Protein AF-0000000066905023 (afdb_homodimer)

Solvent-accessible surface area (backbone atoms only — not comparable to full-atom values): 52617 Å² total; per-residue (Å²): 132,68,71,62,72,75,47,66,74,45,59,26,72,61,45,35,50,49,53,45,49,47,52,68,71,33,81,44,50,44,55,22,44,52,52,48,39,53,49,48,33,54,51,50,27,48,47,49,31,54,26,46,42,51,49,38,52,54,51,47,57,58,38,41,77,74,64,40,41,81,73,48,79,47,76,49,70,34,36,40,74,60,38,72,32,59,40,63,44,55,33,34,36,47,96,90,46,70,50,46,65,55,38,60,75,53,53,50,60,86,96,48,59,52,28,64,40,25,47,51,49,53,39,53,39,41,64,66,39,53,43,60,54,26,27,54,43,37,31,68,58,59,71,38,88,54,52,38,66,55,47,48,50,52,35,43,53,47,6,52,31,28,47,52,35,51,55,49,58,36,64,51,82,63,90,60,79,54,44,70,51,64,43,37,39,36,38,40,51,75,45,81,38,50,31,62,56,83,91,40,70,44,56,37,36,35,39,37,35,28,55,40,63,42,74,58,87,93,43,75,40,70,32,73,61,43,64,44,57,32,64,43,60,69,60,42,49,52,48,51,24,38,35,48,64,55,49,31,43,40,61,69,13,33,36,37,36,36,13,71,59,46,96,80,30,37,65,69,54,53,48,66,47,50,66,68,37,58,39,82,48,55,32,46,37,61,66,56,52,52,49,50,52,49,61,49,44,57,83,45,61,67,66,59,54,53,48,51,57,53,44,60,76,68,50,91,53,61,78,71,47,48,62,56,55,49,53,56,53,54,72,58,42,86,47,72,68,43,44,50,29,48,51,52,48,50,54,51,49,62,75,41,45,86,22,56,64,49,54,69,78,70,69,49,87,69,83,66,71,86,74,59,60,62,67,61,42,45,68,52,44,69,63,56,44,61,96,84,47,53,31,51,72,65,58,43,46,17,49,44,25,40,48,37,25,52,74,58,69,37,45,70,60,13,68,61,55,48,85,90,68,60,37,63,50,53,59,44,47,52,46,44,53,49,45,52,53,43,47,54,48,49,50,50,48,44,45,53,53,48,61,64,69,63,72,87,76,80,75,82,77,73,78,77,81,72,74,64,66,88,36,81,70,32,56,55,57,50,60,60,68,76,99,130,67,71,61,71,74,48,69,75,45,62,27,72,59,46,35,50,50,52,44,49,48,53,69,70,33,80,42,50,44,54,22,44,52,51,49,39,54,50,50,35,54,51,50,28,49,48,50,31,55,28,45,42,51,50,38,52,54,51,46,58,58,39,42,77,74,62,38,40,80,73,47,76,47,75,50,70,34,35,39,76,62,37,72,32,58,38,63,45,55,32,34,36,45,98,90,45,70,50,46,64,55,38,61,73,54,52,48,60,85,94,48,58,54,29,62,41,26,46,51,50,52,39,53,38,42,63,66,40,53,44,61,54,27,26,52,44,36,32,70,59,58,70,38,89,53,52,39,68,56,48,49,50,52,35,43,52,47,7,52,32,28,48,53,35,51,54,49,59,38,64,50,82,63,90,59,80,54,44,70,51,63,41,38,39,36,38,40,53,76,45,81,36,49,31,62,56,82,90,41,70,45,56,37,37,34,38,38,36,29,56,39,62,41,75,58,87,93,42,77,40,68,32,74,62,44,64,45,56,32,64,44,60,68,60,42,51,51,49,50,24,39,35,48,62,55,50,30,44,40,62,70,13,35,37,36,36,36,14,74,59,47,96,80,31,35,66,68,54,53,49,66,45,50,67,68,38,58,39,81,46,54,33,45,38,60,64,58,52,52,48,50,51,48,62,51,44,57,83,45,60,66,64,60,53,51,48,50,58,52,44,62,76,67,51,91,53,60,80,72,46,48,61,56,56,50,51,55,51,54,71,59,40,85,45,71,67,43,44,51,31,49,51,51,49,50,53,52,49,63,74,41,46,86,21,57,64,49,54,69,77,70,70,51,86,68,83,64,71,87,75,58,60,60,69,62,41,46,66,52,43,67,61,57,45,60,94,84,46,53,30,52,74,66,58,42,45,17,48,44,25,40,47,38,25,52,75,57,68,39,47,70,58,14,68,60,54,46,86,89,68,60,39,63,51,54,58,45,47,53,45,45,53,50,46,51,54,44,48,53,48,48,50,50,50,45,49,54,55,49,60,68,71,62,72,86,76,79,77,83,77,76,78,78,81,72,77,65,66,87,38,81,69,33,56,56,57,51,62,58,67,74,100

pLDDT: mean 81.9, std 20.6, range [23.38, 96.69]

Sequence (966 aa):
MDIITKTGEIWSENAIGAVISLIKKSDDSIEAERKLTHWLTEMNCQLIAMALARIDTELYQIYKVQGWRVARRDSRTICCRYGELTYTRRLLQKEGKSFYPLDCKMGFESRKHYSLGMIERIVESVAITTSRSASELLQSLAGITISHQSVISLKNYAGKKAKAYEKAFVEEKKDKKPVQPEIIAIEGDGIILKNKKKGEVSEVHRLQVYEGVRKNGNRTELVGLRCFASTSRKELFAMAASYLHGHYDLSKTTVLSNGDGGSGYQFQDFEQMVEGCLDHQHFRDCYHVHEKIRTRLSFCKRELVDRMIRELHQTDDIMKRIPVWMDTARSCARTEADLEEVDKLQSYLERNAPYIPSLSQRGIHTEIHLGTAETNHRFYSYRMKRQGRSWSSEGMEYMVWVLTARKNKTLTQALLYHANGKSYKKMDRAMHKAVVQAERRIAKNKRSEAQKNYRPGCLEGRIGVYGASSSPMGRLARAIQKYMDIITKTGEIWSENAIGAVISLIKKSDDSIEAERKLTHWLTEMNCQLIAMALARIDTELYQIYKVQGWRVARRDSRTICCRYGELTYTRRLLQKEGKSFYPLDCKMGFESRKHYSLGMIERIVESVAITTSRSASELLQSLAGITISHQSVISLKNYAGKKAKAYEKAFVEEKKDKKPVQPEIIAIEGDGIILKNKKKGEVSEVHRLQVYEGVRKNGNRTELVGLRCFASTSRKELFAMAASYLHGHYDLSKTTVLSNGDGGSGYQFQDFEQMVEGCLDHQHFRDCYHVHEKIRTRLSFCKRELVDRMIRELHQTDDIMKRIPVWMDTARSCARTEADLEEVDKLQSYLERNAPYIPSLSQRGIHTEIHLGTAETNHRFYSYRMKRQGRSWSSEGMEYMVWVLTARKNKTLTQALLYHANGKSYKKMDRAMHKAVVQAERRIAKNKRSEAQKNYRPGCLEGRIGVYGASSSPMGRLARAIQKY

Secondary structure (DSSP, 8-state):
-THHHHSS--B-HHHHHHHHHHHHH-SSHHHHHHHHHHHHHHHHHHHHHHHHHHHHHHHHHHHHHTT-EEEEEEEEEEEETTEEEEEEEEEEEETTEEE-HHHHHHT--TT-SB-HHHHHHHHHHHHHS-HHHHHHHIIIII-----HHHHHHHHHHHHHHHHHHHHHHHHS---SPPB--SEEEEEEEEEEEEBSSTT-EEEEEEEEEESEEEEETTEEEEES-EEEEES-HHHHHHHHHHHHHHHB-GGG-EEEEEE-SSTT-SHHHHHHHTTT-SEEEEEE-HHHHHHHHHHHTTTS-HHHHHHHHHHHHH-S-HHHHHHHHHHHHHHH--SHHHHHHHHHHHHHHHHHGGG-S-TGGGT---S--S-THHHHHHHHHHHHSSTT--B-HHHHHHHHHHHHHHHTT-HHHHHH--TTS--HHHHHHHHHHHHHHHHHHHHHHHHHHHTTT--TT---------S-TTSHHHHHHHHHHH-/-THHHHSS--B-HHHHHHHHHHHHH-SSHHHHHHHHHHHHHHHHHHHHHHHHHHHHHHHHHHHHHTT-EEEEEEEEEEEETTEEEEEEEEEEEETTEEE-HHHHHHT--TT-SB-HHHHHHHHHHHHHS-HHHHHHHIIIII-----HHHHHHHHHHHHHHHHHHHHHHHHS---SPPB--SEEEEEEEEEEEEBSSTT-EEEEEEEEEESEEEEETTEEEEES-EEEEES-HHHHHHHHHHHHHHHB-GGG-EEEEEE-SSTT-SHHHHHHHTTT-SEEEEEE-HHHHHHHHHHHTTTS-HHHHHHHHHHHHH-S-HHHHHHHHHHHHHHH--SHHHHHHHHHHHHHHHHHGGG-S-TGGGT---S--S-THHHHHHHHHHHHSSTT--B-HHHHHHHHHHHHHHHTT-HHHHHH--TTS--HHHHHHHHHHHHHHHHHHHHHHHHHHHTTT--S----------S-TTSHHHHHHHHHHH-

Organism: Trichuris trichiura (NCBI:txid36087)

Foldseek 3Di:
DCPPVVDPDPDDPVVVVVLVVLCVPDPDPVRSVVVNLVVVLVVVLVVVQVVLVVVQVLVCVLVVVVVKDFDDKDWDWAQEQSGIHIHIHTWIDDPHDIDTVSCLLQVPDPPHRYHLRVLLVLLVLCLPAPLQVSQVCCCVPRVDHDDSVRSLVSLLVLLVLLVVVLVCVLPDQDPDDADEAAEKEKEKDKDWFAAPPPPDIAIKIKMKMFRAWDDDDPDIDTHPIAMFIFSDLVVRLVSLLSNPVRRHDQQNYEYEYEYQCPDCRDPVNVCVSRPNHNHYAYAYALVNLLVLLCVLLVLDDPVLSVVVSVCLAVDLQQLVCLVVSLVVSVVSDDDPSSNVSSVVNSVVCVVRVRRHHDCVSVVHDGNDDPDCVVVVVCSLCVSQHDPPHHHHPSSSRSSRSSSSCVVVVCSSVSSQDDPVPCRSVNVNVVVVVSSVVVVVVVVVVVCVVVVVVPDPDDDPPPPPPPDDCPPPVNVVVVVVVVD/DCPPVVDPDPDDPVVVVVLVVLCVPDPDPVRSVVVNLVVVLVVVLVVVQVVLVVVQVLVCVLVVVVVKDFDDKDWDWAQEQSGIHIHIHTWIDDPHDIDTVSCLLQVPDPPHRYHLRVLLVLLVLCLPAPLQVSQVCCCVPRVDHDDSVRSLVSLLVLLVLLVVVLVCVLQDQDPDDADEAAEKEKEKDKDWFAAPPPPDIAIKIKMKMFRAWDDDDPDIDTHPIAMFIFSDLVVRLVSLLSNPVRRHDQQNYEYEYEYQCPDCRDPVNVCVSRPNHNHYAYAYALVNLLVLLCVLLVLDDPVLSVVVSVCLAVDLQQLVCLVVSLVVSCVSDDDPSSNVSSVVNSVVCVVRVRRHHDCVSVVHDGNDDPDCVVVVVCSLCVSQHDPPHHHHPSSSRSSRSSSSCVVVVCSSVSSQDDPVPPRSVNVNVVVVVSSVVVVVVVVVVVCVVVVVVPDPDDDPPPPPPPDDCPDPVNVVVVVVVVD

Structure (mmCIF, N/CA/C/O backbone):
data_AF-0000000066905023-model_v1
#
loop_
_entity.id
_entity.type
_entity.pdbx_description
1 polymer 'UPF0236 domain containing protein'
#
loop_
_atom_site.group_PDB
_atom_site.id
_atom_site.type_symbol
_atom_site.label_atom_id
_atom_site.label_alt_id
_atom_site.label_comp_id
_atom_site.label_asym_id
_atom_site.label_entity_id
_atom_site.label_seq_id
_atom_site.pdbx_PDB_ins_code
_atom_site.Cartn_x
_atom_site.Cartn_y
_atom_site.Cartn_z
_atom_site.occupancy
_atom_site.B_iso_or_equiv
_atom_site.auth_seq_id
_atom_site.auth_comp_id
_atom_site.auth_asym_id
_atom_site.auth_atom_id
_atom_site.pdbx_PDB_model_num
ATOM 1 N N . MET A 1 1 ? -24.422 -1.276 18.609 1 25.75 1 MET A N 1
ATOM 2 C CA . MET A 1 1 ? -24.984 -2.584 18.281 1 25.75 1 MET A CA 1
ATOM 3 C C . MET A 1 1 ? -26.5 -2.498 18.109 1 25.75 1 MET A C 1
ATOM 5 O O . MET A 1 1 ? -27.062 -3.143 17.219 1 25.75 1 MET A O 1
ATOM 9 N N . ASP A 1 2 ? -27.141 -1.887 19.125 1 30.27 2 ASP A N 1
ATOM 10 C CA . ASP A 1 2 ? -28.594 -1.952 19.234 1 30.27 2 ASP A CA 1
ATOM 11 C C . ASP A 1 2 ? -29.266 -0.942 18.312 1 30.27 2 ASP A C 1
ATOM 13 O O . ASP A 1 2 ? -30.359 -0.466 18.594 1 30.27 2 ASP A O 1
ATOM 17 N N . ILE A 1 3 ? -28.609 -0.481 17.406 1 32.84 3 ILE A N 1
ATOM 18 C CA . ILE A 1 3 ? -29.266 0.519 16.578 1 32.84 3 ILE A CA 1
ATOM 19 C C . ILE A 1 3 ? -30.5 -0.091 15.922 1 32.84 3 ILE A C 1
ATOM 21 O O . ILE A 1 3 ? -31.484 0.607 15.672 1 32.84 3 ILE A O 1
ATOM 25 N N . ILE A 1 4 ? -30.328 -1.33 15.586 1 38 4 ILE A N 1
ATOM 26 C CA . ILE A 1 4 ? -31.375 -1.955 14.789 1 38 4 ILE A CA 1
ATOM 27 C C . ILE A 1 4 ? -32.562 -2.287 15.688 1 38 4 ILE A C 1
ATOM 29 O O . ILE A 1 4 ? -33.656 -2.545 15.195 1 38 4 ILE A O 1
ATOM 33 N N . THR A 1 5 ? -32.406 -2.49 16.922 1 35 5 THR A N 1
ATOM 34 C CA . THR A 1 5 ? -33.531 -2.961 17.688 1 35 5 THR A CA 1
ATOM 35 C C . THR A 1 5 ? -34.625 -1.883 17.781 1 35 5 THR A C 1
ATOM 37 O O . THR A 1 5 ? -35.75 -2.158 18.188 1 35 5 THR A O 1
ATOM 40 N N . LYS A 1 6 ? -34.188 -0.667 17.891 1 33.72 6 LYS A N 1
ATOM 41 C CA . LYS A 1 6 ? -35.312 0.22 18.156 1 33.72 6 LYS A CA 1
ATOM 42 C C . LYS A 1 6 ? -36.281 0.257 16.969 1 33.72 6 LYS A C 1
ATOM 44 O O . LYS A 1 6 ? -37.406 0.72 17.109 1 33.72 6 LYS A O 1
ATOM 49 N N . THR A 1 7 ? -35.688 0.374 15.734 1 38.97 7 THR A N 1
ATOM 50 C CA . THR A 1 7 ? -36.625 0.606 14.648 1 38.97 7 THR A CA 1
ATOM 51 C C . THR A 1 7 ? -37.125 -0.716 14.07 1 38.97 7 THR A C 1
ATOM 53 O O . THR A 1 7 ? -36.344 -1.653 13.898 1 38.97 7 THR A O 1
ATOM 56 N N . GLY A 1 8 ? -38.312 -1.025 14.094 1 42 8 GLY A N 1
ATOM 57 C CA . GLY A 1 8 ? -39.062 -2.084 13.422 1 42 8 GLY A CA 1
ATOM 58 C C . GLY A 1 8 ? -38.219 -2.889 12.461 1 42 8 GLY A C 1
ATOM 59 O O . GLY A 1 8 ? -37.062 -2.543 12.203 1 42 8 GLY A O 1
ATOM 60 N N . GLU A 1 9 ? -38.688 -4.035 11.945 1 56.19 9 GLU A N 1
ATOM 61 C CA . GLU A 1 9 ? -38.062 -5.02 11.062 1 56.19 9 GLU A CA 1
ATOM 62 C C . GLU A 1 9 ? -37.406 -4.348 9.859 1 56.19 9 GLU A C 1
ATOM 64 O O . GLU A 1 9 ? -38.094 -3.654 9.094 1 56.19 9 GLU A O 1
ATOM 69 N N . ILE A 1 10 ? -36.125 -3.982 9.977 1 59.28 10 ILE A N 1
ATOM 70 C CA . ILE A 1 10 ? -35.375 -3.295 8.93 1 59.28 10 ILE A CA 1
ATOM 71 C C . ILE A 1 10 ? -35.344 -4.152 7.664 1 59.28 10 ILE A C 1
ATOM 73 O O . ILE A 1 10 ? -35.438 -3.627 6.551 1 59.28 10 ILE A O 1
ATOM 77 N N . TRP A 1 11 ? -35.375 -5.434 8.023 1 68.19 11 TRP A N 1
ATOM 78 C CA . TRP A 1 11 ? -35.188 -6.27 6.84 1 68.19 11 TRP A CA 1
ATOM 79 C C . TRP A 1 11 ? -36.438 -7.051 6.527 1 68.19 11 TRP A C 1
ATOM 81 O O . TRP A 1 11 ? -37.188 -7.449 7.438 1 68.19 11 TRP A O 1
ATOM 91 N N . SER A 1 12 ? -36.688 -7.09 5.293 1 70.69 12 SER A N 1
ATOM 92 C CA . SER A 1 12 ? -37.75 -7.957 4.84 1 70.69 12 SER A CA 1
ATOM 93 C C . SER A 1 12 ? -37.344 -9.422 4.836 1 70.69 12 SER A C 1
ATOM 95 O O . SER A 1 12 ? -36.125 -9.727 4.883 1 70.69 12 SER A O 1
ATOM 97 N N . GLU A 1 13 ? -38.281 -10.258 4.949 1 76.88 13 GLU A N 1
ATOM 98 C CA . GLU A 1 13 ? -38.062 -11.695 4.855 1 76.88 13 GLU A CA 1
ATOM 99 C C . GLU A 1 13 ? -37.375 -12.062 3.541 1 76.88 13 GLU A C 1
ATOM 101 O O . GLU A 1 13 ? -36.562 -13.008 3.486 1 76.88 13 GLU A O 1
ATOM 106 N N . ASN A 1 14 ? -37.562 -11.211 2.65 1 78.5 14 ASN A N 1
ATOM 107 C CA . ASN A 1 14 ? -36.969 -11.445 1.34 1 78.5 14 ASN A CA 1
ATOM 108 C C . ASN A 1 14 ? -35.469 -11.219 1.36 1 78.5 14 ASN A C 1
ATOM 110 O O . ASN A 1 14 ? -34.719 -11.938 0.694 1 78.5 14 ASN A O 1
ATOM 114 N N . ALA A 1 15 ? -35.031 -10.297 2.189 1 84.44 15 ALA A N 1
ATOM 115 C CA . ALA A 1 15 ? -33.625 -10.023 2.291 1 84.44 15 ALA A CA 1
ATOM 116 C C . ALA A 1 15 ? -32.875 -11.172 2.979 1 84.44 15 ALA A C 1
ATOM 118 O O . ALA A 1 15 ? -31.797 -11.578 2.539 1 84.44 15 ALA A O 1
ATOM 119 N N . ILE A 1 16 ? -33.531 -11.711 3.939 1 87.06 16 ILE A N 1
ATOM 120 C CA . ILE A 1 16 ? -32.938 -12.82 4.676 1 87.06 16 ILE A CA 1
ATOM 121 C C . ILE A 1 16 ? -32.844 -14.055 3.771 1 87.06 16 ILE A C 1
ATOM 123 O O . ILE A 1 16 ? -31.828 -14.742 3.744 1 87.06 16 ILE A O 1
ATOM 127 N N . GLY A 1 17 ? -33.906 -14.25 3.041 1 86.06 17 GLY A N 1
ATOM 128 C CA . GLY A 1 17 ? -33.906 -15.375 2.113 1 86.06 17 GLY A CA 1
ATOM 129 C C . GLY A 1 17 ? -32.844 -15.273 1.034 1 86.06 17 GLY A C 1
ATOM 130 O O . GLY A 1 17 ? -32.25 -16.281 0.653 1 86.06 17 GLY A O 1
ATOM 131 N N . ALA A 1 18 ? -32.656 -14.086 0.628 1 88.06 18 ALA A N 1
ATOM 132 C CA . ALA A 1 18 ? -31.625 -13.859 -0.399 1 88.06 18 ALA A CA 1
ATOM 133 C C . ALA A 1 18 ? -30.234 -14.18 0.131 1 88.06 18 ALA A C 1
ATOM 135 O O . ALA A 1 18 ? -29.422 -14.789 -0.569 1 88.06 18 ALA A O 1
ATOM 136 N N . VAL A 1 19 ? -29.969 -13.773 1.336 1 91.88 19 VAL A N 1
ATOM 137 C CA . VAL A 1 19 ? -28.672 -14.031 1.96 1 91.88 19 VAL A CA 1
ATOM 138 C C . VAL A 1 19 ? -28.469 -15.539 2.1 1 91.88 19 VAL A C 1
ATOM 140 O O . VAL A 1 19 ? -27.391 -16.062 1.765 1 91.88 19 VAL A O 1
ATOM 143 N N . ILE A 1 20 ? -29.484 -16.203 2.527 1 91.69 20 ILE A N 1
ATOM 144 C CA . ILE A 1 20 ? -29.406 -17.641 2.729 1 91.69 20 ILE A CA 1
ATOM 145 C C . ILE A 1 20 ? -29.156 -18.344 1.395 1 91.69 20 ILE A C 1
ATOM 147 O O . ILE A 1 20 ? -28.297 -19.234 1.308 1 91.69 20 ILE A O 1
ATOM 151 N N . SER A 1 21 ? -29.828 -17.891 0.395 1 90.69 21 SER A N 1
ATOM 152 C CA . SER A 1 21 ? -29.656 -18.484 -0.929 1 90.69 21 SER A CA 1
ATOM 153 C C . SER A 1 21 ? -28.234 -18.281 -1.451 1 90.69 21 SER A C 1
ATOM 155 O O . SER A 1 21 ? -27.656 -19.188 -2.053 1 90.69 21 SER A O 1
ATOM 157 N N . LEU A 1 22 ? -27.703 -17.156 -1.194 1 91.56 22 LEU A N 1
ATOM 158 C CA . LEU A 1 22 ? -26.359 -16.844 -1.654 1 91.56 22 LEU A CA 1
ATOM 159 C C . LEU A 1 22 ? -25.328 -17.719 -0.94 1 91.56 22 LEU A C 1
ATOM 161 O O . LEU A 1 22 ? -24.375 -18.188 -1.558 1 91.56 22 LEU A O 1
ATOM 165 N N . ILE A 1 23 ? -25.531 -17.906 0.298 1 91.38 23 ILE A N 1
ATOM 166 C CA . ILE A 1 23 ? -24.609 -18.719 1.085 1 91.38 23 ILE A CA 1
ATOM 167 C C . ILE A 1 23 ? -24.688 -20.172 0.612 1 91.38 23 ILE A C 1
ATOM 169 O O . ILE A 1 23 ? -23.656 -20.812 0.41 1 91.38 23 ILE A O 1
ATOM 173 N N . LYS A 1 24 ? -25.828 -20.641 0.358 1 88.69 24 LYS A N 1
ATOM 174 C CA . LYS A 1 24 ? -26.031 -22.047 -0.001 1 88.69 24 LYS A CA 1
ATOM 175 C C . LYS A 1 24 ? -25.578 -22.312 -1.429 1 88.69 24 LYS A C 1
ATOM 177 O O . LYS A 1 24 ? -25.109 -23.422 -1.735 1 88.69 24 LYS A O 1
ATOM 182 N N . LYS A 1 25 ? -25.656 -21.375 -2.305 1 88.12 25 LYS A N 1
ATOM 183 C CA . LYS A 1 25 ? -25.312 -21.562 -3.715 1 88.12 25 LYS A CA 1
ATOM 184 C C . LYS A 1 25 ? -23.812 -21.406 -3.951 1 88.12 25 LYS A C 1
ATOM 186 O O . LYS A 1 25 ? -23.312 -21.75 -5.023 1 88.12 25 LYS A O 1
ATOM 191 N N . SER A 1 26 ? -23.172 -20.906 -2.963 1 89.5 26 SER A N 1
ATOM 192 C CA . SER A 1 26 ? -21.734 -20.672 -3.152 1 89.5 26 SER A CA 1
ATOM 193 C C . SER A 1 26 ? -20.938 -21.969 -2.961 1 89.5 26 SER A C 1
ATOM 195 O O . SER A 1 26 ? -21.297 -22.797 -2.125 1 89.5 26 SER A O 1
ATOM 197 N N . ASP A 1 27 ? -19.797 -22.094 -3.768 1 85.94 27 ASP A N 1
ATOM 198 C CA . ASP A 1 27 ? -18.984 -23.312 -3.77 1 85.94 27 ASP A CA 1
ATOM 199 C C . ASP A 1 27 ? -18.109 -23.375 -2.523 1 85.94 27 ASP A C 1
ATOM 201 O O . ASP A 1 27 ? -17.781 -24.469 -2.053 1 85.94 27 ASP A O 1
ATOM 205 N N . ASP A 1 28 ? -17.625 -22.25 -2.141 1 89.94 28 ASP A N 1
ATOM 206 C CA . ASP A 1 28 ? -16.75 -22.203 -0.976 1 89.94 28 ASP A CA 1
ATOM 207 C C . ASP A 1 28 ? -17 -20.953 -0.139 1 89.94 28 ASP A C 1
ATOM 209 O O . ASP A 1 28 ? -17.781 -20.078 -0.538 1 89.94 28 ASP A O 1
ATOM 213 N N . SER A 1 29 ? -16.391 -20.984 1.031 1 91.12 29 SER A N 1
ATOM 214 C CA . SER A 1 29 ? -16.641 -19.922 2 1 91.12 29 SER A CA 1
ATOM 215 C C . SER A 1 29 ? -16.125 -18.578 1.492 1 91.12 29 SER A C 1
ATOM 217 O O . SER A 1 29 ? -16.719 -17.547 1.756 1 91.12 29 SER A O 1
ATOM 219 N N . ILE A 1 30 ? -15.031 -18.531 0.738 1 92.94 30 ILE A N 1
ATOM 220 C CA . ILE A 1 30 ? -14.461 -17.297 0.235 1 92.94 30 ILE A CA 1
ATOM 221 C C . ILE A 1 30 ? -15.352 -16.719 -0.858 1 92.94 30 ILE A C 1
ATOM 223 O O . ILE A 1 30 ? -15.625 -15.508 -0.875 1 92.94 30 ILE A O 1
ATOM 227 N N . GLU A 1 31 ? -15.805 -17.594 -1.724 1 92.88 31 GLU A N 1
ATOM 228 C CA . GLU A 1 31 ? -16.719 -17.156 -2.77 1 92.88 31 GLU A CA 1
ATOM 229 C C . GLU A 1 31 ? -18.016 -16.625 -2.174 1 92.88 31 GLU A C 1
ATOM 231 O O . GLU A 1 31 ? -18.578 -15.641 -2.664 1 92.88 31 GLU A O 1
ATOM 236 N N . ALA A 1 32 ? -18.516 -17.312 -1.157 1 93.88 32 ALA A N 1
ATOM 237 C CA . ALA A 1 32 ? -19.734 -16.859 -0.486 1 93.88 32 ALA A CA 1
ATOM 238 C C . ALA A 1 32 ? -19.562 -15.445 0.053 1 93.88 32 ALA A C 1
ATOM 240 O O . ALA A 1 32 ? -20.438 -14.602 -0.125 1 93.88 32 ALA A O 1
ATOM 241 N N . GLU A 1 33 ? -18.469 -15.211 0.685 1 94.06 33 GLU A N 1
ATOM 242 C CA . GLU A 1 33 ? -18.219 -13.883 1.239 1 94.06 33 GLU A CA 1
ATOM 243 C C . GLU A 1 33 ? -18.125 -12.836 0.135 1 94.06 33 GLU A C 1
ATOM 245 O O . GLU A 1 33 ? -18.609 -11.719 0.289 1 94.06 33 GLU A O 1
ATOM 250 N N . ARG A 1 34 ? -17.484 -13.18 -0.941 1 92.38 34 ARG A N 1
ATOM 251 C CA . ARG A 1 34 ? -17.344 -12.25 -2.061 1 92.38 34 ARG A CA 1
ATOM 252 C C . ARG A 1 34 ? -18.703 -11.906 -2.656 1 92.38 34 ARG A C 1
ATOM 254 O O . ARG A 1 34 ? -19 -10.727 -2.873 1 92.38 34 ARG A O 1
ATOM 261 N N . LYS A 1 35 ? -19.469 -12.93 -2.883 1 92.75 35 LYS A N 1
ATOM 262 C CA . LYS A 1 35 ? -20.797 -12.727 -3.465 1 92.75 35 LYS A CA 1
ATOM 263 C C . LYS A 1 35 ? -21.703 -11.938 -2.518 1 92.75 35 LYS A C 1
ATOM 265 O O . LYS A 1 35 ? -22.453 -11.062 -2.953 1 92.75 35 LYS A O 1
ATOM 270 N N . LEU A 1 36 ? -21.625 -12.297 -1.269 1 94.44 36 LEU A N 1
ATOM 271 C CA . LEU A 1 36 ? -22.422 -11.594 -0.271 1 94.44 36 LEU A CA 1
ATOM 272 C C . LEU A 1 36 ? -22.016 -10.117 -0.203 1 94.44 36 LEU A C 1
ATOM 274 O O . LEU A 1 36 ? -22.891 -9.242 -0.146 1 94.44 36 LEU A O 1
ATOM 278 N N . THR A 1 37 ? -20.75 -9.844 -0.208 1 93.06 37 THR A N 1
ATOM 279 C CA . THR A 1 37 ? -20.266 -8.469 -0.14 1 93.06 37 THR A CA 1
ATOM 280 C C . THR A 1 37 ? -20.75 -7.664 -1.342 1 93.06 37 THR A C 1
ATOM 282 O O . THR A 1 37 ? -21.203 -6.52 -1.194 1 93.06 37 THR A O 1
ATOM 285 N N . HIS A 1 38 ? -20.641 -8.258 -2.459 1 91.44 38 HIS A N 1
ATOM 286 C CA . HIS A 1 38 ? -21.094 -7.598 -3.676 1 91.44 38 HIS A CA 1
ATOM 287 C C . HIS A 1 38 ? -22.594 -7.312 -3.619 1 91.44 38 HIS A C 1
ATOM 289 O O . HIS A 1 38 ? -23.031 -6.195 -3.906 1 91.44 38 HIS A O 1
ATOM 295 N N . TRP A 1 39 ? -23.297 -8.305 -3.232 1 92.81 39 TRP A N 1
ATOM 296 C CA . TRP A 1 39 ? -24.75 -8.18 -3.146 1 92.81 39 TRP A CA 1
ATOM 297 C C . TRP A 1 39 ? -25.156 -7.121 -2.119 1 92.81 39 TRP A C 1
ATOM 299 O O . TRP A 1 39 ? -26.047 -6.309 -2.367 1 92.81 39 TRP A O 1
ATOM 309 N N . LEU A 1 40 ? -24.547 -7.137 -1.016 1 93 40 LEU A N 1
ATOM 310 C CA . LEU A 1 40 ? -24.844 -6.18 0.045 1 93 40 LEU A CA 1
ATOM 311 C C . LEU A 1 40 ? -24.531 -4.754 -0.41 1 93 40 LEU A C 1
ATOM 313 O O . LEU A 1 40 ? -25.281 -3.826 -0.1 1 93 40 LEU A O 1
ATOM 317 N N . THR A 1 41 ? -23.453 -4.551 -1.104 1 92.31 41 THR A N 1
ATOM 318 C CA . THR A 1 41 ? -23.094 -3.227 -1.597 1 92.31 41 THR A CA 1
ATOM 319 C C . THR A 1 41 ? -24.156 -2.693 -2.557 1 92.31 41 THR A C 1
ATOM 321 O O . THR A 1 41 ? -24.531 -1.525 -2.48 1 92.31 41 THR A O 1
ATOM 324 N N . GLU A 1 42 ? -24.578 -3.557 -3.398 1 90.38 42 GLU A N 1
ATOM 325 C CA . GLU A 1 42 ? -25.609 -3.164 -4.344 1 90.38 42 GLU A CA 1
ATOM 326 C C . GLU A 1 42 ? -26.906 -2.812 -3.617 1 90.38 42 GLU A C 1
ATOM 328 O O . GLU A 1 42 ? -27.578 -1.831 -3.959 1 90.38 42 GLU A O 1
ATOM 333 N N . MET A 1 43 ? -27.234 -3.615 -2.674 1 90.44 43 MET A N 1
ATOM 334 C CA . MET A 1 43 ? -28.453 -3.383 -1.885 1 90.44 43 MET A CA 1
ATOM 335 C C . MET A 1 43 ? -28.344 -2.066 -1.12 1 90.44 43 MET A C 1
ATOM 337 O O . MET A 1 43 ? -29.328 -1.314 -1.044 1 90.44 43 MET A O 1
ATOM 341 N N . ASN A 1 44 ? -27.25 -1.825 -0.583 1 92.88 44 ASN A N 1
ATOM 342 C CA . ASN A 1 44 ? -27.031 -0.591 0.163 1 92.88 44 ASN A CA 1
ATOM 343 C C . ASN A 1 44 ? -27.188 0.638 -0.73 1 92.88 44 ASN A C 1
ATOM 345 O O . ASN A 1 44 ? -27.781 1.636 -0.325 1 92.88 44 ASN A O 1
ATOM 349 N N . CYS A 1 45 ? -26.656 0.524 -1.884 1 93.62 45 CYS A N 1
ATOM 350 C CA . CYS A 1 45 ? -26.734 1.649 -2.809 1 93.62 45 CYS A CA 1
ATOM 351 C C . CYS A 1 45 ? -28.188 1.895 -3.24 1 93.62 45 CYS A C 1
ATOM 353 O O . CYS A 1 45 ? -28.594 3.039 -3.443 1 93.62 45 CYS A O 1
ATOM 355 N N . GLN A 1 46 ? -28.938 0.854 -3.322 1 91.12 46 GLN A N 1
ATOM 356 C CA . GLN A 1 46 ? -30.359 1.01 -3.645 1 91.12 46 GLN A CA 1
ATOM 357 C C . GLN A 1 46 ? -31.109 1.695 -2.506 1 91.12 46 GLN A C 1
ATOM 359 O O . GLN A 1 46 ? -31.969 2.543 -2.748 1 91.12 46 GLN A O 1
ATOM 364 N N . LEU A 1 47 ? -30.797 1.28 -1.365 1 91.06 47 LEU A N 1
ATOM 365 C CA . LEU A 1 47 ? -31.406 1.902 -0.191 1 91.06 47 LEU A CA 1
ATOM 366 C C . LEU A 1 47 ? -31.109 3.396 -0.152 1 91.06 47 LEU A C 1
ATOM 368 O O . LEU A 1 47 ? -32 4.207 0.105 1 91.06 47 LEU A O 1
ATOM 372 N N . ILE A 1 48 ? -29.922 3.723 -0.445 1 94.88 48 ILE A N 1
ATOM 373 C CA . ILE A 1 48 ? -29.516 5.125 -0.414 1 94.88 48 ILE A CA 1
ATOM 374 C C . ILE A 1 48 ? -30.203 5.883 -1.548 1 94.88 48 ILE A C 1
ATOM 376 O O . ILE A 1 48 ? -30.625 7.027 -1.368 1 94.88 48 ILE A O 1
ATOM 380 N N . ALA A 1 49 ? -30.25 5.23 -2.672 1 94.12 49 ALA A N 1
ATOM 381 C CA . ALA A 1 49 ? -30.922 5.863 -3.801 1 94.12 49 ALA A CA 1
ATOM 382 C C . ALA A 1 49 ? -32.375 6.188 -3.459 1 94.12 49 ALA A C 1
ATOM 384 O O . ALA A 1 49 ? -32.906 7.238 -3.844 1 94.12 49 ALA A O 1
ATOM 385 N N . MET A 1 50 ? -33.062 5.305 -2.756 1 91.94 50 MET A N 1
ATOM 386 C CA . MET A 1 50 ? -34.438 5.527 -2.338 1 91.94 50 MET A CA 1
ATOM 387 C C . MET A 1 50 ? -34.531 6.684 -1.35 1 91.94 50 MET A C 1
ATOM 389 O O . MET A 1 50 ? -35.438 7.496 -1.422 1 91.94 50 MET A O 1
ATOM 393 N N . ALA A 1 51 ? -33.625 6.727 -0.496 1 93.31 51 ALA A N 1
ATOM 394 C CA . ALA A 1 51 ? -33.594 7.824 0.466 1 93.31 51 ALA A CA 1
ATOM 395 C C . ALA A 1 51 ? -33.344 9.156 -0.235 1 93.31 51 ALA A C 1
ATOM 397 O O . ALA A 1 51 ? -33.969 10.164 0.112 1 93.31 51 ALA A O 1
ATOM 398 N N . LEU A 1 52 ? -32.469 9.141 -1.208 1 95.62 52 LEU A N 1
ATOM 399 C CA . LEU A 1 52 ? -32.156 10.367 -1.934 1 95.62 52 LEU A CA 1
ATOM 400 C C . LEU A 1 52 ? -33.375 10.852 -2.736 1 95.62 52 LEU A C 1
ATOM 402 O O . LEU A 1 52 ? -33.562 12.062 -2.9 1 95.62 52 LEU A O 1
ATOM 406 N N . ALA A 1 53 ? -34.062 9.875 -3.244 1 93.69 53 ALA A N 1
ATOM 407 C CA . ALA A 1 53 ? -35.281 10.25 -3.963 1 93.69 53 ALA A CA 1
ATOM 408 C C . ALA A 1 53 ? -36.25 10.992 -3.051 1 93.69 53 ALA A C 1
ATOM 410 O O . ALA A 1 53 ? -36.938 11.945 -3.479 1 93.69 53 ALA A O 1
ATOM 411 N N . ARG A 1 54 ? -36.344 10.562 -1.87 1 91.62 54 ARG A N 1
ATOM 412 C CA . ARG A 1 54 ? -37.219 11.219 -0.896 1 91.62 54 ARG A CA 1
ATOM 413 C C . ARG A 1 54 ? -36.688 12.602 -0.539 1 91.62 54 ARG A C 1
ATOM 415 O O . ARG A 1 54 ? -37.469 13.555 -0.401 1 91.62 54 ARG A O 1
ATOM 422 N N . ILE A 1 55 ? -35.438 12.672 -0.357 1 93.94 55 ILE A N 1
ATOM 423 C CA . ILE A 1 55 ? -34.812 13.961 -0.053 1 93.94 55 ILE A CA 1
ATOM 424 C C . ILE A 1 55 ? -35.031 14.922 -1.222 1 93.94 55 ILE A C 1
ATOM 426 O O . ILE A 1 55 ? -35.312 16.109 -1.019 1 93.94 55 ILE A O 1
ATOM 430 N N . ASP A 1 56 ? -34.875 14.391 -2.408 1 95.5 56 ASP A N 1
ATOM 431 C CA . ASP A 1 56 ? -35.062 15.195 -3.609 1 95.5 56 ASP A CA 1
ATOM 432 C C . ASP A 1 56 ? -36.5 15.766 -3.65 1 95.5 56 ASP A C 1
ATOM 434 O O . ASP A 1 56 ? -36.688 16.922 -4.016 1 95.5 56 ASP A O 1
ATOM 438 N N . THR A 1 57 ? -37.438 14.93 -3.291 1 94 57 THR A N 1
ATOM 439 C CA . THR A 1 57 ? -38.844 15.352 -3.264 1 94 57 THR A CA 1
ATOM 440 C C . THR A 1 57 ? -39.031 16.438 -2.213 1 94 57 THR A C 1
ATOM 442 O O . THR A 1 57 ? -39.75 17.422 -2.461 1 94 57 THR A O 1
ATOM 445 N N . GLU A 1 58 ? -38.438 16.25 -1.125 1 92.31 58 GLU A N 1
ATOM 446 C CA . GLU A 1 58 ? -38.531 17.234 -0.054 1 92.31 58 GLU A CA 1
ATOM 447 C C . GLU A 1 58 ? -37.906 18.562 -0.465 1 92.31 58 GLU A C 1
ATOM 449 O O . GLU A 1 58 ? -38.469 19.625 -0.193 1 92.31 58 GLU A O 1
ATOM 454 N N . LEU A 1 59 ? -36.812 18.516 -1.109 1 93.56 59 LEU A N 1
ATOM 455 C CA . LEU A 1 59 ? -36.125 19.719 -1.562 1 93.56 59 LEU A CA 1
ATOM 456 C C . LEU A 1 59 ? -36.938 20.438 -2.631 1 93.56 59 LEU A C 1
ATOM 458 O O . LEU A 1 59 ? -37 21.672 -2.635 1 93.56 59 LEU A O 1
ATOM 462 N N . TYR A 1 60 ? -37.531 19.656 -3.461 1 93.94 60 TYR A N 1
ATOM 463 C CA . TYR A 1 60 ? -38.344 20.266 -4.52 1 93.94 60 TYR A CA 1
ATOM 464 C C . TYR A 1 60 ? -39.531 21.047 -3.936 1 93.94 60 TYR A C 1
ATOM 466 O O . TYR A 1 60 ? -39.844 22.141 -4.414 1 93.94 60 TYR A O 1
ATOM 474 N N . GLN A 1 61 ? -40.125 20.516 -2.912 1 92.81 61 GLN A N 1
ATOM 475 C CA . GLN A 1 61 ? -41.25 21.188 -2.291 1 92.81 61 GLN A CA 1
ATOM 476 C C . GLN A 1 61 ? -40.844 22.547 -1.738 1 92.81 61 GLN A C 1
ATOM 478 O O . GLN A 1 61 ? -41.594 23.516 -1.85 1 92.81 61 GLN A O 1
ATOM 483 N N . ILE A 1 62 ? -39.688 22.609 -1.279 1 91.12 62 ILE A N 1
ATOM 484 C CA . ILE A 1 62 ? -39.156 23.844 -0.712 1 91.12 62 ILE A CA 1
ATOM 485 C C . ILE A 1 62 ? -38.906 24.859 -1.831 1 91.12 62 ILE A C 1
ATOM 487 O O . ILE A 1 62 ? -39.281 26.031 -1.725 1 91.12 62 ILE A O 1
ATOM 491 N N . TYR A 1 63 ? -38.344 24.469 -2.91 1 92.88 63 TYR A N 1
ATOM 492 C CA . TYR A 1 63 ? -37.938 25.359 -3.996 1 92.88 63 TYR A CA 1
ATOM 493 C C . TYR A 1 63 ? -39.156 25.719 -4.867 1 92.88 63 TYR A C 1
ATOM 495 O O . TYR A 1 63 ? -39.156 26.781 -5.496 1 92.88 63 TYR A O 1
ATOM 503 N N . LYS A 1 64 ? -40.094 24.828 -4.816 1 92.19 64 LYS A N 1
ATOM 504 C CA . LYS A 1 64 ? -41.312 25.094 -5.562 1 92.19 64 LYS A CA 1
ATOM 505 C C . LYS A 1 64 ? -42 26.344 -5.031 1 92.19 64 LYS A C 1
ATOM 507 O O . LYS A 1 64 ? -42.5 27.172 -5.809 1 92.19 64 LYS A O 1
ATOM 512 N N . VAL A 1 65 ? -42 26.453 -3.719 1 91.38 65 VAL A N 1
ATOM 513 C CA . VAL A 1 65 ? -42.625 27.578 -3.053 1 91.38 65 VAL A CA 1
ATOM 514 C C . VAL A 1 65 ? -41.875 28.859 -3.391 1 91.38 65 VAL A C 1
ATOM 516 O O . VAL A 1 65 ? -42.469 29.938 -3.451 1 91.38 65 VAL A O 1
ATOM 519 N N . GLN A 1 66 ? -40.625 28.734 -3.697 1 91.81 66 GLN A N 1
ATOM 520 C CA . GLN A 1 66 ? -39.812 29.891 -4.012 1 91.81 66 GLN A CA 1
ATOM 521 C C . GLN A 1 66 ? -39.875 30.234 -5.496 1 91.81 66 GLN A C 1
ATOM 523 O O . GLN A 1 66 ? -39.219 31.172 -5.949 1 91.81 66 GLN A O 1
ATOM 528 N N . GLY A 1 67 ? -40.594 29.469 -6.254 1 92.38 67 GLY A N 1
ATOM 529 C CA . GLY A 1 67 ? -40.844 29.797 -7.648 1 92.38 67 GLY A CA 1
ATOM 530 C C . GLY A 1 67 ? -39.969 28.984 -8.602 1 92.38 67 GLY A C 1
ATOM 531 O O . GLY A 1 67 ? -40 29.234 -9.812 1 92.38 67 GLY A O 1
ATOM 532 N N . TRP A 1 68 ? -39.25 28.031 -8.086 1 94.38 68 TRP A N 1
ATOM 533 C CA . TRP A 1 68 ? -38.406 27.172 -8.945 1 94.38 68 TRP A CA 1
ATOM 534 C C . TRP A 1 68 ? -39.281 26.125 -9.641 1 94.38 68 TRP A C 1
ATOM 536 O O . TRP A 1 68 ? -40.25 25.625 -9.062 1 94.38 68 TRP A O 1
ATOM 546 N N . ARG A 1 69 ? -38.906 25.797 -10.953 1 94.62 69 ARG A N 1
ATOM 547 C CA . ARG A 1 69 ? -39.625 24.781 -11.727 1 94.62 69 ARG A CA 1
ATOM 548 C C . ARG A 1 69 ? -38.688 23.641 -12.125 1 94.62 69 ARG A C 1
ATOM 550 O O . ARG A 1 69 ? -37.5 23.828 -12.227 1 94.62 69 ARG A O 1
ATOM 557 N N . VAL A 1 70 ? -39.344 22.469 -12.352 1 95.38 70 VAL A N 1
ATOM 558 C CA . VAL A 1 70 ? -38.562 21.297 -12.773 1 95.38 70 VAL A CA 1
ATOM 559 C C . VAL A 1 70 ? -38.281 21.375 -14.273 1 95.38 70 VAL A C 1
ATOM 561 O O . VAL A 1 70 ? -39.219 21.453 -15.078 1 95.38 70 VAL A O 1
ATOM 564 N N . ALA A 1 71 ? -37.094 21.438 -14.633 1 94 71 ALA A N 1
ATOM 565 C CA . ALA A 1 71 ? -36.719 21.438 -16.047 1 94 71 ALA A CA 1
ATOM 566 C C . ALA A 1 71 ? -36.625 20.016 -16.578 1 94 71 ALA A C 1
ATOM 568 O O . ALA A 1 71 ? -37.125 19.703 -17.656 1 94 71 ALA A O 1
ATOM 569 N N . ARG A 1 72 ? -35.844 19.203 -15.883 1 94.12 72 ARG A N 1
ATOM 570 C CA . ARG A 1 72 ? -35.625 17.812 -16.281 1 94.12 72 ARG A CA 1
ATOM 571 C C . ARG A 1 72 ? -35.25 16.953 -15.07 1 94.12 72 ARG A C 1
ATOM 573 O O . ARG A 1 72 ? -34.969 17.484 -13.984 1 94.12 72 ARG A O 1
ATOM 580 N N . ARG A 1 73 ? -35.406 15.609 -15.266 1 94.44 73 ARG A N 1
ATOM 581 C CA . ARG A 1 73 ? -34.906 14.602 -14.32 1 94.44 73 ARG A CA 1
ATOM 582 C C . ARG A 1 73 ? -33.75 13.805 -14.922 1 94.44 73 ARG A C 1
ATOM 584 O O . ARG A 1 73 ? -33.875 13.25 -16.016 1 94.44 73 ARG A O 1
ATOM 591 N N . ASP A 1 74 ? -32.656 13.891 -14.219 1 95 74 ASP A N 1
ATOM 592 C CA . ASP A 1 74 ? -31.469 13.234 -14.742 1 95 74 ASP A CA 1
ATOM 593 C C . ASP A 1 74 ? -30.984 12.148 -13.781 1 95 74 ASP A C 1
ATOM 595 O O . ASP A 1 74 ? -31.172 12.258 -12.57 1 95 74 ASP A O 1
ATOM 599 N N . SER A 1 75 ? -30.391 11.141 -14.344 1 95.31 75 SER A N 1
ATOM 600 C CA . SER A 1 75 ? -29.734 10.094 -13.555 1 95.31 75 SER A CA 1
ATOM 601 C C . SER A 1 75 ? -28.219 10.266 -13.562 1 95.31 75 SER A C 1
ATOM 603 O O . SER A 1 75 ? -27.641 10.68 -14.57 1 95.31 75 SER A O 1
ATOM 605 N N . ARG A 1 76 ? -27.625 10.062 -12.43 1 95.94 76 ARG A N 1
ATOM 606 C CA . ARG A 1 76 ? -26.172 10.172 -12.281 1 95.94 76 ARG A CA 1
ATOM 607 C C . ARG A 1 76 ? -25.625 9.008 -11.469 1 95.94 76 ARG A C 1
ATOM 609 O O . ARG A 1 76 ? -26.281 8.516 -10.547 1 95.94 76 ARG A O 1
ATOM 616 N N . THR A 1 77 ? -24.438 8.5 -11.898 1 95.5 77 THR A N 1
ATOM 617 C CA . THR A 1 77 ? -23.719 7.477 -11.133 1 95.5 77 THR A CA 1
ATOM 618 C C . THR A 1 77 ? -22.438 8.047 -10.539 1 95.5 77 THR A C 1
ATOM 620 O O . THR A 1 77 ? -21.641 8.664 -11.25 1 95.5 77 THR A O 1
ATOM 623 N N . ILE A 1 78 ? -22.312 7.98 -9.289 1 95.81 78 ILE A N 1
ATOM 624 C CA . ILE A 1 78 ? -21.141 8.516 -8.578 1 95.81 78 ILE A CA 1
ATOM 625 C C . ILE A 1 78 ? -20.562 7.449 -7.656 1 95.81 78 ILE A C 1
ATOM 627 O O . ILE A 1 78 ? -21.312 6.68 -7.043 1 95.81 78 ILE A O 1
ATOM 631 N N . CYS A 1 79 ? -19.234 7.332 -7.57 1 94.81 79 CYS A N 1
ATOM 632 C CA . CYS A 1 79 ? -18.562 6.383 -6.691 1 94.81 79 CYS A CA 1
ATOM 633 C C . CYS A 1 79 ? -18.391 6.965 -5.297 1 94.81 79 CYS A C 1
ATOM 635 O O . CYS A 1 79 ? -17.641 7.922 -5.109 1 94.81 79 CYS A O 1
ATOM 637 N N . CYS A 1 80 ? -19.094 6.426 -4.332 1 95.12 80 CYS A N 1
ATOM 638 C CA . CYS A 1 80 ? -19.031 6.871 -2.943 1 95.12 80 CYS A CA 1
ATOM 639 C C . CYS A 1 80 ? -18.297 5.852 -2.078 1 95.12 80 CYS A C 1
ATOM 641 O O . CYS A 1 80 ? -17.844 4.824 -2.578 1 95.12 80 CYS A O 1
ATOM 643 N N . ARG A 1 81 ? -18.109 6.105 -0.815 1 92.31 81 ARG A N 1
ATOM 644 C CA . ARG A 1 81 ? -17.422 5.211 0.111 1 92.31 81 ARG A CA 1
ATOM 645 C C . ARG A 1 81 ? -18.141 3.881 0.236 1 92.31 81 ARG A C 1
ATOM 647 O O . ARG A 1 81 ? -17.516 2.838 0.43 1 92.31 81 ARG A O 1
ATOM 654 N N . TYR A 1 82 ? -19.484 3.963 0.136 1 92.69 82 TYR A N 1
ATOM 655 C CA . TYR A 1 82 ? -20.297 2.771 0.356 1 92.69 82 TYR A CA 1
ATOM 656 C C . TYR A 1 82 ? -20.578 2.055 -0.958 1 92.69 82 TYR A C 1
ATOM 658 O O . TYR A 1 82 ? -21.312 1.06 -0.985 1 92.69 82 TYR A O 1
ATOM 666 N N . GLY A 1 83 ? -20.062 2.527 -2.076 1 91.56 83 GLY A N 1
ATOM 667 C CA . GLY A 1 83 ? -20.234 1.861 -3.357 1 91.56 83 GLY A CA 1
ATOM 668 C C . GLY A 1 83 ? -20.609 2.812 -4.48 1 91.56 83 GLY A C 1
ATOM 669 O O . GLY A 1 83 ? -20.609 4.031 -4.293 1 91.56 83 GLY A O 1
ATOM 670 N N . GLU A 1 84 ? -20.875 2.215 -5.621 1 93.62 84 GLU A N 1
ATOM 671 C CA . GLU A 1 84 ? -21.297 3 -6.781 1 93.62 84 GLU A CA 1
ATOM 672 C C . GLU A 1 84 ? -22.797 3.316 -6.723 1 93.62 84 GLU A C 1
ATOM 674 O O . GLU A 1 84 ? -23.625 2.428 -6.902 1 93.62 84 GLU A O 1
ATOM 679 N N . LEU A 1 85 ? -23.078 4.535 -6.559 1 95.75 85 LEU A N 1
ATOM 680 C CA . LEU A 1 85 ? -24.453 4.996 -6.344 1 95.75 85 LEU A CA 1
ATOM 681 C C . LEU A 1 85 ? -25.031 5.578 -7.629 1 95.75 85 LEU A C 1
ATOM 683 O O . LEU A 1 85 ? -24.453 6.484 -8.227 1 95.75 85 LEU A O 1
ATOM 687 N N . THR A 1 86 ? -26.094 5.008 -8.086 1 96.25 86 THR A N 1
ATOM 688 C CA . THR A 1 86 ? -26.875 5.59 -9.172 1 96.25 86 THR A CA 1
ATOM 689 C C . THR A 1 86 ? -28.188 6.176 -8.633 1 96.25 86 THR A C 1
ATOM 691 O O . THR A 1 86 ? -28.969 5.477 -7.984 1 96.25 86 THR A O 1
ATOM 694 N N . TYR A 1 87 ? -28.406 7.445 -8.859 1 95.5 87 TYR A N 1
ATOM 695 C CA . TYR A 1 87 ? -29.594 8.109 -8.328 1 95.5 87 TYR A CA 1
ATOM 696 C C . TYR A 1 87 ? -30.172 9.086 -9.352 1 95.5 87 TYR A C 1
ATOM 698 O O . TYR A 1 87 ? -29.484 9.469 -10.305 1 95.5 87 TYR A O 1
ATOM 706 N N . THR A 1 88 ? -31.438 9.352 -9.117 1 95.69 88 THR A N 1
ATOM 707 C CA . THR A 1 88 ? -32.156 10.312 -9.961 1 95.69 88 THR A CA 1
ATOM 708 C C . THR A 1 88 ? -32.406 11.602 -9.203 1 95.69 88 THR A C 1
ATOM 710 O O . THR A 1 88 ? -32.719 11.57 -8.008 1 95.69 88 THR A O 1
ATOM 713 N N . ARG A 1 89 ? -32.219 12.703 -9.906 1 95.19 89 ARG A N 1
ATOM 714 C CA . ARG A 1 89 ? -32.438 13.992 -9.266 1 95.19 89 ARG A CA 1
ATOM 715 C C . ARG A 1 89 ? -33.031 14.992 -10.258 1 95.19 89 ARG A C 1
ATOM 717 O O . ARG A 1 89 ? -32.906 14.82 -11.469 1 95.19 89 ARG A O 1
ATOM 724 N N . ARG A 1 90 ? -33.719 16 -9.727 1 96.44 90 ARG A N 1
ATOM 725 C CA . ARG A 1 90 ? -34.406 17.016 -10.523 1 96.44 90 ARG A CA 1
ATOM 726 C C . ARG A 1 90 ? -33.5 18.219 -10.781 1 96.44 90 ARG A C 1
ATOM 728 O O . ARG A 1 90 ? -32.781 18.672 -9.883 1 96.44 90 ARG A O 1
ATOM 735 N N . LEU A 1 91 ? -33.438 18.656 -12.055 1 96.69 91 LEU A N 1
ATOM 736 C CA . LEU A 1 91 ? -32.844 19.938 -12.398 1 96.69 91 LEU A CA 1
ATOM 737 C C . LEU A 1 91 ? -33.875 21.062 -12.258 1 96.69 91 LEU A C 1
ATOM 739 O O . LEU A 1 91 ? -34.906 21.062 -12.914 1 96.69 91 LEU A O 1
ATOM 743 N N . LEU A 1 92 ? -33.594 22.016 -11.375 1 96.06 92 LEU A N 1
ATOM 744 C CA . LEU A 1 92 ? -34.469 23.141 -11.164 1 96.06 92 LEU A CA 1
ATOM 745 C C . LEU A 1 92 ? -34 24.375 -11.93 1 96.06 92 LEU A C 1
ATOM 747 O O . LEU A 1 92 ? -32.781 24.562 -12.102 1 96.06 92 LEU A O 1
ATOM 751 N N . GLN A 1 93 ? -34.969 25.094 -12.406 1 96.19 93 GLN A N 1
ATOM 752 C CA . GLN A 1 93 ? -34.656 26.281 -13.188 1 96.19 93 GLN A CA 1
ATOM 753 C C . GLN A 1 93 ? -35.531 27.469 -12.758 1 96.19 93 GLN A C 1
ATOM 755 O O . GLN A 1 93 ? -36.719 27.312 -12.469 1 96.19 93 GLN A O 1
ATOM 760 N N . LYS A 1 94 ? -34.844 28.594 -12.562 1 93.19 94 LYS A N 1
ATOM 761 C CA . LYS A 1 94 ? -35.5 29.875 -12.266 1 93.19 94 LYS A CA 1
ATOM 762 C C . LYS A 1 94 ? -34.719 31.031 -12.898 1 93.19 94 LYS A C 1
ATOM 764 O O . LYS A 1 94 ? -33.531 31.234 -12.633 1 93.19 94 LYS A O 1
ATOM 769 N N . GLU A 1 95 ? -35.406 31.938 -13.602 1 92.69 95 GLU A N 1
ATOM 770 C CA . GLU A 1 95 ? -34.875 33.156 -14.18 1 92.69 95 GLU A CA 1
ATOM 771 C C . GLU A 1 95 ? -33.531 32.906 -14.852 1 92.69 95 GLU A C 1
ATOM 773 O O . GLU A 1 95 ? -32.562 33.594 -14.602 1 92.69 95 GLU A O 1
ATOM 778 N N . GLY A 1 96 ? -33.344 31.781 -15.523 1 89.62 96 GLY A N 1
ATOM 779 C CA . GLY A 1 96 ? -32.156 31.516 -16.312 1 89.62 96 GLY A CA 1
ATOM 780 C C . GLY A 1 96 ? -31.094 30.734 -15.539 1 89.62 96 GLY A C 1
ATOM 781 O O . GLY A 1 96 ? -30.094 30.312 -16.109 1 89.62 96 GLY A O 1
ATOM 782 N N . LYS A 1 97 ? -31.25 30.609 -14.25 1 93 97 LYS A N 1
ATOM 783 C CA . LYS A 1 97 ? -30.312 29.844 -13.438 1 93 97 LYS A CA 1
ATOM 784 C C . LYS A 1 97 ? -30.812 28.422 -13.211 1 93 97 LYS A C 1
ATOM 786 O O . LYS A 1 97 ? -32.031 28.203 -13.047 1 93 97 LYS A O 1
ATOM 791 N N . SER A 1 98 ? -29.953 27.469 -13.352 1 94.62 98 SER A N 1
ATOM 792 C CA . SER A 1 98 ? -30.328 26.078 -13.133 1 94.62 98 SER A CA 1
ATOM 793 C C . SER A 1 98 ? -29.328 25.375 -12.211 1 94.62 98 SER A C 1
ATOM 795 O O . SER A 1 98 ? -28.141 25.703 -12.211 1 94.62 98 SER A O 1
ATOM 797 N N . PHE A 1 99 ? -29.828 24.531 -11.367 1 93 99 PHE A N 1
ATOM 798 C CA . PHE A 1 99 ? -28.922 23.734 -10.539 1 93 99 PHE A CA 1
ATOM 799 C C . PHE A 1 99 ? -29.641 22.5 -10.008 1 93 99 PHE A C 1
ATOM 801 O O . PHE A 1 99 ? -30.859 22.359 -10.156 1 93 99 PHE A O 1
ATOM 808 N N . TYR A 1 100 ? -28.906 21.562 -9.523 1 94.69 100 TYR A N 1
ATOM 809 C CA . TYR A 1 100 ? -29.406 20.344 -8.898 1 94.69 100 TYR A CA 1
ATOM 810 C C . TYR A 1 100 ? -29.375 20.453 -7.383 1 94.69 100 TYR A C 1
ATOM 812 O O . TYR A 1 100 ? -28.328 20.266 -6.762 1 94.69 100 TYR A O 1
ATOM 820 N N . PRO A 1 101 ? -30.516 20.688 -6.711 1 94.5 101 PRO A N 1
ATOM 821 C CA . PRO A 1 101 ? -30.516 20.875 -5.262 1 94.5 101 PRO A CA 1
ATOM 822 C C . PRO A 1 101 ? -29.984 19.672 -4.504 1 94.5 101 PRO A C 1
ATOM 824 O O . PRO A 1 101 ? -29.312 19.828 -3.484 1 94.5 101 PRO A O 1
ATOM 827 N N . LEU A 1 102 ? -30.266 18.484 -4.992 1 94.69 102 LEU A N 1
ATOM 828 C CA . LEU A 1 102 ? -29.844 17.266 -4.305 1 94.69 102 LEU A CA 1
ATOM 829 C C . LEU A 1 102 ? -28.328 17.141 -4.312 1 94.69 102 LEU A C 1
ATOM 831 O O . LEU A 1 102 ? -27.719 16.781 -3.303 1 94.69 102 LEU A O 1
ATOM 835 N N . ASP A 1 103 ? -27.719 17.422 -5.449 1 94.25 103 ASP A N 1
ATOM 836 C CA . ASP A 1 103 ? -26.266 17.359 -5.539 1 94.25 103 ASP A CA 1
ATOM 837 C C . ASP A 1 103 ? -25.609 18.344 -4.566 1 94.25 103 ASP A C 1
ATOM 839 O O . ASP A 1 103 ? -24.594 18.031 -3.953 1 94.25 103 ASP A O 1
ATOM 843 N N . CYS A 1 104 ? -26.234 19.453 -4.473 1 91.19 104 CYS A N 1
ATOM 844 C CA . CYS A 1 104 ? -25.719 20.469 -3.559 1 91.19 104 CYS A CA 1
ATOM 845 C C . CYS A 1 104 ? -25.844 20.016 -2.111 1 91.19 104 CYS A C 1
ATOM 847 O O . CYS A 1 104 ? -24.891 20.141 -1.332 1 91.19 104 CYS A O 1
ATOM 849 N N . LYS A 1 105 ? -26.953 19.453 -1.812 1 90.5 105 LYS A N 1
ATOM 850 C CA . LYS A 1 105 ? -27.188 18.984 -0.448 1 90.5 105 LYS A CA 1
ATOM 851 C C . LYS A 1 105 ? -26.219 17.875 -0.072 1 90.5 105 LYS A C 1
ATOM 853 O O . LYS A 1 105 ? -25.734 17.828 1.061 1 90.5 105 LYS A O 1
ATOM 858 N N . MET A 1 106 ? -25.875 17.047 -1.024 1 92.94 106 MET A N 1
ATOM 859 C CA . MET A 1 106 ? -25.031 15.883 -0.766 1 92.94 106 MET A CA 1
ATOM 860 C C . MET A 1 106 ? -23.547 16.25 -0.894 1 92.94 106 MET A C 1
ATOM 862 O O . MET A 1 106 ? -22.672 15.484 -0.493 1 92.94 106 MET A O 1
ATOM 866 N N . GLY A 1 107 ? -23.297 17.359 -1.378 1 89.5 107 GLY A N 1
ATOM 867 C CA . GLY A 1 107 ? -21.906 17.781 -1.579 1 89.5 107 GLY A CA 1
ATOM 868 C C . GLY A 1 107 ? -21.266 17.125 -2.783 1 89.5 107 GLY A C 1
ATOM 869 O O . GLY A 1 107 ? -20.047 16.906 -2.799 1 89.5 107 GLY A O 1
ATOM 870 N N . PHE A 1 108 ? -22.078 16.719 -3.785 1 92.69 108 PHE A N 1
ATOM 871 C CA . PHE A 1 108 ? -21.547 16.109 -5.004 1 92.69 108 PHE A CA 1
ATOM 872 C C . PHE A 1 108 ? -21.125 17.188 -6 1 92.69 108 PHE A C 1
ATOM 874 O O . PHE A 1 108 ? -21.969 17.922 -6.527 1 92.69 108 PHE A O 1
ATOM 881 N N . GLU A 1 109 ? -19.828 17.234 -6.234 1 89.12 109 GLU A N 1
ATOM 882 C CA . GLU A 1 109 ? -19.312 18.234 -7.164 1 89.12 109 GLU A CA 1
ATOM 883 C C . GLU A 1 109 ? -19.672 17.891 -8.602 1 89.12 109 GLU A C 1
ATOM 885 O O . GLU A 1 109 ? -19.719 16.719 -8.969 1 89.12 109 GLU A O 1
ATOM 890 N N . SER A 1 110 ? -19.859 18.906 -9.383 1 88.56 110 SER A N 1
ATOM 891 C CA . SER A 1 110 ? -20.25 18.719 -10.773 1 88.56 110 SER A CA 1
ATOM 892 C C . SER A 1 110 ? -19.141 18.047 -11.578 1 88.56 110 SER A C 1
ATOM 894 O O . SER A 1 110 ? -17.969 18.359 -11.414 1 88.56 110 SER A O 1
ATOM 896 N N . ARG A 1 111 ? -19.453 17.047 -12.336 1 86.38 111 ARG A N 1
ATOM 897 C CA . ARG A 1 111 ? -18.609 16.406 -13.336 1 86.38 111 ARG A CA 1
ATOM 898 C C . ARG A 1 111 ? -17.516 15.562 -12.68 1 86.38 111 ARG A C 1
ATOM 900 O O . ARG A 1 111 ? -16.469 15.336 -13.266 1 86.38 111 ARG A O 1
ATOM 907 N N . LYS A 1 112 ? -17.734 15.281 -11.469 1 89.31 112 LYS A N 1
ATOM 908 C CA . LYS A 1 112 ? -16.812 14.375 -10.789 1 89.31 112 LYS A CA 1
ATOM 909 C C . LYS A 1 112 ? -17.438 12.992 -10.617 1 89.31 112 LYS A C 1
ATOM 911 O O . LYS A 1 112 ? -18.625 12.867 -10.32 1 89.31 112 LYS A O 1
ATOM 916 N N . HIS A 1 113 ? -16.594 12.055 -10.828 1 93.06 113 HIS A N 1
ATOM 917 C CA . HIS A 1 113 ? -17.062 10.672 -10.758 1 93.06 113 HIS A CA 1
ATOM 918 C C . HIS A 1 113 ? -16.953 10.125 -9.336 1 93.06 113 HIS A C 1
ATOM 920 O O . HIS A 1 113 ? -17.516 9.078 -9.023 1 93.06 113 HIS A O 1
ATOM 926 N N . TYR A 1 114 ? -16.266 10.859 -8.516 1 95.12 114 TYR A N 1
ATOM 927 C CA . TYR A 1 114 ? -16.031 10.398 -7.152 1 95.12 114 TYR A CA 1
ATOM 928 C C . TYR A 1 114 ? -16.531 11.422 -6.137 1 95.12 114 TYR A C 1
ATOM 930 O O . TYR A 1 114 ? -16.375 12.633 -6.336 1 95.12 114 TYR A O 1
ATOM 938 N N . SER A 1 115 ? -17.219 10.914 -5.094 1 95.19 115 SER A N 1
ATOM 939 C CA . SER A 1 115 ? -17.625 11.789 -4 1 95.19 115 SER A CA 1
ATOM 940 C C . SER A 1 115 ? -16.422 12.266 -3.189 1 95.19 115 SER A C 1
ATOM 942 O O . SER A 1 115 ? -15.336 11.695 -3.299 1 95.19 115 SER A O 1
ATOM 944 N N . LEU A 1 116 ? -16.594 13.32 -2.389 1 94.5 116 LEU A N 1
ATOM 945 C CA . LEU A 1 116 ? -15.508 13.836 -1.571 1 94.5 116 LEU A CA 1
ATOM 946 C C . LEU A 1 116 ? -15.047 12.789 -0.561 1 94.5 116 LEU A C 1
ATOM 948 O O . LEU A 1 116 ? -13.852 12.703 -0.255 1 94.5 116 LEU A O 1
ATOM 952 N N . GLY A 1 117 ? -16.016 12.047 -0.051 1 93.56 117 GLY A N 1
ATOM 953 C CA . GLY A 1 117 ? -15.648 10.969 0.854 1 93.56 117 GLY A CA 1
ATOM 954 C C . GLY A 1 117 ? -14.758 9.922 0.205 1 93.56 117 GLY A C 1
ATOM 955 O O . GLY A 1 117 ? -13.812 9.438 0.822 1 93.56 117 GLY A O 1
ATOM 956 N N . MET A 1 118 ? -15.07 9.562 -0.975 1 94.81 118 MET A N 1
ATOM 957 C CA . MET A 1 118 ? -14.273 8.578 -1.7 1 94.81 118 MET A CA 1
ATOM 958 C C . MET A 1 118 ? -12.914 9.156 -2.08 1 94.81 118 MET A C 1
ATOM 960 O O . MET A 1 118 ? -11.898 8.453 -2.025 1 94.81 118 MET A O 1
ATOM 964 N N . ILE A 1 119 ? -12.922 10.391 -2.494 1 95.25 119 ILE A N 1
ATOM 965 C CA . ILE A 1 119 ? -11.656 11.039 -2.83 1 95.25 119 ILE A CA 1
ATOM 966 C C . ILE A 1 119 ? -10.727 11.016 -1.623 1 95.25 119 ILE A C 1
ATOM 968 O O . ILE A 1 119 ? -9.531 10.75 -1.763 1 95.25 119 ILE A O 1
ATOM 972 N N . GLU A 1 120 ? -11.242 11.273 -0.489 1 94.88 120 GLU A N 1
ATOM 973 C CA . GLU A 1 120 ? -10.445 11.219 0.731 1 94.88 120 GLU A CA 1
ATOM 974 C C . GLU A 1 120 ? -9.789 9.844 0.899 1 94.88 120 GLU A C 1
ATOM 976 O O . GLU A 1 120 ? -8.602 9.75 1.222 1 94.88 120 GLU A O 1
ATOM 981 N N . ARG A 1 121 ? -10.523 8.805 0.634 1 92.88 121 ARG A N 1
ATOM 982 C CA . ARG A 1 121 ? -10.016 7.445 0.763 1 92.88 121 ARG A CA 1
ATOM 983 C C . ARG A 1 121 ? -8.922 7.168 -0.26 1 92.88 121 ARG A C 1
ATOM 985 O O . ARG A 1 121 ? -7.906 6.543 0.062 1 92.88 121 ARG A O 1
ATOM 992 N N . ILE A 1 122 ? -9.18 7.57 -1.429 1 95.25 122 ILE A N 1
ATOM 993 C CA . ILE A 1 122 ? -8.227 7.344 -2.51 1 95.25 122 ILE A CA 1
ATOM 994 C C . ILE A 1 122 ? -6.926 8.086 -2.215 1 95.25 122 ILE A C 1
ATOM 996 O O . ILE A 1 122 ? -5.836 7.512 -2.324 1 95.25 122 ILE A O 1
ATOM 1000 N N . VAL A 1 123 ? -7.07 9.297 -1.785 1 95.88 123 VAL A N 1
ATOM 1001 C CA . VAL A 1 123 ? -5.902 10.133 -1.538 1 95.88 123 VAL A CA 1
ATOM 1002 C C . VAL A 1 123 ? -5.121 9.594 -0.34 1 95.88 123 VAL A C 1
ATOM 1004 O O . VAL A 1 123 ? -3.889 9.609 -0.337 1 95.88 123 VAL A O 1
ATOM 1007 N N . GLU A 1 124 ? -5.797 9.117 0.637 1 93.5 124 GLU A N 1
ATOM 1008 C CA . GLU A 1 124 ? -5.129 8.492 1.779 1 93.5 124 GLU A CA 1
ATOM 1009 C C . GLU A 1 124 ? -4.312 7.277 1.351 1 93.5 124 GLU A C 1
ATOM 1011 O O . GLU A 1 124 ? -3.223 7.043 1.873 1 93.5 124 GLU A O 1
ATOM 1016 N N . SER A 1 125 ? -4.828 6.539 0.454 1 94 125 SER A N 1
ATOM 1017 C CA . SER A 1 125 ? -4.137 5.34 -0.013 1 94 125 SER A CA 1
ATOM 1018 C C . SER A 1 125 ? -2.857 5.699 -0.762 1 94 125 SER A C 1
ATOM 1020 O O . SER A 1 125 ? -1.819 5.062 -0.569 1 94 125 SER A O 1
ATOM 1022 N N . VAL A 1 126 ? -2.955 6.703 -1.556 1 93.75 126 VAL A N 1
ATOM 1023 C CA . VAL A 1 126 ? -1.797 7.082 -2.359 1 93.75 126 VAL A CA 1
ATOM 1024 C C . VAL A 1 126 ? -0.757 7.77 -1.478 1 93.75 126 VAL A C 1
ATOM 1026 O O . VAL A 1 126 ? 0.432 7.781 -1.806 1 93.75 126 VAL A O 1
ATOM 1029 N N . ALA A 1 127 ? -1.191 8.336 -0.375 1 93.5 127 ALA A N 1
ATOM 1030 C CA . ALA A 1 127 ? -0.257 8.922 0.584 1 93.5 127 ALA A CA 1
ATOM 1031 C C . ALA A 1 127 ? 0.58 7.84 1.262 1 93.5 127 ALA A C 1
ATOM 1033 O O . ALA A 1 127 ? 1.672 8.117 1.766 1 93.5 127 ALA A O 1
ATOM 1034 N N . ILE A 1 128 ? 0.109 6.641 1.245 1 91 128 ILE A N 1
ATOM 1035 C CA . ILE A 1 128 ? 0.758 5.555 1.97 1 91 128 ILE A CA 1
ATOM 1036 C C . ILE A 1 128 ? 1.573 4.703 1 1 91 128 ILE A C 1
ATOM 1038 O O . ILE A 1 128 ? 2.629 4.176 1.362 1 91 128 ILE A O 1
ATOM 1042 N N . THR A 1 129 ? 1.085 4.535 -0.207 1 90.12 129 THR A N 1
ATOM 1043 C CA . THR A 1 129 ? 1.744 3.656 -1.166 1 90.12 129 THR A CA 1
ATOM 1044 C C . THR A 1 129 ? 1.755 4.285 -2.557 1 90.12 129 THR A C 1
ATOM 1046 O O . THR A 1 129 ? 1.249 5.391 -2.748 1 90.12 129 THR A O 1
ATOM 1049 N N . THR A 1 130 ? 2.428 3.578 -3.498 1 89.44 130 THR A N 1
ATOM 1050 C CA . THR A 1 130 ? 2.529 4.098 -4.855 1 89.44 130 THR A CA 1
ATOM 1051 C C . THR A 1 130 ? 1.158 4.129 -5.527 1 89.44 130 THR A C 1
ATOM 1053 O O . THR A 1 130 ? 0.228 3.453 -5.082 1 89.44 130 THR A O 1
ATOM 1056 N N . SER A 1 131 ? 1.039 4.91 -6.598 1 91.06 131 SER A N 1
ATOM 1057 C CA . SER A 1 131 ? -0.242 5.062 -7.277 1 91.06 131 SER A CA 1
ATOM 1058 C C . SER A 1 131 ? -0.71 3.74 -7.879 1 91.06 131 SER A C 1
ATOM 1060 O O . SER A 1 131 ? -1.904 3.434 -7.859 1 91.06 131 SER A O 1
ATOM 1062 N N . ARG A 1 132 ? 0.189 2.99 -8.391 1 87.94 132 ARG A N 1
ATOM 1063 C CA . ARG A 1 132 ? -0.165 1.69 -8.953 1 87.94 132 ARG A CA 1
ATOM 1064 C C . ARG A 1 132 ? -0.639 0.733 -7.863 1 87.94 132 ARG A C 1
ATOM 1066 O O . ARG A 1 132 ? -1.673 0.079 -8.016 1 87.94 132 ARG A O 1
ATOM 1073 N N . SER A 1 133 ? 0.12 0.641 -6.793 1 89.81 133 SER A N 1
ATOM 1074 C CA . SER A 1 133 ? -0.26 -0.206 -5.668 1 89.81 133 SER A CA 1
ATOM 1075 C C . SER A 1 133 ? -1.574 0.255 -5.047 1 89.81 133 SER A C 1
ATOM 1077 O O . SER A 1 133 ? -2.391 -0.567 -4.625 1 89.81 133 SER A O 1
ATOM 1079 N N . ALA A 1 134 ? -1.696 1.592 -4.988 1 93.06 134 ALA A N 1
ATOM 1080 C CA . ALA A 1 134 ? -2.943 2.131 -4.453 1 93.06 134 ALA A CA 1
ATOM 1081 C C . ALA A 1 134 ? -4.137 1.683 -5.293 1 93.06 134 ALA A C 1
ATOM 1083 O O . ALA A 1 134 ? -5.168 1.277 -4.75 1 93.06 134 ALA A O 1
ATOM 1084 N N . SER A 1 135 ? -4.027 1.776 -6.598 1 94.12 135 SER A N 1
ATOM 1085 C CA . SER A 1 135 ? -5.09 1.342 -7.5 1 94.12 135 SER A CA 1
ATOM 1086 C C . SER A 1 135 ? -5.441 -0.123 -7.27 1 94.12 135 SER A C 1
ATOM 1088 O O . SER A 1 135 ? -6.621 -0.478 -7.191 1 94.12 135 SER A O 1
ATOM 1090 N N . GLU A 1 136 ? -4.457 -0.962 -7.102 1 91.69 136 GLU A N 1
ATOM 1091 C CA . GLU A 1 136 ? -4.668 -2.389 -6.875 1 91.69 136 GLU A CA 1
ATOM 1092 C C . GLU A 1 136 ? -5.352 -2.637 -5.531 1 91.69 136 GLU A C 1
ATOM 1094 O O . GLU A 1 136 ? -6.254 -3.471 -5.434 1 91.69 136 GLU A O 1
ATOM 1099 N N . LEU A 1 137 ? -4.906 -1.918 -4.582 1 92.31 137 LEU A N 1
ATOM 1100 C CA . LEU A 1 137 ? -5.449 -2.102 -3.24 1 92.31 137 LEU A CA 1
ATOM 1101 C C . LEU A 1 137 ? -6.887 -1.599 -3.164 1 92.31 137 LEU A C 1
ATOM 1103 O O . LEU A 1 137 ? -7.719 -2.186 -2.469 1 92.31 137 LEU A O 1
ATOM 1107 N N . LEU A 1 138 ? -7.129 -0.481 -3.836 1 92.31 138 LEU A N 1
ATOM 1108 C CA . LEU A 1 138 ? -8.492 0.034 -3.873 1 92.31 138 LEU A CA 1
ATOM 1109 C C . LEU A 1 138 ? -9.438 -0.979 -4.512 1 92.31 138 LEU A C 1
ATOM 1111 O O . LEU A 1 138 ? -10.562 -1.163 -4.039 1 92.31 138 LEU A O 1
ATOM 1115 N N . GLN A 1 139 ? -9.016 -1.635 -5.473 1 88.94 139 GLN A N 1
ATOM 1116 C CA . GLN A 1 139 ? -9.82 -2.674 -6.109 1 88.94 139 GLN A CA 1
ATOM 1117 C C . GLN A 1 139 ? -10.016 -3.861 -5.176 1 88.94 139 GLN A C 1
ATOM 1119 O O . GLN A 1 139 ? -11.133 -4.363 -5.035 1 88.94 139 GLN A O 1
ATOM 1124 N N . SER A 1 140 ? -8.977 -4.258 -4.566 1 86.56 140 SER A N 1
ATOM 1125 C CA . SER A 1 140 ? -9.008 -5.453 -3.734 1 86.56 140 SER A CA 1
ATOM 1126 C C . SER A 1 140 ? -9.75 -5.199 -2.428 1 86.56 140 SER A C 1
ATOM 1128 O O . SER A 1 140 ? -10.508 -6.055 -1.963 1 86.56 140 SER A O 1
ATOM 1130 N N . LEU A 1 141 ? -9.555 -4.031 -1.831 1 87.31 141 LEU A N 1
ATOM 1131 C CA . LEU A 1 141 ? -10.055 -3.781 -0.484 1 87.31 141 LEU A CA 1
ATOM 1132 C C . LEU A 1 141 ? -11.383 -3.027 -0.529 1 87.31 141 LEU A C 1
ATOM 1134 O O . LEU A 1 141 ? -12.258 -3.254 0.309 1 87.31 141 LEU A O 1
ATOM 1138 N N . ALA A 1 142 ? -11.508 -2.16 -1.508 1 84.75 142 ALA A N 1
ATOM 1139 C CA . ALA A 1 142 ? -12.695 -1.312 -1.53 1 84.75 142 ALA A CA 1
ATOM 1140 C C . ALA A 1 142 ? -13.617 -1.697 -2.682 1 84.75 142 ALA A C 1
ATOM 1142 O O . ALA A 1 142 ? -14.727 -1.159 -2.805 1 84.75 142 ALA A O 1
ATOM 1143 N N . GLY A 1 143 ? -13.258 -2.559 -3.555 1 82.12 143 GLY A N 1
ATOM 1144 C CA . GLY A 1 143 ? -14.094 -2.996 -4.66 1 82.12 143 GLY A CA 1
ATOM 1145 C C . GLY A 1 143 ? -14.289 -1.929 -5.723 1 82.12 143 GLY A C 1
ATOM 1146 O O . GLY A 1 143 ? -15.328 -1.883 -6.383 1 82.12 143 GLY A O 1
ATOM 1147 N N . ILE A 1 144 ? -13.352 -1.022 -5.785 1 86.5 144 ILE A N 1
ATOM 1148 C CA . ILE A 1 144 ? -13.453 0.053 -6.766 1 86.5 144 ILE A CA 1
ATOM 1149 C C . ILE A 1 144 ? -12.352 -0.101 -7.816 1 86.5 144 ILE A C 1
ATOM 1151 O O . ILE A 1 144 ? -11.203 -0.385 -7.48 1 86.5 144 ILE A O 1
ATOM 1155 N N . THR A 1 145 ? -12.773 0.001 -9.023 1 89.19 145 THR A N 1
ATOM 1156 C CA . THR A 1 145 ? -11.805 -0.04 -10.109 1 89.19 145 THR A CA 1
ATOM 1157 C C . THR A 1 145 ? -11.398 1.371 -10.531 1 89.19 145 THR A C 1
ATOM 1159 O O . THR A 1 145 ? -12.234 2.148 -11 1 89.19 145 THR A O 1
ATOM 1162 N N . ILE A 1 146 ? -10.211 1.758 -10.32 1 92.94 146 ILE A N 1
ATOM 1163 C CA . ILE A 1 146 ? -9.672 3.07 -10.664 1 92.94 146 ILE A CA 1
ATOM 1164 C C . ILE A 1 146 ? -8.273 2.914 -11.242 1 92.94 146 ILE A C 1
ATOM 1166 O O . ILE A 1 146 ? -7.477 2.109 -10.758 1 92.94 146 ILE A O 1
ATOM 1170 N N . SER A 1 147 ? -8 3.578 -12.281 1 93.62 147 SER A N 1
ATOM 1171 C CA . SER A 1 147 ? -6.676 3.514 -12.898 1 93.62 147 SER A CA 1
ATOM 1172 C C . SER A 1 147 ? -5.648 4.281 -12.07 1 93.62 147 SER A C 1
ATOM 1174 O O . SER A 1 147 ? -6.008 5.172 -11.297 1 93.62 147 SER A O 1
ATOM 1176 N N . HIS A 1 148 ? -4.387 3.93 -12.258 1 93.38 148 HIS A N 1
ATOM 1177 C CA . HIS A 1 148 ? -3.312 4.633 -11.57 1 93.38 148 HIS A CA 1
ATOM 1178 C C . HIS A 1 148 ? -3.273 6.105 -11.961 1 93.38 148 HIS A C 1
ATOM 1180 O O . HIS A 1 148 ? -2.971 6.965 -11.133 1 93.38 148 HIS A O 1
ATOM 1186 N N . GLN A 1 149 ? -3.594 6.426 -13.203 1 93.44 149 GLN A N 1
ATOM 1187 C CA . GLN A 1 149 ? -3.594 7.809 -13.672 1 93.44 149 GLN A CA 1
ATOM 1188 C C . GLN A 1 149 ? -4.695 8.617 -12.992 1 93.44 149 GLN A C 1
ATOM 1190 O O . GLN A 1 149 ? -4.492 9.781 -12.648 1 93.44 149 GLN A O 1
ATOM 1195 N N . SER A 1 150 ? -5.809 7.938 -12.852 1 93.69 150 SER A N 1
ATOM 1196 C CA . SER A 1 150 ? -6.902 8.609 -12.148 1 93.69 150 SER A CA 1
ATOM 1197 C C . SER A 1 150 ? -6.543 8.867 -10.688 1 93.69 150 SER A C 1
ATOM 1199 O O . SER A 1 150 ? -6.902 9.914 -10.141 1 93.69 150 SER A O 1
ATOM 1201 N N . VAL A 1 151 ? -5.895 7.922 -10.086 1 95 151 VAL A N 1
ATOM 1202 C CA . VAL A 1 151 ? -5.438 8.086 -8.711 1 95 151 VAL A CA 1
ATOM 1203 C C . VAL A 1 151 ? -4.512 9.297 -8.617 1 95 151 VAL A C 1
ATOM 1205 O O . VAL A 1 151 ? -4.637 10.109 -7.695 1 95 151 VAL A O 1
ATOM 1208 N N . ILE A 1 152 ? -3.615 9.461 -9.57 1 95.25 152 ILE A N 1
ATOM 1209 C CA . ILE A 1 152 ? -2.672 10.57 -9.602 1 95.25 152 ILE A CA 1
ATOM 1210 C C . ILE A 1 152 ? -3.43 11.891 -9.75 1 95.25 152 ILE A C 1
ATOM 1212 O O . ILE A 1 152 ? -3.131 12.867 -9.055 1 95.25 152 ILE A O 1
ATOM 1216 N N . SER A 1 153 ? -4.395 11.891 -10.625 1 95.81 153 SER A N 1
ATOM 1217 C CA . SER A 1 153 ? -5.184 13.094 -10.852 1 95.81 153 SER A CA 1
ATOM 1218 C C . SER A 1 153 ? -5.91 13.523 -9.586 1 95.81 153 SER A C 1
ATOM 1220 O O . SER A 1 153 ? -5.961 14.719 -9.266 1 95.81 153 SER A O 1
ATOM 1222 N N . LEU A 1 154 ? -6.484 12.586 -8.93 1 95.62 154 LEU A N 1
ATOM 1223 C CA . LEU A 1 154 ? -7.207 12.883 -7.703 1 95.62 154 LEU A CA 1
ATOM 1224 C C . LEU A 1 154 ? -6.25 13.359 -6.613 1 95.62 154 LEU A C 1
ATOM 1226 O O . LEU A 1 154 ? -6.602 14.219 -5.805 1 95.62 154 LEU A O 1
ATOM 1230 N N . LYS A 1 155 ? -5.09 12.734 -6.555 1 96.25 155 LYS A N 1
ATOM 1231 C CA . LYS A 1 155 ? -4.059 13.203 -5.633 1 96.25 155 LYS A CA 1
ATOM 1232 C C . LYS A 1 155 ? -3.689 14.656 -5.918 1 96.25 155 LYS A C 1
ATOM 1234 O O . LYS A 1 155 ? -3.549 15.461 -4.996 1 96.25 155 LYS A O 1
ATOM 1239 N N . ASN A 1 156 ? -3.506 15.008 -7.191 1 96.62 156 ASN A N 1
ATOM 1240 C CA . ASN A 1 156 ? -3.207 16.375 -7.57 1 96.62 156 ASN A CA 1
ATOM 1241 C C . ASN A 1 156 ? -4.332 17.328 -7.168 1 96.62 156 ASN A C 1
ATOM 1243 O O . ASN A 1 156 ? -4.074 18.438 -6.676 1 96.62 156 ASN A O 1
ATOM 1247 N N . TYR A 1 157 ? -5.484 16.875 -7.41 1 95.25 157 TYR A N 1
ATOM 1248 C CA . TYR A 1 157 ? -6.656 17.641 -7.004 1 95.25 157 TYR A CA 1
ATOM 1249 C C . TYR A 1 157 ? -6.633 17.906 -5.504 1 95.25 157 TYR A C 1
ATOM 1251 O O . TYR A 1 157 ? -6.805 19.062 -5.074 1 95.25 157 TYR A O 1
ATOM 1259 N N . ALA A 1 158 ? -6.41 16.906 -4.715 1 95.69 158 ALA A N 1
ATOM 1260 C CA . ALA A 1 158 ? -6.355 17.047 -3.26 1 95.69 158 ALA A CA 1
ATOM 1261 C C . ALA A 1 158 ? -5.184 17.922 -2.834 1 95.69 158 ALA A C 1
ATOM 1263 O O . ALA A 1 158 ? -5.293 18.688 -1.874 1 95.69 158 ALA A O 1
ATOM 1264 N N . GLY A 1 159 ? -4.07 17.734 -3.512 1 96.12 159 GLY A N 1
ATOM 1265 C CA . GLY A 1 159 ? -2.91 18.562 -3.217 1 96.12 159 GLY A CA 1
ATOM 1266 C C . GLY A 1 159 ? -3.16 20.047 -3.434 1 96.12 159 GLY A C 1
ATOM 1267 O O . GLY A 1 159 ? -2.736 20.875 -2.627 1 96.12 159 GLY A O 1
ATOM 1268 N N . LYS A 1 160 ? -3.854 20.312 -4.516 1 94.94 160 LYS A N 1
ATOM 1269 C CA . LYS A 1 160 ? -4.211 21.703 -4.793 1 94.94 160 LYS A CA 1
ATOM 1270 C C . LYS A 1 160 ? -5.121 22.266 -3.703 1 94.94 160 LYS A C 1
ATOM 1272 O O . LYS A 1 160 ? -4.938 23.406 -3.262 1 94.94 160 LYS A O 1
ATOM 1277 N N . LYS A 1 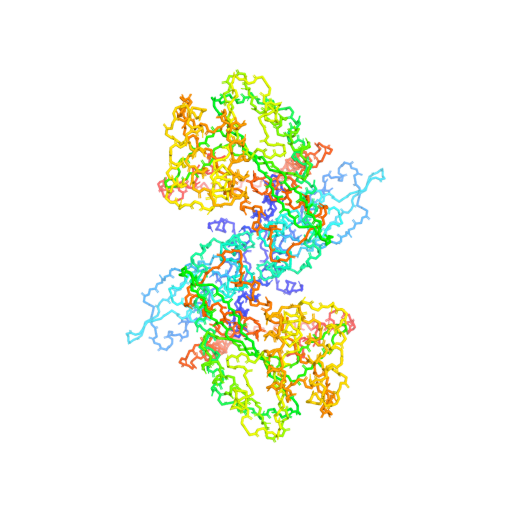161 ? -6.035 21.516 -3.281 1 94.62 161 LYS A N 1
ATOM 1278 C CA . LYS A 1 161 ? -6.957 21.938 -2.229 1 94.62 161 LYS A CA 1
ATOM 1279 C C . LYS A 1 161 ? -6.23 22.109 -0.897 1 94.62 161 LYS A C 1
ATOM 1281 O O . LYS A 1 161 ? -6.516 23.031 -0.142 1 94.62 161 LYS A O 1
ATOM 1286 N N . ALA A 1 162 ? -5.348 21.172 -0.63 1 95.38 162 ALA A N 1
ATOM 1287 C CA . ALA A 1 162 ? -4.578 21.25 0.61 1 95.38 162 ALA A CA 1
ATOM 1288 C C . ALA A 1 162 ? -3.729 22.516 0.653 1 95.38 162 ALA A C 1
ATOM 1290 O O . ALA A 1 162 ? -3.643 23.172 1.69 1 95.38 162 ALA A O 1
ATOM 1291 N N . LYS A 1 163 ? -3.131 22.844 -0.463 1 93.38 163 LYS A N 1
ATOM 1292 C CA . LYS A 1 163 ? -2.338 24.062 -0.566 1 93.38 163 LYS A CA 1
ATOM 1293 C C . LYS A 1 163 ? -3.201 25.297 -0.33 1 93.38 163 LYS A C 1
ATOM 1295 O O . LYS A 1 163 ? -2.836 26.172 0.455 1 93.38 163 LYS A O 1
ATOM 1300 N N . ALA A 1 164 ? -4.309 25.328 -0.959 1 92.12 164 ALA A N 1
ATOM 1301 C CA . ALA A 1 164 ? -5.219 26.469 -0.822 1 92.12 164 ALA A CA 1
ATOM 1302 C C . ALA A 1 164 ? -5.727 26.594 0.611 1 92.12 164 ALA A C 1
ATOM 1304 O O . ALA A 1 164 ? -5.805 27.703 1.154 1 92.12 164 ALA A O 1
ATOM 1305 N N . TYR A 1 165 ? -6.07 25.516 1.182 1 93 165 TYR A N 1
ATOM 1306 C CA . TYR A 1 165 ? -6.574 25.5 2.551 1 93 165 TYR A CA 1
ATOM 1307 C C . TYR A 1 165 ? -5.52 26.016 3.523 1 93 165 TYR A C 1
ATOM 1309 O O . TYR A 1 165 ? -5.824 26.828 4.406 1 93 165 TYR A O 1
ATOM 1317 N N . GLU A 1 166 ? -4.328 25.531 3.383 1 90.56 166 GLU A N 1
ATOM 1318 C CA . GLU A 1 166 ? -3.258 25.922 4.293 1 90.56 166 GLU A CA 1
ATOM 1319 C C . GLU A 1 166 ? -2.947 27.422 4.164 1 90.56 166 GLU A C 1
ATOM 1321 O O . GLU A 1 166 ? -2.691 28.094 5.164 1 90.56 166 GLU A O 1
ATOM 1326 N N . LYS A 1 167 ? -2.98 27.891 2.988 1 88 167 LYS A N 1
ATOM 1327 C CA . LYS A 1 167 ? -2.746 29.312 2.768 1 88 167 LYS A CA 1
ATOM 1328 C C . LYS A 1 167 ? -3.838 30.172 3.418 1 88 167 LYS A C 1
ATOM 1330 O O . LYS A 1 167 ? -3.547 31.172 4.066 1 88 167 LYS A O 1
ATOM 1335 N N . ALA A 1 168 ? -5.004 29.734 3.26 1 87.12 168 ALA A N 1
ATOM 1336 C CA . ALA A 1 168 ? -6.121 30.453 3.865 1 87.12 168 ALA A CA 1
ATOM 1337 C C . ALA A 1 168 ? -6.078 30.344 5.387 1 87.12 168 ALA A C 1
ATOM 1339 O O . ALA A 1 168 ? -6.391 31.312 6.09 1 87.12 168 ALA A O 1
ATOM 1340 N N . PHE A 1 169 ? -5.734 29.234 5.855 1 85.25 169 PHE A N 1
ATOM 1341 C CA . PHE A 1 169 ? -5.68 28.969 7.289 1 85.25 169 PHE A CA 1
ATOM 1342 C C . PHE A 1 169 ? -4.656 29.875 7.965 1 85.25 169 PHE A C 1
ATOM 1344 O O . PHE A 1 169 ? -4.906 30.406 9.047 1 85.25 169 PHE A O 1
ATOM 1351 N N . VAL A 1 170 ? -3.617 30.094 7.367 1 84.31 170 VAL A N 1
ATOM 1352 C CA . VAL A 1 170 ? -2.531 30.875 7.949 1 84.31 170 VAL A CA 1
ATOM 1353 C C . VAL A 1 170 ? -2.871 32.375 7.883 1 84.31 170 VAL A C 1
ATOM 1355 O O . VAL A 1 170 ? -2.49 33.125 8.766 1 84.31 170 VAL A O 1
ATOM 1358 N N . GLU A 1 171 ? -3.588 32.719 6.895 1 80.38 171 GLU A N 1
ATOM 1359 C CA . GLU A 1 171 ? -3.904 34.125 6.688 1 80.38 171 GLU A CA 1
ATOM 1360 C C . GLU A 1 171 ? -5.117 34.562 7.516 1 80.38 171 GLU A C 1
ATOM 1362 O O . GLU A 1 171 ? -5.293 35.75 7.812 1 80.38 171 GLU A O 1
ATOM 1367 N N . GLU A 1 172 ? -5.895 33.594 7.738 1 74.69 172 GLU A N 1
ATOM 1368 C CA . GLU A 1 172 ? -7.125 33.938 8.445 1 74.69 172 GLU A CA 1
ATOM 1369 C C . GLU A 1 172 ? -6.832 34.406 9.859 1 74.69 172 GLU A C 1
ATOM 1371 O O . GLU A 1 172 ? -6.004 33.812 10.562 1 74.69 172 GLU A O 1
ATOM 1376 N N . LYS A 1 173 ? -7.344 35.781 10.117 1 62.97 173 LYS A N 1
ATOM 1377 C CA . LYS A 1 173 ? -7.227 36.406 11.43 1 62.97 173 LYS A CA 1
ATOM 1378 C C . LYS A 1 173 ? -8.023 35.625 12.477 1 62.97 173 LYS A C 1
ATOM 1380 O O . LYS A 1 173 ? -9.219 35.375 12.297 1 62.97 173 LYS A O 1
ATOM 1385 N N . LYS A 1 174 ? -7.289 34.906 13.336 1 65.12 174 LYS A N 1
ATOM 1386 C CA . LYS A 1 174 ? -7.973 34.094 14.352 1 65.12 174 LYS A CA 1
ATOM 1387 C C . LYS A 1 174 ? -8.508 35 15.477 1 65.12 174 LYS A C 1
ATOM 1389 O O . LYS A 1 174 ? -7.82 35.906 15.93 1 65.12 174 LYS A O 1
ATOM 1394 N N . ASP A 1 175 ? -9.844 35.031 15.602 1 63.22 175 ASP A N 1
ATOM 1395 C CA . ASP A 1 175 ? -10.516 35.781 16.656 1 63.22 175 ASP A CA 1
ATOM 1396 C C . ASP A 1 175 ? -10.133 35.25 18.047 1 63.22 175 ASP A C 1
ATOM 1398 O O . ASP A 1 175 ? -10.406 35.906 19.047 1 63.22 175 ASP A O 1
ATOM 1402 N N . LYS A 1 176 ? -9.422 34.125 18.094 1 66.81 176 LYS A N 1
ATOM 1403 C CA . LYS A 1 176 ? -9.086 33.594 19.406 1 66.81 176 LYS A CA 1
ATOM 1404 C C . LYS A 1 176 ? -7.816 34.219 19.969 1 66.81 176 LYS A C 1
ATOM 1406 O O . LYS A 1 176 ? -6.945 34.656 19.203 1 66.81 176 LYS A O 1
ATOM 1411 N N . LYS A 1 177 ? -7.906 34.438 21.125 1 79.31 177 LYS A N 1
ATOM 1412 C CA . LYS A 1 177 ? -6.742 34.938 21.859 1 79.31 177 LYS A CA 1
ATOM 1413 C C . LYS A 1 177 ? -5.504 34.094 21.547 1 79.31 177 LYS A C 1
ATOM 1415 O O . LYS A 1 177 ? -5.555 32.875 21.562 1 79.31 177 LYS A O 1
ATOM 1420 N N . PRO A 1 178 ? -4.387 34.781 21.172 1 86.62 178 PRO A N 1
ATOM 1421 C CA . PRO A 1 178 ? -3.15 34.062 20.859 1 86.62 178 PRO A CA 1
ATOM 1422 C C . PRO A 1 178 ? -2.615 33.25 22.031 1 86.62 178 PRO A C 1
ATOM 1424 O O . PRO A 1 178 ? -2.756 33.656 23.188 1 86.62 178 PRO A O 1
ATOM 1427 N N . VAL A 1 179 ? -2.127 32.125 21.766 1 87.81 179 VAL A N 1
ATOM 1428 C CA . VAL A 1 179 ? -1.521 31.25 22.766 1 87.81 179 VAL A CA 1
ATOM 1429 C C . VAL A 1 179 ? -0.147 31.797 23.156 1 87.81 179 VAL A C 1
ATOM 1431 O O . VAL A 1 179 ? 0.582 32.312 22.312 1 87.81 179 VAL A O 1
ATOM 1434 N N . GLN A 1 180 ? 0.091 31.75 24.453 1 89.94 180 GLN A N 1
ATOM 1435 C CA . GLN A 1 180 ? 1.368 32.25 24.938 1 89.94 180 GLN A CA 1
ATOM 1436 C C . GLN A 1 180 ? 2.176 31.156 25.625 1 89.94 180 GLN A C 1
ATOM 1438 O O . GLN A 1 180 ? 2.293 31.141 26.859 1 89.94 180 GLN A O 1
ATOM 1443 N N . PRO A 1 181 ? 2.809 30.406 24.766 1 91.38 181 PRO A N 1
ATOM 1444 C CA . PRO A 1 181 ? 3.646 29.359 25.375 1 91.38 181 PRO A CA 1
ATOM 1445 C C . PRO A 1 181 ? 4.984 29.906 25.875 1 91.38 181 PRO A C 1
ATOM 1447 O O . PRO A 1 181 ? 5.445 30.953 25.422 1 91.38 181 PRO A O 1
ATOM 1450 N N .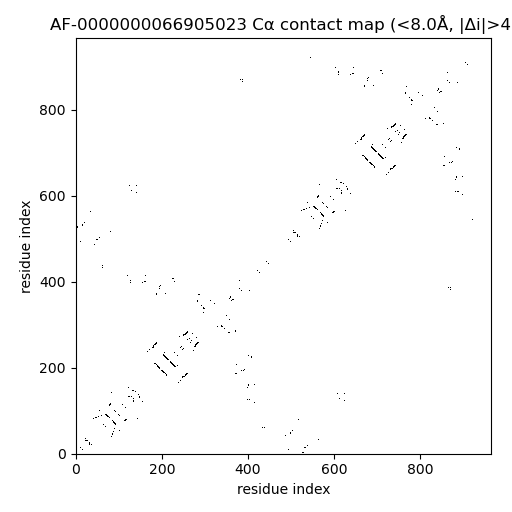 GLU A 1 182 ? 5.516 29.188 26.828 1 91.75 182 GLU A N 1
ATOM 1451 C CA . GLU A 1 182 ? 6.816 29.594 27.344 1 91.75 182 GLU A CA 1
ATOM 1452 C C . GLU A 1 182 ? 7.93 29.312 26.328 1 91.75 182 GLU A C 1
ATOM 1454 O O . GLU A 1 182 ? 8.859 30.109 26.188 1 91.75 182 GLU A O 1
ATOM 1459 N N . ILE A 1 183 ? 7.754 28.125 25.734 1 94.5 183 ILE A N 1
ATOM 1460 C CA . ILE A 1 183 ? 8.797 27.719 24.797 1 94.5 183 ILE A CA 1
ATOM 1461 C C . ILE A 1 183 ? 8.156 27.125 23.547 1 94.5 183 ILE A C 1
ATOM 1463 O O . ILE A 1 183 ? 7.152 26.406 23.625 1 94.5 183 ILE A O 1
ATOM 1467 N N . ILE A 1 184 ? 8.695 27.469 22.391 1 95 184 ILE A N 1
ATOM 1468 C CA . ILE A 1 184 ? 8.32 26.875 21.109 1 95 184 ILE A CA 1
ATOM 1469 C C . ILE A 1 184 ? 9.57 26.375 20.391 1 95 184 ILE A C 1
ATOM 1471 O O . ILE A 1 184 ? 10.633 27 20.484 1 95 184 ILE A O 1
ATOM 1475 N N . ALA A 1 185 ? 9.414 25.234 19.75 1 95.12 185 ALA A N 1
ATOM 1476 C CA . ALA A 1 185 ? 10.531 24.703 18.984 1 95.12 185 ALA A CA 1
ATOM 1477 C C . ALA A 1 185 ? 10.211 24.672 17.5 1 95.12 185 ALA A C 1
ATOM 1479 O O . ALA A 1 185 ? 9.094 24.359 17.094 1 95.12 185 ALA A O 1
ATOM 1480 N N . ILE A 1 186 ? 11.148 25.094 16.688 1 95 186 ILE A N 1
ATOM 1481 C CA . ILE A 1 186 ? 11.047 25.078 15.234 1 95 186 ILE A CA 1
ATOM 1482 C C . ILE A 1 186 ? 12.227 24.297 14.648 1 95 186 ILE A C 1
ATOM 1484 O O . ILE A 1 186 ? 13.383 24.641 14.883 1 95 186 ILE A O 1
ATOM 1488 N N . GLU A 1 187 ? 11.914 23.297 13.938 1 93.94 187 GLU A N 1
ATOM 1489 C CA . GLU A 1 187 ? 12.969 22.516 13.289 1 93.94 187 GLU A CA 1
ATOM 1490 C C . GLU A 1 187 ? 12.773 22.484 11.773 1 93.94 187 GLU A C 1
ATOM 1492 O O . GLU A 1 187 ? 11.648 22.359 11.297 1 93.94 187 GLU A O 1
ATOM 1497 N N . GLY A 1 188 ? 13.812 22.672 11.055 1 91.12 188 GLY A N 1
ATOM 1498 C CA . GLY A 1 188 ? 13.766 22.688 9.594 1 91.12 188 GLY A CA 1
ATOM 1499 C C . GLY A 1 188 ? 14.742 21.719 8.961 1 91.12 188 GLY A C 1
ATOM 1500 O O . GLY A 1 188 ? 15.852 21.531 9.461 1 91.12 188 GLY A O 1
ATOM 1501 N N . ASP A 1 189 ? 14.242 21.047 7.934 1 88.5 189 ASP A N 1
ATOM 1502 C CA . ASP A 1 189 ? 15.117 20.172 7.18 1 88.5 189 ASP A CA 1
ATOM 1503 C C . ASP A 1 189 ? 14.703 20.094 5.715 1 88.5 189 ASP A C 1
ATOM 1505 O O . ASP A 1 189 ? 13.578 20.453 5.367 1 88.5 189 ASP A O 1
ATOM 1509 N N . GLY A 1 190 ? 15.688 19.734 4.863 1 88.62 190 GLY A N 1
ATOM 1510 C CA . GLY A 1 190 ? 15.422 19.578 3.441 1 88.62 190 GLY A CA 1
ATOM 1511 C C . GLY A 1 190 ? 15.555 18.141 2.965 1 88.62 190 GLY A C 1
ATOM 1512 O O . GLY A 1 190 ? 16.375 17.375 3.486 1 88.62 190 GLY A O 1
ATOM 1513 N N . ILE A 1 191 ? 14.719 17.797 2.043 1 87.88 191 ILE A N 1
ATOM 1514 C CA . ILE A 1 191 ? 14.789 16.484 1.435 1 87.88 191 ILE A CA 1
ATOM 1515 C C . ILE A 1 191 ? 15.023 16.609 -0.068 1 87.88 191 ILE A C 1
ATOM 1517 O O . ILE A 1 191 ? 14.312 17.344 -0.753 1 87.88 191 ILE A O 1
ATOM 1521 N N . ILE A 1 192 ? 16.016 15.93 -0.535 1 88.56 192 ILE A N 1
ATOM 1522 C CA . ILE A 1 192 ? 16.312 15.945 -1.963 1 88.56 192 ILE A CA 1
ATOM 1523 C C . ILE A 1 192 ? 15.578 14.805 -2.658 1 88.56 192 ILE A C 1
ATOM 1525 O O . ILE A 1 192 ? 15.664 13.648 -2.238 1 88.56 192 ILE A O 1
ATOM 1529 N N . LEU A 1 193 ? 14.859 15.125 -3.648 1 89.31 193 LEU A N 1
ATOM 1530 C CA . LEU A 1 193 ? 14.078 14.141 -4.395 1 89.31 193 LEU A CA 1
ATOM 1531 C C . LEU A 1 193 ? 14.484 14.133 -5.867 1 89.31 193 LEU A C 1
ATOM 1533 O O . LEU A 1 193 ? 14.914 15.164 -6.402 1 89.31 193 LEU A O 1
ATOM 1537 N N . LYS A 1 194 ? 14.375 13.023 -6.508 1 86.81 194 LYS A N 1
ATOM 1538 C CA . LYS A 1 194 ? 14.703 12.867 -7.922 1 86.81 194 LYS A CA 1
ATOM 1539 C C . LYS A 1 194 ? 13.562 13.352 -8.812 1 86.81 194 LYS A C 1
ATOM 1541 O O . LYS A 1 194 ? 12.398 13.039 -8.562 1 86.81 194 LYS A O 1
ATOM 1546 N N . ASN A 1 195 ? 13.945 14.055 -9.859 1 85.94 195 ASN A N 1
ATOM 1547 C CA . ASN A 1 195 ? 12.969 14.508 -10.852 1 85.94 195 ASN A CA 1
ATOM 1548 C C . ASN A 1 195 ? 12.852 13.523 -12.008 1 85.94 195 ASN A C 1
ATOM 1550 O O . ASN A 1 195 ? 13.742 12.695 -12.219 1 85.94 195 ASN A O 1
ATOM 1554 N N . LYS A 1 196 ? 11.773 13.469 -12.633 1 80 196 LYS A N 1
ATOM 1555 C CA . LYS A 1 196 ? 11.578 12.609 -13.797 1 80 196 LYS A CA 1
ATOM 1556 C C . LYS A 1 196 ? 12.617 12.906 -14.883 1 80 196 LYS A C 1
ATOM 1558 O O . LYS A 1 196 ? 13.062 12 -15.586 1 80 196 LYS A O 1
ATOM 1563 N N . LYS A 1 197 ? 12.922 14.227 -14.938 1 75.75 197 LYS A N 1
ATOM 1564 C CA . LYS A 1 197 ? 13.977 14.562 -15.898 1 75.75 197 LYS A CA 1
ATOM 1565 C C . LYS A 1 197 ? 15.336 14.07 -15.414 1 75.75 197 LYS A C 1
ATOM 1567 O O . LYS A 1 197 ? 15.711 14.297 -14.266 1 75.75 197 LYS A O 1
ATOM 1572 N N . LYS A 1 198 ? 15.875 13.344 -16.172 1 71.38 198 LYS A N 1
ATOM 1573 C CA . LYS A 1 198 ? 17.109 12.633 -15.859 1 71.38 198 LYS A CA 1
ATOM 1574 C C . LYS A 1 198 ? 18.156 13.578 -15.281 1 71.38 198 LYS A C 1
ATOM 1576 O O . LYS A 1 198 ? 18.438 14.633 -15.852 1 71.38 198 LYS A O 1
ATOM 1581 N N . GLY A 1 199 ? 18.578 13.266 -14.117 1 72.56 199 GLY A N 1
ATOM 1582 C CA . GLY A 1 199 ? 19.719 13.938 -13.492 1 72.56 199 GLY A CA 1
ATOM 1583 C C . GLY A 1 199 ? 19.312 15.133 -12.656 1 72.56 199 GLY A C 1
ATOM 1584 O O . GLY A 1 199 ? 20.125 15.688 -11.914 1 72.56 199 GLY A O 1
ATOM 1585 N N . GLU A 1 200 ? 18.062 15.484 -12.773 1 83.62 200 GLU A N 1
ATOM 1586 C CA . GLU A 1 200 ? 17.641 16.656 -12.023 1 83.62 200 GLU A CA 1
ATOM 1587 C C . GLU A 1 200 ? 17.062 16.281 -10.664 1 83.62 200 GLU A C 1
ATOM 1589 O O . GLU A 1 200 ? 16.422 15.234 -10.523 1 83.62 200 GLU A O 1
ATOM 1594 N N . VAL A 1 201 ? 17.5 17.078 -9.711 1 85.44 201 VAL A N 1
ATOM 1595 C CA . VAL A 1 201 ? 17.016 16.859 -8.352 1 85.44 201 VAL A CA 1
ATOM 1596 C C . VAL A 1 201 ? 16.297 18.109 -7.844 1 85.44 201 VAL A C 1
ATOM 1598 O O . VAL A 1 201 ? 16.594 19.219 -8.281 1 85.44 201 VAL A O 1
ATOM 1601 N N . SER A 1 202 ? 15.281 17.891 -7.148 1 87.94 202 SER A N 1
ATOM 1602 C CA . SER A 1 202 ? 14.562 18.969 -6.473 1 87.94 202 SER A CA 1
ATOM 1603 C C . SER A 1 202 ? 14.602 18.797 -4.961 1 87.94 202 SER A C 1
ATOM 1605 O O . SER A 1 202 ? 14.758 17.688 -4.457 1 87.94 202 SER A O 1
ATOM 1607 N N . GLU A 1 203 ? 14.547 19.953 -4.379 1 89.88 203 GLU A N 1
ATOM 1608 C CA . GLU A 1 203 ? 14.594 19.922 -2.922 1 89.88 203 GLU A CA 1
ATOM 1609 C C . GLU A 1 203 ? 13.25 20.328 -2.316 1 89.88 203 GLU A C 1
ATOM 1611 O O . GLU A 1 203 ? 12.648 21.312 -2.74 1 89.88 203 GLU A O 1
ATOM 1616 N N . VAL A 1 204 ? 12.781 19.531 -1.393 1 92.38 204 VAL A N 1
ATOM 1617 C CA . VAL A 1 204 ? 11.586 19.859 -0.611 1 92.38 204 VAL A CA 1
ATOM 1618 C C . VAL A 1 204 ? 12 20.375 0.766 1 92.38 204 VAL A C 1
ATOM 1620 O O . VAL A 1 204 ? 12.789 19.734 1.466 1 92.38 204 VAL A O 1
ATOM 1623 N N . HIS A 1 205 ? 11.516 21.531 1.062 1 92.88 205 HIS A N 1
ATOM 1624 C CA . HIS A 1 205 ? 11.812 22.141 2.35 1 92.88 205 HIS A CA 1
ATOM 1625 C C . HIS A 1 205 ? 10.727 21.828 3.375 1 92.88 205 HIS A C 1
ATOM 1627 O O . HIS A 1 205 ? 9.539 21.859 3.053 1 92.88 205 HIS A O 1
ATOM 1633 N N . ARG A 1 206 ? 11.133 21.531 4.535 1 93.44 206 ARG A N 1
ATOM 1634 C CA . ARG A 1 206 ? 10.195 21.172 5.594 1 93.44 206 ARG A CA 1
ATOM 1635 C C . ARG A 1 206 ? 10.492 21.938 6.875 1 93.44 206 ARG A C 1
ATOM 1637 O O . ARG A 1 206 ? 11.648 22.172 7.215 1 93.44 206 ARG A O 1
ATOM 1644 N N . LEU A 1 207 ? 9.477 22.344 7.543 1 93.69 207 LEU A N 1
ATOM 1645 C CA . LEU A 1 207 ? 9.539 22.953 8.859 1 93.69 207 LEU A CA 1
ATOM 1646 C C . LEU A 1 207 ? 8.523 22.328 9.805 1 93.69 207 LEU A C 1
ATOM 1648 O O . LEU A 1 207 ? 7.414 21.984 9.391 1 93.69 207 LEU A O 1
ATOM 1652 N N . GLN A 1 208 ? 8.898 22.125 11 1 94.38 208 GLN A N 1
ATOM 1653 C CA . GLN A 1 208 ? 7.973 21.641 12.016 1 94.38 208 GLN A CA 1
ATOM 1654 C C . GLN A 1 208 ? 8.008 22.547 13.258 1 94.38 208 GLN A C 1
ATOM 1656 O O . GLN A 1 208 ? 9.07 23.016 13.648 1 94.38 208 GLN A O 1
ATOM 1661 N N . VAL A 1 209 ? 6.914 22.844 13.805 1 94.38 209 VAL A N 1
ATOM 1662 C CA . VAL A 1 209 ? 6.754 23.672 14.992 1 94.38 209 VAL A CA 1
ATOM 1663 C C . VAL A 1 209 ? 6.008 22.906 16.078 1 94.38 209 VAL A C 1
ATOM 1665 O O . VAL A 1 209 ? 5.016 22.234 15.789 1 94.38 209 VAL A O 1
ATOM 1668 N N . TYR A 1 210 ? 6.504 22.891 17.25 1 94 210 TYR A N 1
ATOM 1669 C CA . TYR A 1 210 ? 5.801 22.25 18.359 1 94 210 TYR A CA 1
ATOM 1670 C C . TYR A 1 210 ? 6.078 22.953 19.672 1 94 210 TYR A C 1
ATOM 1672 O O . TYR A 1 210 ? 7.043 23.719 19.781 1 94 210 TYR A O 1
ATOM 1680 N N . GLU A 1 211 ? 5.258 22.75 20.656 1 93 211 GLU A N 1
ATOM 1681 C CA . GLU A 1 211 ? 5.262 23.5 21.922 1 93 211 GLU A CA 1
ATOM 1682 C C . GLU A 1 211 ? 5.852 22.672 23.047 1 93 211 GLU A C 1
ATOM 1684 O O . GLU A 1 211 ? 6.258 23.219 24.078 1 93 211 GLU A O 1
ATOM 1689 N N . GLY A 1 212 ? 5.789 21.406 22.859 1 89.38 212 GLY A N 1
ATOM 1690 C CA . GLY A 1 212 ? 6.27 20.562 23.938 1 89.38 212 GLY A CA 1
ATOM 1691 C C . GLY A 1 212 ? 6.211 19.078 23.609 1 89.38 212 GLY A C 1
ATOM 1692 O O . GLY A 1 212 ? 6.066 18.703 22.438 1 89.38 212 GLY A O 1
ATOM 1693 N N . VAL A 1 213 ? 6.613 18.328 24.672 1 88.44 213 VAL A N 1
ATOM 1694 C CA . VAL A 1 213 ? 6.598 16.875 24.516 1 88.44 213 VAL A CA 1
ATOM 1695 C C . VAL A 1 213 ? 5.773 16.25 25.641 1 88.44 213 VAL A C 1
ATOM 1697 O O . VAL A 1 213 ? 5.754 16.75 26.766 1 88.44 213 VAL A O 1
ATOM 1700 N N . ARG A 1 214 ? 5.02 15.359 25.219 1 86.81 214 ARG A N 1
ATOM 1701 C CA . ARG A 1 214 ? 4.246 14.594 26.188 1 86.81 214 ARG A CA 1
ATOM 1702 C C . ARG A 1 214 ? 4.645 13.125 26.156 1 86.81 214 ARG A C 1
ATOM 1704 O O . ARG A 1 214 ? 4.871 12.555 25.094 1 86.81 214 ARG A O 1
ATOM 1711 N N . LYS A 1 215 ? 4.871 12.578 27.297 1 82.56 215 LYS A N 1
ATOM 1712 C CA . LYS A 1 215 ? 5.254 11.172 27.406 1 82.56 215 LYS A CA 1
ATOM 1713 C C . LYS A 1 215 ? 4.023 10.266 27.438 1 82.56 215 LYS A C 1
ATOM 1715 O O . LYS A 1 215 ? 3.068 10.539 28.172 1 82.56 215 LYS A O 1
ATOM 1720 N N . ASN A 1 216 ? 3.846 9.531 26.484 1 81.38 216 ASN A N 1
ATOM 1721 C CA . ASN A 1 216 ? 2.859 8.461 26.484 1 81.38 216 ASN A CA 1
ATOM 1722 C C . ASN A 1 216 ? 3.514 7.094 26.672 1 81.38 216 ASN A C 1
ATOM 1724 O O . ASN A 1 216 ? 3.877 6.434 25.688 1 81.38 216 ASN A O 1
ATOM 1728 N N . GLY A 1 217 ? 3.615 6.586 27.953 1 75.69 217 GLY A N 1
ATOM 1729 C CA . GLY A 1 217 ? 4.418 5.406 28.25 1 75.69 217 GLY A CA 1
ATOM 1730 C C . GLY A 1 217 ? 5.895 5.605 27.969 1 75.69 217 GLY A C 1
ATOM 1731 O O . GLY A 1 217 ? 6.516 6.52 28.5 1 75.69 217 GLY A O 1
ATOM 1732 N N . ASN A 1 218 ? 6.371 4.793 26.984 1 77 218 ASN A N 1
ATOM 1733 C CA . ASN A 1 218 ? 7.785 4.891 26.625 1 77 218 ASN A CA 1
ATOM 1734 C C . ASN A 1 218 ? 7.988 5.75 25.375 1 77 218 ASN A C 1
ATOM 1736 O O . ASN A 1 218 ? 9.125 6.062 25.016 1 77 218 ASN A O 1
ATOM 1740 N N . ARG A 1 219 ? 6.793 6.156 24.891 1 77.44 219 ARG A N 1
ATOM 1741 C CA . ARG A 1 219 ? 6.91 6.938 23.656 1 77.44 219 ARG A CA 1
ATOM 1742 C C . ARG A 1 219 ? 6.617 8.406 23.922 1 77.44 219 ARG A C 1
ATOM 1744 O O . ARG A 1 219 ? 5.797 8.742 24.781 1 77.44 219 ARG A O 1
ATOM 1751 N N . THR A 1 220 ? 7.406 9.219 23.266 1 79.75 220 THR A N 1
ATOM 1752 C CA . THR A 1 220 ? 7.23 10.664 23.375 1 79.75 220 THR A CA 1
ATOM 1753 C C . THR A 1 220 ? 6.477 11.219 22.172 1 79.75 220 THR A C 1
ATOM 1755 O O . THR A 1 220 ? 6.715 10.797 21.047 1 79.75 220 THR A O 1
ATOM 1758 N N . GLU A 1 221 ? 5.504 11.992 22.547 1 85.56 221 GLU A N 1
ATOM 1759 C CA . GLU A 1 221 ? 4.73 12.625 21.484 1 85.56 221 GLU A CA 1
ATOM 1760 C C . GLU A 1 221 ? 4.867 14.148 21.531 1 85.56 221 GLU A C 1
ATOM 1762 O O . GLU A 1 221 ? 4.949 14.727 22.625 1 85.56 221 GLU A O 1
ATOM 1767 N N . LEU A 1 222 ? 4.926 14.75 20.406 1 88.12 222 LEU A N 1
ATOM 1768 C CA . LEU A 1 222 ? 5.027 16.203 20.344 1 88.12 222 LEU A CA 1
ATOM 1769 C C . LEU A 1 222 ? 3.664 16.859 20.547 1 88.12 222 LEU A C 1
ATOM 1771 O O . LEU A 1 222 ? 2.65 16.344 20.047 1 88.12 222 LEU A O 1
ATOM 1775 N N . VAL A 1 223 ? 3.719 17.828 21.328 1 90.69 223 VAL A N 1
ATOM 1776 C CA . VAL A 1 223 ? 2.486 18.562 21.609 1 90.69 223 VAL A CA 1
ATOM 1777 C C . VAL A 1 223 ? 2.391 19.797 20.719 1 90.69 223 VAL A C 1
ATOM 1779 O O . VAL A 1 223 ? 3.355 20.547 20.578 1 90.69 223 VAL A O 1
ATOM 1782 N N . GLY A 1 224 ? 1.244 19.984 20.125 1 90.25 224 GLY A N 1
ATOM 1783 C CA . GLY A 1 224 ? 1.019 21.141 19.281 1 90.25 224 GLY A CA 1
ATOM 1784 C C . GLY A 1 224 ? 1.84 21.109 18.016 1 90.25 224 GLY A C 1
ATOM 1785 O O . GLY A 1 224 ? 2.336 22.156 17.562 1 90.25 224 GLY A O 1
ATOM 1786 N N . LEU A 1 225 ? 2.023 19.953 17.5 1 92.44 225 LEU A N 1
ATOM 1787 C CA . LEU A 1 225 ? 2.867 19.781 16.328 1 92.44 225 LEU A CA 1
ATOM 1788 C C . LEU A 1 225 ? 2.164 20.312 15.078 1 92.44 225 LEU A C 1
ATOM 1790 O O . LEU A 1 225 ? 0.992 20 14.844 1 92.44 225 LEU A O 1
ATOM 1794 N N . ARG A 1 226 ? 2.822 21.172 14.375 1 93.69 226 ARG A N 1
ATOM 1795 C CA . ARG A 1 226 ? 2.408 21.656 13.062 1 93.69 226 ARG A CA 1
ATOM 1796 C C . ARG A 1 226 ? 3.549 21.547 12.055 1 93.69 226 ARG A C 1
ATOM 1798 O O . ARG A 1 226 ? 4.648 22.047 12.297 1 93.69 226 ARG A O 1
ATOM 1805 N N . CYS A 1 227 ? 3.23 20.906 10.953 1 94.5 227 CYS A N 1
ATOM 1806 C CA . CYS A 1 227 ? 4.262 20.688 9.945 1 94.5 227 CYS A CA 1
ATOM 1807 C C . CYS A 1 227 ? 3.982 21.531 8.695 1 94.5 227 CYS A C 1
ATOM 1809 O O . CYS A 1 227 ? 2.824 21.734 8.336 1 94.5 227 CYS A O 1
ATOM 1811 N N . PHE A 1 228 ? 5.035 22.016 8.133 1 93.94 228 PHE A N 1
ATOM 1812 C CA . PHE A 1 228 ? 5 22.75 6.875 1 93.94 228 PHE A CA 1
ATOM 1813 C C . PHE A 1 228 ? 5.98 22.156 5.875 1 93.94 228 PHE A C 1
ATOM 1815 O O . PHE A 1 228 ? 7.09 21.766 6.242 1 93.94 228 PHE A O 1
ATOM 1822 N N . ALA A 1 229 ? 5.547 22.016 4.723 1 93.31 229 ALA A N 1
ATOM 1823 C CA . ALA A 1 229 ? 6.445 21.516 3.684 1 93.31 229 ALA A CA 1
ATOM 1824 C C . ALA A 1 229 ? 6.086 22.109 2.322 1 93.31 229 ALA A C 1
ATOM 1826 O O . ALA A 1 229 ? 4.906 22.312 2.02 1 93.31 229 ALA A O 1
ATOM 1827 N N . SER A 1 230 ? 7.078 22.484 1.581 1 92.31 230 SER A N 1
ATOM 1828 C CA . SER A 1 230 ? 6.887 23.047 0.251 1 92.31 230 SER A CA 1
ATOM 1829 C C . SER A 1 230 ? 8.148 22.922 -0.593 1 92.31 230 SER A C 1
ATOM 1831 O O . SER A 1 230 ? 9.234 22.672 -0.061 1 92.31 230 SER A O 1
ATOM 1833 N N . THR A 1 231 ? 7.969 23.016 -1.893 1 91.94 231 THR A N 1
ATOM 1834 C CA . THR A 1 231 ? 9.109 23.016 -2.801 1 91.94 231 THR A CA 1
ATOM 1835 C C . THR A 1 231 ? 9.719 24.422 -2.9 1 91.94 231 THR A C 1
ATOM 1837 O O . THR A 1 231 ? 10.836 24.578 -3.393 1 91.94 231 THR A O 1
ATOM 1840 N N . SER A 1 232 ? 9.039 25.391 -2.467 1 90.56 232 SER A N 1
ATOM 1841 C CA . SER A 1 232 ? 9.531 26.766 -2.43 1 90.56 232 SER A CA 1
ATOM 1842 C C . SER A 1 232 ? 9.883 27.188 -1.008 1 90.56 232 SER A C 1
ATOM 1844 O O . SER A 1 232 ? 9 27.312 -0.152 1 90.56 232 SER A O 1
ATOM 1846 N N . ARG A 1 233 ? 11.078 27.5 -0.874 1 90.75 233 ARG A N 1
ATOM 1847 C CA . ARG A 1 233 ? 11.555 27.906 0.45 1 90.75 233 ARG A CA 1
ATOM 1848 C C . ARG A 1 233 ? 10.906 29.203 0.896 1 90.75 233 ARG A C 1
ATOM 1850 O O . ARG A 1 233 ? 10.469 29.328 2.043 1 90.75 233 ARG A O 1
ATOM 1857 N N . LYS A 1 234 ? 10.867 30.125 0.005 1 90.69 234 LYS A N 1
ATOM 1858 C CA . LYS A 1 234 ? 10.312 31.438 0.309 1 90.69 234 LYS A CA 1
ATOM 1859 C C . LYS A 1 234 ? 8.859 31.328 0.756 1 90.69 234 LYS A C 1
ATOM 1861 O O . LYS A 1 234 ? 8.469 31.922 1.772 1 90.69 234 LYS A O 1
ATOM 1866 N N . GLU A 1 235 ? 8.125 30.594 0.017 1 90.81 235 GLU A N 1
ATOM 1867 C CA . GLU A 1 235 ? 6.715 30.406 0.349 1 90.81 235 GLU A CA 1
ATOM 1868 C C . GLU A 1 235 ? 6.555 29.703 1.691 1 90.81 235 GLU A C 1
ATOM 1870 O O . GLU A 1 235 ? 5.672 30.047 2.479 1 90.81 235 GLU A O 1
ATOM 1875 N N . LEU A 1 236 ? 7.387 28.781 1.913 1 93.12 236 LEU A N 1
ATOM 1876 C CA . LEU A 1 236 ? 7.32 27.984 3.141 1 93.12 236 LEU A CA 1
ATOM 1877 C C . LEU A 1 236 ? 7.598 28.859 4.359 1 93.12 236 LEU A C 1
ATOM 1879 O O . LEU A 1 236 ? 6.875 28.797 5.355 1 93.12 236 LEU A O 1
ATOM 1883 N N . PHE A 1 237 ? 8.617 29.672 4.25 1 92.75 237 PHE A N 1
ATOM 1884 C CA . PHE A 1 237 ? 9.016 30.516 5.371 1 92.75 237 PHE A CA 1
ATOM 1885 C C . PHE A 1 237 ? 7.965 31.594 5.637 1 92.75 237 PHE A C 1
ATOM 1887 O O . PHE A 1 237 ? 7.676 31.906 6.793 1 92.75 237 PHE A O 1
ATOM 1894 N N . ALA A 1 238 ? 7.418 32.062 4.582 1 92 238 ALA A N 1
ATOM 1895 C CA . ALA A 1 238 ? 6.355 33.062 4.734 1 92 238 ALA A CA 1
ATOM 1896 C C . ALA A 1 238 ? 5.137 32.438 5.43 1 92 238 ALA A C 1
ATOM 1898 O O . ALA A 1 238 ? 4.547 33.062 6.312 1 92 238 ALA A O 1
ATOM 1899 N N . MET A 1 239 ? 4.836 31.281 5.047 1 92.69 239 MET A N 1
ATOM 1900 C CA . MET A 1 239 ? 3.689 30.594 5.637 1 92.69 239 MET A CA 1
ATOM 1901 C C . MET A 1 239 ? 3.939 30.281 7.105 1 92.69 239 MET A C 1
ATOM 1903 O O . MET A 1 239 ? 3.053 30.453 7.941 1 92.69 239 MET A O 1
ATOM 1907 N N . ALA A 1 240 ? 5.074 29.797 7.402 1 93.56 240 ALA A N 1
ATOM 1908 C CA . ALA A 1 240 ? 5.422 29.469 8.781 1 93.56 240 ALA A CA 1
ATOM 1909 C C . ALA A 1 240 ? 5.426 30.719 9.656 1 93.56 240 ALA A C 1
ATOM 1911 O O . ALA A 1 240 ? 4.938 30.703 10.789 1 93.56 240 ALA A O 1
ATOM 1912 N N . ALA A 1 241 ? 5.98 31.781 9.086 1 93.62 241 ALA A N 1
ATOM 1913 C CA . ALA A 1 241 ? 6.012 33.031 9.82 1 93.62 241 ALA A CA 1
ATOM 1914 C C . ALA A 1 241 ? 4.598 33.531 10.109 1 93.62 241 ALA A C 1
ATOM 1916 O O . ALA A 1 241 ? 4.301 33.938 11.234 1 93.62 241 ALA A O 1
ATOM 1917 N N . SER A 1 242 ? 3.779 33.469 9.125 1 91.81 242 SER A N 1
ATOM 1918 C CA . SER A 1 242 ? 2.393 33.906 9.289 1 91.81 242 SER A CA 1
ATOM 1919 C C . SER A 1 242 ? 1.679 33.062 10.352 1 91.81 242 SER A C 1
ATOM 1921 O O . SER A 1 242 ? 0.913 33.594 11.156 1 91.81 242 SER A O 1
ATOM 1923 N N . TYR A 1 243 ? 1.906 31.875 10.383 1 93 243 TYR A N 1
ATOM 1924 C CA . TYR A 1 243 ? 1.312 30.984 11.383 1 93 243 TYR A CA 1
ATOM 1925 C C . TYR A 1 243 ? 1.805 31.328 12.781 1 93 243 TYR A C 1
ATOM 1927 O O . TYR A 1 243 ? 1.01 31.422 13.719 1 93 243 TYR A O 1
ATOM 1935 N N . LEU A 1 244 ? 3.092 31.5 12.883 1 93.12 244 LEU A N 1
ATOM 1936 C CA . LEU A 1 244 ? 3.691 31.766 14.18 1 93.12 244 LEU A CA 1
ATOM 1937 C C . LEU A 1 244 ? 3.168 33.062 14.766 1 93.12 244 LEU A C 1
ATOM 1939 O O . LEU A 1 244 ? 2.799 33.125 15.938 1 93.12 244 LEU A O 1
ATOM 1943 N N . HIS A 1 245 ? 3.066 34.031 13.938 1 91.5 245 HIS A N 1
ATOM 1944 C CA . HIS A 1 245 ? 2.637 35.344 14.414 1 91.5 245 HIS A CA 1
ATOM 1945 C C . HIS A 1 245 ? 1.121 35.406 14.57 1 91.5 245 HIS A C 1
ATOM 1947 O O . HIS A 1 245 ? 0.605 36.219 15.344 1 91.5 245 HIS A O 1
ATOM 1953 N N . GLY A 1 246 ? 0.446 34.625 13.859 1 88 246 GLY A N 1
ATOM 1954 C CA . GLY A 1 246 ? -1.004 34.594 13.961 1 88 246 GLY A CA 1
ATOM 1955 C C . GLY A 1 246 ? -1.5 33.719 15.109 1 88 246 GLY A C 1
ATOM 1956 O O . GLY A 1 246 ? -2.525 34.031 15.727 1 88 246 GLY A O 1
ATOM 1957 N N . HIS A 1 247 ? -0.772 32.719 15.422 1 89.56 247 HIS A N 1
ATOM 1958 C CA . HIS A 1 247 ? -1.234 31.719 16.375 1 89.56 247 HIS A CA 1
ATOM 1959 C C . HIS A 1 247 ? -0.657 31.984 17.766 1 89.56 247 HIS A C 1
ATOM 1961 O O . HIS A 1 247 ? -1.294 31.688 18.781 1 89.56 247 HIS A O 1
ATOM 1967 N N . TYR A 1 248 ? 0.545 32.594 17.797 1 91.69 248 TYR A N 1
ATOM 1968 C CA . TYR A 1 248 ? 1.21 32.781 19.078 1 91.69 248 TYR A CA 1
ATOM 1969 C C . TYR A 1 248 ? 1.487 34.25 19.344 1 91.69 248 TYR A C 1
ATOM 1971 O O . TYR A 1 248 ? 1.592 35.031 18.406 1 91.69 248 TYR A O 1
ATOM 1979 N N . ASP A 1 249 ? 1.483 34.531 20.609 1 92.06 249 ASP A N 1
ATOM 1980 C CA . ASP A 1 249 ? 2.129 35.75 21.062 1 92.06 249 ASP A CA 1
ATOM 1981 C C . ASP A 1 249 ? 3.582 35.5 21.453 1 92.06 249 ASP A C 1
ATOM 1983 O O . ASP A 1 249 ? 3.857 34.969 22.547 1 92.06 249 ASP A O 1
ATOM 1987 N N . LEU A 1 250 ? 4.402 35.938 20.625 1 93.5 250 LEU A N 1
ATOM 1988 C CA . LEU A 1 250 ? 5.809 35.562 20.766 1 93.5 250 LEU A CA 1
ATOM 1989 C C . LEU A 1 250 ? 6.539 36.5 21.703 1 93.5 250 LEU A C 1
ATOM 1991 O O . LEU A 1 250 ? 7.695 36.281 22.062 1 93.5 250 LEU A O 1
ATOM 1995 N N . SER A 1 251 ? 5.887 37.469 22.188 1 92.62 251 SER A N 1
ATOM 1996 C CA . SER A 1 251 ? 6.543 38.531 22.969 1 92.62 251 SER A CA 1
ATOM 1997 C C . SER A 1 251 ? 7.098 37.969 24.266 1 92.62 251 SER A C 1
ATOM 1999 O O . SER A 1 251 ? 8.055 38.5 24.828 1 92.62 251 SER A O 1
ATOM 2001 N N . LYS A 1 252 ? 6.57 36.906 24.734 1 92.06 252 LYS A N 1
ATOM 2002 C CA . LYS A 1 252 ? 7.062 36.312 25.969 1 92.06 252 LYS A CA 1
ATOM 2003 C C . LYS A 1 252 ? 7.484 34.844 25.75 1 92.06 252 LYS A C 1
ATOM 2005 O O . LYS A 1 252 ? 7.516 34.062 26.703 1 92.06 252 LYS A O 1
ATOM 2010 N N . THR A 1 253 ? 7.73 34.531 24.547 1 94.62 253 THR A N 1
ATOM 2011 C CA . THR A 1 253 ? 8.031 33.156 24.219 1 94.62 253 THR A CA 1
ATOM 2012 C C . THR A 1 253 ? 9.492 33 23.812 1 94.62 253 THR A C 1
ATOM 2014 O O . THR A 1 253 ? 10.016 33.781 23.047 1 94.62 253 THR A O 1
ATOM 2017 N N . THR A 1 254 ? 10.18 32 24.438 1 94.94 254 THR A N 1
ATOM 2018 C CA . THR A 1 254 ? 11.508 31.609 23.969 1 94.94 254 THR A CA 1
ATOM 2019 C C . THR A 1 254 ? 11.398 30.625 22.797 1 94.94 254 THR A C 1
ATOM 2021 O O . THR A 1 254 ? 10.719 29.594 22.906 1 94.94 254 THR A O 1
ATOM 2024 N N . VAL A 1 255 ? 12.031 31 21.734 1 96 255 VAL A N 1
ATOM 2025 C CA . VAL A 1 255 ? 11.945 30.156 20.547 1 96 255 VAL A CA 1
ATOM 2026 C C . VAL A 1 255 ? 13.25 29.391 20.359 1 96 255 VAL A C 1
ATOM 2028 O O . VAL A 1 255 ? 14.336 29.969 20.391 1 96 255 VAL A O 1
ATOM 2031 N N . LEU A 1 256 ? 13.094 28.094 20.266 1 95.5 256 LEU A N 1
ATOM 2032 C CA . LEU A 1 256 ? 14.219 27.219 19.953 1 95.5 256 LEU A CA 1
ATOM 2033 C C . LEU A 1 256 ? 14.18 26.781 18.484 1 95.5 256 LEU A C 1
ATOM 2035 O O . LEU A 1 256 ? 13.18 26.25 18.016 1 95.5 256 LEU A O 1
ATOM 2039 N N . SER A 1 257 ? 15.18 27.078 17.766 1 94.81 257 SER A N 1
ATOM 2040 C CA . SER A 1 257 ? 15.219 26.656 16.359 1 94.81 257 SER A CA 1
ATOM 2041 C C . SER A 1 257 ? 16.375 25.688 16.109 1 94.81 257 SER A C 1
ATOM 2043 O O . SER A 1 257 ? 17.391 25.734 16.797 1 94.81 257 SER A O 1
ATOM 2045 N N . ASN A 1 258 ? 16.141 24.703 15.242 1 93.75 258 ASN A N 1
ATOM 2046 C CA . ASN A 1 258 ? 17.125 23.688 14.891 1 93.75 258 ASN A CA 1
ATOM 2047 C C . ASN A 1 258 ? 17.188 23.469 13.383 1 93.75 258 ASN A C 1
ATOM 2049 O O . ASN A 1 258 ? 16.156 23.328 12.727 1 93.75 258 ASN A O 1
ATOM 2053 N N . GLY A 1 259 ? 18.344 23.516 12.805 1 90.44 259 GLY A N 1
ATOM 2054 C CA . GLY A 1 259 ? 18.547 23.312 11.383 1 90.44 259 GLY A CA 1
ATOM 2055 C C . GLY A 1 259 ? 19.859 22.625 11.062 1 90.44 259 GLY A C 1
ATOM 2056 O O . GLY A 1 259 ? 20.734 22.5 11.93 1 90.44 259 GLY A O 1
ATOM 2057 N N . ASP A 1 260 ? 20.047 22.172 9.844 1 86.44 260 ASP A N 1
ATOM 2058 C CA . ASP A 1 260 ? 21.266 21.484 9.445 1 86.44 260 ASP A CA 1
ATOM 2059 C C . ASP A 1 260 ? 22.344 22.469 8.992 1 86.44 260 ASP A C 1
ATOM 2061 O O . ASP A 1 260 ? 23.484 22.078 8.742 1 86.44 260 ASP A O 1
ATOM 2065 N N . GLY A 1 261 ? 22.031 23.734 8.922 1 83.25 261 GLY A N 1
ATOM 2066 C CA . GLY A 1 261 ? 22.984 24.75 8.539 1 83.25 261 GLY A CA 1
ATOM 2067 C C . GLY A 1 261 ? 23.078 24.953 7.039 1 83.25 261 GLY A C 1
ATOM 2068 O O . GLY A 1 261 ? 23.859 25.781 6.562 1 83.25 261 GLY A O 1
ATOM 2069 N N . GLY A 1 262 ? 22.359 24.156 6.34 1 81.38 262 GLY A N 1
ATOM 2070 C CA . GLY A 1 262 ? 22.312 24.344 4.898 1 81.38 262 GLY A CA 1
ATOM 2071 C C . GLY A 1 262 ? 21.625 25.625 4.488 1 81.38 262 GLY A C 1
ATOM 2072 O O . GLY A 1 262 ? 21.156 26.391 5.34 1 81.38 262 GLY A O 1
ATOM 2073 N N . SER A 1 263 ? 21.719 25.844 3.203 1 79.5 263 SER A N 1
ATOM 2074 C CA . SER A 1 263 ? 21.094 27.047 2.684 1 79.5 263 SER A CA 1
ATOM 2075 C C . SER A 1 263 ? 19.609 27.094 3.076 1 79.5 263 SER A C 1
ATOM 2077 O O . SER A 1 263 ? 18.859 26.172 2.793 1 79.5 263 SER A O 1
ATOM 2079 N N . GLY A 1 264 ? 19.234 28.094 3.881 1 80.56 264 GLY A N 1
ATOM 2080 C CA . GLY A 1 264 ? 17.844 28.297 4.273 1 80.56 264 GLY A CA 1
ATOM 2081 C C . GLY A 1 264 ? 17.547 27.812 5.68 1 80.56 264 GLY A C 1
ATOM 2082 O O . GLY A 1 264 ? 16.438 28.016 6.191 1 80.56 264 GLY A O 1
ATOM 2083 N N . TYR A 1 265 ? 18.578 27.203 6.23 1 88.94 265 TYR A N 1
ATOM 2084 C CA . TYR A 1 265 ? 18.344 26.688 7.574 1 88.94 265 TYR A CA 1
ATOM 2085 C C . TYR A 1 265 ? 19.391 27.203 8.547 1 88.94 265 TYR A C 1
ATOM 2087 O O . TYR A 1 265 ? 19.859 26.469 9.422 1 88.94 265 TYR A O 1
ATOM 2095 N N . GLN A 1 266 ? 19.734 28.391 8.328 1 89.44 266 GLN A N 1
ATOM 2096 C CA . GLN A 1 266 ? 20.688 29.062 9.203 1 89.44 266 GLN A CA 1
ATOM 2097 C C . GLN A 1 266 ? 19.969 29.938 10.227 1 89.44 266 GLN A C 1
ATOM 2099 O O . GLN A 1 266 ? 18.75 30.109 10.156 1 89.44 266 GLN A O 1
ATOM 2104 N N . PHE A 1 267 ? 20.766 30.422 11.117 1 91.88 267 PHE A N 1
ATOM 2105 C CA . PHE A 1 267 ? 20.234 31.234 12.195 1 91.88 267 PHE A CA 1
ATOM 2106 C C . PHE A 1 267 ? 19.406 32.406 11.648 1 91.88 267 PHE A C 1
ATOM 2108 O O . PHE A 1 267 ? 18.297 32.656 12.102 1 91.88 267 PHE A O 1
ATOM 2115 N N . GLN A 1 268 ? 19.922 33.094 10.664 1 89.88 268 GLN A N 1
ATOM 2116 C CA . GLN A 1 268 ? 19.281 34.281 10.125 1 89.88 268 GLN A CA 1
ATOM 2117 C C . GLN A 1 268 ? 17.922 33.938 9.523 1 89.88 268 GLN A C 1
ATOM 2119 O O . GLN A 1 268 ? 16.984 34.75 9.617 1 89.88 268 GLN A O 1
ATOM 2124 N N . ASP A 1 269 ? 17.875 32.812 8.961 1 90.94 269 ASP A N 1
ATOM 2125 C CA . ASP A 1 269 ? 16.625 32.406 8.328 1 90.94 269 ASP A CA 1
ATOM 2126 C C . ASP A 1 269 ? 15.523 32.188 9.367 1 90.94 269 ASP A C 1
ATOM 2128 O O . ASP A 1 269 ? 14.383 32.594 9.164 1 90.94 269 ASP A O 1
ATOM 2132 N N . PHE A 1 270 ? 15.875 31.656 10.477 1 94 270 PHE A N 1
ATOM 2133 C CA . PHE A 1 270 ? 14.914 31.406 11.547 1 94 270 PHE A CA 1
ATOM 2134 C C . PHE A 1 270 ? 14.594 32.688 12.297 1 94 270 PHE A C 1
ATOM 2136 O O . PHE A 1 270 ? 13.453 32.906 12.727 1 94 270 PHE A O 1
ATOM 2143 N N . GLU A 1 271 ? 15.602 33.5 12.461 1 93.5 271 GLU A N 1
ATOM 2144 C CA . GLU A 1 271 ? 15.438 34.75 13.195 1 93.5 271 GLU A CA 1
ATOM 2145 C C . GLU A 1 271 ? 14.375 35.625 12.547 1 93.5 271 GLU A C 1
ATOM 2147 O O . GLU A 1 271 ? 13.578 36.281 13.242 1 93.5 271 GLU A O 1
ATOM 2152 N N . GLN A 1 272 ? 14.398 35.656 11.312 1 90.94 272 GLN A N 1
ATOM 2153 C CA . GLN A 1 272 ? 13.438 36.469 10.57 1 90.94 272 GLN A CA 1
ATOM 2154 C C . GLN A 1 272 ? 12.016 35.969 10.773 1 90.94 272 GLN A C 1
ATOM 2156 O O . GLN A 1 272 ? 11.07 36.75 10.812 1 90.94 272 GLN A O 1
ATOM 2161 N N . MET A 1 273 ? 11.859 34.75 10.945 1 92.5 273 MET A N 1
ATOM 2162 C CA . MET A 1 273 ? 10.555 34.125 11.086 1 92.5 273 MET A CA 1
ATOM 2163 C C . MET A 1 273 ? 9.953 34.406 12.453 1 92.5 273 MET A C 1
ATOM 2165 O O . MET A 1 273 ? 8.727 34.406 12.609 1 92.5 273 MET A O 1
ATOM 2169 N N . VAL A 1 274 ? 10.805 34.656 13.422 1 94.31 274 VAL A N 1
ATOM 2170 C CA . VAL A 1 274 ? 10.305 34.781 14.789 1 94.31 274 VAL A CA 1
ATOM 2171 C C . VAL A 1 274 ? 10.617 36.156 15.328 1 94.31 274 VAL A C 1
ATOM 2173 O O . VAL A 1 274 ? 10.906 36.344 16.516 1 94.31 274 VAL A O 1
ATOM 2176 N N . GLU A 1 275 ? 10.57 37.062 14.492 1 92 275 GLU A N 1
ATOM 2177 C CA . GLU A 1 275 ? 10.828 38.438 14.914 1 92 275 GLU A CA 1
ATOM 2178 C C . GLU A 1 275 ? 9.859 38.844 16.016 1 92 275 GLU A C 1
ATOM 2180 O O . GLU A 1 275 ? 8.656 38.594 15.938 1 92 275 GLU A O 1
ATOM 2185 N N . GLY A 1 276 ? 10.398 39.469 17.094 1 90.12 276 GLY A N 1
ATOM 2186 C CA . GLY A 1 276 ? 9.562 39.969 18.188 1 90.12 276 GLY A CA 1
ATOM 2187 C C . GLY A 1 276 ? 9.477 39 19.344 1 90.12 276 GLY A C 1
ATOM 2188 O O . GLY A 1 276 ? 8.828 39.281 20.359 1 90.12 276 GLY A O 1
ATOM 2189 N N . CYS A 1 277 ? 10.172 37.938 19.25 1 93.56 277 CYS A N 1
ATOM 2190 C CA . CYS A 1 277 ? 10.125 36.938 20.328 1 93.56 277 CYS A CA 1
ATOM 2191 C C . CYS A 1 277 ? 10.969 37.406 21.516 1 93.56 277 CYS A C 1
ATOM 2193 O O . CYS A 1 277 ? 11.742 38.375 21.406 1 93.56 277 CYS A O 1
ATOM 2195 N N . LEU A 1 278 ? 10.742 36.812 22.609 1 93.44 278 LEU A N 1
ATOM 2196 C CA . LEU A 1 278 ? 11.484 37.156 23.812 1 93.44 278 LEU A CA 1
ATOM 2197 C C . LEU A 1 278 ? 12.961 36.812 23.672 1 93.44 278 LEU A C 1
ATOM 2199 O O . LEU A 1 278 ? 13.836 37.625 23.938 1 93.44 278 LEU A O 1
ATOM 2203 N N . ASP A 1 279 ? 13.188 35.5 23.266 1 94.75 279 ASP A N 1
ATOM 2204 C CA . ASP A 1 279 ? 14.539 35 23.094 1 94.75 279 ASP A CA 1
ATOM 2205 C C . ASP A 1 279 ? 14.594 33.938 22 1 94.75 279 ASP A C 1
ATOM 2207 O O . ASP A 1 279 ? 13.68 33.094 21.891 1 94.75 279 ASP A O 1
ATOM 2211 N N . HIS A 1 280 ? 15.586 34.125 21.203 1 95.75 280 HIS A N 1
ATOM 2212 C CA . HIS A 1 280 ? 15.766 33.156 20.125 1 95.75 280 HIS A CA 1
ATOM 2213 C C . HIS A 1 280 ? 17.078 32.406 20.297 1 95.75 280 HIS A C 1
ATOM 2215 O O . HIS A 1 280 ? 18.156 33 20.25 1 95.75 280 HIS A O 1
ATOM 2221 N N . GLN A 1 281 ? 16.953 31.078 20.5 1 95.12 281 GLN A N 1
ATOM 2222 C CA . GLN A 1 281 ? 18.109 30.188 20.625 1 95.12 281 GLN A CA 1
ATOM 2223 C C . GLN A 1 281 ? 18.188 29.219 19.438 1 95.12 281 GLN A C 1
ATOM 2225 O O . GLN A 1 281 ? 17.312 28.375 19.281 1 95.12 281 GLN A O 1
ATOM 2230 N N . HIS A 1 282 ? 19.219 29.359 18.656 1 95.12 282 HIS A N 1
ATOM 2231 C CA . HIS A 1 282 ? 19.375 28.531 17.484 1 95.12 282 HIS A CA 1
ATOM 2232 C C . HIS A 1 282 ? 20.391 27.406 17.734 1 95.12 282 HIS A C 1
ATOM 2234 O O . HIS A 1 282 ? 21.422 27.641 18.359 1 95.12 282 HIS A O 1
ATOM 2240 N N . PHE A 1 283 ? 20.062 26.25 17.188 1 93.69 283 PHE A N 1
ATOM 2241 C CA . PHE A 1 283 ? 20.938 25.078 17.359 1 93.69 283 PHE A CA 1
ATOM 2242 C C . PHE A 1 283 ? 21.25 24.438 16.016 1 93.69 283 PHE A C 1
ATOM 2244 O O . PHE A 1 283 ? 20.422 24.453 15.102 1 93.69 283 PHE A O 1
ATOM 2251 N N . ARG A 1 284 ? 22.391 23.922 15.969 1 92 284 ARG A N 1
ATOM 2252 C CA . ARG A 1 284 ? 22.766 23.078 14.844 1 92 284 ARG A CA 1
ATOM 2253 C C . ARG A 1 284 ? 22.469 21.609 15.117 1 92 284 ARG A C 1
ATOM 2255 O O . ARG A 1 284 ? 22.781 21.109 16.203 1 92 284 ARG A O 1
ATOM 2262 N N . ASP A 1 285 ? 21.844 21 14.125 1 89.44 285 ASP A N 1
ATOM 2263 C CA . ASP A 1 285 ? 21.484 19.594 14.297 1 89.44 285 ASP A CA 1
ATOM 2264 C C . ASP A 1 285 ? 22.719 18.75 14.633 1 89.44 285 ASP A C 1
ATOM 2266 O O . ASP A 1 285 ? 23.672 18.703 13.852 1 89.44 285 ASP A O 1
ATOM 2270 N N . CYS A 1 286 ? 22.609 18 15.664 1 86.25 286 CYS A N 1
ATOM 2271 C CA . CYS A 1 286 ? 23.75 17.25 16.172 1 86.25 286 CYS A CA 1
ATOM 2272 C C . CYS A 1 286 ? 24.141 16.125 15.227 1 86.25 286 CYS A C 1
ATOM 2274 O O . CYS A 1 286 ? 25.312 15.773 15.117 1 86.25 286 CYS A O 1
ATOM 2276 N N . TYR A 1 287 ? 23.188 15.664 14.656 1 86.88 287 TYR A N 1
ATOM 2277 C CA . TYR A 1 287 ? 23.484 14.586 13.719 1 86.88 287 TYR A CA 1
ATOM 2278 C C . TYR A 1 287 ? 24.422 15.062 12.617 1 86.88 287 TYR A C 1
ATOM 2280 O O . TYR A 1 287 ? 25.375 14.359 12.25 1 86.88 287 TYR A O 1
ATOM 2288 N N . HIS A 1 288 ? 24.125 16.156 12.078 1 87.94 288 HIS A N 1
ATOM 2289 C CA . HIS A 1 288 ? 24.938 16.703 11 1 87.94 288 HIS A CA 1
ATOM 2290 C C . HIS A 1 288 ? 26.328 17.047 11.484 1 87.94 288 HIS A C 1
ATOM 2292 O O . HIS A 1 288 ? 27.312 16.875 10.758 1 87.94 288 HIS A O 1
ATOM 2298 N N . VAL A 1 289 ? 26.406 17.516 12.641 1 90.94 289 VAL A N 1
ATOM 2299 C CA . VAL A 1 289 ? 27.703 17.844 13.219 1 90.94 289 VAL A CA 1
ATOM 2300 C C . VAL A 1 289 ? 28.516 16.578 13.406 1 90.94 289 VAL A C 1
ATOM 2302 O O . VAL A 1 289 ? 29.688 16.516 13 1 90.94 289 VAL A O 1
ATOM 2305 N N . HIS A 1 290 ? 27.922 15.562 13.984 1 92.12 290 HIS A N 1
ATOM 2306 C CA . HIS A 1 290 ? 28.609 14.281 14.188 1 92.12 290 HIS A CA 1
ATOM 2307 C C . HIS A 1 290 ? 29.047 13.68 12.859 1 92.12 290 HIS A C 1
ATOM 2309 O O . HIS A 1 290 ? 30.156 13.164 12.75 1 92.12 290 HIS A O 1
ATOM 2315 N N . GLU A 1 291 ? 28.125 13.742 11.969 1 90.94 291 GLU A N 1
ATOM 2316 C CA . GLU A 1 291 ? 28.406 13.18 10.648 1 90.94 291 GLU A CA 1
ATOM 2317 C C . GLU A 1 291 ? 29.594 13.883 10 1 90.94 291 GLU A C 1
ATOM 2319 O O . GLU A 1 291 ? 30.453 13.234 9.383 1 90.94 291 GLU A O 1
ATOM 2324 N N . LYS A 1 292 ? 29.688 15.164 10.094 1 93 292 LYS A N 1
ATOM 2325 C CA . LYS A 1 292 ? 30.797 15.922 9.523 1 93 292 LYS A CA 1
ATOM 2326 C C . LYS A 1 292 ? 32.125 15.555 10.188 1 93 292 LYS A C 1
ATOM 2328 O O . LYS A 1 292 ? 33.156 15.438 9.516 1 93 292 LYS A O 1
ATOM 2333 N N . ILE A 1 293 ? 32.062 15.406 11.492 1 94.31 293 ILE A N 1
ATOM 2334 C CA . ILE A 1 293 ? 33.25 15.031 12.234 1 94.31 293 ILE A CA 1
ATOM 2335 C C . ILE A 1 293 ? 33.719 13.641 11.797 1 94.31 293 ILE A C 1
ATOM 2337 O O . ILE A 1 293 ? 34.906 13.445 11.492 1 94.31 293 ILE A O 1
ATOM 2341 N N . ARG A 1 294 ? 32.812 12.773 11.711 1 94.5 294 ARG A N 1
ATOM 2342 C CA . ARG A 1 294 ? 33.156 11.391 11.359 1 94.5 294 ARG A CA 1
ATOM 2343 C C . ARG A 1 294 ? 33.656 11.297 9.93 1 94.5 294 ARG A C 1
ATOM 2345 O O . ARG A 1 294 ? 34.594 10.562 9.641 1 94.5 294 ARG A O 1
ATOM 2352 N N . THR A 1 295 ? 33.031 12.008 9.055 1 94 295 THR A N 1
ATOM 2353 C CA . THR A 1 295 ? 33.375 11.953 7.641 1 94 295 THR A CA 1
ATOM 2354 C C . THR A 1 295 ? 34.75 12.602 7.391 1 94 295 THR A C 1
ATOM 2356 O O . THR A 1 295 ? 35.594 12.047 6.688 1 94 295 THR A O 1
ATOM 2359 N N . ARG A 1 296 ? 34.969 13.719 7.941 1 94.19 296 ARG A N 1
ATOM 2360 C CA . ARG A 1 296 ? 36.188 14.477 7.684 1 94.19 296 ARG A CA 1
ATOM 2361 C C . ARG A 1 296 ? 37.375 13.844 8.391 1 94.19 296 ARG A C 1
ATOM 2363 O O . ARG A 1 296 ? 38.5 13.938 7.914 1 94.19 296 ARG A O 1
ATOM 2370 N N . LEU A 1 297 ? 37.094 13.141 9.492 1 94.81 297 LEU A N 1
ATOM 2371 C CA . LEU A 1 297 ? 38.156 12.484 10.227 1 94.81 297 LEU A CA 1
ATOM 2372 C C . LEU A 1 297 ? 38.125 10.977 10 1 94.81 297 LEU A C 1
ATOM 2374 O O . LEU A 1 297 ? 38.469 10.203 10.898 1 94.81 297 LEU A O 1
ATOM 2378 N N . SER A 1 298 ? 37.625 10.664 8.953 1 92.25 298 SER A N 1
ATOM 2379 C CA . SER A 1 298 ? 37.469 9.25 8.648 1 92.25 298 SER A CA 1
ATOM 2380 C C . SER A 1 298 ? 38.812 8.531 8.656 1 92.25 298 SER A C 1
ATOM 2382 O O . SER A 1 298 ? 38.875 7.312 8.836 1 92.25 298 SER A O 1
ATOM 2384 N N . PHE A 1 299 ? 40 9.281 8.5 1 91.44 299 PHE A N 1
ATOM 2385 C CA . PHE A 1 299 ? 41.344 8.703 8.469 1 91.44 299 PHE A CA 1
ATOM 2386 C C . PHE A 1 299 ? 41.844 8.445 9.883 1 91.44 299 PHE A C 1
ATOM 2388 O O . PHE A 1 299 ? 42.844 7.73 10.07 1 91.44 299 PHE A O 1
ATOM 2395 N N . CYS A 1 300 ? 41.188 8.953 10.875 1 91.88 300 CYS A N 1
ATOM 2396 C CA . CYS A 1 300 ? 41.562 8.75 12.266 1 91.88 300 CYS A CA 1
ATOM 2397 C C . CYS A 1 300 ? 40.906 7.488 12.828 1 91.88 300 CYS A C 1
ATOM 2399 O O . CYS A 1 300 ? 39.969 6.949 12.242 1 91.88 300 CYS A O 1
ATOM 2401 N N . LYS A 1 301 ? 41.531 7.043 13.922 1 91.56 301 LYS A N 1
ATOM 2402 C CA . LYS A 1 301 ? 40.938 5.914 14.625 1 91.56 301 LYS A CA 1
ATOM 2403 C C . LYS A 1 301 ? 39.531 6.266 15.141 1 91.56 301 LYS A C 1
ATOM 2405 O O . LYS A 1 301 ? 39.312 7.391 15.594 1 91.56 301 LYS A O 1
ATOM 2410 N N . ARG A 1 302 ? 38.625 5.355 15.141 1 91.56 302 ARG A N 1
ATOM 2411 C CA . ARG A 1 302 ? 37.25 5.555 15.539 1 91.56 302 ARG A CA 1
ATOM 2412 C C . ARG A 1 302 ? 37.156 5.996 17 1 91.56 302 ARG A C 1
ATOM 2414 O O . ARG A 1 302 ? 36.312 6.828 17.344 1 91.56 302 ARG A O 1
ATOM 2421 N N . GLU A 1 303 ? 38 5.535 17.75 1 91.38 303 GLU A N 1
ATOM 2422 C CA . GLU A 1 303 ? 38 5.848 19.172 1 91.38 303 GLU A CA 1
ATOM 2423 C C . GLU A 1 303 ? 38.281 7.328 19.422 1 91.38 303 GLU A C 1
ATOM 2425 O O . GLU A 1 303 ? 37.656 7.945 20.297 1 91.38 303 GLU A O 1
ATOM 2430 N N . LEU A 1 304 ? 39.188 7.777 18.672 1 91.88 304 LEU A N 1
ATOM 2431 C CA . LEU A 1 304 ? 39.562 9.188 18.812 1 91.88 304 LEU A CA 1
ATOM 2432 C C . LEU A 1 304 ? 38.375 10.078 18.391 1 91.88 304 LEU A C 1
ATOM 2434 O O . LEU A 1 304 ? 38.094 11.086 19.047 1 91.88 304 LEU A O 1
ATOM 2438 N N . VAL A 1 305 ? 37.75 9.695 17.328 1 94.38 305 VAL A N 1
ATOM 2439 C CA . VAL A 1 305 ? 36.625 10.461 16.812 1 94.38 305 VAL A CA 1
ATOM 2440 C C . VAL A 1 305 ? 35.5 10.438 17.828 1 94.38 305 VAL A C 1
ATOM 2442 O O . VAL A 1 305 ? 34.875 11.469 18.109 1 94.38 305 VAL A O 1
ATOM 2445 N N . ASP A 1 306 ? 35.219 9.32 18.406 1 94.31 306 ASP A N 1
ATOM 2446 C CA . ASP A 1 306 ? 34.156 9.18 19.391 1 94.31 306 ASP A CA 1
ATOM 2447 C C . ASP A 1 306 ? 34.469 10 20.641 1 94.31 306 ASP A C 1
ATOM 2449 O O . ASP A 1 306 ? 33.531 10.57 21.25 1 94.31 306 ASP A O 1
ATOM 2453 N N . ARG A 1 307 ? 35.656 9.984 20.969 1 92.25 307 ARG A N 1
ATOM 2454 C CA . ARG A 1 307 ? 36.062 10.789 22.109 1 92.25 307 ARG A CA 1
ATOM 2455 C C . ARG A 1 307 ? 35.812 12.273 21.844 1 92.25 307 ARG A C 1
ATOM 2457 O O . ARG A 1 307 ? 35.375 13 22.734 1 92.25 307 ARG A O 1
ATOM 2464 N N . MET A 1 308 ? 36.188 12.695 20.719 1 92.44 308 MET A N 1
ATOM 2465 C CA . MET A 1 308 ? 35.969 14.086 20.344 1 92.44 308 MET A CA 1
ATOM 2466 C C . MET A 1 308 ? 34.5 14.453 20.406 1 92.44 308 MET A C 1
ATOM 2468 O O . MET A 1 308 ? 34.156 15.523 20.906 1 92.44 308 MET A O 1
ATOM 2472 N N . ILE A 1 309 ? 33.656 13.578 19.906 1 93.19 309 ILE A N 1
ATOM 2473 C CA . ILE A 1 309 ? 32.219 13.82 19.891 1 93.19 309 ILE A CA 1
ATOM 2474 C C . ILE A 1 309 ? 31.688 13.867 21.328 1 93.19 309 ILE A C 1
ATOM 2476 O O . ILE A 1 309 ? 30.844 14.711 21.656 1 93.19 309 ILE A O 1
ATOM 2480 N N . ARG A 1 310 ? 32.156 13.062 22.125 1 91.44 310 ARG A N 1
ATOM 2481 C CA . ARG A 1 310 ? 31.766 13.07 23.531 1 91.44 310 ARG A CA 1
ATOM 2482 C C . ARG A 1 310 ? 32.188 14.367 24.203 1 91.44 310 ARG A C 1
ATOM 2484 O O . ARG A 1 310 ? 31.422 14.953 24.969 1 91.44 310 ARG A O 1
ATOM 2491 N N . GLU A 1 311 ? 33.375 14.773 23.922 1 91.38 311 GLU A N 1
ATOM 2492 C CA . GLU A 1 311 ? 33.906 15.984 24.531 1 91.38 311 GLU A CA 1
ATOM 2493 C C . GLU A 1 311 ? 33.156 17.219 24.047 1 91.38 311 GLU A C 1
ATOM 2495 O O . GLU A 1 311 ? 33.031 18.203 24.781 1 91.38 311 GLU A O 1
ATOM 2500 N N . LEU A 1 312 ? 32.75 17.094 22.859 1 89.62 312 LEU A N 1
ATOM 2501 C CA . LEU A 1 312 ? 32 18.188 22.281 1 89.62 312 LEU A CA 1
ATOM 2502 C C . LEU A 1 312 ? 30.766 18.5 23.109 1 89.62 312 LEU A C 1
ATOM 2504 O O . LEU A 1 312 ? 30.391 19.656 23.266 1 89.62 312 LEU A O 1
ATOM 2508 N N . HIS A 1 313 ? 30.156 17.516 23.719 1 87.06 313 HIS A N 1
ATOM 2509 C CA . HIS A 1 313 ? 28.906 17.688 24.453 1 87.06 313 HIS A CA 1
ATOM 2510 C C . HIS A 1 313 ? 29.172 17.906 25.938 1 87.06 313 HIS A C 1
ATOM 2512 O O . HIS A 1 313 ? 28.25 18.219 26.688 1 87.06 313 HIS A O 1
ATOM 2518 N N . GLN A 1 314 ? 30.406 17.844 26.297 1 87.19 314 GLN A N 1
ATOM 2519 C CA . GLN A 1 314 ? 30.734 17.984 27.719 1 87.19 314 GLN A CA 1
ATOM 2520 C C . GLN A 1 314 ? 31.453 19.312 27.984 1 87.19 314 GLN A C 1
ATOM 2522 O O . GLN A 1 314 ? 31.469 19.797 29.109 1 87.19 314 GLN A O 1
ATOM 2527 N N . THR A 1 315 ? 31.891 19.828 26.938 1 86.12 315 THR A N 1
ATOM 2528 C CA . THR A 1 315 ? 32.719 21.016 27.109 1 86.12 315 THR A CA 1
ATOM 2529 C C . THR A 1 315 ? 31.844 22.25 27.281 1 86.12 315 THR A C 1
ATOM 2531 O O . THR A 1 315 ? 30.797 22.375 26.641 1 86.12 315 THR A O 1
ATOM 2534 N N . ASP A 1 316 ? 32.344 23.141 28.094 1 82.5 316 ASP A N 1
ATOM 2535 C CA . ASP A 1 316 ? 31.641 24.406 28.297 1 82.5 316 ASP A CA 1
ATOM 2536 C C . ASP A 1 316 ? 32.094 25.453 27.281 1 82.5 316 ASP A C 1
ATOM 2538 O O . ASP A 1 316 ? 31.375 26.422 27 1 82.5 316 ASP A O 1
ATOM 2542 N N . ASP A 1 317 ? 33.312 25.266 26.859 1 87.25 317 ASP A N 1
ATOM 2543 C CA . ASP A 1 317 ? 33.844 26.219 25.891 1 87.25 317 ASP A CA 1
ATOM 2544 C C . ASP A 1 317 ? 34.375 25.5 24.641 1 87.25 317 ASP A C 1
ATOM 2546 O O . ASP A 1 317 ? 35.562 25.141 24.578 1 87.25 317 ASP A O 1
ATOM 2550 N N . ILE A 1 318 ? 33.625 25.5 23.656 1 88.56 318 ILE A N 1
ATOM 2551 C CA . ILE A 1 318 ? 33.938 24.766 22.438 1 88.56 318 ILE A CA 1
ATOM 2552 C C . ILE A 1 318 ? 35.062 25.453 21.688 1 88.56 318 ILE A C 1
ATOM 2554 O O . ILE A 1 318 ? 35.938 24.797 21.141 1 88.56 318 ILE A O 1
ATOM 2558 N N . MET A 1 319 ? 35.188 26.766 21.766 1 90.75 319 MET A N 1
ATOM 2559 C CA . MET A 1 319 ? 36.188 27.531 21 1 90.75 319 MET A CA 1
ATOM 2560 C C . MET A 1 319 ? 37.594 27.25 21.516 1 90.75 319 MET A C 1
ATOM 2562 O O . MET A 1 319 ? 38.531 27.25 20.734 1 90.75 319 MET A O 1
ATOM 2566 N N . LYS A 1 320 ? 37.625 26.906 22.75 1 90.94 320 LYS A N 1
ATOM 2567 C CA . LYS A 1 320 ? 38.938 26.641 23.344 1 90.94 320 LYS A CA 1
ATOM 2568 C C . LYS A 1 320 ? 39.406 25.219 23.031 1 90.94 320 LYS A C 1
ATOM 2570 O O . LYS A 1 320 ? 40.594 24.953 22.969 1 90.94 320 LYS A O 1
ATOM 2575 N N . ARG A 1 321 ? 38.531 24.406 22.844 1 91.88 321 ARG A N 1
ATOM 2576 C CA . ARG A 1 321 ? 38.844 23 22.672 1 91.88 321 ARG A CA 1
ATOM 2577 C C . ARG A 1 321 ? 39.125 22.672 21.203 1 91.88 321 ARG A C 1
ATOM 2579 O O . ARG A 1 321 ? 39.781 21.688 20.891 1 91.88 321 ARG A O 1
ATOM 2586 N N . ILE A 1 322 ? 38.625 23.5 20.266 1 93.44 322 ILE A N 1
ATOM 2587 C CA . ILE A 1 322 ? 38.688 23.219 18.844 1 93.44 322 ILE A CA 1
ATOM 2588 C C . ILE A 1 322 ? 40.156 23.094 18.422 1 93.44 322 ILE A C 1
ATOM 2590 O O . ILE A 1 322 ? 40.531 22.109 17.781 1 93.44 322 ILE A O 1
ATOM 2594 N N . PRO A 1 323 ? 41.031 23.969 18.875 1 92.75 323 PRO A N 1
ATOM 2595 C CA . PRO A 1 323 ? 42.438 23.844 18.453 1 92.75 323 PRO A CA 1
ATOM 2596 C C . PRO A 1 323 ? 43.094 22.562 18.969 1 92.75 323 PRO A C 1
ATOM 2598 O O . PRO A 1 323 ? 43.906 21.969 18.266 1 92.75 323 PRO A O 1
ATOM 2601 N N . VAL A 1 324 ? 42.688 22.188 20.125 1 92.38 324 VAL A N 1
ATOM 2602 C CA . VAL A 1 324 ? 43.25 20.969 20.719 1 92.38 324 VAL A CA 1
ATOM 2603 C C . VAL A 1 324 ? 42.844 19.75 19.891 1 92.38 324 VAL A C 1
ATOM 2605 O O . VAL A 1 324 ? 43.688 18.906 19.562 1 92.38 324 VAL A O 1
ATOM 2608 N N . TRP A 1 325 ? 41.562 19.688 19.609 1 93.81 325 TRP A N 1
ATOM 2609 C CA . TRP A 1 325 ? 41.031 18.562 18.828 1 93.81 325 TRP A CA 1
ATOM 2610 C C . TRP A 1 325 ? 41.688 18.547 17.438 1 93.81 325 TRP A C 1
ATOM 2612 O O . TRP A 1 325 ? 42.062 17.484 16.938 1 93.81 325 TRP A O 1
ATOM 2622 N N . MET A 1 326 ? 41.906 19.719 16.859 1 94.12 326 MET A N 1
ATOM 2623 C CA . MET A 1 326 ? 42.438 19.812 15.5 1 94.12 326 MET A CA 1
ATOM 2624 C C . MET A 1 326 ? 43.906 19.438 15.477 1 94.12 326 MET A C 1
ATOM 2626 O O . MET A 1 326 ? 44.375 18.812 14.531 1 94.12 326 MET A O 1
ATOM 2630 N N . ASP A 1 327 ? 44.625 19.828 16.516 1 94.25 327 ASP A N 1
ATOM 2631 C CA . ASP A 1 327 ? 46.031 19.453 16.625 1 94.25 327 ASP A CA 1
ATOM 2632 C C . ASP A 1 327 ? 46.188 17.938 16.703 1 94.25 327 ASP A C 1
ATOM 2634 O O . ASP A 1 327 ? 47.094 17.375 16.078 1 94.25 327 ASP A O 1
ATOM 2638 N N . THR A 1 328 ? 45.375 17.359 17.484 1 93.75 328 THR A N 1
ATOM 2639 C CA . THR A 1 328 ? 45.406 15.898 17.594 1 93.75 328 THR A CA 1
ATOM 2640 C C . THR A 1 328 ? 45.125 15.242 16.25 1 93.75 328 THR A C 1
ATOM 2642 O O . THR A 1 328 ? 45.781 14.273 15.859 1 93.75 328 THR A O 1
ATOM 2645 N N . ALA A 1 329 ? 44.125 15.758 15.539 1 94.25 329 ALA A N 1
ATOM 2646 C CA . ALA A 1 329 ? 43.75 15.219 14.234 1 94.25 329 ALA A CA 1
ATOM 2647 C C . ALA A 1 329 ? 44.875 15.406 13.219 1 94.25 329 ALA A C 1
ATOM 2649 O O . ALA A 1 329 ? 45.125 14.531 12.383 1 94.25 329 ALA A O 1
ATOM 2650 N N . ARG A 1 330 ? 45.594 16.562 13.258 1 94.19 330 ARG A N 1
ATOM 2651 C CA . ARG A 1 330 ? 46.688 16.828 12.344 1 94.19 330 ARG A CA 1
ATOM 2652 C C . ARG A 1 330 ? 47.844 15.852 12.547 1 94.19 330 ARG A C 1
ATOM 2654 O O . ARG A 1 330 ? 48.531 15.469 11.594 1 94.19 330 ARG A O 1
ATOM 2661 N N . SER A 1 331 ? 48 15.445 13.797 1 92.5 331 SER A N 1
ATOM 2662 C CA . SER A 1 331 ? 49.062 14.5 14.117 1 92.5 331 SER A CA 1
ATOM 2663 C C . SER A 1 331 ? 48.75 13.117 13.539 1 92.5 331 SER A C 1
ATOM 2665 O O . SER A 1 331 ? 49.688 12.32 13.328 1 92.5 331 SER A O 1
ATOM 2667 N N . CYS A 1 332 ? 47.5 12.875 13.367 1 92.31 332 CYS A N 1
ATOM 2668 C CA . CYS A 1 332 ? 47.094 11.578 12.836 1 92.31 332 CYS A CA 1
ATOM 2669 C C . CYS A 1 332 ? 47.062 11.602 11.312 1 92.31 332 CYS A C 1
ATOM 2671 O O . CYS A 1 332 ? 46.938 10.555 10.672 1 92.31 332 CYS A O 1
ATOM 2673 N N . ALA A 1 333 ? 47.219 12.781 10.711 1 92.06 333 ALA A N 1
ATOM 2674 C CA . ALA A 1 333 ? 47.125 12.93 9.258 1 92.06 333 ALA A CA 1
ATOM 2675 C C . ALA A 1 333 ? 48.312 12.289 8.562 1 92.06 333 ALA A C 1
ATOM 2677 O O . ALA A 1 333 ? 49.469 12.398 9.031 1 92.06 333 ALA A O 1
ATOM 2678 N N . ARG A 1 334 ? 48 11.547 7.484 1 88.5 334 ARG A N 1
ATOM 2679 C CA . ARG A 1 334 ? 49.062 10.875 6.742 1 88.5 334 ARG A CA 1
ATOM 2680 C C . ARG A 1 334 ? 49.312 11.555 5.398 1 88.5 334 ARG A C 1
ATOM 2682 O O . ARG A 1 334 ? 50.375 11.406 4.809 1 88.5 334 ARG A O 1
ATOM 2689 N N . THR A 1 335 ? 48.281 12.18 4.902 1 91.75 335 THR A N 1
ATOM 2690 C CA . THR A 1 335 ? 48.375 12.797 3.584 1 91.75 335 THR A CA 1
ATOM 2691 C C . THR A 1 335 ? 48.031 14.273 3.648 1 91.75 335 THR A C 1
ATOM 2693 O O . THR A 1 335 ? 47.5 14.742 4.656 1 91.75 335 THR A O 1
ATOM 2696 N N . GLU A 1 336 ? 48.406 14.906 2.57 1 90.69 336 GLU A N 1
ATOM 2697 C CA . GLU A 1 336 ? 48.031 16.312 2.465 1 90.69 336 GLU A CA 1
ATOM 2698 C C . GLU A 1 336 ? 46.531 16.469 2.375 1 90.69 336 GLU A C 1
ATOM 2700 O O . GLU A 1 336 ? 45.969 17.469 2.83 1 90.69 336 GLU A O 1
ATOM 2705 N N . ALA A 1 337 ? 45.906 15.461 1.787 1 91.12 337 ALA A N 1
ATOM 2706 C CA . ALA A 1 337 ? 44.469 15.469 1.69 1 91.12 337 ALA A CA 1
ATOM 2707 C C . ALA A 1 337 ? 43.812 15.398 3.072 1 91.12 337 ALA A C 1
ATOM 2709 O O . ALA A 1 337 ? 42.812 16.047 3.332 1 91.12 337 ALA A O 1
ATOM 2710 N N . ASP A 1 338 ? 44.438 14.727 3.934 1 93.69 338 ASP A N 1
ATOM 2711 C CA . ASP A 1 338 ? 43.938 14.617 5.305 1 93.69 338 ASP A CA 1
ATOM 2712 C C . ASP A 1 338 ? 44 15.961 6.02 1 93.69 338 ASP A C 1
ATOM 2714 O O . ASP A 1 338 ? 43.062 16.328 6.742 1 93.69 338 ASP A O 1
ATOM 2718 N N . LEU A 1 339 ? 45.094 16.594 5.766 1 93.75 339 LEU A N 1
ATOM 2719 C CA . LEU A 1 339 ? 45.281 17.891 6.414 1 93.75 339 LEU A CA 1
ATOM 2720 C C . LEU A 1 339 ? 44.25 18.906 5.93 1 93.75 339 LEU A C 1
ATOM 2722 O O . LEU A 1 339 ? 43.781 19.734 6.711 1 93.75 339 LEU A O 1
ATOM 2726 N N . GLU A 1 340 ? 43.969 18.766 4.711 1 94.94 340 GLU A N 1
ATOM 2727 C CA . GLU A 1 340 ? 42.938 19.656 4.168 1 94.94 340 GLU A CA 1
ATOM 2728 C C . GLU A 1 340 ? 41.562 19.391 4.824 1 94.94 340 GLU A C 1
ATOM 2730 O O . GLU A 1 340 ? 40.812 20.312 5.074 1 94.94 340 GLU A O 1
ATOM 2735 N N . GLU A 1 341 ? 41.312 18.141 5.051 1 95.75 341 GLU A N 1
ATOM 2736 C CA . GLU A 1 341 ? 40.062 17.781 5.695 1 95.75 341 GLU A CA 1
ATOM 2737 C C . GLU A 1 341 ? 40 18.297 7.129 1 95.75 341 GLU A C 1
ATOM 2739 O O . GLU A 1 341 ? 38.938 18.688 7.613 1 95.75 341 GLU A O 1
ATOM 2744 N N . VAL A 1 342 ? 41.062 18.312 7.77 1 95.75 342 VAL A N 1
ATOM 2745 C CA . VAL A 1 342 ? 41.125 18.828 9.133 1 95.75 342 VAL A CA 1
ATOM 2746 C C . VAL A 1 342 ? 40.875 20.328 9.141 1 95.75 342 VAL A C 1
ATOM 2748 O O . VAL A 1 342 ? 40.156 20.844 10.008 1 95.75 342 VAL A O 1
ATOM 2751 N N . ASP A 1 343 ? 41.406 21 8.164 1 95.69 343 ASP A N 1
ATOM 2752 C CA . ASP A 1 343 ? 41.219 22.438 8.07 1 95.69 343 ASP A CA 1
ATOM 2753 C C . ASP A 1 343 ? 39.75 22.781 7.805 1 95.69 343 ASP A C 1
ATOM 2755 O O . ASP A 1 343 ? 39.219 23.734 8.367 1 95.69 343 ASP A O 1
ATOM 2759 N N . LYS A 1 344 ? 39.219 22.016 6.977 1 95.69 344 LYS A N 1
ATOM 2760 C CA . LYS A 1 344 ? 37.781 22.219 6.684 1 95.69 344 LYS A CA 1
ATOM 2761 C C . LYS A 1 344 ? 36.938 21.984 7.922 1 95.69 344 LYS A C 1
ATOM 2763 O O . LYS A 1 344 ? 35.969 22.703 8.164 1 95.69 344 LYS A O 1
ATOM 2768 N N . LEU A 1 345 ? 37.281 20.969 8.602 1 96.12 345 LEU A N 1
ATOM 2769 C CA . LEU A 1 345 ? 36.531 20.656 9.82 1 96.12 345 LEU A CA 1
ATOM 2770 C C . LEU A 1 345 ? 36.688 21.766 10.852 1 96.12 345 LEU A C 1
ATOM 2772 O O . LEU A 1 345 ? 35.719 22.141 11.523 1 96.12 345 LEU A O 1
ATOM 2776 N N . GLN A 1 346 ? 37.844 22.266 11 1 95.5 346 GLN A N 1
ATOM 2777 C CA . GLN A 1 346 ? 38.094 23.359 11.938 1 95.5 346 GLN A CA 1
ATOM 2778 C C . GLN A 1 346 ? 37.25 24.578 11.594 1 95.5 346 GLN A C 1
ATOM 2780 O O . GLN A 1 346 ? 36.625 25.156 12.477 1 95.5 346 GLN A O 1
ATOM 2785 N N . SER A 1 347 ? 37.312 24.938 10.367 1 95.38 347 SER A N 1
ATOM 2786 C CA . SER A 1 347 ? 36.5 26.062 9.922 1 95.38 347 SER A CA 1
ATOM 2787 C C . SER A 1 347 ? 35.031 25.844 10.188 1 95.38 347 SER A C 1
ATOM 2789 O O . SER A 1 347 ? 34.312 26.766 10.602 1 95.38 347 SER A O 1
ATOM 2791 N N . TYR A 1 348 ? 34.594 24.656 9.914 1 94.69 348 TYR A N 1
ATOM 2792 C CA . TYR A 1 348 ? 33.188 24.297 10.133 1 94.69 348 TYR A CA 1
ATOM 2793 C C . TYR A 1 348 ? 32.812 24.438 11.602 1 94.69 348 TYR A C 1
ATOM 2795 O O . TYR A 1 348 ? 31.781 25.016 11.938 1 94.69 348 TYR A O 1
ATOM 2803 N N . LEU A 1 349 ? 33.625 23.859 12.492 1 94.38 349 LEU A N 1
ATOM 2804 C CA . LEU A 1 349 ? 33.312 23.875 13.922 1 94.38 349 LEU A CA 1
ATOM 2805 C C . LEU A 1 349 ? 33.375 25.297 14.484 1 94.38 349 LEU A C 1
ATOM 2807 O O . LEU A 1 349 ? 32.562 25.656 15.32 1 94.38 349 LEU A O 1
ATOM 2811 N N . GLU A 1 350 ? 34.25 26.062 14.023 1 94.44 350 GLU A N 1
ATOM 2812 C CA . GLU A 1 350 ? 34.375 27.438 14.492 1 94.44 350 GLU A CA 1
ATOM 2813 C C . GLU A 1 350 ? 33.188 28.281 14.07 1 94.44 350 GLU A C 1
ATOM 2815 O O . GLU A 1 350 ? 32.656 29.078 14.859 1 94.44 350 GLU A O 1
ATOM 2820 N N . ARG A 1 351 ? 32.812 28.109 12.812 1 91.81 351 ARG A N 1
ATOM 2821 C CA . ARG A 1 351 ? 31.656 28.844 12.297 1 91.81 351 ARG A CA 1
ATOM 2822 C C . ARG A 1 351 ? 30.375 28.469 13.031 1 91.81 351 ARG A C 1
ATOM 2824 O O . ARG A 1 351 ? 29.5 29.312 13.234 1 91.81 351 ARG A O 1
ATOM 2831 N N . ASN A 1 352 ? 30.25 27.234 13.492 1 93.06 352 ASN A N 1
ATOM 2832 C CA . ASN A 1 352 ? 29.031 26.719 14.102 1 93.06 352 ASN A CA 1
ATOM 2833 C C . ASN A 1 352 ? 29.141 26.625 15.617 1 93.06 352 ASN A C 1
ATOM 2835 O O . ASN A 1 352 ? 28.234 26.141 16.281 1 93.06 352 ASN A O 1
ATOM 2839 N N . ALA A 1 353 ? 30.203 27.078 16.156 1 92.5 353 ALA A N 1
ATOM 2840 C CA . ALA A 1 353 ? 30.516 26.953 17.578 1 92.5 353 ALA A CA 1
ATOM 2841 C C . ALA A 1 353 ? 29.391 27.516 18.438 1 92.5 353 ALA A C 1
ATOM 2843 O O . ALA A 1 353 ? 29.016 26.922 19.453 1 92.5 353 ALA A O 1
ATOM 2844 N N . PRO A 1 354 ? 28.797 28.672 18.016 1 91.06 354 PRO A N 1
ATOM 2845 C CA . PRO A 1 354 ? 27.734 29.234 18.859 1 91.06 354 PRO A CA 1
ATOM 2846 C C . PRO A 1 354 ? 26.469 28.391 18.844 1 91.06 354 PRO A C 1
ATOM 2848 O O . PRO A 1 354 ? 25.609 28.516 19.734 1 91.06 354 PRO A O 1
ATOM 2851 N N . TYR A 1 355 ? 26.328 27.531 17.938 1 93.31 355 TYR A N 1
ATOM 2852 C CA . TYR A 1 355 ? 25.062 26.828 17.75 1 93.31 355 TYR A CA 1
ATOM 2853 C C . TYR A 1 355 ? 25.188 25.359 18.156 1 93.31 355 TYR A C 1
ATOM 2855 O O . TYR A 1 355 ? 24.203 24.609 18.094 1 93.31 355 TYR A O 1
ATOM 2863 N N . ILE A 1 356 ? 26.266 24.875 18.625 1 92 356 ILE A N 1
ATOM 2864 C CA . ILE A 1 356 ? 26.531 23.453 18.875 1 92 356 ILE A CA 1
ATOM 2865 C C . ILE A 1 356 ? 26.156 23.109 20.312 1 92 356 ILE A C 1
ATOM 2867 O O . ILE A 1 356 ? 25.594 22.047 20.578 1 92 356 ILE A O 1
ATOM 2871 N N . PRO A 1 357 ? 26.422 24.047 21.266 1 89.88 357 PRO A N 1
ATOM 2872 C CA . PRO A 1 357 ? 26.125 23.703 22.656 1 89.88 357 PRO A CA 1
ATOM 2873 C C . PRO A 1 357 ? 24.656 23.328 22.859 1 89.88 357 PRO A C 1
ATOM 2875 O O . PRO A 1 357 ? 23.766 23.969 22.297 1 89.88 357 PRO A O 1
ATOM 2878 N N . SER A 1 358 ? 24.484 22.328 23.688 1 89 358 SER A N 1
ATOM 2879 C CA . SER A 1 358 ? 23.156 21.797 23.922 1 89 358 SER A CA 1
ATOM 2880 C C . SER A 1 358 ? 22.344 22.734 24.812 1 89 358 SER A C 1
ATOM 2882 O O . SER A 1 358 ? 22.844 23.734 25.297 1 89 358 SER A O 1
ATOM 2884 N N . LEU A 1 359 ? 21.078 22.359 24.922 1 89.38 359 LEU A N 1
ATOM 2885 C CA . LEU A 1 359 ? 20.141 23.125 25.75 1 89.38 359 LEU A CA 1
ATOM 2886 C C . LEU A 1 359 ? 20.656 23.203 27.188 1 89.38 359 LEU A C 1
ATOM 2888 O O . LEU A 1 359 ? 20.656 24.297 27.781 1 89.38 359 LEU A O 1
ATOM 2892 N N . SER A 1 360 ? 21.125 22.078 27.656 1 85.06 360 SER A N 1
ATOM 2893 C CA . SER A 1 360 ? 21.609 22.031 29.031 1 85.06 360 SER A CA 1
ATOM 2894 C C . SER A 1 360 ? 22.844 22.891 29.203 1 85.06 360 SER A C 1
ATOM 2896 O O . SER A 1 360 ? 23.016 23.547 30.234 1 85.06 360 SER A O 1
ATOM 2898 N N . GLN A 1 361 ? 23.641 22.922 28.297 1 87.12 361 GLN A N 1
ATOM 2899 C CA . GLN A 1 361 ? 24.859 23.703 28.359 1 87.12 361 GLN A CA 1
ATOM 2900 C C . GLN A 1 361 ? 24.562 25.203 28.359 1 87.12 361 GLN A C 1
ATOM 2902 O O . GLN A 1 361 ? 25.359 26 28.859 1 87.12 361 GLN A O 1
ATOM 2907 N N . ARG A 1 362 ? 23.422 25.547 27.828 1 88.81 362 ARG A N 1
ATOM 2908 C CA . ARG A 1 362 ? 23.016 26.938 27.766 1 88.81 362 ARG A CA 1
ATOM 2909 C C . ARG A 1 362 ? 22.141 27.312 28.953 1 88.81 362 ARG A C 1
ATOM 2911 O O . ARG A 1 362 ? 21.656 28.438 29.047 1 88.81 362 ARG A O 1
ATOM 2918 N N . GLY A 1 363 ? 21.844 26.344 29.781 1 86.25 363 GLY A N 1
ATOM 2919 C CA . GLY A 1 363 ? 21.047 26.594 30.969 1 86.25 363 GLY A CA 1
ATOM 2920 C C . GLY A 1 363 ? 19.562 26.641 30.688 1 86.25 363 GLY A C 1
ATOM 2921 O O . GLY A 1 363 ? 18.797 27.234 31.453 1 86.25 363 GLY A O 1
ATOM 2922 N N . ILE A 1 364 ? 19.203 26.234 29.562 1 88.5 364 ILE A N 1
ATOM 2923 C CA . ILE A 1 364 ? 17.797 26.219 29.203 1 88.5 364 ILE A CA 1
ATOM 2924 C C . ILE A 1 364 ? 17.156 24.922 29.688 1 88.5 364 ILE A C 1
ATOM 2926 O O . ILE A 1 364 ? 17.547 23.828 29.25 1 88.5 364 ILE A O 1
ATOM 2930 N N . HIS A 1 365 ? 16.219 25 30.562 1 87.19 365 HIS A N 1
ATOM 2931 C CA . HIS A 1 365 ? 15.562 23.844 31.109 1 87.19 365 HIS A CA 1
ATOM 2932 C C . HIS A 1 365 ? 14.211 23.594 30.453 1 87.19 365 HIS A C 1
ATOM 2934 O O . HIS A 1 365 ? 13.297 24.422 30.562 1 87.19 365 HIS A O 1
ATOM 2940 N N . THR A 1 366 ? 14.164 22.562 29.719 1 87.31 366 THR A N 1
ATOM 2941 C CA . THR A 1 366 ? 12.938 22.188 29.031 1 87.31 366 THR A CA 1
ATOM 2942 C C . THR A 1 366 ? 12.883 20.672 28.781 1 87.31 366 THR A C 1
ATOM 2944 O O . THR A 1 366 ? 13.906 19.984 28.891 1 87.31 366 THR A O 1
ATOM 2947 N N . GLU A 1 367 ? 11.688 20.156 28.594 1 84.75 367 GLU A N 1
ATOM 2948 C CA . GLU A 1 367 ? 11.508 18.75 28.266 1 84.75 367 GLU A CA 1
ATOM 2949 C C . GLU A 1 367 ? 11.695 18.5 26.766 1 84.75 367 GLU A C 1
ATOM 2951 O O . GLU A 1 367 ? 11.773 17.344 26.328 1 84.75 367 GLU A O 1
ATOM 2956 N N . ILE A 1 368 ? 11.805 19.594 26.062 1 86.19 368 ILE A N 1
ATOM 2957 C CA . ILE A 1 368 ? 11.945 19.484 24.609 1 86.19 368 ILE A CA 1
ATOM 2958 C C . ILE A 1 368 ? 13.336 18.969 24.266 1 86.19 368 ILE A C 1
ATOM 2960 O O . ILE A 1 368 ? 14.336 19.438 24.812 1 86.19 368 ILE A O 1
ATOM 2964 N N . HIS A 1 369 ? 13.312 17.906 23.5 1 80.44 369 HIS A N 1
ATOM 2965 C CA . HIS A 1 369 ? 14.547 17.422 22.891 1 80.44 369 HIS A CA 1
ATOM 2966 C C . HIS A 1 369 ? 14.57 17.703 21.391 1 80.44 369 HIS A C 1
ATOM 2968 O O . HIS A 1 369 ? 13.68 17.266 20.656 1 80.44 369 HIS A O 1
ATOM 2974 N N . LEU A 1 370 ? 15.555 18.469 20.984 1 82.88 370 LEU A N 1
ATOM 2975 C CA . LEU A 1 370 ? 15.656 18.828 19.578 1 82.88 370 LEU A CA 1
ATOM 2976 C C . LEU A 1 370 ? 16.156 17.641 18.75 1 82.88 370 LEU A C 1
ATOM 2978 O O . LEU A 1 370 ? 16.734 16.703 19.297 1 82.88 370 LEU A O 1
ATOM 2982 N N . GLY A 1 371 ? 15.82 17.578 17.547 1 76 371 GLY A N 1
ATOM 2983 C CA . GLY A 1 371 ? 16.297 16.531 16.641 1 76 371 GLY A CA 1
ATOM 2984 C C . GLY A 1 371 ? 15.203 15.57 16.219 1 76 371 GLY A C 1
ATOM 2985 O O . GLY A 1 371 ? 15.484 14.414 15.883 1 76 371 GLY A O 1
ATOM 2986 N N . THR A 1 372 ? 14.023 15.906 16.359 1 72.75 372 THR A N 1
ATOM 2987 C CA . THR A 1 372 ? 12.906 15.055 15.961 1 72.75 372 THR A CA 1
ATOM 2988 C C . THR A 1 372 ? 12.68 15.117 14.453 1 72.75 372 THR A C 1
ATOM 2990 O O . THR A 1 372 ? 11.875 14.359 13.906 1 72.75 372 THR A O 1
ATOM 2993 N N . ALA A 1 373 ? 13.477 15.914 13.836 1 68.75 373 ALA A N 1
ATOM 2994 C CA . ALA A 1 373 ? 13.312 16.141 12.398 1 68.75 373 ALA A CA 1
ATOM 2995 C C . ALA A 1 373 ? 13.562 14.859 11.617 1 68.75 373 ALA A C 1
ATOM 2997 O O . ALA A 1 373 ? 12.953 14.648 10.562 1 68.75 373 ALA A O 1
ATOM 2998 N N . GLU A 1 374 ? 14.422 13.953 12.188 1 64.38 374 GLU A N 1
ATOM 2999 C CA . GLU A 1 374 ? 14.75 12.727 11.469 1 64.38 374 GLU A CA 1
ATOM 3000 C C . GLU A 1 374 ? 13.547 11.797 11.359 1 64.38 374 GLU A C 1
ATOM 3002 O O . GLU A 1 374 ? 13.266 11.25 10.289 1 64.38 374 GLU A O 1
ATOM 3007 N N . THR A 1 375 ? 12.844 11.664 12.461 1 68.62 375 THR A N 1
ATOM 3008 C CA . THR A 1 375 ? 11.672 10.805 12.445 1 68.62 375 THR A CA 1
ATOM 3009 C C . THR A 1 375 ? 10.602 11.344 11.5 1 68.62 375 THR A C 1
ATOM 3011 O O . THR A 1 375 ? 10 10.586 10.734 1 68.62 375 THR A O 1
ATOM 3014 N N . ASN A 1 376 ? 10.453 12.578 11.531 1 77.44 376 ASN A N 1
ATOM 3015 C CA . ASN A 1 376 ? 9.422 13.172 10.695 1 77.44 376 ASN A CA 1
ATOM 3016 C C . ASN A 1 376 ? 9.859 13.258 9.234 1 77.44 376 ASN A C 1
ATOM 3018 O O . ASN A 1 376 ? 9.023 13.391 8.344 1 77.44 376 ASN A O 1
ATOM 3022 N N . HIS A 1 377 ? 11.148 13.141 9.078 1 79.75 377 HIS A N 1
ATOM 3023 C CA . HIS A 1 377 ? 11.719 13.078 7.738 1 79.75 377 HIS A CA 1
ATOM 3024 C C . HIS A 1 377 ? 11.312 11.797 7.023 1 79.75 377 HIS A C 1
ATOM 3026 O O . HIS A 1 377 ? 11.008 11.812 5.832 1 79.75 377 HIS A O 1
ATOM 3032 N N . ARG A 1 378 ? 11.281 10.781 7.754 1 78.5 378 ARG A N 1
ATOM 3033 C CA . ARG A 1 378 ? 11 9.469 7.188 1 78.5 378 ARG A CA 1
ATOM 3034 C C . ARG A 1 378 ? 9.578 9.398 6.641 1 78.5 378 ARG A C 1
ATOM 3036 O O . ARG A 1 378 ? 9.32 8.711 5.648 1 78.5 378 ARG A O 1
ATOM 3043 N N . PHE A 1 379 ? 8.758 10.117 7.246 1 86.44 379 PHE A N 1
ATOM 3044 C CA . PHE A 1 379 ? 7.371 10.164 6.812 1 86.44 379 PHE A CA 1
ATOM 3045 C C . PHE A 1 379 ? 7.27 10.586 5.355 1 86.44 379 PHE A C 1
ATOM 3047 O O . PHE A 1 379 ? 6.473 10.031 4.594 1 86.44 379 PHE A O 1
ATOM 3054 N N . TYR A 1 380 ? 8.109 11.5 4.918 1 89.62 380 TYR A N 1
ATOM 3055 C CA . TYR A 1 380 ? 8.109 11.992 3.543 1 89.62 380 TYR A CA 1
ATOM 3056 C C . TYR A 1 380 ? 9.008 11.141 2.658 1 89.62 380 TYR A C 1
ATOM 3058 O O . TYR A 1 380 ? 8.602 10.734 1.564 1 89.62 380 TYR A O 1
ATOM 3066 N N . SER A 1 381 ? 10.203 10.836 3.174 1 87.56 381 SER A N 1
ATOM 3067 C CA . SER A 1 381 ? 11.219 10.172 2.355 1 87.56 381 SER A CA 1
ATOM 3068 C C . SER A 1 381 ? 10.797 8.742 2.006 1 87.56 381 SER A C 1
ATOM 3070 O O . SER A 1 381 ? 11.062 8.266 0.9 1 87.56 381 SER A O 1
ATOM 3072 N N . TYR A 1 382 ? 10.148 8.062 2.914 1 81.94 382 TYR A N 1
ATOM 3073 C CA . TYR A 1 382 ? 9.75 6.684 2.658 1 81.94 382 TYR A CA 1
ATOM 3074 C C . TYR A 1 382 ? 8.703 6.613 1.555 1 81.94 382 TYR A C 1
ATOM 3076 O O . TYR A 1 382 ? 8.648 5.641 0.801 1 81.94 382 TYR A O 1
ATOM 3084 N N . ARG A 1 383 ? 7.922 7.637 1.492 1 88.31 383 ARG A N 1
ATOM 3085 C CA . ARG A 1 383 ? 6.891 7.656 0.461 1 88.31 383 ARG A CA 1
ATOM 3086 C C . ARG A 1 383 ? 7.445 8.172 -0.86 1 88.31 383 ARG A C 1
ATOM 3088 O O . ARG A 1 383 ? 7.043 7.719 -1.933 1 88.31 383 ARG A O 1
ATOM 3095 N N . MET A 1 384 ? 8.422 9.039 -0.796 1 90.19 384 MET A N 1
ATOM 3096 C CA . MET A 1 384 ? 8.711 9.789 -2.016 1 90.19 384 MET A CA 1
ATOM 3097 C C . MET A 1 384 ? 10.078 9.414 -2.578 1 90.19 384 MET A C 1
ATOM 3099 O O . MET A 1 384 ? 10.398 9.742 -3.721 1 90.19 384 MET A O 1
ATOM 3103 N N . LYS A 1 385 ? 10.867 8.758 -1.726 1 83.12 385 LYS A N 1
ATOM 3104 C CA . LYS A 1 385 ? 12.211 8.445 -2.191 1 83.12 385 LYS A CA 1
ATOM 3105 C C . LYS A 1 385 ? 12.336 6.973 -2.57 1 83.12 385 LYS A C 1
ATOM 3107 O O . LYS A 1 385 ? 11.555 6.141 -2.115 1 83.12 385 LYS A O 1
ATOM 3112 N N . ARG A 1 386 ? 13.273 6.652 -3.383 1 71 386 ARG A N 1
ATOM 3113 C CA . ARG A 1 386 ? 13.812 5.34 -3.719 1 71 386 ARG A CA 1
ATOM 3114 C C . ARG A 1 386 ? 12.781 4.488 -4.445 1 71 386 ARG A C 1
ATOM 3116 O O . ARG A 1 386 ? 11.758 5.004 -4.906 1 71 386 ARG A O 1
ATOM 3123 N N . GLN A 1 387 ? 13.148 3.307 -4.852 1 64.31 387 GLN A N 1
ATOM 3124 C CA . GLN A 1 387 ? 12.367 2.316 -5.586 1 64.31 387 GLN A CA 1
ATOM 3125 C C . GLN A 1 387 ? 11.938 2.857 -6.945 1 64.31 387 GLN A C 1
ATOM 3127 O O . GLN A 1 387 ? 10.781 2.682 -7.352 1 64.31 387 GLN A O 1
ATOM 3132 N N . GLY A 1 388 ? 12.852 3.65 -7.469 1 65.56 388 GLY A N 1
ATOM 3133 C CA . GLY A 1 388 ? 12.641 4.113 -8.836 1 65.56 388 GLY A CA 1
ATOM 3134 C C . GLY A 1 388 ? 11.672 5.281 -8.922 1 65.56 388 GLY A C 1
ATOM 3135 O O . GLY A 1 388 ? 11.266 5.672 -10.016 1 65.56 388 GLY A O 1
ATOM 3136 N N . ARG A 1 389 ? 11.391 5.824 -7.812 1 77.94 389 ARG A N 1
ATOM 3137 C CA . ARG A 1 389 ? 10.406 6.902 -7.805 1 77.94 389 ARG A CA 1
ATOM 3138 C C . ARG A 1 389 ? 11.016 8.203 -8.312 1 77.94 389 ARG A C 1
ATOM 3140 O O . ARG A 1 389 ? 12.172 8.516 -8.008 1 77.94 389 ARG A O 1
ATOM 3147 N N . SER A 1 390 ? 10.367 8.82 -9.211 1 84.31 390 SER A N 1
ATOM 3148 C CA . SER A 1 390 ? 10.68 10.148 -9.734 1 84.31 390 SER A CA 1
ATOM 3149 C C . SER A 1 390 ? 9.414 10.984 -9.906 1 84.31 390 SER A C 1
ATOM 3151 O O . SER A 1 390 ? 8.328 10.445 -10.109 1 84.31 390 SER A O 1
ATOM 3153 N N . TRP A 1 391 ? 9.578 12.266 -9.789 1 89.69 391 TRP A N 1
ATOM 3154 C CA . TRP A 1 391 ? 8.391 13.109 -9.711 1 89.69 391 TRP A CA 1
ATOM 3155 C C . TRP A 1 391 ? 8.477 14.258 -10.711 1 89.69 391 TRP A C 1
ATOM 3157 O O . TRP A 1 391 ? 9.562 14.789 -10.961 1 89.69 391 TRP A O 1
ATOM 3167 N N . SER A 1 392 ? 7.367 14.555 -11.312 1 89.56 392 SER A N 1
ATOM 3168 C CA . SER A 1 392 ? 7.258 15.867 -11.953 1 89.56 392 SER A CA 1
ATOM 3169 C C . SER A 1 392 ? 7.219 16.984 -10.914 1 89.56 392 SER A C 1
ATOM 3171 O O . SER A 1 392 ? 6.895 16.75 -9.75 1 89.56 392 SER A O 1
ATOM 3173 N N . SER A 1 393 ? 7.562 18.172 -11.281 1 88.38 393 SER A N 1
ATOM 3174 C CA . SER A 1 393 ? 7.574 19.297 -10.359 1 88.38 393 SER A CA 1
ATOM 3175 C C . SER A 1 393 ? 6.207 19.5 -9.711 1 88.38 393 SER A C 1
ATOM 3177 O O . SER A 1 393 ? 6.105 19.609 -8.484 1 88.38 393 SER A O 1
ATOM 3179 N N . GLU A 1 394 ? 5.195 19.484 -10.523 1 90.19 394 GLU A N 1
ATOM 3180 C CA . GLU A 1 394 ? 3.842 19.672 -10.016 1 90.19 394 GLU A CA 1
ATOM 3181 C C . GLU A 1 394 ? 3.396 18.5 -9.148 1 90.19 394 GLU A C 1
ATOM 3183 O O . GLU A 1 394 ? 2.807 18.688 -8.086 1 90.19 394 GLU A O 1
ATOM 3188 N N . GLY A 1 395 ? 3.658 17.344 -9.641 1 91.56 395 GLY A N 1
ATOM 3189 C CA . GLY A 1 395 ? 3.303 16.156 -8.891 1 91.56 395 GLY A CA 1
ATOM 3190 C C . GLY A 1 395 ? 3.969 16.078 -7.531 1 91.56 395 GLY A C 1
ATOM 3191 O O . GLY A 1 395 ? 3.355 15.641 -6.555 1 91.56 395 GLY A O 1
ATOM 3192 N N . MET A 1 396 ? 5.188 16.516 -7.566 1 93.44 396 MET A N 1
ATOM 3193 C CA . MET A 1 396 ? 5.957 16.547 -6.328 1 93.44 396 MET A CA 1
ATOM 3194 C C . MET A 1 396 ? 5.344 17.516 -5.32 1 93.44 396 MET A C 1
ATOM 3196 O O . MET A 1 396 ? 5.152 17.156 -4.156 1 93.44 396 MET A O 1
ATOM 3200 N N . GLU A 1 397 ? 5.086 18.672 -5.781 1 93.56 397 GLU A N 1
ATOM 3201 C CA . GLU A 1 397 ? 4.516 19.703 -4.922 1 93.56 397 GLU A CA 1
ATOM 3202 C C . GLU A 1 397 ? 3.191 19.25 -4.316 1 93.56 397 GLU A C 1
ATOM 3204 O O . GLU A 1 397 ? 2.98 19.359 -3.107 1 93.56 397 GLU A O 1
ATOM 3209 N N . TYR A 1 398 ? 2.328 18.734 -5.109 1 95.81 398 TYR A N 1
ATOM 3210 C CA . TYR A 1 398 ? 1.009 18.312 -4.645 1 95.81 398 TYR A CA 1
ATOM 3211 C C . TYR A 1 398 ? 1.111 17.141 -3.684 1 95.81 398 TYR A C 1
ATOM 3213 O O . TYR A 1 398 ? 0.34 17.047 -2.725 1 95.81 398 TYR A O 1
ATOM 3221 N N . MET A 1 399 ? 2.033 16.203 -3.951 1 95.88 399 MET A N 1
ATOM 3222 C CA . MET A 1 399 ? 2.211 15.086 -3.041 1 95.88 399 MET A CA 1
ATOM 3223 C C . MET A 1 399 ? 2.676 15.562 -1.669 1 95.88 399 MET A C 1
ATOM 3225 O O . MET A 1 399 ? 2.203 15.07 -0.643 1 95.88 399 MET A O 1
ATOM 3229 N N . VAL A 1 400 ? 3.566 16.5 -1.686 1 95.62 400 VAL A N 1
ATOM 3230 C CA . VAL A 1 400 ? 4.086 17.047 -0.438 1 95.62 400 VAL A CA 1
ATOM 3231 C C . VAL A 1 400 ? 2.945 17.688 0.362 1 95.62 400 VAL A C 1
ATOM 3233 O O . VAL A 1 400 ? 2.85 17.484 1.575 1 95.62 400 VAL A O 1
ATOM 3236 N N . TRP A 1 401 ? 2.09 18.359 -0.355 1 96.06 401 TRP A N 1
ATOM 3237 C CA . TRP A 1 401 ? 0.965 19.016 0.311 1 96.06 401 TRP A CA 1
ATOM 3238 C C . TRP A 1 401 ? -0.006 17.969 0.869 1 96.06 401 TRP A C 1
ATOM 3240 O O . TRP A 1 401 ? -0.55 18.156 1.962 1 96.06 401 TRP A O 1
ATOM 3250 N N . VAL A 1 402 ? -0.218 16.938 0.17 1 96.69 402 VAL A N 1
ATOM 3251 C CA . VAL A 1 402 ? -1.089 15.867 0.635 1 96.69 402 VAL A CA 1
ATOM 3252 C C . VAL A 1 402 ? -0.5 15.227 1.894 1 96.69 402 VAL A C 1
ATOM 3254 O O . VAL A 1 402 ? -1.208 15.031 2.885 1 96.69 402 VAL A O 1
ATOM 3257 N N . LEU A 1 403 ? 0.745 14.914 1.828 1 96.44 403 LEU A N 1
ATOM 3258 C CA . LEU A 1 403 ? 1.415 14.297 2.967 1 96.44 403 LEU A CA 1
ATOM 3259 C C . LEU A 1 403 ? 1.381 15.219 4.184 1 96.44 403 LEU A C 1
ATOM 3261 O O . LEU A 1 403 ? 1.14 14.766 5.305 1 96.44 403 LEU A O 1
ATOM 3265 N N . THR A 1 404 ? 1.632 16.469 3.938 1 96.06 404 THR A N 1
ATOM 3266 C CA . THR A 1 404 ? 1.626 17.438 5.031 1 96.06 404 THR A CA 1
ATOM 3267 C C . THR A 1 404 ? 0.232 17.547 5.641 1 96.06 404 THR A C 1
ATOM 3269 O O . THR A 1 404 ? 0.086 17.594 6.867 1 96.06 404 THR A O 1
ATOM 3272 N N . ALA A 1 405 ? -0.774 17.625 4.797 1 96.31 405 ALA A N 1
ATOM 3273 C CA . ALA A 1 405 ? -2.152 17.672 5.281 1 96.31 405 ALA A CA 1
ATOM 3274 C C . ALA A 1 405 ? -2.484 16.438 6.109 1 96.31 405 ALA A C 1
ATOM 3276 O O . ALA A 1 405 ? -3.18 16.531 7.125 1 96.31 405 ALA A O 1
ATOM 3277 N N . ARG A 1 406 ? -2.045 15.32 5.633 1 94.19 406 ARG A N 1
ATOM 3278 C CA . ARG A 1 406 ? -2.254 14.078 6.371 1 94.19 406 ARG A CA 1
ATOM 3279 C C . ARG A 1 406 ? -1.555 14.125 7.723 1 94.19 406 ARG A C 1
ATOM 3281 O O . ARG A 1 406 ? -2.137 13.742 8.742 1 94.19 406 ARG A O 1
ATOM 3288 N N . LYS A 1 407 ? -0.351 14.547 7.719 1 93.31 407 LYS A N 1
ATOM 3289 C CA . LYS A 1 407 ? 0.422 14.648 8.953 1 93.31 407 LYS A CA 1
ATOM 3290 C C . LYS A 1 407 ? -0.246 15.602 9.945 1 93.31 407 LYS A C 1
ATOM 3292 O O . LYS A 1 407 ? -0.29 15.32 11.141 1 93.31 407 LYS A O 1
ATOM 3297 N N . ASN A 1 408 ? -0.759 16.734 9.461 1 94.75 408 ASN A N 1
ATOM 3298 C CA . ASN A 1 408 ? -1.433 17.734 10.281 1 94.75 408 ASN A CA 1
ATOM 3299 C C . ASN A 1 408 ? -2.877 17.344 10.57 1 94.75 408 ASN A C 1
ATOM 3301 O O . ASN A 1 408 ? -3.584 18.047 11.297 1 94.75 408 ASN A O 1
ATOM 3305 N N . LYS A 1 409 ? -3.385 16.266 10 1 93.69 409 LYS A N 1
ATOM 3306 C CA . LYS A 1 409 ? -4.754 15.789 10.164 1 93.69 409 LYS A CA 1
ATOM 3307 C C . LYS A 1 409 ? -5.762 16.812 9.656 1 93.69 409 LYS A C 1
ATOM 3309 O O . LYS A 1 409 ? -6.781 17.062 10.305 1 93.69 409 LYS A O 1
ATOM 3314 N N . THR A 1 410 ? -5.438 17.469 8.555 1 94.75 410 THR A N 1
ATOM 3315 C CA . THR A 1 410 ? -6.301 18.516 8.008 1 94.75 410 THR A CA 1
ATOM 3316 C C . THR A 1 410 ? -6.785 18.141 6.609 1 94.75 410 THR A C 1
ATOM 3318 O O . THR A 1 410 ? -7.324 18.984 5.887 1 94.75 410 THR A O 1
ATOM 3321 N N . LEU A 1 411 ? -6.535 16.906 6.199 1 94.75 411 LEU A N 1
ATOM 3322 C CA . LEU A 1 411 ? -6.879 16.5 4.84 1 94.75 411 LEU A CA 1
ATOM 3323 C C . LEU A 1 411 ? -8.375 16.625 4.594 1 94.75 411 LEU A C 1
ATOM 3325 O O . LEU A 1 411 ? -8.797 17.125 3.543 1 94.75 411 LEU A O 1
ATOM 3329 N N . THR A 1 412 ? -9.234 16.219 5.508 1 94 412 THR A N 1
ATOM 3330 C CA . THR A 1 412 ? -10.68 16.312 5.383 1 94 412 THR A CA 1
ATOM 3331 C C . THR A 1 412 ? -11.125 17.766 5.223 1 94 412 THR A C 1
ATOM 3333 O O . THR A 1 412 ? -11.891 18.094 4.32 1 94 412 THR A O 1
ATOM 3336 N N . GLN A 1 413 ? -10.57 18.641 6.055 1 93.56 413 GLN A N 1
ATOM 3337 C CA . GLN A 1 413 ? -10.891 20.062 6.004 1 93.56 413 GLN A CA 1
ATOM 3338 C C . GLN A 1 413 ? -10.453 20.688 4.684 1 93.56 413 GLN A C 1
ATOM 3340 O O . GLN A 1 413 ? -11.148 21.531 4.121 1 93.56 413 GLN A O 1
ATOM 3345 N N . ALA A 1 414 ? -9.289 20.25 4.281 1 94.62 414 ALA A N 1
ATOM 3346 C CA . ALA A 1 414 ? -8.758 20.766 3.025 1 94.62 414 ALA A CA 1
ATOM 3347 C C . ALA A 1 414 ? -9.664 20.406 1.854 1 94.62 414 ALA A C 1
ATOM 3349 O O . ALA A 1 414 ? -9.898 21.234 0.965 1 94.62 414 ALA A O 1
ATOM 3350 N N . LEU A 1 415 ? -10.188 19.203 1.845 1 93.81 415 LEU A N 1
ATOM 3351 C CA . LEU A 1 415 ? -11.047 18.734 0.761 1 93.81 415 LEU A CA 1
ATOM 3352 C C . LEU A 1 415 ? -12.383 19.469 0.776 1 93.81 415 LEU A C 1
ATOM 3354 O O . LEU A 1 415 ? -12.969 19.719 -0.279 1 93.81 415 LEU A O 1
ATOM 3358 N N . LEU A 1 416 ? -12.828 19.859 1.932 1 92.5 416 LEU A N 1
ATOM 3359 C CA . LEU A 1 416 ? -14.109 20.516 2.09 1 92.5 416 LEU A CA 1
ATOM 3360 C C . LEU A 1 416 ? -13.977 22.016 1.854 1 92.5 416 LEU A C 1
ATOM 3362 O O . LEU A 1 416 ? -14.984 22.719 1.708 1 92.5 416 LEU A O 1
ATOM 3366 N N . TYR A 1 417 ? -12.727 22.469 1.803 1 87.62 417 TYR A N 1
ATOM 3367 C CA . TYR A 1 417 ? -12.453 23.906 1.711 1 87.62 417 TYR A CA 1
ATOM 3368 C C . TYR A 1 417 ? -12.883 24.453 0.355 1 87.62 417 TYR A C 1
ATOM 3370 O O . TYR A 1 417 ? -12.594 23.859 -0.684 1 87.62 417 TYR A O 1
ATOM 3378 N N . HIS A 1 418 ? -13.812 25.469 0.31 1 76.44 418 HIS A N 1
ATOM 3379 C CA . HIS A 1 418 ? -14.188 26.203 -0.891 1 76.44 418 HIS A CA 1
ATOM 3380 C C . HIS A 1 418 ? -13.742 27.656 -0.806 1 76.44 418 HIS A C 1
ATOM 3382 O O . HIS A 1 418 ? -13.891 28.297 0.237 1 76.44 418 HIS A O 1
ATOM 3388 N N . ALA A 1 419 ? -12.727 28.219 -1.617 1 54.34 419 ALA A N 1
ATOM 3389 C CA . ALA A 1 419 ? -12.18 29.578 -1.593 1 54.34 419 ALA A CA 1
ATOM 3390 C C . ALA A 1 419 ? -13.273 30.609 -1.377 1 54.34 419 ALA A C 1
ATOM 3392 O O . ALA A 1 419 ? -13.062 31.609 -0.688 1 54.34 419 ALA A O 1
ATOM 3393 N N . ASN A 1 420 ? -14.188 30.781 -2.303 1 46.47 420 ASN A N 1
ATOM 3394 C CA . ASN A 1 420 ? -15.062 31.938 -2.199 1 46.47 420 ASN A CA 1
ATOM 3395 C C . ASN A 1 420 ? -15.93 31.875 -0.942 1 46.47 420 ASN A C 1
ATOM 3397 O O . ASN A 1 420 ? -16.906 32.625 -0.814 1 46.47 420 ASN A O 1
ATOM 3401 N N . GLY A 1 421 ? -15.398 31.609 0.337 1 45.12 421 GLY A N 1
ATOM 3402 C CA . GLY A 1 421 ? -16 31.828 1.642 1 45.12 421 GLY A CA 1
ATOM 3403 C C . GLY A 1 421 ? -17.25 31 1.869 1 45.12 421 GLY A C 1
ATOM 3404 O O . GLY A 1 421 ? -17.953 31.188 2.867 1 45.12 421 GLY A O 1
ATOM 3405 N N . LYS A 1 422 ? -18 30.641 0.924 1 38.94 422 LYS A N 1
ATOM 3406 C CA . LYS A 1 422 ? -19.281 29.984 1.212 1 38.94 422 LYS A CA 1
ATOM 3407 C C . LYS A 1 422 ? -19.062 28.562 1.714 1 38.94 422 LYS A C 1
ATOM 3409 O O . LYS A 1 422 ? -18.641 27.688 0.951 1 38.94 422 LYS A O 1
ATOM 3414 N N . SER A 1 423 ? -18.453 28.406 2.75 1 39.94 423 SER A N 1
ATOM 3415 C CA . SER A 1 423 ? -18.312 27.078 3.346 1 39.94 423 SER A CA 1
ATOM 3416 C C . SER A 1 423 ? -19.547 26.219 3.094 1 39.94 423 SER A C 1
ATOM 3418 O O . SER A 1 423 ? -20.672 26.734 3.096 1 39.94 423 SER A O 1
ATOM 3420 N N . TYR A 1 424 ? -19.375 25.188 2.512 1 39.56 424 TYR A N 1
ATOM 3421 C CA . TYR A 1 424 ? -20.484 24.234 2.406 1 39.56 424 TYR A CA 1
ATOM 3422 C C . TYR A 1 424 ? -21.297 24.203 3.695 1 39.56 424 TYR A C 1
ATOM 3424 O O . TYR A 1 424 ? -22.406 23.656 3.723 1 39.56 424 TYR A O 1
ATOM 3432 N N . LYS A 1 425 ? -20.75 24.625 4.797 1 42.28 425 LYS A N 1
ATOM 3433 C CA . LYS A 1 425 ? -21.516 24.688 6.035 1 42.28 425 LYS A CA 1
ATOM 3434 C C . LYS A 1 425 ? -22.672 25.688 5.918 1 42.28 425 LYS A C 1
ATOM 3436 O O . LYS A 1 425 ? -23.75 25.438 6.441 1 42.28 425 LYS A O 1
ATOM 3441 N N . LYS A 1 426 ? -22.359 26.812 5.332 1 38.88 426 LYS A N 1
ATOM 3442 C CA . LYS A 1 426 ? -23.391 27.844 5.285 1 38.88 426 LYS A CA 1
ATOM 3443 C C . LYS A 1 426 ? -24.516 27.453 4.348 1 38.88 426 LYS A C 1
ATOM 3445 O O . LYS A 1 426 ? -25.688 27.734 4.629 1 38.88 426 LYS A O 1
ATOM 3450 N N . MET A 1 427 ? -24.125 26.953 3.311 1 37.69 427 MET A N 1
ATOM 3451 C CA . MET A 1 427 ? -25.234 26.5 2.471 1 37.69 427 MET A CA 1
ATOM 3452 C C . MET A 1 427 ? -25.984 25.359 3.131 1 37.69 427 MET A C 1
ATOM 3454 O O . MET A 1 427 ? -27.219 25.25 2.996 1 37.69 427 MET A O 1
ATOM 3458 N N . ASP A 1 428 ? -25.25 24.562 3.834 1 41.16 428 ASP A N 1
ATOM 3459 C CA . ASP A 1 428 ? -25.844 23.469 4.57 1 41.16 428 ASP A CA 1
ATOM 3460 C C . ASP A 1 428 ? -26.688 23.969 5.746 1 41.16 428 ASP A C 1
ATOM 3462 O O . ASP A 1 428 ? -27.781 23.469 6.004 1 41.16 428 ASP A O 1
ATOM 3466 N N . ARG A 1 429 ? -26.188 25 6.5 1 41.53 429 ARG A N 1
ATOM 3467 C CA . ARG A 1 429 ? -26.984 25.594 7.57 1 41.53 429 ARG A CA 1
ATOM 3468 C C . ARG A 1 429 ? -28.203 26.328 7.004 1 41.53 429 ARG A C 1
ATOM 3470 O O . ARG A 1 429 ? -29.297 26.266 7.582 1 41.53 429 ARG A O 1
ATOM 3477 N N . ALA A 1 430 ? -27.969 27.016 6.008 1 40.78 430 ALA A N 1
ATOM 3478 C CA . ALA A 1 430 ? -29.094 27.703 5.402 1 40.78 430 ALA A CA 1
ATOM 3479 C C . ALA A 1 430 ? -30.109 26.719 4.852 1 40.78 430 ALA A C 1
ATOM 3481 O O . ALA A 1 430 ? -31.328 26.906 4.988 1 40.78 430 ALA A O 1
ATOM 3482 N N . MET A 1 431 ? -29.594 25.734 4.312 1 40.72 431 MET A N 1
ATOM 3483 C CA . MET A 1 431 ? -30.484 24.688 3.855 1 40.72 431 MET A CA 1
ATOM 3484 C C . MET A 1 431 ? -31.078 23.922 5.039 1 40.72 431 MET A C 1
ATOM 3486 O O . MET A 1 431 ? -32.25 23.562 5.016 1 40.72 431 MET A O 1
ATOM 3490 N N . HIS A 1 432 ? -30.281 23.703 6.035 1 43.12 432 HIS A N 1
ATOM 3491 C CA . HIS A 1 432 ? -30.812 23.109 7.258 1 43.12 432 HIS A CA 1
ATOM 3492 C C . HIS A 1 432 ? -31.891 23.984 7.871 1 43.12 432 HIS A C 1
ATOM 3494 O O . HIS A 1 432 ? -32.938 23.5 8.289 1 43.12 432 HIS A O 1
ATOM 3500 N N . LYS A 1 433 ? -31.609 25.297 8.023 1 44 433 LYS A N 1
ATOM 3501 C CA . LYS A 1 433 ? -32.625 26.219 8.539 1 44 433 LYS A CA 1
ATOM 3502 C C . LYS A 1 433 ? -33.844 26.25 7.637 1 44 433 LYS A C 1
ATOM 3504 O O . LYS A 1 433 ? -34.969 26.281 8.125 1 44 433 LYS A O 1
ATOM 3509 N N . ALA A 1 434 ? -33.625 26.109 6.434 1 43.38 434 ALA A N 1
ATOM 3510 C CA . ALA A 1 434 ? -34.75 26.109 5.52 1 43.38 434 ALA A CA 1
ATOM 3511 C C . ALA A 1 434 ? -35.5 24.781 5.57 1 43.38 434 ALA A C 1
ATOM 3513 O O . ALA A 1 434 ? -36.75 24.766 5.523 1 43.38 434 ALA A O 1
ATOM 3514 N N . VAL A 1 435 ? -34.781 23.719 5.746 1 42.44 435 VAL A N 1
ATOM 3515 C CA . VAL A 1 435 ? -35.406 22.406 5.867 1 42.44 435 VAL A CA 1
ATOM 3516 C C . VAL A 1 435 ? -36.125 22.281 7.223 1 42.44 435 VAL A C 1
ATOM 3518 O O . VAL A 1 435 ? -37.25 21.797 7.305 1 42.44 435 VAL A O 1
ATOM 3521 N N . VAL A 1 436 ? -35.469 22.734 8.289 1 44.56 436 VAL A N 1
ATOM 3522 C CA . VAL A 1 436 ? -36.094 22.734 9.602 1 44.56 436 VAL A CA 1
ATOM 3523 C C . VAL A 1 436 ? -37.344 23.625 9.578 1 44.56 436 VAL A C 1
ATOM 3525 O O . VAL A 1 436 ? -38.375 23.266 10.109 1 44.56 436 VAL A O 1
ATOM 3528 N N . GLN A 1 437 ? -37.219 24.703 8.961 1 44.44 437 GLN A N 1
ATOM 3529 C CA . GLN A 1 437 ? -38.375 25.594 8.867 1 44.44 437 GLN A CA 1
ATOM 3530 C C . GLN A 1 437 ? -39.469 25 7.988 1 44.44 437 GLN A C 1
ATOM 3532 O O . GLN A 1 437 ? -40.656 25.125 8.289 1 44.44 437 GLN A O 1
ATOM 3537 N N . ALA A 1 438 ? -39.062 24.25 7.016 1 43.47 438 ALA A N 1
ATOM 3538 C CA . ALA A 1 438 ? -40.031 23.578 6.16 1 43.47 438 ALA A CA 1
ATOM 3539 C C . ALA A 1 438 ? -40.625 22.375 6.855 1 43.47 438 ALA A C 1
ATOM 3541 O O . ALA A 1 438 ? -41.844 22.125 6.77 1 43.47 438 ALA A O 1
ATOM 3542 N N . GLU A 1 439 ? -39.812 21.609 7.527 1 45.06 439 GLU A N 1
ATOM 3543 C CA . GLU A 1 439 ? -40.312 20.5 8.32 1 45.06 439 GLU A CA 1
ATOM 3544 C C . GLU A 1 439 ? -41.281 20.969 9.422 1 45.06 439 GLU A C 1
ATOM 3546 O O . GLU A 1 439 ? -42.312 20.344 9.672 1 45.06 439 GLU A O 1
ATOM 3551 N N . ARG A 1 440 ? -40.969 22.031 10.07 1 45.94 440 ARG A N 1
ATOM 3552 C CA . ARG A 1 440 ? -41.875 22.656 11.023 1 45.94 440 ARG A CA 1
ATOM 3553 C C . ARG A 1 440 ? -43.156 23.078 10.352 1 45.94 440 ARG A C 1
ATOM 3555 O O . ARG A 1 440 ? -44.25 22.938 10.93 1 45.94 440 ARG A O 1
ATOM 3562 N N . ARG A 1 441 ? -43.062 23.438 9.164 1 43.47 441 ARG A N 1
ATOM 3563 C CA . ARG A 1 441 ? -44.281 23.828 8.422 1 43.47 441 ARG A CA 1
ATOM 3564 C C . ARG A 1 441 ? -45.062 22.609 7.965 1 43.47 441 ARG A C 1
ATOM 3566 O O . ARG A 1 441 ? -46.281 22.594 8.023 1 43.47 441 ARG A O 1
ATOM 3573 N N . ILE A 1 442 ? -44.344 21.562 7.562 1 43.16 442 ILE A N 1
ATOM 3574 C CA . ILE A 1 442 ? -45 20.312 7.16 1 43.16 442 ILE A CA 1
ATOM 35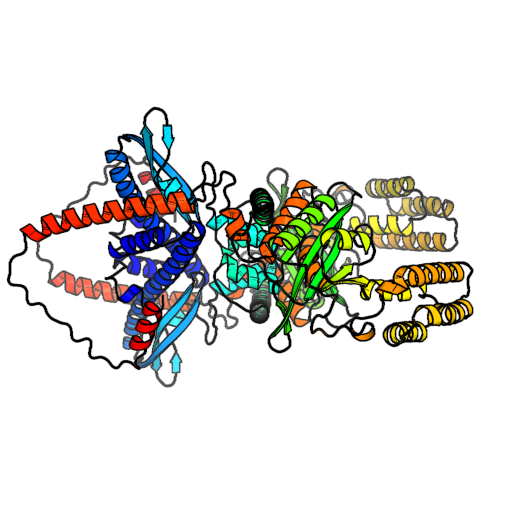75 C C . ILE A 1 442 ? -45.562 19.609 8.391 1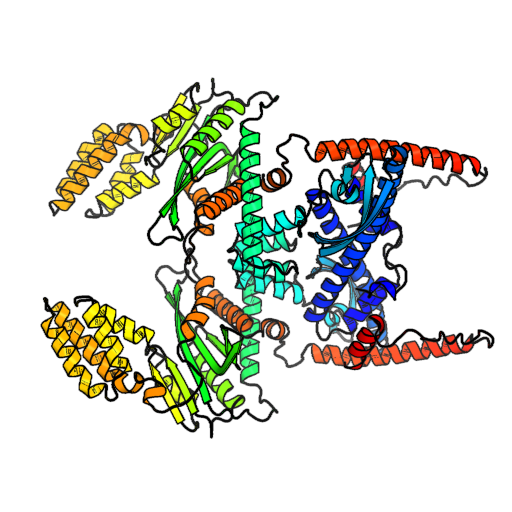 43.16 442 ILE A C 1
ATOM 3577 O O . ILE A 1 442 ? -46.688 19.109 8.375 1 43.16 442 ILE A O 1
ATOM 3581 N N . ALA A 1 443 ? -44.812 19.516 9.508 1 42.66 443 ALA A N 1
ATOM 3582 C CA . ALA A 1 443 ? -45.344 18.969 10.766 1 42.66 443 ALA A CA 1
ATOM 3583 C C . ALA A 1 443 ? -46.531 19.797 11.258 1 42.66 443 ALA A C 1
ATOM 3585 O O . ALA A 1 443 ? -47.531 19.234 11.75 1 42.66 443 ALA A O 1
ATOM 3586 N N . LYS A 1 444 ? -46.469 21.094 11.148 1 44.66 444 LYS A N 1
ATOM 3587 C CA . LYS A 1 444 ? -47.625 21.953 11.477 1 44.66 444 LYS A CA 1
ATOM 3588 C C . LYS A 1 444 ? -48.812 21.672 10.555 1 44.66 444 LYS A C 1
ATOM 3590 O O . LYS A 1 444 ? -49.938 21.656 10.992 1 44.66 444 LYS A O 1
ATOM 3595 N N . ASN A 1 445 ? -48.469 21.375 9.383 1 37.44 445 ASN A N 1
ATOM 3596 C CA . ASN A 1 445 ? -49.562 21.078 8.453 1 37.44 445 ASN A CA 1
ATOM 3597 C C . ASN A 1 445 ? -50.094 19.672 8.664 1 37.44 445 ASN A C 1
ATOM 3599 O O . ASN A 1 445 ? -51.312 19.453 8.57 1 37.44 445 ASN A O 1
ATOM 3603 N N . LYS A 1 446 ? -49.219 18.797 9 1 39.5 446 LYS A N 1
ATOM 3604 C CA . LYS A 1 446 ? -49.719 17.484 9.359 1 39.5 446 LYS A CA 1
ATOM 3605 C C . LYS A 1 446 ? -50.469 17.531 10.688 1 39.5 446 LYS A C 1
ATOM 3607 O O . LYS A 1 446 ? -51.469 16.828 10.875 1 39.5 446 LYS A O 1
ATOM 3612 N N . ARG A 1 447 ? -49.844 18.156 11.648 1 37.34 447 ARG A N 1
ATOM 3613 C CA . ARG A 1 447 ? -50.594 18.344 12.891 1 37.34 447 ARG A CA 1
ATOM 3614 C C . ARG A 1 447 ? -51.906 19.062 12.648 1 37.34 447 ARG A C 1
ATOM 3616 O O . ARG A 1 447 ? -52.938 18.734 13.273 1 37.34 447 ARG A O 1
ATOM 3623 N N . SER A 1 448 ? -51.875 19.875 11.828 1 36.88 448 SER A N 1
ATOM 3624 C CA . SER A 1 448 ? -53.156 20.516 11.508 1 36.88 448 SER A CA 1
ATOM 3625 C C . SER A 1 448 ? -54.094 19.562 10.797 1 36.88 448 SER A C 1
ATOM 3627 O O . SER A 1 448 ? -55.312 19.578 11.039 1 36.88 448 SER A O 1
ATOM 3629 N N . GLU A 1 449 ? -53.562 18.688 9.992 1 35.34 449 GLU A N 1
ATOM 3630 C CA . GLU A 1 449 ? -54.438 17.688 9.414 1 35.34 449 GLU A CA 1
ATOM 3631 C C . GLU A 1 449 ? -54.781 16.578 10.414 1 35.34 449 GLU A C 1
ATOM 3633 O O . GLU A 1 449 ? -55.906 16.078 10.453 1 35.34 449 GLU A O 1
ATOM 3638 N N . ALA A 1 450 ? -53.688 16.156 11.156 1 35.56 450 ALA A N 1
ATOM 3639 C CA . ALA A 1 450 ? -53.969 15.164 12.195 1 35.56 450 ALA A CA 1
ATOM 3640 C C . ALA A 1 450 ? -54.844 15.742 13.281 1 35.56 450 ALA A C 1
ATOM 3642 O O . ALA A 1 450 ? -55.625 15.008 13.906 1 35.56 450 ALA A O 1
ATOM 3643 N N . GLN A 1 451 ? -54.656 16.891 13.695 1 32.56 451 GLN A N 1
ATOM 3644 C CA . GLN A 1 451 ? -55.594 17.484 14.641 1 32.56 451 GLN A CA 1
ATOM 3645 C C . GLN A 1 451 ? -57.031 17.438 14.102 1 32.56 451 GLN A C 1
ATOM 3647 O O . GLN A 1 451 ? -57.969 17.672 14.844 1 32.56 451 GLN A O 1
ATOM 3652 N N . LYS A 1 452 ? -57.219 17.422 12.875 1 37.56 452 LYS A N 1
ATOM 3653 C CA . LYS A 1 452 ? -58.625 17.297 12.477 1 37.56 452 LYS A CA 1
ATOM 3654 C C . LYS A 1 452 ? -59.156 15.906 12.773 1 37.56 452 LYS A C 1
ATOM 3656 O O . LYS A 1 452 ? -60.344 15.734 13.023 1 37.56 452 LYS A O 1
ATOM 3661 N N . ASN A 1 453 ? -58.344 14.789 12.523 1 30.84 453 ASN A N 1
ATOM 3662 C CA . ASN A 1 453 ? -58.969 13.477 12.758 1 30.84 453 ASN A CA 1
ATOM 3663 C C . ASN A 1 453 ? -58.719 13 14.188 1 30.84 453 ASN A C 1
ATOM 3665 O O . ASN A 1 453 ? -58.031 12.023 14.414 1 30.84 453 ASN A O 1
ATOM 3669 N N . TYR A 1 454 ? -58.438 13.828 15.219 1 28.42 454 TYR A N 1
ATOM 3670 C CA . TYR A 1 454 ? -58.312 13.469 16.625 1 28.42 454 TYR A CA 1
ATOM 3671 C C . TYR A 1 454 ? -59.594 12.797 17.125 1 28.42 454 TYR A C 1
ATOM 3673 O O . TYR A 1 454 ? -60.625 13.438 17.234 1 28.42 454 TYR A O 1
ATOM 3681 N N . ARG A 1 455 ? -59.938 11.539 16.672 1 27.7 455 ARG A N 1
ATOM 3682 C CA . ARG A 1 455 ? -60.938 10.914 17.516 1 27.7 455 ARG A CA 1
ATOM 3683 C C . ARG A 1 455 ? -60.438 10.727 18.938 1 27.7 455 ARG A C 1
ATOM 3685 O O . ARG A 1 455 ? -59.25 10.453 19.156 1 27.7 455 ARG A O 1
ATOM 3692 N N . PRO A 1 456 ? -61.156 11.008 20.141 1 25.53 456 PRO A N 1
ATOM 3693 C CA . PRO A 1 456 ? -60.906 11.062 21.578 1 25.53 456 PRO A CA 1
ATOM 3694 C C . PRO A 1 456 ? -60.219 9.805 22.109 1 25.53 456 PRO A C 1
ATOM 3696 O O . PRO A 1 456 ? -59.594 9.836 23.172 1 25.53 456 PRO A O 1
ATOM 3699 N N . GLY A 1 457 ? -60.562 8.539 21.734 1 25 457 GLY A N 1
ATOM 3700 C CA . GLY A 1 457 ? -60.562 7.438 22.688 1 25 457 GLY A CA 1
ATOM 3701 C C . GLY A 1 457 ? -59.156 6.98 23.047 1 25 457 GLY A C 1
ATOM 3702 O O . GLY A 1 457 ? -58.969 6.043 23.828 1 25 457 GLY A O 1
ATOM 3703 N N . CYS A 1 458 ? -58.219 6.953 22.062 1 25.5 458 CYS A N 1
ATOM 3704 C CA . CYS A 1 458 ? -57.156 5.953 22.266 1 25.5 458 CYS A CA 1
ATOM 3705 C C . CYS A 1 458 ? -56.25 6.348 23.422 1 25.5 458 CYS A C 1
ATOM 3707 O O . CYS A 1 458 ? -55.844 7.504 23.531 1 25.5 458 CYS A O 1
ATOM 3709 N N . LEU A 1 459 ? -56.25 5.445 24.578 1 23.52 459 LEU A N 1
ATOM 3710 C CA . LEU A 1 459 ? -55.625 5.355 25.891 1 23.52 459 LEU A CA 1
ATOM 3711 C C . LEU A 1 459 ? -54.125 5.621 25.797 1 23.52 459 LEU A C 1
ATOM 3713 O O . LEU A 1 459 ? -53.469 5.184 24.844 1 23.52 459 LEU A O 1
ATOM 3717 N N . GLU A 1 460 ? -53.688 6.719 26.359 1 25.17 460 GLU A N 1
ATOM 3718 C CA . GLU A 1 460 ? -52.312 7.227 26.531 1 25.17 460 GLU A CA 1
ATOM 3719 C C . GLU A 1 460 ? -51.438 6.203 27.234 1 25.17 460 GLU A C 1
ATOM 3721 O O . GLU A 1 460 ? -51.562 5.988 28.438 1 25.17 460 GLU A O 1
ATOM 3726 N N . GLY A 1 461 ? -51.312 4.93 26.75 1 24.03 461 GLY A N 1
ATOM 3727 C CA . GLY A 1 461 ? -50.562 3.924 27.484 1 24.03 461 GLY A CA 1
ATOM 3728 C C . GLY A 1 461 ? -49.156 4.355 27.812 1 24.03 461 GLY A C 1
ATOM 3729 O O . GLY A 1 461 ? -48.375 4.73 26.922 1 24.03 461 GLY A O 1
ATOM 3730 N N . ARG A 1 462 ? -48.938 5.02 28.953 1 25.11 462 ARG A N 1
ATOM 3731 C CA . ARG A 1 462 ? -47.688 5.438 29.562 1 25.11 462 ARG A CA 1
ATOM 3732 C C . ARG A 1 462 ? -46.75 4.246 29.781 1 25.11 462 ARG A C 1
ATOM 3734 O O . ARG A 1 462 ? -47.125 3.275 30.453 1 25.11 462 ARG A O 1
ATOM 3741 N N . ILE A 1 463 ? -46.094 3.824 28.812 1 24.33 463 ILE A N 1
ATOM 3742 C CA . ILE A 1 463 ? -45.219 2.691 29.031 1 24.33 463 ILE A CA 1
ATOM 3743 C C . ILE A 1 463 ? -44.156 3.053 30.078 1 24.33 463 ILE A C 1
ATOM 3745 O O . ILE A 1 463 ? -43.438 4.039 29.922 1 24.33 463 ILE A O 1
ATOM 3749 N N . GLY A 1 464 ? -44.438 2.758 31.344 1 24.66 464 GLY A N 1
ATOM 3750 C CA . GLY A 1 464 ? -43.625 2.865 32.531 1 24.66 464 GLY A CA 1
ATOM 3751 C C . GLY A 1 464 ? -42.25 2.279 32.375 1 24.66 464 GLY A C 1
ATOM 3752 O O . GLY A 1 464 ? -42.094 1.147 31.906 1 24.66 464 GLY A O 1
ATOM 3753 N N . VAL A 1 465 ? -41.344 3.164 32.094 1 27.78 465 VAL A N 1
ATOM 3754 C CA . VAL A 1 465 ? -39.906 2.914 31.953 1 27.78 465 VAL A CA 1
ATOM 3755 C C . VAL A 1 465 ? -39.344 2.4 33.25 1 27.78 465 VAL A C 1
ATOM 3757 O O . VAL A 1 465 ? -39.188 3.156 34.219 1 27.78 465 VAL A O 1
ATOM 3760 N N . TYR A 1 466 ? -39.812 1.34 33.906 1 25.14 466 TYR A N 1
ATOM 3761 C CA . TYR A 1 466 ? -39.406 0.954 35.25 1 25.14 466 TYR A CA 1
ATOM 3762 C C . TYR A 1 466 ? -37.938 0.512 35.25 1 25.14 466 TYR A C 1
ATOM 3764 O O . TYR A 1 466 ? -37.438 -0.012 36.25 1 25.14 466 TYR A O 1
ATOM 3772 N N . GLY A 1 467 ? -37.281 0.15 34.125 1 27.34 467 GLY A N 1
ATOM 3773 C CA . GLY A 1 467 ? -36.156 -0.689 34.469 1 27.34 467 GLY A CA 1
ATOM 3774 C C . GLY A 1 467 ? -35.031 0.078 35.094 1 27.34 467 GLY A C 1
ATOM 3775 O O . GLY A 1 467 ? -35 1.31 35.062 1 27.34 467 GLY A O 1
ATOM 3776 N N . ALA A 1 468 ? -34.156 -0.575 36.031 1 29.69 468 ALA A N 1
ATOM 3777 C CA . ALA A 1 468 ? -33.125 -0.078 36.938 1 29.69 468 ALA A CA 1
ATOM 3778 C C . ALA A 1 468 ? -32.062 0.714 36.188 1 29.69 468 ALA A C 1
ATOM 3780 O O . ALA A 1 468 ? -31.797 0.449 35 1 29.69 468 ALA A O 1
ATOM 3781 N N . SER A 1 469 ? -31.688 1.993 36.75 1 34.16 469 SER A N 1
ATOM 3782 C CA . SER A 1 469 ? -30.734 3.016 36.312 1 34.16 469 SER A CA 1
ATOM 3783 C C . SER A 1 469 ? -29.391 2.404 35.969 1 34.16 469 SER A C 1
ATOM 3785 O O . SER A 1 469 ? -28.641 2.975 35.156 1 34.16 469 SER A O 1
ATOM 3787 N N . SER A 1 470 ? -28.906 1.445 36.844 1 33 470 SER A N 1
ATOM 3788 C CA . SER A 1 470 ? -27.578 0.851 36.719 1 33 470 SER A CA 1
ATOM 3789 C C . SER A 1 470 ? -27.484 -0.083 35.531 1 33 470 SER A C 1
ATOM 3791 O O . SER A 1 470 ? -26.422 -0.678 35.281 1 33 470 SER A O 1
ATOM 3793 N N . SER A 1 471 ? -28.609 -0.49 35 1 30.42 471 SER A N 1
ATOM 3794 C CA . SER A 1 471 ? -28.625 -1.477 33.906 1 30.42 471 SER A CA 1
ATOM 3795 C C . SER A 1 471 ? -28.078 -0.89 32.625 1 30.42 471 SER A C 1
ATOM 3797 O O . SER A 1 471 ? -28.047 0.331 32.438 1 30.42 471 SER A O 1
ATOM 3799 N N . PRO A 1 472 ? -27.422 -1.806 31.797 1 32.31 472 PRO A N 1
ATOM 3800 C CA . PRO A 1 472 ? -26.766 -1.334 30.578 1 32.31 472 PRO A CA 1
ATOM 3801 C C . PRO A 1 472 ? -27.625 -0.342 29.781 1 32.31 472 PRO A C 1
ATOM 3803 O O . PRO A 1 472 ? -27.094 0.562 29.141 1 32.31 472 PRO A O 1
ATOM 3806 N N . MET A 1 473 ? -28.906 -0.392 29.984 1 36.47 473 MET A N 1
ATOM 3807 C CA . MET A 1 473 ? -29.859 0.514 29.344 1 36.47 473 MET A CA 1
ATOM 3808 C C . MET A 1 473 ? -29.781 1.903 29.969 1 36.47 473 MET A C 1
ATOM 3810 O O . MET A 1 473 ? -29.938 2.908 29.266 1 36.47 473 MET A O 1
ATOM 3814 N N . GLY A 1 474 ? -29.547 1.957 31.219 1 34.69 474 GLY A N 1
ATOM 3815 C CA . GLY A 1 474 ? -29.453 3.197 31.969 1 34.69 474 GLY A CA 1
ATOM 3816 C C . GLY A 1 474 ? -28.25 4.043 31.578 1 34.69 474 GLY A C 1
ATOM 3817 O O . GLY A 1 474 ? -28.375 5.258 31.422 1 34.69 474 GLY A O 1
ATOM 3818 N N . ARG A 1 475 ? -27.109 3.367 31.391 1 37.22 475 ARG A N 1
ATOM 3819 C CA . ARG A 1 475 ? -25.906 4.133 31.078 1 37.22 475 ARG A CA 1
ATOM 3820 C C . ARG A 1 475 ? -25.984 4.727 29.672 1 37.22 475 ARG A C 1
ATOM 3822 O O . ARG A 1 475 ? -25.422 5.793 29.422 1 37.22 475 ARG A O 1
ATOM 3829 N N . LEU A 1 476 ? -26.516 4.098 28.719 1 31.31 476 LEU A N 1
ATOM 3830 C CA . LEU A 1 476 ? -26.672 4.641 27.375 1 31.31 476 LEU A CA 1
ATOM 3831 C C . LEU A 1 476 ? -27.578 5.867 27.391 1 31.31 476 LEU A C 1
ATOM 3833 O O . LEU A 1 476 ? -27.297 6.863 26.719 1 31.31 476 LEU A O 1
ATOM 3837 N N . ALA A 1 477 ? -28.578 5.973 28.188 1 35.31 477 ALA A N 1
ATOM 3838 C CA . ALA A 1 477 ? -29.406 7.164 28.328 1 35.31 477 ALA A CA 1
ATOM 3839 C C . ALA A 1 477 ? -28.578 8.375 28.734 1 35.31 477 ALA A C 1
ATOM 3841 O O . ALA A 1 477 ? -28.766 9.477 28.219 1 35.31 477 ALA A O 1
ATOM 3842 N N . ARG A 1 478 ? -27.578 8.156 29.594 1 39.34 478 ARG A N 1
ATOM 3843 C CA . ARG A 1 478 ? -26.75 9.281 30.031 1 39.34 478 ARG A CA 1
ATOM 3844 C C . ARG A 1 478 ? -25.875 9.781 28.891 1 39.34 478 ARG A C 1
ATOM 3846 O O . ARG A 1 478 ? -25.656 10.992 28.75 1 39.34 478 ARG A O 1
ATOM 3853 N N . ALA A 1 479 ? -25.281 8.93 28.172 1 31.86 479 ALA A N 1
ATOM 3854 C CA . ALA A 1 479 ? -24.359 9.406 27.141 1 31.86 479 ALA A CA 1
ATOM 3855 C C . ALA A 1 479 ? -25.109 10.203 26.062 1 31.86 479 ALA A C 1
ATOM 3857 O O . ALA A 1 479 ? -24.562 11.164 25.516 1 31.86 479 ALA A O 1
ATOM 3858 N N . ILE A 1 480 ? -26.312 9.961 25.734 1 32.78 480 ILE A N 1
ATOM 3859 C CA . ILE A 1 480 ? -27.094 10.781 24.812 1 32.78 480 ILE A CA 1
ATOM 3860 C C . ILE A 1 480 ? -27.375 12.141 25.453 1 32.78 480 ILE A C 1
ATOM 3862 O O . ILE A 1 480 ? -27.359 13.172 24.766 1 32.78 480 ILE A O 1
ATOM 3866 N N . GLN A 1 481 ? -27.609 12.258 26.781 1 30.92 481 GLN A N 1
ATOM 3867 C CA . GLN A 1 481 ? -27.906 13.539 27.422 1 30.92 481 GLN A CA 1
ATOM 3868 C C . GLN A 1 481 ? -26.672 14.43 27.453 1 30.92 481 GLN A C 1
ATOM 3870 O O . GLN A 1 481 ? -26.781 15.656 27.547 1 30.92 481 GLN A O 1
ATOM 3875 N N . LYS A 1 482 ? -25.484 13.867 27.578 1 32.41 482 LYS A N 1
ATOM 3876 C CA . LYS A 1 482 ? -24.359 14.789 27.688 1 32.41 482 LYS A CA 1
ATOM 3877 C C . LYS A 1 482 ? -24 15.375 26.312 1 32.41 482 LYS A C 1
ATOM 3879 O O . LYS A 1 482 ? -23.141 16.25 26.219 1 32.41 482 LYS A O 1
ATOM 3884 N N . TYR A 1 483 ? -24.344 14.758 25.203 1 27.11 483 TYR A N 1
ATOM 3885 C CA . TYR A 1 483 ? -24.156 15.625 24.047 1 27.11 483 TYR A CA 1
ATOM 3886 C C . TYR A 1 483 ? -25.422 16.391 23.719 1 27.11 483 TYR A C 1
ATOM 3888 O O . TYR A 1 483 ? -26.531 15.844 23.75 1 27.11 483 TYR A O 1
ATOM 3896 N N . MET B 1 1 ? -28.297 -5.426 -11.547 1 25.56 1 MET B N 1
ATOM 3897 C CA . MET B 1 1 ? -28.969 -4.23 -11.047 1 25.56 1 MET B CA 1
ATOM 3898 C C . MET B 1 1 ? -30.344 -4.57 -10.484 1 25.56 1 MET B C 1
ATOM 3900 O O . MET B 1 1 ? -30.781 -3.975 -9.5 1 25.56 1 MET B O 1
ATOM 3904 N N . ASP B 1 2 ? -31.062 -5.34 -11.312 1 29.86 2 ASP B N 1
ATOM 3905 C CA . ASP B 1 2 ? -32.469 -5.609 -11.062 1 29.86 2 ASP B CA 1
ATOM 3906 C C . ASP B 1 2 ? -32.656 -6.676 -9.984 1 29.86 2 ASP B C 1
ATOM 3908 O O . ASP B 1 2 ? -33.656 -7.375 -9.945 1 29.86 2 ASP B O 1
ATOM 3912 N N . ILE B 1 3 ? -31.656 -6.926 -9.297 1 32.38 3 ILE B N 1
ATOM 3913 C CA . ILE B 1 3 ? -31.859 -7.992 -8.32 1 32.38 3 ILE B CA 1
ATOM 3914 C C . ILE B 1 3 ? -32.969 -7.613 -7.359 1 32.38 3 ILE B C 1
ATOM 3916 O O . ILE B 1 3 ? -33.688 -8.484 -6.859 1 32.38 3 ILE B O 1
ATOM 3920 N N . ILE B 1 4 ? -33 -6.328 -7.105 1 37.41 4 ILE B N 1
ATOM 3921 C CA . ILE B 1 4 ? -33.906 -5.879 -6.07 1 37.41 4 ILE B CA 1
ATOM 3922 C C . ILE B 1 4 ? -35.344 -5.891 -6.609 1 37.41 4 ILE B C 1
ATOM 3924 O O . ILE B 1 4 ? -36.312 -5.914 -5.84 1 37.41 4 ILE B O 1
ATOM 3928 N N . THR B 1 5 ? -35.562 -5.711 -7.867 1 34.84 5 THR B N 1
ATOM 3929 C CA . THR B 1 5 ? -36.938 -5.566 -8.297 1 34.84 5 THR B CA 1
ATOM 3930 C C . THR B 1 5 ? -37.688 -6.867 -8.102 1 34.84 5 THR B C 1
ATOM 3932 O O . THR B 1 5 ? -38.938 -6.883 -8.164 1 34.84 5 THR B O 1
ATOM 3935 N N . LYS B 1 6 ? -37.062 -7.961 -8.336 1 33.81 6 LYS B N 1
ATOM 3936 C CA . LYS B 1 6 ? -37.969 -9.102 -8.281 1 33.81 6 LYS B CA 1
ATOM 3937 C C . LYS B 1 6 ? -38.531 -9.305 -6.871 1 33.81 6 LYS B C 1
ATOM 3939 O O . LYS B 1 6 ? -39.531 -10 -6.68 1 33.81 6 LYS B O 1
ATOM 3944 N N . THR B 1 7 ? -37.562 -9.195 -5.852 1 39.41 7 THR B N 1
ATOM 3945 C CA . THR B 1 7 ? -38.094 -9.586 -4.543 1 39.41 7 THR B CA 1
ATOM 3946 C C . THR B 1 7 ? -38.688 -8.391 -3.822 1 39.41 7 THR B C 1
ATOM 3948 O O . THR B 1 7 ? -38.156 -7.281 -3.883 1 39.41 7 THR B O 1
ATOM 3951 N N . GLY B 1 8 ? -39.875 -8.391 -3.465 1 42.16 8 GLY B N 1
ATOM 3952 C CA . GLY B 1 8 ? -40.625 -7.5 -2.6 1 42.16 8 GLY B CA 1
ATOM 3953 C C . GLY B 1 8 ? -39.75 -6.48 -1.883 1 42.16 8 GLY B C 1
ATOM 3954 O O . GLY B 1 8 ? -38.531 -6.543 -1.959 1 42.16 8 GLY B O 1
ATOM 3955 N N . GLU B 1 9 ? -40.344 -5.445 -1.228 1 56.62 9 GLU B N 1
ATOM 3956 C CA . GLU B 1 9 ? -39.75 -4.312 -0.519 1 56.62 9 GLU B CA 1
ATOM 3957 C C . GLU B 1 9 ? -38.688 -4.773 0.451 1 56.62 9 GLU B C 1
ATOM 3959 O O . GLU B 1 9 ? -38.938 -5.57 1.352 1 56.62 9 GLU B O 1
ATOM 3964 N N . ILE B 1 10 ? -37.406 -4.82 -0.007 1 59.72 10 ILE B N 1
ATOM 3965 C CA . ILE B 1 10 ? -36.25 -5.285 0.786 1 59.72 10 ILE B CA 1
ATOM 3966 C C . ILE B 1 10 ? -36.094 -4.398 2.02 1 59.72 10 ILE B C 1
ATOM 3968 O O . ILE B 1 10 ? -35.75 -4.883 3.1 1 59.72 10 ILE B O 1
ATOM 3972 N N . TRP B 1 11 ? -36.5 -3.154 1.731 1 68.44 11 TRP B N 1
ATOM 3973 C CA . TRP B 1 11 ? -36.188 -2.26 2.844 1 68.44 11 TRP B CA 1
ATOM 3974 C C . TRP B 1 11 ? -37.469 -1.777 3.512 1 68.44 11 TRP B C 1
ATOM 3976 O O . TRP B 1 11 ? -38.5 -1.602 2.848 1 68.44 11 TRP B O 1
ATOM 3986 N N . SER B 1 12 ? -37.375 -1.737 4.766 1 71.12 12 SER B N 1
ATOM 3987 C CA . SER B 1 12 ? -38.469 -1.131 5.516 1 71.12 12 SER B CA 1
ATOM 3988 C C . SER B 1 12 ? -38.406 0.392 5.461 1 71.12 12 SER B C 1
ATOM 3990 O O . SER B 1 12 ? -37.344 0.959 5.121 1 71.12 12 SER B O 1
ATOM 3992 N N . GLU B 1 13 ? -39.5 0.991 5.629 1 76.88 13 GLU B N 1
ATOM 3993 C CA . GLU B 1 13 ? -39.594 2.445 5.711 1 76.88 13 GLU B CA 1
ATOM 3994 C C . GLU B 1 13 ? -38.688 2.992 6.812 1 76.88 13 GLU B C 1
ATOM 3996 O O . GLU B 1 13 ? -38.156 4.098 6.695 1 76.88 13 GLU B O 1
ATOM 4001 N N . ASN B 1 14 ? -38.438 2.143 7.691 1 78.56 14 ASN B N 1
ATOM 4002 C CA . ASN B 1 14 ? -37.594 2.543 8.805 1 78.56 14 ASN B CA 1
ATOM 4003 C C . ASN B 1 14 ? -36.125 2.668 8.383 1 78.56 14 ASN B C 1
ATOM 4005 O O . ASN B 1 14 ? -35.406 3.557 8.852 1 78.56 14 ASN B O 1
ATOM 4009 N N . ALA B 1 15 ? -35.75 1.846 7.441 1 84.56 15 ALA B N 1
ATOM 4010 C CA . ALA B 1 15 ? -34.375 1.898 6.957 1 84.56 15 ALA B CA 1
ATOM 4011 C C . ALA B 1 15 ? -34.125 3.162 6.137 1 84.56 15 ALA B C 1
ATOM 4013 O O . ALA B 1 15 ? -33.094 3.818 6.289 1 84.56 15 ALA B O 1
ATOM 4014 N N . ILE B 1 16 ? -35.125 3.52 5.398 1 87 16 ILE B N 1
ATOM 4015 C CA . ILE B 1 16 ? -35 4.715 4.566 1 87 16 ILE B CA 1
ATOM 4016 C C . ILE B 1 16 ? -34.969 5.957 5.453 1 87 16 ILE B C 1
ATOM 4018 O O . ILE B 1 16 ? -34.156 6.863 5.23 1 87 16 ILE B O 1
ATOM 4022 N N . GLY B 1 17 ? -35.812 5.93 6.434 1 85.94 17 GLY B N 1
ATOM 4023 C CA . GLY B 1 17 ? -35.844 7.039 7.371 1 85.94 17 GLY B CA 1
ATOM 4024 C C . GLY B 1 17 ? -34.531 7.223 8.125 1 85.94 17 GLY B C 1
ATOM 4025 O O . GLY B 1 17 ? -34.094 8.352 8.367 1 85.94 17 GLY B O 1
ATOM 4026 N N . ALA B 1 18 ? -33.969 6.121 8.43 1 87.94 18 ALA B N 1
ATOM 4027 C CA . ALA B 1 18 ? -32.688 6.172 9.148 1 87.94 18 ALA B CA 1
ATOM 4028 C C . ALA B 1 18 ? -31.594 6.785 8.281 1 87.94 18 ALA B C 1
ATOM 4030 O O . ALA B 1 18 ? -30.797 7.586 8.758 1 87.94 18 ALA B O 1
ATOM 4031 N N . VAL B 1 19 ? -31.578 6.418 7.031 1 91.81 19 VAL B N 1
ATOM 4032 C CA . VAL B 1 19 ? -30.594 6.945 6.094 1 91.81 19 VAL B CA 1
ATOM 4033 C C . VAL B 1 19 ? -30.766 8.453 5.949 1 91.81 19 VAL B C 1
ATOM 4035 O O . VAL B 1 19 ? -29.797 9.211 6.008 1 91.81 19 VAL B O 1
ATOM 4038 N N . ILE B 1 20 ? -32 8.852 5.832 1 91.5 20 ILE B N 1
ATOM 4039 C CA . ILE B 1 20 ? -32.312 10.266 5.66 1 91.5 20 ILE B CA 1
ATOM 4040 C C . ILE B 1 20 ? -31.875 11.047 6.898 1 91.5 20 ILE B C 1
ATOM 4042 O O . ILE B 1 20 ? -31.266 12.109 6.785 1 91.5 20 ILE B O 1
ATOM 4046 N N . SER B 1 21 ? -32.125 10.492 8.023 1 90.56 21 SER B N 1
ATOM 4047 C CA . SER B 1 21 ? -31.781 11.141 9.281 1 90.56 21 SER B CA 1
ATOM 4048 C C . SER B 1 21 ? -30.266 11.297 9.406 1 90.56 21 SER B C 1
ATOM 4050 O O . SER B 1 21 ? -29.766 12.336 9.859 1 90.56 21 SER B O 1
ATOM 4052 N N . LEU B 1 22 ? -29.562 10.305 8.984 1 91.56 22 LEU B N 1
ATOM 4053 C CA . LEU B 1 22 ? -28.109 10.336 9.07 1 91.56 22 LEU B CA 1
ATOM 4054 C C . LEU B 1 22 ? -27.531 11.391 8.133 1 91.56 22 LEU B C 1
ATOM 4056 O O . LEU B 1 22 ? -26.578 12.094 8.492 1 91.56 22 LEU B O 1
ATOM 4060 N N . ILE B 1 23 ? -28.094 11.5 6.992 1 91.31 23 ILE B N 1
ATOM 4061 C CA . ILE B 1 23 ? -27.641 12.484 6.02 1 91.31 23 ILE B CA 1
ATOM 4062 C C . ILE B 1 23 ? -27.906 13.891 6.539 1 91.31 23 ILE B C 1
ATOM 4064 O O . ILE B 1 23 ? -27.047 14.766 6.48 1 91.31 23 ILE B O 1
ATOM 4068 N N . LYS B 1 24 ? -29.031 14.094 7.098 1 88.69 24 LYS B N 1
ATOM 4069 C CA . LYS B 1 24 ? -29.453 15.422 7.543 1 88.69 24 LYS B CA 1
ATOM 4070 C C . LYS B 1 24 ? -28.703 15.836 8.805 1 88.69 24 LYS B C 1
ATOM 4072 O O . LYS B 1 24 ? -28.438 17.031 9.016 1 88.69 24 LYS B O 1
ATOM 4077 N N . LYS B 1 25 ? -28.328 14.93 9.641 1 88.19 25 LYS B N 1
ATOM 4078 C CA . LYS B 1 25 ? -27.688 15.234 10.914 1 88.19 25 LYS B CA 1
ATOM 4079 C C . LYS B 1 25 ? -26.172 15.438 10.742 1 88.19 25 LYS B C 1
ATOM 4081 O O . LYS B 1 25 ? -25.5 15.906 11.648 1 88.19 25 LYS B O 1
ATOM 4086 N N . SER B 1 26 ? -25.719 15.055 9.602 1 89.44 26 SER B N 1
ATOM 4087 C CA . SER B 1 26 ? -24.266 15.164 9.398 1 89.44 26 SER B CA 1
ATOM 4088 C C . SER B 1 26 ? -23.875 16.594 9.039 1 89.44 26 SER B C 1
ATOM 4090 O O . SER B 1 26 ? -24.609 17.297 8.352 1 89.44 26 SER B O 1
ATOM 4092 N N . ASP B 1 27 ? -22.625 17 9.523 1 86.19 27 ASP B N 1
ATOM 4093 C CA . ASP B 1 27 ? -22.141 18.375 9.352 1 86.19 27 ASP B CA 1
ATOM 4094 C C . ASP B 1 27 ? -21.656 18.609 7.922 1 86.19 27 ASP B C 1
ATOM 4096 O O . ASP B 1 27 ? -21.734 19.734 7.414 1 86.19 27 ASP B O 1
ATOM 4100 N N . ASP B 1 28 ? -21.047 17.609 7.395 1 90.06 28 ASP B N 1
ATOM 4101 C CA . ASP B 1 28 ? -20.516 17.734 6.039 1 90.06 28 ASP B CA 1
ATOM 4102 C C . ASP B 1 28 ? -20.688 16.422 5.262 1 90.06 28 ASP B C 1
ATOM 4104 O O . ASP B 1 28 ? -21.109 15.406 5.828 1 90.06 28 ASP B O 1
ATOM 4108 N N . SER B 1 29 ? -20.438 16.562 3.971 1 91.31 29 SER B N 1
ATOM 4109 C CA . SER B 1 29 ? -20.688 15.438 3.07 1 91.31 29 SER B CA 1
ATOM 4110 C C . SER B 1 29 ? -19.75 14.273 3.385 1 91.31 29 SER B C 1
ATOM 4112 O O . SER B 1 29 ? -20.156 13.109 3.26 1 91.31 29 SER B O 1
ATOM 4114 N N . ILE B 1 30 ? -18.531 14.492 3.824 1 93.19 30 ILE B N 1
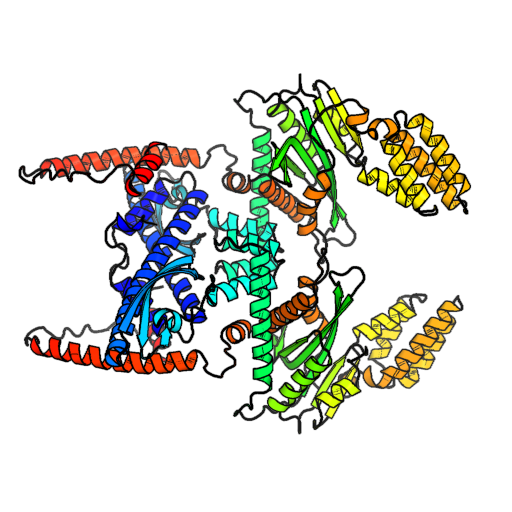ATOM 4115 C CA . ILE B 1 30 ? -17.578 13.43 4.121 1 93.19 30 ILE B CA 1
ATOM 4116 C C . ILE B 1 30 ? -17.984 12.695 5.395 1 93.19 30 ILE B C 1
ATOM 4118 O O . ILE B 1 30 ? -17.969 11.469 5.445 1 93.19 30 ILE B O 1
ATOM 4122 N N . GLU B 1 31 ? -18.391 13.484 6.367 1 92.94 31 GLU B N 1
ATOM 4123 C CA . GLU B 1 31 ? -18.875 12.891 7.605 1 92.94 31 GLU B CA 1
ATOM 4124 C C . GLU B 1 31 ? -20.125 12.047 7.359 1 92.94 31 GLU B C 1
ATOM 4126 O O . GLU B 1 31 ? -20.297 10.984 7.949 1 92.94 31 GLU B O 1
ATOM 4131 N N . ALA B 1 32 ? -21.016 12.578 6.523 1 93.94 32 ALA B N 1
ATOM 4132 C CA . ALA B 1 32 ? -22.219 11.836 6.184 1 93.94 32 ALA B CA 1
ATOM 4133 C C . ALA B 1 32 ? -21.875 10.477 5.578 1 93.94 32 ALA B C 1
ATOM 4135 O O . ALA B 1 32 ? -22.469 9.453 5.957 1 93.94 32 ALA B O 1
ATOM 4136 N N . GLU B 1 33 ? -20.969 10.469 4.672 1 94.12 33 GLU B N 1
ATOM 4137 C CA . GLU B 1 33 ? -20.578 9.219 4.027 1 94.12 33 GLU B CA 1
ATOM 4138 C C . GLU B 1 33 ? -19.953 8.258 5.031 1 94.12 33 GLU B C 1
ATOM 4140 O O . GLU B 1 33 ? -20.188 7.047 4.98 1 94.12 33 GLU B O 1
ATOM 4145 N N . ARG B 1 34 ? -19.141 8.781 5.922 1 92.44 34 ARG B N 1
ATOM 4146 C CA . ARG B 1 34 ? -18.5 7.945 6.934 1 92.44 34 ARG B CA 1
ATOM 4147 C C . ARG B 1 34 ? -19.531 7.312 7.855 1 92.44 34 ARG B C 1
ATOM 4149 O O . ARG B 1 34 ? -19.5 6.105 8.102 1 92.44 34 ARG B O 1
ATOM 4156 N N . LYS B 1 35 ? -20.438 8.133 8.305 1 92.69 35 LYS B N 1
ATOM 4157 C CA . LYS B 1 35 ? -21.469 7.652 9.211 1 92.69 35 LYS B CA 1
ATOM 4158 C C . LYS B 1 35 ? -22.391 6.652 8.508 1 92.69 35 LYS B C 1
ATOM 4160 O O . LYS B 1 35 ? -22.781 5.641 9.094 1 92.69 35 LYS B O 1
ATOM 4165 N N . LEU B 1 36 ? -22.734 6.98 7.301 1 94.44 36 LEU B N 1
ATOM 4166 C CA . LEU B 1 36 ? -23.578 6.078 6.527 1 94.44 36 LEU B CA 1
ATOM 4167 C C . LEU B 1 36 ? -22.891 4.734 6.312 1 94.44 36 LEU B C 1
ATOM 4169 O O . LEU B 1 36 ? -23.516 3.682 6.457 1 94.44 36 LEU B O 1
ATOM 4173 N N . THR B 1 37 ? -21.641 4.762 5.969 1 93.06 37 THR B N 1
ATOM 4174 C CA . THR B 1 37 ? -20.891 3.529 5.73 1 93.06 37 THR B CA 1
ATOM 4175 C C . THR B 1 37 ? -20.844 2.672 6.992 1 93.06 37 THR B C 1
ATOM 4177 O O . THR B 1 37 ? -21.031 1.456 6.93 1 93.06 37 THR B O 1
ATOM 4180 N N . HIS B 1 38 ? -20.578 3.311 8.055 1 91.44 38 HIS B N 1
ATOM 4181 C CA . HIS B 1 38 ? -20.531 2.602 9.328 1 91.44 38 HIS B CA 1
ATOM 4182 C C . HIS B 1 38 ? -21.891 1.982 9.656 1 91.44 38 HIS B C 1
ATOM 4184 O O . HIS B 1 38 ? -21.969 0.804 10.008 1 91.44 38 HIS B O 1
ATOM 4190 N N . TRP B 1 39 ? -22.875 2.775 9.508 1 92.69 39 TRP B N 1
ATOM 4191 C CA . TRP B 1 39 ? -24.234 2.318 9.805 1 92.69 39 TRP B CA 1
ATOM 4192 C C . TRP B 1 39 ? -24.641 1.172 8.883 1 92.69 39 TRP B C 1
ATOM 4194 O O . TRP B 1 39 ? -25.234 0.187 9.328 1 92.69 39 TRP B O 1
ATOM 4204 N N . LEU B 1 40 ? -24.359 1.28 7.66 1 93 40 LEU B N 1
ATOM 4205 C CA . LEU B 1 40 ? -24.703 0.25 6.684 1 93 40 LEU B CA 1
ATOM 4206 C C . LEU B 1 40 ? -23.984 -1.055 6.996 1 93 40 LEU B C 1
ATOM 4208 O O . LEU B 1 40 ? -24.547 -2.137 6.867 1 93 40 LEU B O 1
ATOM 4212 N N . THR B 1 41 ? -22.734 -0.99 7.375 1 92.31 41 THR B N 1
ATOM 4213 C CA . THR B 1 41 ? -21.953 -2.182 7.707 1 92.31 41 THR B CA 1
ATOM 4214 C C . THR B 1 41 ? -22.578 -2.912 8.898 1 92.31 41 THR B C 1
ATOM 4216 O O . THR B 1 41 ? -22.688 -4.141 8.883 1 92.31 41 THR B O 1
ATOM 4219 N N . GLU B 1 42 ? -22.953 -2.143 9.844 1 90.31 42 GLU B N 1
ATOM 4220 C CA . GLU B 1 42 ? -23.578 -2.734 11.023 1 90.31 42 GLU B CA 1
ATOM 4221 C C . GLU B 1 42 ? -24.906 -3.395 10.656 1 90.31 42 GLU B C 1
ATOM 4223 O O . GLU B 1 42 ? -25.219 -4.492 11.125 1 90.31 42 GLU B O 1
ATOM 4228 N N . MET B 1 43 ? -25.641 -2.707 9.867 1 90.25 43 MET B N 1
ATOM 4229 C CA . MET B 1 43 ? -26.938 -3.232 9.414 1 90.25 43 MET B CA 1
ATOM 4230 C C . MET B 1 43 ? -26.75 -4.512 8.609 1 90.25 43 MET B C 1
ATOM 4232 O O . MET B 1 43 ? -27.5 -5.469 8.766 1 90.25 43 MET B O 1
ATOM 4236 N N . ASN B 1 44 ? -25.797 -4.523 7.781 1 92.94 44 ASN B N 1
ATOM 4237 C CA . ASN B 1 44 ? -25.516 -5.695 6.965 1 92.94 44 ASN B CA 1
ATOM 4238 C C . ASN B 1 44 ? -25.141 -6.898 7.824 1 92.94 44 ASN B C 1
ATOM 4240 O O . ASN B 1 44 ? -25.578 -8.016 7.562 1 92.94 44 ASN B O 1
ATOM 4244 N N . CYS B 1 45 ? -24.359 -6.637 8.805 1 93.62 45 CYS B N 1
ATOM 4245 C CA . CYS B 1 45 ? -23.938 -7.723 9.68 1 93.62 45 CYS B CA 1
ATOM 4246 C C . CYS B 1 45 ? -25.109 -8.273 10.477 1 93.62 45 CYS B C 1
ATOM 4248 O O . CYS B 1 45 ? -25.172 -9.477 10.742 1 93.62 45 CYS B O 1
ATOM 4250 N N . GLN B 1 46 ? -26.047 -7.434 10.789 1 91.06 46 GLN B N 1
ATOM 4251 C CA . GLN B 1 46 ? -27.25 -7.898 11.469 1 91.06 46 GLN B CA 1
ATOM 4252 C C . GLN B 1 46 ? -28.094 -8.773 10.547 1 91.06 46 GLN B C 1
ATOM 4254 O O . GLN B 1 46 ? -28.641 -9.789 10.984 1 91.06 46 GLN B O 1
ATOM 4259 N N . LEU B 1 47 ? -28.203 -8.336 9.375 1 91.12 47 LEU B N 1
ATOM 4260 C CA . LEU B 1 47 ? -28.938 -9.117 8.391 1 91.12 47 LEU B CA 1
ATOM 4261 C C . LEU B 1 47 ? -28.328 -10.508 8.227 1 91.12 47 LEU B C 1
ATOM 4263 O O . LEU B 1 47 ? -29.047 -11.508 8.188 1 91.12 47 LEU B O 1
ATOM 4267 N N . ILE B 1 48 ? -27.062 -10.547 8.18 1 94.94 48 ILE B N 1
ATOM 4268 C CA . ILE B 1 48 ? -26.359 -11.82 8 1 94.94 48 ILE B CA 1
ATOM 4269 C C . ILE B 1 48 ? -26.531 -12.68 9.25 1 94.94 48 ILE B C 1
ATOM 4271 O O . ILE B 1 48 ? -26.719 -13.898 9.156 1 94.94 48 ILE B O 1
ATOM 4275 N N . ALA B 1 49 ? -26.438 -12.016 10.375 1 94.19 49 ALA B N 1
ATOM 4276 C CA . ALA B 1 49 ? -26.625 -12.75 11.625 1 94.19 49 ALA B CA 1
ATOM 4277 C C . ALA B 1 49 ? -28 -13.414 11.664 1 94.19 49 ALA B C 1
ATOM 4279 O O . ALA B 1 49 ? -28.141 -14.539 12.141 1 94.19 49 ALA B O 1
ATOM 4280 N N . MET B 1 50 ? -29.016 -12.727 11.188 1 91.94 50 MET B N 1
ATOM 4281 C CA . MET B 1 50 ? -30.375 -13.273 11.148 1 91.94 50 MET B CA 1
ATOM 4282 C C . MET B 1 50 ? -30.453 -14.453 10.188 1 91.94 50 MET B C 1
ATOM 4284 O O . MET B 1 50 ? -31.125 -15.453 10.477 1 91.94 50 MET B O 1
ATOM 4288 N N . ALA B 1 51 ? -29.828 -14.32 9.125 1 93.44 51 ALA B N 1
ATOM 4289 C CA . ALA B 1 51 ? -29.797 -15.406 8.156 1 93.44 51 ALA B CA 1
ATOM 4290 C C . ALA B 1 51 ? -29.078 -16.625 8.727 1 93.44 51 ALA B C 1
ATOM 4292 O O . ALA B 1 51 ? -29.531 -17.766 8.523 1 93.44 51 ALA B O 1
ATOM 4293 N N . LEU B 1 52 ? -28.016 -16.391 9.43 1 95.75 52 LEU B N 1
ATOM 4294 C CA . LEU B 1 52 ? -27.234 -17.484 10.008 1 95.75 52 LEU B CA 1
ATOM 4295 C C . LEU B 1 52 ? -28.047 -18.203 11.086 1 95.75 52 LEU B C 1
ATOM 4297 O O . LEU B 1 52 ? -27.906 -19.422 11.25 1 95.75 52 LEU B O 1
ATOM 4301 N N . ALA B 1 53 ? -28.797 -17.406 11.789 1 93.69 53 ALA B N 1
ATOM 4302 C CA . ALA B 1 53 ? -29.656 -18.016 12.789 1 93.69 53 ALA B CA 1
ATOM 4303 C C . ALA B 1 53 ? -30.641 -18.984 12.148 1 93.69 53 ALA B C 1
ATOM 4305 O O . ALA B 1 53 ? -30.938 -20.047 12.703 1 93.69 53 ALA B O 1
ATOM 4306 N N . ARG B 1 54 ? -31.141 -18.641 11.047 1 91.75 54 ARG B N 1
ATOM 4307 C CA . ARG B 1 54 ? -32.062 -19.5 10.32 1 91.75 54 ARG B CA 1
ATOM 4308 C C . ARG B 1 54 ? -31.344 -20.734 9.789 1 91.75 54 ARG B C 1
ATOM 4310 O O . ARG B 1 54 ? -31.875 -21.844 9.836 1 91.75 54 ARG B O 1
ATOM 4317 N N . ILE B 1 55 ? -30.203 -20.516 9.281 1 94.06 55 ILE B N 1
ATOM 4318 C CA . ILE B 1 55 ? -29.406 -21.641 8.781 1 94.06 55 ILE B CA 1
ATOM 4319 C C . ILE B 1 55 ? -29.078 -22.594 9.938 1 94.06 55 ILE B C 1
ATOM 4321 O O . ILE B 1 55 ? -29.109 -23.812 9.773 1 94.06 55 ILE B O 1
ATOM 4325 N N . ASP B 1 56 ? -28.719 -22 11.055 1 95.62 56 ASP B N 1
ATOM 4326 C CA . ASP B 1 56 ? -28.406 -22.797 12.242 1 95.62 56 ASP B CA 1
ATOM 4327 C C . ASP B 1 56 ? -29.594 -23.672 12.641 1 95.62 56 ASP B C 1
ATOM 4329 O O . ASP B 1 56 ? -29.422 -24.828 13 1 95.62 56 ASP B O 1
ATOM 4333 N N . THR B 1 57 ? -30.766 -23.078 12.578 1 94.06 57 THR B N 1
ATOM 4334 C CA . THR B 1 57 ? -31.984 -23.812 12.906 1 94.06 57 THR B CA 1
ATOM 4335 C C . THR B 1 57 ? -32.219 -24.953 11.914 1 94.06 57 THR B C 1
ATOM 4337 O O . THR B 1 57 ? -32.594 -26.062 12.312 1 94.06 57 THR B O 1
ATOM 4340 N N . GLU B 1 58 ? -31.984 -24.656 10.703 1 92.44 58 GLU B N 1
ATOM 4341 C CA . GLU B 1 58 ? -32.125 -25.672 9.672 1 92.44 58 GLU B CA 1
ATOM 4342 C C . GLU B 1 58 ? -31.125 -26.812 9.859 1 92.44 58 GLU B C 1
ATOM 4344 O O . GLU B 1 58 ? -31.484 -27.984 9.719 1 92.44 58 GLU B O 1
ATOM 4349 N N . LEU B 1 59 ? -29.938 -26.5 10.195 1 93.62 59 LEU B N 1
ATOM 4350 C CA . LEU B 1 59 ? -28.906 -27.5 10.406 1 93.62 59 LEU B CA 1
ATOM 4351 C C . LEU B 1 59 ? -29.219 -28.359 11.633 1 93.62 59 LEU B C 1
ATOM 4353 O O . LEU B 1 59 ? -29 -29.578 11.617 1 93.62 59 LEU B O 1
ATOM 4357 N N . TYR B 1 60 ? -29.734 -27.719 12.617 1 94 60 TYR B N 1
ATOM 4358 C CA . TYR B 1 60 ? -30.078 -28.453 13.828 1 94 60 TYR B CA 1
ATOM 4359 C C . TYR B 1 60 ? -31.141 -29.5 13.547 1 94 60 TYR B C 1
ATOM 4361 O O . TYR B 1 60 ? -31.078 -30.625 14.062 1 94 60 TYR B O 1
ATOM 4369 N N . GLN B 1 61 ? -32.125 -29.156 12.734 1 92.94 61 GLN B N 1
ATOM 4370 C CA . GLN B 1 61 ? -33.188 -30.094 12.414 1 92.94 61 GLN B CA 1
ATOM 4371 C C . GLN B 1 61 ? -32.625 -31.344 11.734 1 92.94 61 GLN B C 1
ATOM 4373 O O . GLN B 1 61 ? -33.094 -32.438 12.008 1 92.94 61 GLN B O 1
ATOM 4378 N N . ILE B 1 62 ? -31.641 -31.156 10.984 1 91.25 62 ILE B N 1
ATOM 4379 C CA . ILE B 1 62 ? -31.016 -32.281 10.258 1 91.25 62 ILE B CA 1
ATOM 4380 C C . ILE B 1 62 ? -30.25 -33.156 11.234 1 91.25 62 ILE B C 1
ATOM 4382 O O . ILE B 1 62 ? -30.344 -34.375 11.195 1 91.25 62 ILE B O 1
ATOM 4386 N N . TYR B 1 63 ? -29.516 -32.594 12.133 1 93 63 TYR B N 1
ATOM 4387 C CA . TYR B 1 63 ? -28.656 -33.344 13.055 1 93 63 TYR B CA 1
ATOM 4388 C C . TYR B 1 63 ? -29.469 -33.938 14.195 1 93 63 TYR B C 1
ATOM 4390 O O . TYR B 1 63 ? -29.094 -34.938 14.773 1 93 63 TYR B O 1
ATOM 4398 N N . LYS B 1 64 ? -30.594 -33.281 14.43 1 92.25 64 LYS B N 1
ATOM 4399 C CA . LYS B 1 64 ? -31.484 -33.812 15.461 1 92.25 64 LYS B CA 1
ATOM 4400 C C . LYS B 1 64 ? -31.984 -35.188 15.094 1 92.25 64 LYS B C 1
ATOM 4402 O O . LYS B 1 64 ? -32.031 -36.094 15.945 1 92.25 64 LYS B O 1
ATOM 4407 N N . VAL B 1 65 ? -32.312 -35.344 13.82 1 91.56 65 VAL B N 1
ATOM 4408 C CA . VAL B 1 65 ? -32.812 -36.594 13.312 1 91.56 65 VAL B CA 1
ATOM 4409 C C . VAL B 1 65 ? -31.719 -37.656 13.398 1 91.56 65 VAL B C 1
ATOM 4411 O O . VAL B 1 65 ? -32 -38.844 13.578 1 91.56 65 VAL B O 1
ATOM 4414 N N . GLN B 1 66 ? -30.5 -37.25 13.375 1 91.88 66 GLN B N 1
ATOM 4415 C CA . GLN B 1 66 ? -29.359 -38.156 13.422 1 91.88 66 GLN B CA 1
ATOM 4416 C C . GLN B 1 66 ? -28.953 -38.469 14.859 1 91.88 66 GLN B C 1
ATOM 4418 O O . GLN B 1 66 ? -28.016 -39.219 15.102 1 91.88 66 GLN B O 1
ATOM 4423 N N . GLY B 1 67 ? -29.625 -37.875 15.805 1 92.5 67 GLY B N 1
ATOM 4424 C CA . GLY B 1 67 ? -29.406 -38.188 17.203 1 92.5 67 GLY B CA 1
ATOM 4425 C C . GLY B 1 67 ? -28.531 -37.188 17.922 1 92.5 67 GLY B C 1
ATOM 4426 O O . GLY B 1 67 ? -28.172 -37.375 19.078 1 92.5 67 GLY B O 1
ATOM 4427 N N . TRP B 1 68 ? -28.188 -36.094 17.266 1 94.44 68 TRP B N 1
ATOM 4428 C CA . TRP B 1 68 ? -27.391 -35.062 17.906 1 94.44 68 TRP B CA 1
ATOM 4429 C C . TRP B 1 68 ? -28.25 -34.219 18.828 1 94.44 68 TRP B C 1
ATOM 4431 O O . TRP B 1 68 ? -29.422 -33.969 18.547 1 94.44 68 TRP B O 1
ATOM 4441 N N . ARG B 1 69 ? -27.641 -33.75 20 1 94.69 69 ARG B N 1
ATOM 4442 C CA . ARG B 1 69 ? -28.328 -32.906 20.969 1 94.69 69 ARG B CA 1
ATOM 4443 C C . ARG B 1 69 ? -27.625 -31.578 21.156 1 94.69 69 ARG B C 1
ATOM 4445 O O . ARG B 1 69 ? -26.406 -31.469 20.922 1 94.69 69 ARG B O 1
ATOM 4452 N N . VAL B 1 70 ? -28.422 -30.578 21.578 1 95.44 70 VAL B N 1
ATOM 4453 C CA . VAL B 1 70 ? -27.859 -29.25 21.812 1 95.44 70 VAL B CA 1
ATOM 4454 C C . VAL B 1 70 ? -27.188 -29.219 23.188 1 95.44 70 VAL B C 1
ATOM 4456 O O . VAL B 1 70 ? -27.828 -29.469 24.203 1 95.44 70 VAL B O 1
ATOM 4459 N N . ALA B 1 71 ? -25.969 -28.984 23.203 1 94.19 71 ALA B N 1
ATOM 4460 C CA . ALA B 1 71 ? -25.234 -28.859 24.469 1 94.19 71 ALA B CA 1
ATOM 4461 C C . ALA B 1 71 ? -25.312 -27.438 25 1 94.19 71 ALA B C 1
ATOM 4463 O O . ALA B 1 71 ? -25.578 -27.219 26.188 1 94.19 71 ALA B O 1
ATOM 4464 N N . ARG B 1 72 ? -24.953 -26.484 24.156 1 94.25 72 ARG B N 1
ATOM 4465 C CA . ARG B 1 72 ? -24.953 -25.078 24.516 1 94.25 72 ARG B CA 1
ATOM 4466 C C . ARG B 1 72 ? -25.141 -24.188 23.297 1 94.25 72 ARG B C 1
ATOM 4468 O O . ARG B 1 72 ? -25.062 -24.672 22.156 1 94.25 72 ARG B O 1
ATOM 4475 N N . ARG B 1 73 ? -25.547 -22.906 23.547 1 94.44 73 ARG B N 1
ATOM 4476 C CA . ARG B 1 73 ? -25.578 -21.844 22.547 1 94.44 73 ARG B CA 1
ATOM 4477 C C . ARG B 1 73 ? -24.516 -20.797 22.844 1 94.44 73 ARG B C 1
ATOM 4479 O O . ARG B 1 73 ? -24.469 -20.25 23.953 1 94.44 73 ARG B O 1
ATOM 4486 N N . ASP B 1 74 ? -23.672 -20.641 21.875 1 95.06 74 ASP B N 1
ATOM 4487 C CA . ASP B 1 74 ? -22.562 -19.703 22.078 1 95.06 74 ASP B CA 1
ATOM 4488 C C . ASP B 1 74 ? -22.594 -18.562 21.078 1 95.06 74 ASP B C 1
ATOM 4490 O O . ASP B 1 74 ? -23.062 -18.75 19.938 1 95.06 74 ASP B O 1
ATOM 4494 N N . SER B 1 75 ? -22.141 -17.422 21.484 1 95.31 75 SER B N 1
ATOM 4495 C CA . SER B 1 75 ? -21.969 -16.281 20.578 1 95.31 75 SER B CA 1
ATOM 4496 C C . SER B 1 75 ? -20.516 -16.094 20.188 1 95.31 75 SER B C 1
ATOM 4498 O O . SER B 1 75 ? -19.609 -16.344 20.984 1 95.31 75 SER B O 1
ATOM 4500 N N . ARG B 1 76 ? -20.297 -15.789 18.938 1 95.94 76 ARG B N 1
ATOM 4501 C CA . ARG B 1 76 ? -18.953 -15.578 18.422 1 95.94 76 ARG B CA 1
ATOM 4502 C C . ARG B 1 76 ? -18.906 -14.344 17.516 1 95.94 76 ARG B C 1
ATOM 4504 O O . ARG B 1 76 ? -19.875 -14.039 16.828 1 95.94 76 ARG B O 1
ATOM 4511 N N . THR B 1 77 ? -17.797 -13.562 17.625 1 95.5 77 THR B N 1
ATOM 4512 C CA . THR B 1 77 ? -17.578 -12.43 16.734 1 95.5 77 THR B CA 1
ATOM 4513 C C . THR B 1 77 ? -16.391 -12.711 15.812 1 95.5 77 THR B C 1
ATOM 4515 O O . THR B 1 77 ? -15.312 -13.094 16.266 1 95.5 77 THR B O 1
ATOM 4518 N N . ILE B 1 78 ? -16.609 -12.656 14.578 1 95.81 78 ILE B N 1
ATOM 4519 C CA . ILE B 1 78 ? -15.586 -12.93 13.57 1 95.81 78 ILE B CA 1
ATOM 4520 C C . ILE B 1 78 ? -15.531 -11.789 12.562 1 95.81 78 ILE B C 1
ATOM 4522 O O . ILE B 1 78 ? -16.562 -11.227 12.188 1 95.81 78 ILE B O 1
ATOM 4526 N N . CYS B 1 79 ? -14.344 -11.367 12.133 1 94.81 79 CYS B N 1
ATOM 4527 C CA . CYS B 1 79 ? -14.164 -10.32 11.133 1 94.81 79 CYS B CA 1
ATOM 4528 C C . CYS B 1 79 ? -14.234 -10.891 9.727 1 94.81 79 CYS B C 1
ATOM 4530 O O . CYS B 1 79 ? -13.352 -11.648 9.32 1 94.81 79 CYS B O 1
ATOM 4532 N N . CYS B 1 80 ? -15.273 -10.562 9 1 95.19 80 CYS B N 1
ATOM 4533 C CA . CYS B 1 80 ? -15.477 -11.023 7.633 1 95.19 80 CYS B CA 1
ATOM 4534 C C . CYS B 1 80 ? -15.25 -9.898 6.637 1 95.19 80 CYS B C 1
ATOM 4536 O O . CYS B 1 80 ? -14.938 -8.773 7.027 1 95.19 80 CYS B O 1
ATOM 4538 N N . ARG B 1 81 ? -15.336 -10.141 5.359 1 92.31 81 ARG B N 1
ATOM 4539 C CA . ARG B 1 81 ? -15.141 -9.141 4.312 1 92.31 81 ARG B CA 1
ATOM 4540 C C . ARG B 1 81 ? -16.172 -8.016 4.43 1 92.31 81 ARG B C 1
ATOM 4542 O O . ARG B 1 81 ? -15.867 -6.863 4.109 1 92.31 81 ARG B O 1
ATOM 4549 N N . TYR B 1 82 ? -17.375 -8.398 4.871 1 92.81 82 TYR B N 1
ATOM 4550 C CA . TYR B 1 82 ? -18.469 -7.43 4.91 1 92.81 82 TYR B CA 1
ATOM 4551 C C . TYR B 1 82 ? -18.547 -6.758 6.273 1 92.81 82 TYR B C 1
ATOM 4553 O O . TYR B 1 82 ? -19.453 -5.953 6.52 1 92.81 82 TYR B O 1
ATOM 4561 N N . GLY B 1 83 ? -17.656 -7.07 7.195 1 91.5 83 GLY B N 1
ATOM 4562 C CA . GLY B 1 83 ? -17.641 -6.422 8.5 1 91.5 83 GLY B CA 1
ATOM 4563 C C . GLY B 1 83 ? -17.469 -7.395 9.648 1 91.5 83 GLY B C 1
ATOM 4564 O O . GLY B 1 83 ? -17.234 -8.586 9.43 1 91.5 83 GLY B O 1
ATOM 4565 N N . GLU B 1 84 ? -17.578 -6.836 10.836 1 93.56 84 GLU B N 1
ATOM 4566 C CA . GLU B 1 84 ? -17.484 -7.656 12.039 1 93.56 84 GLU B CA 1
ATOM 4567 C C . GLU B 1 84 ? -18.828 -8.312 12.367 1 93.56 84 GLU B C 1
ATOM 4569 O O . GLU B 1 84 ? -19.766 -7.637 12.789 1 93.56 84 GLU B O 1
ATOM 4574 N N . LEU B 1 85 ? -18.859 -9.562 12.25 1 95.81 85 LEU B N 1
ATOM 4575 C CA . LEU B 1 85 ? -20.094 -10.336 12.391 1 95.81 85 LEU B CA 1
ATOM 4576 C C . LEU B 1 85 ? -20.172 -10.992 13.766 1 95.81 85 LEU B C 1
ATOM 4578 O O . LEU B 1 85 ? -19.25 -11.727 14.156 1 95.81 85 LEU B O 1
ATOM 4582 N N . THR B 1 86 ? -21.156 -10.664 14.508 1 96.25 86 THR B N 1
ATOM 4583 C CA . THR B 1 86 ? -21.484 -11.383 15.742 1 96.25 86 THR B CA 1
ATOM 4584 C C . THR B 1 86 ? -22.703 -12.266 15.547 1 96.25 86 THR B C 1
ATOM 4586 O O . THR B 1 86 ? -23.781 -11.781 15.164 1 96.25 86 THR B O 1
ATOM 4589 N N . TYR B 1 87 ? -22.578 -13.547 15.789 1 95.56 87 TYR B N 1
ATOM 4590 C CA . TYR B 1 87 ? -23.672 -14.484 15.57 1 95.56 87 TYR B CA 1
ATOM 4591 C C . TYR B 1 87 ? -23.719 -15.531 16.672 1 95.56 87 TYR B C 1
ATOM 4593 O O . TYR B 1 87 ? -22.75 -15.711 17.422 1 95.56 87 TYR B O 1
ATOM 4601 N N . THR B 1 88 ? -24.906 -16.094 16.766 1 95.75 88 THR B N 1
ATOM 4602 C CA . THR B 1 88 ? -25.125 -17.156 17.75 1 95.75 88 THR B CA 1
ATOM 4603 C C . THR B 1 88 ? -25.297 -18.5 17.047 1 95.75 88 THR B C 1
ATOM 4605 O O . THR B 1 88 ? -25.906 -18.578 15.984 1 95.75 88 THR B O 1
ATOM 4608 N N . ARG B 1 89 ? -24.656 -19.5 17.641 1 95.25 89 ARG B N 1
ATOM 4609 C CA . ARG B 1 89 ? -24.75 -20.828 17.047 1 95.25 89 ARG B CA 1
ATOM 4610 C C . ARG B 1 89 ? -24.812 -21.906 18.125 1 95.25 89 ARG B C 1
ATOM 4612 O O . ARG B 1 89 ? -24.406 -21.688 19.266 1 95.25 89 ARG B O 1
ATOM 4619 N N . ARG B 1 90 ? -25.344 -23.078 17.781 1 96.38 90 ARG B N 1
ATOM 4620 C CA . ARG B 1 90 ? -25.547 -24.188 18.703 1 96.38 90 ARG B CA 1
ATOM 4621 C C . ARG B 1 90 ? -24.359 -25.141 18.672 1 96.38 90 ARG B C 1
ATOM 4623 O O . ARG B 1 90 ? -23.828 -25.453 17.594 1 96.38 90 ARG B O 1
ATOM 4630 N N . LEU B 1 91 ? -23.875 -25.516 19.844 1 96.69 91 LEU B N 1
ATOM 4631 C CA . LEU B 1 91 ? -22.938 -26.625 19.984 1 96.69 91 LEU B CA 1
ATOM 4632 C C . LEU B 1 91 ? -23.672 -27.953 20.078 1 96.69 91 LEU B C 1
ATOM 4634 O O . LEU B 1 91 ? -24.484 -28.156 20.984 1 96.69 91 LEU B O 1
ATOM 4638 N N . LEU B 1 92 ? -23.406 -28.844 19.125 1 96.06 92 LEU B N 1
ATOM 4639 C CA . LEU B 1 92 ? -24.047 -30.156 19.109 1 96.06 92 LEU B CA 1
ATOM 4640 C C . LEU B 1 92 ? -23.109 -31.219 19.688 1 96.06 92 LEU B C 1
ATOM 4642 O O . LEU B 1 92 ? -21.891 -31.125 19.531 1 96.06 92 LEU B O 1
ATOM 4646 N N . GLN B 1 93 ? -23.719 -32.125 20.391 1 96.25 93 GLN B N 1
ATOM 4647 C CA . GLN B 1 93 ? -22.953 -33.188 21.016 1 96.25 93 GLN B CA 1
ATOM 4648 C C . GLN B 1 93 ? -23.594 -34.531 20.797 1 96.25 93 GLN B C 1
ATOM 4650 O O . GLN B 1 93 ? -24.828 -34.656 20.828 1 96.25 93 GLN B O 1
ATOM 4655 N N . LYS B 1 94 ? -22.75 -35.5 20.391 1 93.12 94 LYS B N 1
ATOM 4656 C CA . LYS B 1 94 ? -23.141 -36.875 20.25 1 93.12 94 LYS B CA 1
ATOM 4657 C C . LYS B 1 94 ? -22 -37.844 20.625 1 93.12 94 LYS B C 1
ATOM 4659 O O . LYS B 1 94 ? -20.922 -37.75 20.047 1 93.12 94 LYS B O 1
ATOM 4664 N N . GLU B 1 95 ? -22.266 -38.844 21.453 1 92.69 95 GLU B N 1
ATOM 4665 C CA . GLU B 1 95 ? -21.312 -39.875 21.828 1 92.69 95 GLU B CA 1
ATOM 4666 C C . GLU B 1 95 ? -19.938 -39.312 22.125 1 92.69 95 GLU B C 1
ATOM 4668 O O . GLU B 1 95 ? -18.938 -39.781 21.594 1 92.69 95 GLU B O 1
ATOM 4673 N N . GLY B 1 96 ? -19.828 -38.156 22.766 1 89.56 96 GLY B N 1
ATOM 4674 C CA . GLY B 1 96 ? -18.562 -37.594 23.203 1 89.56 96 GLY B CA 1
ATOM 4675 C C . GLY B 1 96 ? -17.953 -36.625 22.203 1 89.56 96 GLY B C 1
ATOM 4676 O O . GLY B 1 96 ? -16.969 -35.969 22.5 1 89.56 96 GLY B O 1
ATOM 4677 N N . LYS B 1 97 ? -18.469 -36.594 21.016 1 93.06 97 LYS B N 1
ATOM 4678 C CA . LYS B 1 97 ? -17.984 -35.656 20 1 93.06 97 LYS B CA 1
ATOM 4679 C C . LYS B 1 97 ? -18.844 -34.406 19.969 1 93.06 97 LYS B C 1
ATOM 4681 O O . LYS B 1 97 ? -20.062 -34.469 20.125 1 93.06 97 LYS B O 1
ATOM 4686 N N . SER B 1 98 ? -18.234 -33.25 19.891 1 94.62 98 SER B N 1
ATOM 4687 C CA . SER B 1 98 ? -18.953 -32 19.828 1 94.62 98 SER B CA 1
ATOM 4688 C C . SER B 1 98 ? -18.438 -31.109 18.688 1 94.62 98 SER B C 1
ATOM 4690 O O . SER B 1 98 ? -17.25 -31.156 18.375 1 94.62 98 SER B O 1
ATOM 4692 N N . PHE B 1 99 ? -19.297 -30.422 18.047 1 93.06 99 PHE B N 1
ATOM 4693 C CA . PHE B 1 99 ? -18.859 -29.484 17.031 1 93.06 99 PHE B CA 1
ATOM 4694 C C . PHE B 1 99 ? -19.953 -28.453 16.75 1 93.06 99 PHE B C 1
ATOM 4696 O O . PHE B 1 99 ? -21.078 -28.594 17.219 1 93.06 99 PHE B O 1
ATOM 4703 N N . TYR B 1 100 ? -19.609 -27.406 16.125 1 94.69 100 TYR B N 1
ATOM 4704 C CA . TYR B 1 100 ? -20.516 -26.344 15.688 1 94.69 100 TYR B CA 1
ATOM 4705 C C . TYR B 1 100 ? -20.875 -26.5 14.211 1 94.69 100 TYR B C 1
ATOM 4707 O O . TYR B 1 100 ? -20.094 -26.078 13.344 1 94.69 100 TYR B O 1
ATOM 4715 N N . PRO B 1 101 ? -22.062 -27 13.852 1 94.5 101 PRO B N 1
ATOM 4716 C CA . PRO B 1 101 ? -22.406 -27.234 12.445 1 94.5 101 PRO B CA 1
ATOM 4717 C C . PRO B 1 101 ? -22.391 -25.953 11.617 1 94.5 101 PRO B C 1
ATOM 4719 O O . PRO B 1 101 ? -21.984 -25.969 10.445 1 94.5 101 PRO B O 1
ATOM 4722 N N . LEU B 1 102 ? -22.797 -24.844 12.211 1 94.81 102 LEU B N 1
ATOM 4723 C CA . LEU B 1 102 ? -22.859 -23.594 11.469 1 94.81 102 LEU B CA 1
ATOM 4724 C C . LEU B 1 102 ? -21.453 -23.125 11.078 1 94.81 102 LEU B C 1
ATOM 4726 O O . LEU B 1 102 ? -21.234 -22.656 9.961 1 94.81 102 LEU B O 1
ATOM 4730 N N . ASP B 1 103 ? -20.516 -23.203 12.008 1 94.19 103 ASP B N 1
ATOM 4731 C CA . ASP B 1 103 ? -19.141 -22.812 11.711 1 94.19 103 ASP B CA 1
ATOM 4732 C C . ASP B 1 103 ? -18.562 -23.656 10.57 1 94.19 103 ASP B C 1
ATOM 4734 O O . ASP B 1 103 ? -17.844 -23.125 9.719 1 94.19 103 ASP B O 1
ATOM 4738 N N . CYS B 1 104 ? -18.906 -24.875 10.609 1 91.25 104 CYS B N 1
ATOM 4739 C CA . CYS B 1 104 ? -18.438 -25.766 9.562 1 91.25 104 CYS B CA 1
ATOM 4740 C C . CYS B 1 104 ? -19.047 -25.391 8.211 1 91.25 104 CYS B C 1
ATOM 4742 O O . CYS B 1 104 ? -18.328 -25.328 7.207 1 91.25 104 CYS B O 1
ATOM 4744 N N . LYS B 1 105 ? -20.281 -25.125 8.234 1 90.5 105 LYS B N 1
ATOM 4745 C CA . LYS B 1 105 ? -20.969 -24.766 6.996 1 90.5 105 LYS B CA 1
ATOM 4746 C C . LYS B 1 105 ? -20.406 -23.469 6.414 1 90.5 105 LYS B C 1
ATOM 4748 O O . LYS B 1 105 ? -20.266 -23.344 5.195 1 90.5 105 LYS B O 1
ATOM 4753 N N . MET B 1 106 ? -20.031 -22.547 7.266 1 92.81 106 MET B N 1
ATOM 4754 C CA . MET B 1 106 ? -19.578 -21.234 6.832 1 92.81 106 MET B CA 1
ATOM 4755 C C . MET B 1 106 ? -18.078 -21.25 6.559 1 92.81 106 MET B C 1
ATOM 4757 O O . MET B 1 106 ? -17.531 -20.297 5.965 1 92.81 106 MET B O 1
ATOM 4761 N N . GLY B 1 107 ? -17.438 -22.25 6.926 1 89.5 107 GLY B N 1
ATOM 4762 C CA . GLY B 1 107 ? -16 -22.328 6.75 1 89.5 107 GLY B CA 1
ATOM 4763 C C . GLY B 1 107 ? -15.227 -21.5 7.758 1 89.5 107 GLY B C 1
ATOM 4764 O O . GLY B 1 107 ? -14.133 -21.016 7.465 1 89.5 107 GLY B O 1
ATOM 4765 N N . PHE B 1 108 ? -15.836 -21.266 8.945 1 92.69 108 PHE B N 1
ATOM 4766 C CA . PHE B 1 108 ? -15.164 -20.516 10 1 92.69 108 PHE B CA 1
ATOM 4767 C C . PHE B 1 108 ? -14.258 -21.438 10.82 1 92.69 108 PHE B C 1
ATOM 4769 O O . PHE B 1 108 ? -14.734 -22.328 11.523 1 92.69 108 PHE B O 1
ATOM 4776 N N . GLU B 1 109 ? -12.961 -21.188 10.695 1 89.06 109 GLU B N 1
ATOM 4777 C CA . GLU B 1 109 ? -12 -22 11.422 1 89.06 109 GLU B CA 1
ATOM 4778 C C . GLU B 1 109 ? -12.031 -21.703 12.922 1 89.06 109 GLU B C 1
ATOM 4780 O O . GLU B 1 109 ? -12.258 -20.562 13.328 1 89.06 109 GLU B O 1
ATOM 4785 N N . SER B 1 110 ? -11.766 -22.719 13.68 1 88.81 110 SER B N 1
ATOM 4786 C CA . SER B 1 110 ? -11.805 -22.594 15.133 1 88.81 110 SER B CA 1
ATOM 4787 C C . SER B 1 110 ? -10.719 -21.656 15.641 1 88.81 110 SER B C 1
ATOM 4789 O O . SER B 1 110 ? -9.586 -21.688 15.156 1 88.81 110 SER B O 1
ATOM 4791 N N . ARG B 1 111 ? -11.023 -20.734 16.484 1 86.81 111 ARG B N 1
ATOM 4792 C CA . ARG B 1 111 ? -10.117 -19.875 17.25 1 86.81 111 ARG B CA 1
ATOM 4793 C C . ARG B 1 111 ? -9.477 -18.828 16.344 1 86.81 111 ARG B C 1
ATOM 4795 O O . ARG B 1 111 ? -8.398 -18.312 16.656 1 86.81 111 ARG B O 1
ATOM 4802 N N . LYS B 1 112 ? -10.055 -18.641 15.242 1 89.31 112 LYS B N 1
ATOM 4803 C CA . LYS B 1 112 ? -9.578 -17.562 14.375 1 89.31 112 LYS B CA 1
ATOM 4804 C C . LYS B 1 112 ? -10.523 -16.359 14.422 1 89.31 112 LYS B C 1
ATOM 4806 O O . LYS B 1 112 ? -11.75 -16.531 14.453 1 89.31 112 LYS B O 1
ATOM 4811 N N . HIS B 1 113 ? -9.914 -15.266 14.438 1 93.12 113 HIS B N 1
ATOM 4812 C CA . HIS B 1 113 ? -10.68 -14.031 14.531 1 93.12 113 HIS B CA 1
ATOM 4813 C C . HIS B 1 113 ? -11.078 -13.516 13.156 1 93.12 113 HIS B C 1
ATOM 4815 O O . HIS B 1 113 ? -11.945 -12.641 13.031 1 93.12 113 HIS B O 1
ATOM 4821 N N . TYR B 1 114 ? -10.5 -14.086 12.164 1 95 114 TYR B N 1
ATOM 4822 C CA . TYR B 1 114 ? -10.75 -13.633 10.797 1 95 114 TYR B CA 1
ATOM 4823 C C . TYR B 1 114 ? -11.25 -14.773 9.922 1 95 114 TYR B C 1
ATOM 4825 O O . TYR B 1 114 ? -10.781 -15.906 10.039 1 95 114 TYR B O 1
ATOM 4833 N N . SER B 1 115 ? -12.273 -14.469 9.109 1 95.19 115 SER B N 1
ATOM 4834 C CA . SER B 1 115 ? -12.75 -15.445 8.141 1 95.19 115 SER B CA 1
ATOM 4835 C C . SER B 1 115 ? -11.734 -15.656 7.023 1 95.19 115 SER B C 1
ATOM 4837 O O . SER B 1 115 ? -10.812 -14.852 6.855 1 95.19 115 SER B O 1
ATOM 4839 N N . LEU B 1 116 ? -11.859 -16.75 6.262 1 94.5 116 LEU B N 1
ATOM 4840 C CA . LEU B 1 116 ? -10.93 -17.031 5.172 1 94.5 116 LEU B CA 1
ATOM 4841 C C . LEU B 1 116 ? -11.008 -15.938 4.105 1 94.5 116 LEU B C 1
ATOM 4843 O O . LEU B 1 116 ? -9.992 -15.586 3.498 1 94.5 116 LEU B O 1
ATOM 4847 N N . GLY B 1 117 ? -12.227 -15.461 3.893 1 93.62 117 GLY B N 1
ATOM 4848 C CA . GLY B 1 117 ? -12.359 -14.352 2.955 1 93.62 117 GLY B CA 1
ATOM 4849 C C . GLY B 1 117 ? -11.602 -13.109 3.379 1 93.62 117 GLY B C 1
ATOM 4850 O O . GLY B 1 117 ? -10.984 -12.445 2.549 1 93.62 117 GLY B O 1
ATOM 4851 N N . MET B 1 118 ? -11.664 -12.797 4.605 1 94.75 118 MET B N 1
ATOM 4852 C CA . MET B 1 118 ? -10.953 -11.633 5.129 1 94.75 118 MET B CA 1
ATOM 4853 C C . MET B 1 118 ? -9.445 -11.867 5.117 1 94.75 118 MET B C 1
ATOM 4855 O O . MET B 1 118 ? -8.672 -10.953 4.816 1 94.75 118 MET B O 1
ATOM 4859 N N . ILE B 1 119 ? -9.055 -13.055 5.473 1 95.19 119 ILE B N 1
ATOM 4860 C CA . ILE B 1 119 ? -7.641 -13.391 5.445 1 95.19 119 ILE B CA 1
ATOM 4861 C C . ILE B 1 119 ? -7.086 -13.188 4.035 1 95.19 119 ILE B C 1
ATOM 4863 O O . ILE B 1 119 ? -5.988 -12.656 3.863 1 95.19 119 ILE B O 1
ATOM 4867 N N . GLU B 1 120 ? -7.805 -13.602 3.074 1 94.88 120 GLU B N 1
ATOM 4868 C CA . GLU B 1 120 ? -7.387 -13.398 1.689 1 94.88 120 GLU B CA 1
ATOM 4869 C C . GLU B 1 120 ? -7.133 -11.922 1.396 1 94.88 120 GLU B C 1
ATOM 4871 O O . GLU B 1 120 ? -6.125 -11.57 0.78 1 94.88 120 GLU B O 1
ATOM 4876 N N . ARG B 1 121 ? -7.988 -11.07 1.872 1 92.88 121 ARG B N 1
ATOM 4877 C CA . ARG B 1 121 ? -7.859 -9.633 1.655 1 92.88 121 ARG B CA 1
ATOM 4878 C C . ARG B 1 121 ? -6.625 -9.086 2.359 1 92.88 121 ARG B C 1
ATOM 4880 O O . ARG B 1 121 ? -5.906 -8.25 1.801 1 92.88 121 ARG B O 1
ATOM 4887 N N . ILE B 1 122 ? -6.465 -9.5 3.543 1 95.19 122 ILE B N 1
ATOM 4888 C CA . ILE B 1 122 ? -5.336 -9.023 4.34 1 95.19 122 ILE B CA 1
ATOM 4889 C C . ILE B 1 122 ? -4.027 -9.453 3.689 1 95.19 122 ILE B C 1
ATOM 4891 O O . ILE B 1 122 ? -3.109 -8.648 3.523 1 95.19 122 ILE B O 1
ATOM 4895 N N . VAL B 1 123 ? -4 -10.68 3.285 1 95.88 123 VAL B N 1
ATOM 4896 C CA . VAL B 1 123 ? -2.779 -11.234 2.713 1 95.88 123 VAL B CA 1
ATOM 4897 C C . VAL B 1 123 ? -2.49 -10.57 1.368 1 95.88 123 VAL B C 1
ATOM 4899 O O . VAL B 1 123 ? -1.332 -10.305 1.038 1 95.88 123 VAL B O 1
ATOM 4902 N N . GLU B 1 124 ? -3.488 -10.297 0.619 1 93.44 124 GLU B N 1
ATOM 4903 C CA . GLU B 1 124 ? -3.309 -9.578 -0.64 1 93.44 124 GLU B CA 1
ATOM 4904 C C . GLU B 1 124 ? -2.709 -8.195 -0.406 1 93.44 124 GLU B C 1
ATOM 4906 O O . GLU B 1 124 ? -1.879 -7.734 -1.191 1 93.44 124 GLU B O 1
ATOM 4911 N N . SER B 1 125 ? -3.123 -7.559 0.608 1 94 125 SER B N 1
ATOM 4912 C CA . SER B 1 125 ? -2.623 -6.223 0.913 1 94 125 SER B CA 1
ATOM 4913 C C . SER B 1 125 ? -1.146 -6.254 1.287 1 94 125 SER B C 1
ATOM 4915 O O . SER B 1 125 ? -0.369 -5.402 0.848 1 94 125 SER B O 1
ATOM 4917 N N . VAL B 1 126 ? -0.802 -7.238 2.047 1 93.75 126 VAL B N 1
ATOM 4918 C CA . VAL B 1 126 ? 0.582 -7.316 2.504 1 93.75 126 VAL B CA 1
ATOM 4919 C C . VAL B 1 126 ? 1.48 -7.766 1.356 1 93.75 126 VAL B C 1
ATOM 4921 O O . VAL B 1 126 ? 2.684 -7.496 1.358 1 93.75 126 VAL B O 1
ATOM 4924 N N . ALA B 1 127 ? 0.915 -8.445 0.395 1 93.5 127 ALA B N 1
ATOM 4925 C CA . ALA B 1 127 ? 1.67 -8.828 -0.795 1 93.5 127 ALA B CA 1
ATOM 4926 C C . ALA B 1 127 ? 2.025 -7.605 -1.634 1 93.5 127 ALA B C 1
ATOM 4928 O O . ALA B 1 127 ? 2.977 -7.637 -2.418 1 93.5 127 ALA B O 1
ATOM 4929 N N . ILE B 1 128 ? 1.311 -6.547 -1.461 1 91.06 128 ILE B N 1
ATOM 4930 C CA . ILE B 1 128 ? 1.477 -5.363 -2.297 1 91.06 128 ILE B CA 1
ATOM 4931 C C . ILE B 1 128 ? 2.305 -4.316 -1.551 1 91.06 128 ILE B C 1
ATOM 4933 O O . ILE B 1 128 ? 3.08 -3.578 -2.164 1 91.06 128 ILE B O 1
ATOM 4937 N N . THR B 1 129 ? 2.129 -4.23 -0.252 1 90.12 129 THR B N 1
ATOM 4938 C CA . THR B 1 129 ? 2.801 -3.193 0.523 1 90.12 129 THR B CA 1
ATOM 4939 C C . THR B 1 129 ? 3.318 -3.756 1.845 1 90.12 129 THR B C 1
ATOM 4941 O O . THR B 1 129 ? 3.143 -4.941 2.133 1 90.12 129 THR B O 1
ATOM 4944 N N . THR B 1 130 ? 4.043 -2.889 2.59 1 89.5 130 THR B N 1
ATOM 4945 C CA . THR B 1 130 ? 4.617 -3.324 3.859 1 89.5 130 THR B CA 1
ATOM 4946 C C . THR B 1 130 ? 3.516 -3.645 4.867 1 89.5 130 THR B C 1
ATOM 4948 O O . THR B 1 130 ? 2.373 -3.213 4.707 1 89.5 130 THR B O 1
ATOM 4951 N N . SER B 1 131 ? 3.865 -4.395 5.91 1 91.12 131 SER B N 1
ATOM 4952 C CA . SER B 1 131 ? 2.881 -4.816 6.902 1 91.12 131 SER B CA 1
ATOM 4953 C C . SER B 1 131 ? 2.295 -3.619 7.645 1 91.12 131 SER B C 1
ATOM 4955 O O . SER B 1 131 ? 1.101 -3.596 7.949 1 91.12 131 SER B O 1
ATOM 4957 N N . ARG B 1 132 ? 3.102 -2.668 7.922 1 88.19 132 ARG B N 1
ATOM 4958 C CA . ARG B 1 132 ? 2.619 -1.469 8.602 1 88.19 132 ARG B CA 1
ATOM 4959 C C . ARG B 1 132 ? 1.667 -0.68 7.703 1 88.19 132 ARG B C 1
ATOM 4961 O O . ARG B 1 132 ? 0.589 -0.274 8.141 1 88.19 132 ARG B O 1
ATOM 4968 N N . SER B 1 133 ? 2.07 -0.447 6.473 1 89.81 133 SER B N 1
ATOM 4969 C CA . SER B 1 133 ? 1.223 0.253 5.512 1 89.81 133 SER B CA 1
ATOM 4970 C C . SER B 1 133 ? -0.067 -0.517 5.25 1 89.81 133 SER B C 1
ATOM 4972 O O . SER B 1 133 ? -1.132 0.083 5.082 1 89.81 133 SER B O 1
ATOM 4974 N N . ALA B 1 134 ? 0.109 -1.851 5.191 1 93.06 134 ALA B N 1
ATOM 4975 C CA . ALA B 1 134 ? -1.077 -2.68 4.992 1 93.06 134 ALA B CA 1
ATOM 4976 C C . ALA B 1 134 ? -2.078 -2.49 6.129 1 93.06 134 ALA B C 1
ATOM 4978 O O . ALA B 1 134 ? -3.279 -2.35 5.891 1 93.06 134 ALA B O 1
ATOM 4979 N N . SER B 1 135 ? -1.6 -2.51 7.344 1 94.12 135 SER B N 1
ATOM 4980 C CA . SER B 1 135 ? -2.455 -2.303 8.508 1 94.12 135 SER B CA 1
ATOM 4981 C C . SER B 1 135 ? -3.184 -0.965 8.43 1 94.12 135 SER B C 1
ATOM 4983 O O . SER B 1 135 ? -4.391 -0.893 8.672 1 94.12 135 SER B O 1
ATOM 4985 N N . GLU B 1 136 ? -2.5 0.063 8.031 1 91.69 136 GLU B N 1
ATOM 4986 C CA . GLU B 1 136 ? -3.084 1.396 7.91 1 91.69 136 GLU B CA 1
ATOM 4987 C C . GLU B 1 136 ? -4.137 1.438 6.805 1 91.69 136 GLU B C 1
ATOM 4989 O O . GLU B 1 136 ? -5.199 2.039 6.977 1 91.69 136 GLU B O 1
ATOM 4994 N N . LEU B 1 137 ? -3.807 0.813 5.75 1 92.31 137 LEU B N 1
ATOM 4995 C CA . LEU B 1 137 ? -4.715 0.823 4.609 1 92.31 137 LEU B CA 1
ATOM 4996 C C . LEU B 1 137 ? -5.965 0.004 4.902 1 92.31 137 LEU B C 1
ATOM 4998 O O . LEU B 1 137 ? -7.066 0.364 4.473 1 92.31 137 LEU B O 1
ATOM 5002 N N . LEU B 1 138 ? -5.762 -1.117 5.57 1 92.31 138 LEU B N 1
ATOM 5003 C CA . LEU B 1 138 ? -6.91 -1.931 5.957 1 92.31 138 LEU B CA 1
ATOM 5004 C C . LEU B 1 138 ? -7.859 -1.144 6.855 1 92.31 138 LEU B C 1
ATOM 5006 O O . LEU B 1 138 ? -9.078 -1.234 6.707 1 92.31 138 LEU B O 1
ATOM 5010 N N . GLN B 1 139 ? -7.352 -0.378 7.688 1 88.94 139 GLN B N 1
ATOM 5011 C CA . GLN B 1 139 ? -8.172 0.466 8.555 1 88.94 139 GLN B CA 1
ATOM 5012 C C . GLN B 1 139 ? -8.883 1.549 7.746 1 88.94 139 GLN B C 1
ATOM 5014 O O . GLN B 1 139 ? -10.078 1.778 7.926 1 88.94 139 GLN B O 1
ATOM 5019 N N . SER B 1 140 ? -8.164 2.158 6.895 1 86.56 140 SER B N 1
ATOM 5020 C CA . SER B 1 140 ? -8.695 3.291 6.141 1 86.56 140 SER B CA 1
ATOM 5021 C C . SER B 1 140 ? -9.68 2.836 5.074 1 86.56 140 SER B C 1
ATOM 5023 O O . SER B 1 140 ? -10.703 3.482 4.848 1 86.56 140 SER B O 1
ATOM 5025 N N . LEU B 1 141 ? -9.391 1.723 4.41 1 87.31 141 LEU B N 1
ATOM 5026 C CA . LEU B 1 141 ? -10.156 1.325 3.238 1 87.31 141 LEU B CA 1
ATOM 5027 C C . LEU B 1 141 ? -11.211 0.286 3.605 1 87.31 141 LEU B C 1
ATOM 5029 O O . LEU B 1 141 ? -12.312 0.283 3.043 1 87.31 141 LEU B O 1
ATOM 5033 N N . ALA B 1 142 ? -10.859 -0.57 4.543 1 84.81 142 ALA B N 1
ATOM 5034 C CA . ALA B 1 142 ? -11.773 -1.67 4.852 1 84.81 142 ALA B CA 1
ATOM 5035 C C . ALA B 1 142 ? -12.43 -1.473 6.215 1 84.81 142 ALA B C 1
ATOM 5037 O O . ALA B 1 142 ? -13.305 -2.246 6.609 1 84.81 142 ALA B O 1
ATOM 5038 N N . GLY B 1 143 ? -12.047 -0.52 6.992 1 82.06 143 GLY B N 1
ATOM 5039 C CA . GLY B 1 143 ? -12.641 -0.25 8.289 1 82.06 143 GLY B CA 1
ATOM 5040 C C . GLY B 1 143 ? -12.297 -1.295 9.336 1 82.06 143 GLY B C 1
ATOM 5041 O O . GLY B 1 143 ? -13.094 -1.56 10.242 1 82.06 143 GLY B O 1
ATOM 5042 N N . ILE B 1 144 ? -11.211 -1.953 9.125 1 86.5 144 ILE B N 1
ATOM 5043 C CA . ILE B 1 144 ? -10.797 -2.984 10.07 1 86.5 144 ILE B CA 1
ATOM 5044 C C . ILE B 1 144 ? -9.531 -2.545 10.797 1 86.5 144 ILE B C 1
ATOM 5046 O O . ILE B 1 144 ? -8.609 -2.008 10.172 1 86.5 144 ILE B O 1
ATOM 5050 N N . THR B 1 145 ? -9.57 -2.709 12.07 1 89.19 145 THR B N 1
ATOM 5051 C CA . THR B 1 145 ? -8.383 -2.416 12.859 1 89.19 145 THR B CA 1
ATOM 5052 C C . THR B 1 145 ? -7.566 -3.684 13.109 1 89.19 145 THR B C 1
ATOM 5054 O O . THR B 1 145 ? -8.039 -4.613 13.766 1 89.19 145 THR B O 1
ATOM 5057 N N . ILE B 1 146 ? -6.418 -3.781 12.578 1 93 146 ILE B N 1
ATOM 5058 C CA . ILE B 1 146 ? -5.523 -4.926 12.727 1 93 146 ILE B CA 1
ATOM 5059 C C . ILE B 1 146 ? -4.09 -4.434 12.922 1 93 146 ILE B C 1
ATOM 5061 O O . ILE B 1 146 ? -3.66 -3.482 12.266 1 93 146 ILE B O 1
ATOM 5065 N N . SER B 1 147 ? -3.408 -4.984 13.828 1 93.56 147 SER B N 1
ATOM 5066 C CA . SER B 1 147 ? -2.02 -4.602 14.07 1 93.56 147 SER B CA 1
ATOM 5067 C C . SER B 1 147 ? -1.102 -5.137 12.977 1 93.56 147 SER B C 1
ATOM 5069 O O . SER B 1 147 ? -1.439 -6.109 12.297 1 93.56 147 SER B O 1
ATOM 5071 N N . HIS B 1 148 ? 0.051 -4.504 12.828 1 93.38 148 HIS B N 1
ATOM 5072 C CA . HIS B 1 148 ? 1.031 -4.965 11.852 1 93.38 148 HIS B CA 1
ATOM 5073 C C . HIS B 1 148 ? 1.514 -6.375 12.18 1 93.38 148 HIS B C 1
ATOM 5075 O O . HIS B 1 148 ? 1.775 -7.172 11.273 1 93.38 148 HIS B O 1
ATOM 5081 N N . GLN B 1 149 ? 1.62 -6.723 13.453 1 93.38 149 GLN B N 1
ATOM 5082 C CA . GLN B 1 149 ? 2.061 -8.055 13.859 1 93.38 149 GLN B CA 1
ATOM 5083 C C . GLN B 1 149 ? 1.036 -9.109 13.469 1 93.38 149 GLN B C 1
ATOM 5085 O O . GLN B 1 149 ? 1.401 -10.211 13.047 1 93.38 149 GLN B O 1
ATOM 5090 N N . SER B 1 150 ? -0.199 -8.719 13.656 1 93.69 150 SER B N 1
ATOM 5091 C CA . SER B 1 150 ? -1.255 -9.641 13.25 1 93.69 150 SER B CA 1
ATOM 5092 C C . SER B 1 150 ? -1.245 -9.859 11.742 1 93.69 150 SER B C 1
ATOM 5094 O O . SER B 1 150 ? -1.49 -10.977 11.273 1 93.69 150 SER B O 1
ATOM 5096 N N . VAL B 1 151 ? -1.019 -8.812 11.023 1 95 151 VAL B N 1
ATOM 5097 C CA . VAL B 1 151 ? -0.919 -8.914 9.57 1 95 151 VAL B CA 1
ATOM 5098 C C . VAL B 1 151 ? 0.199 -9.883 9.195 1 95 151 VAL B C 1
ATOM 5100 O O . VAL B 1 151 ? 0.023 -10.734 8.32 1 95 151 VAL B O 1
ATOM 5103 N N . ILE B 1 152 ? 1.325 -9.797 9.867 1 95.25 152 ILE B N 1
ATOM 5104 C CA . ILE B 1 152 ? 2.471 -10.664 9.617 1 95.25 152 ILE B CA 1
ATOM 5105 C C . ILE B 1 152 ? 2.1 -12.109 9.922 1 95.25 152 ILE B C 1
ATOM 5107 O O . ILE B 1 152 ? 2.418 -13.016 9.141 1 95.25 152 ILE B O 1
ATOM 5111 N N . SER B 1 153 ? 1.432 -12.305 11.031 1 95.75 153 SER B N 1
ATOM 5112 C CA . SER B 1 153 ? 1.027 -13.648 11.422 1 95.75 153 SER B CA 1
ATOM 5113 C C . SER B 1 153 ? 0.112 -14.281 10.375 1 95.75 153 SER B C 1
ATOM 5115 O O . SER B 1 153 ? 0.253 -15.461 10.047 1 95.75 153 SER B O 1
ATOM 5117 N N . LEU B 1 154 ? -0.809 -13.523 9.93 1 95.62 154 LEU B N 1
ATOM 5118 C CA . LEU B 1 154 ? -1.741 -14.023 8.922 1 95.62 154 LEU B CA 1
ATOM 5119 C C . LEU B 1 154 ? -1.024 -14.297 7.605 1 95.62 154 LEU B C 1
ATOM 5121 O O . LEU B 1 154 ? -1.366 -15.242 6.895 1 95.62 154 LEU B O 1
ATOM 5125 N N . LYS B 1 155 ? -0.104 -13.422 7.25 1 96.25 155 LYS B N 1
ATOM 5126 C CA . LYS B 1 155 ? 0.728 -13.672 6.074 1 96.25 155 LYS B CA 1
ATOM 5127 C C . LYS B 1 155 ? 1.482 -14.992 6.211 1 96.25 155 LYS B C 1
ATOM 5129 O O . LYS B 1 155 ? 1.552 -15.773 5.258 1 96.25 155 LYS B O 1
ATOM 5134 N N . ASN B 1 156 ? 2.066 -15.25 7.379 1 96.56 156 ASN B N 1
ATOM 5135 C CA . ASN B 1 156 ? 2.762 -16.516 7.625 1 96.56 156 ASN B CA 1
ATOM 5136 C C . ASN B 1 156 ? 1.819 -17.703 7.504 1 96.56 156 ASN B C 1
ATOM 5138 O O . ASN B 1 156 ? 2.184 -18.734 6.934 1 96.56 156 ASN B O 1
ATOM 5142 N N . TYR B 1 157 ? 0.704 -17.516 8.062 1 95.25 157 TYR B N 1
ATOM 5143 C CA . TYR B 1 157 ? -0.323 -18.547 7.953 1 95.25 157 TYR B CA 1
ATOM 5144 C C . TYR B 1 157 ? -0.633 -18.859 6.492 1 95.25 157 TYR B C 1
ATOM 5146 O O . TYR B 1 157 ? -0.646 -20.016 6.09 1 95.25 157 TYR B O 1
ATOM 5154 N N . ALA B 1 158 ? -0.868 -17.844 5.711 1 95.69 158 ALA B N 1
ATOM 5155 C CA . ALA B 1 158 ? -1.17 -18.016 4.289 1 95.69 158 ALA B CA 1
ATOM 5156 C C . ALA B 1 158 ? 0.016 -18.609 3.545 1 95.69 158 ALA B C 1
ATOM 5158 O O . ALA B 1 158 ? -0.164 -19.422 2.627 1 95.69 158 ALA B O 1
ATOM 5159 N N . GLY B 1 159 ? 1.198 -18.141 3.9 1 96.12 159 GLY B N 1
ATOM 5160 C CA . GLY B 1 159 ? 2.395 -18.688 3.281 1 96.12 159 GLY B CA 1
ATOM 5161 C C . GLY B 1 159 ? 2.557 -20.188 3.512 1 96.12 159 GLY B C 1
ATOM 5162 O O . GLY B 1 159 ? 2.932 -20.922 2.6 1 96.12 159 GLY B O 1
ATOM 5163 N N . LYS B 1 160 ? 2.26 -20.578 4.727 1 94.88 160 LYS B N 1
ATOM 5164 C CA . LYS B 1 160 ? 2.316 -22 5.051 1 94.88 160 LYS B CA 1
ATOM 5165 C C . LYS B 1 160 ? 1.306 -22.797 4.223 1 94.88 160 LYS B C 1
ATOM 5167 O O . LYS B 1 160 ? 1.619 -23.875 3.715 1 94.88 160 LYS B O 1
ATOM 5172 N N . LYS B 1 161 ? 0.171 -22.297 4.082 1 94.62 161 LYS B N 1
ATOM 5173 C CA . LYS B 1 161 ? -0.875 -22.938 3.301 1 94.62 161 LYS B CA 1
ATOM 5174 C C . LYS B 1 161 ? -0.508 -22.984 1.819 1 94.62 161 LYS B C 1
ATOM 5176 O O . LYS B 1 161 ? -0.764 -23.969 1.138 1 94.62 161 LYS B O 1
ATOM 5181 N N . ALA B 1 162 ? 0.038 -21.875 1.358 1 95.38 162 ALA B N 1
ATOM 5182 C CA . ALA B 1 162 ? 0.447 -21.812 -0.042 1 95.38 162 ALA B CA 1
ATOM 5183 C C . ALA B 1 162 ? 1.522 -22.859 -0.348 1 95.38 162 ALA B C 1
ATOM 5185 O O . ALA B 1 162 ? 1.482 -23.516 -1.392 1 95.38 162 ALA B O 1
ATOM 5186 N N . LYS B 1 163 ? 2.447 -23 0.563 1 93.38 163 LYS B N 1
ATOM 5187 C CA . LYS B 1 163 ? 3.498 -24 0.414 1 93.38 163 LYS B CA 1
ATOM 5188 C C . LYS B 1 163 ? 2.91 -25.406 0.377 1 93.38 163 LYS B C 1
ATOM 5190 O O . LYS B 1 163 ? 3.244 -26.203 -0.504 1 93.38 163 LYS B O 1
ATOM 5195 N N . ALA B 1 164 ? 2.045 -25.672 1.276 1 92.06 164 ALA B N 1
ATOM 5196 C CA . ALA B 1 164 ? 1.42 -26.984 1.351 1 92.06 164 ALA B CA 1
ATOM 5197 C C . ALA B 1 164 ? 0.591 -27.266 0.101 1 92.06 164 ALA B C 1
ATOM 5199 O O . ALA B 1 164 ? 0.629 -28.375 -0.437 1 92.06 164 ALA B O 1
ATOM 5200 N N . TYR B 1 165 ? -0.13 -26.328 -0.329 1 92.88 165 TYR B N 1
ATOM 5201 C CA . TYR B 1 165 ? -0.967 -26.484 -1.515 1 92.88 165 TYR B CA 1
ATOM 5202 C C . TYR B 1 165 ? -0.12 -26.766 -2.748 1 92.88 165 TYR B C 1
ATOM 5204 O O . TYR B 1 165 ? -0.451 -27.656 -3.543 1 92.88 165 TYR B O 1
ATOM 5212 N N . GLU B 1 166 ? 0.927 -26.016 -2.924 1 90.5 166 GLU B N 1
ATOM 5213 C CA . GLU B 1 166 ? 1.778 -26.188 -4.098 1 90.5 166 GLU B CA 1
ATOM 5214 C C . GLU B 1 166 ? 2.445 -27.562 -4.102 1 90.5 166 GLU B C 1
ATOM 5216 O O . GLU B 1 166 ? 2.574 -28.188 -5.156 1 90.5 166 GLU B O 1
ATOM 5221 N N . LYS B 1 167 ? 2.836 -27.984 -2.977 1 87.94 167 LYS B N 1
ATOM 5222 C CA . LYS B 1 167 ? 3.443 -29.312 -2.873 1 87.94 167 LYS B CA 1
ATOM 5223 C C . LYS B 1 167 ? 2.443 -30.406 -3.234 1 87.94 167 LYS B C 1
ATOM 5225 O O . LYS B 1 167 ? 2.775 -31.344 -3.969 1 87.94 167 LYS B O 1
ATOM 5230 N N . ALA B 1 168 ? 1.295 -30.234 -2.766 1 87 168 ALA B N 1
ATOM 5231 C CA . ALA B 1 168 ? 0.254 -31.219 -3.076 1 87 168 ALA B CA 1
ATOM 5232 C C . ALA B 1 168 ? -0.132 -31.156 -4.551 1 87 168 ALA B C 1
ATOM 5234 O O . ALA B 1 168 ? -0.385 -32.188 -5.176 1 87 168 ALA B O 1
ATOM 5235 N N . PHE B 1 169 ? -0.194 -30.016 -5.047 1 85.12 169 PHE B N 1
ATOM 5236 C CA . PHE B 1 169 ? -0.581 -29.797 -6.434 1 85.12 169 PHE B CA 1
ATOM 5237 C C . PHE B 1 169 ? 0.407 -30.469 -7.387 1 85.12 169 PHE B C 1
ATOM 5239 O O . PHE B 1 169 ? 0.005 -31.078 -8.375 1 85.12 169 PHE B O 1
ATOM 5246 N N . VAL B 1 170 ? 1.591 -30.422 -7.086 1 84.31 170 VAL B N 1
ATOM 5247 C CA . VAL B 1 170 ? 2.633 -30.938 -7.957 1 84.31 170 VAL B CA 1
ATOM 5248 C C . VAL B 1 170 ? 2.674 -32.469 -7.852 1 84.31 170 VAL B C 1
ATOM 5250 O O . VAL B 1 170 ? 2.975 -33.156 -8.828 1 84.31 170 VAL B O 1
ATOM 5253 N N . GLU B 1 171 ? 2.34 -32.938 -6.727 1 80.12 171 GLU B N 1
ATOM 5254 C CA . GLU B 1 171 ? 2.422 -34.375 -6.488 1 80.12 171 GLU B CA 1
ATOM 5255 C C . GLU B 1 171 ? 1.166 -35.094 -6.98 1 80.12 171 GLU B C 1
ATOM 5257 O O . GLU B 1 171 ? 1.198 -36.281 -7.262 1 80.12 171 GLU B O 1
ATOM 5262 N N . GLU B 1 172 ? 0.134 -34.344 -6.98 1 74.88 172 GLU B N 1
ATOM 5263 C CA . GLU B 1 172 ? -1.128 -34.969 -7.348 1 74.88 172 GLU B CA 1
ATOM 5264 C C . GLU B 1 172 ? -1.116 -35.406 -8.812 1 74.88 172 GLU B C 1
ATOM 5266 O O . GLU B 1 172 ? -0.667 -34.656 -9.688 1 74.88 172 GLU B O 1
ATOM 5271 N N . LYS B 1 173 ? -1.343 -36.875 -8.969 1 62.81 173 LYS B N 1
ATOM 5272 C CA . LYS B 1 173 ? -1.436 -37.469 -10.297 1 62.81 173 LYS B CA 1
ATOM 5273 C C . LYS B 1 173 ? -2.639 -36.938 -11.062 1 62.81 173 LYS B C 1
ATOM 5275 O O . LYS B 1 173 ? -3.768 -37 -10.57 1 62.81 173 LYS B O 1
ATOM 5280 N N . LYS B 1 174 ? -2.338 -36.094 -12.039 1 64.56 174 LYS B N 1
ATOM 5281 C CA . LYS B 1 174 ? -3.428 -35.5 -12.812 1 64.56 174 LYS B CA 1
ATOM 5282 C C . LYS B 1 174 ? -4.023 -36.5 -13.789 1 64.56 174 LYS B C 1
ATOM 5284 O O . LYS B 1 174 ? -3.289 -37.25 -14.438 1 64.56 174 LYS B O 1
ATOM 5289 N N . ASP B 1 175 ? -5.32 -36.844 -13.555 1 62.62 175 ASP B N 1
ATOM 5290 C CA . ASP B 1 175 ? -6.059 -37.781 -14.414 1 62.62 175 ASP B CA 1
ATOM 5291 C C . ASP B 1 175 ? -6.188 -37.219 -15.828 1 62.62 175 ASP B C 1
ATOM 5293 O O . ASP B 1 175 ? -6.555 -37.938 -16.75 1 62.62 175 ASP B O 1
ATOM 5297 N N . LYS B 1 176 ? -5.773 -35.969 -16.031 1 66.25 176 LYS B N 1
ATOM 5298 C CA . LYS B 1 176 ? -5.938 -35.406 -17.359 1 66.25 176 LYS B CA 1
ATOM 5299 C C . LYS B 1 176 ? -4.754 -35.75 -18.25 1 66.25 176 LYS B C 1
ATOM 5301 O O . LYS B 1 176 ? -3.639 -35.938 -17.766 1 66.25 176 LYS B O 1
ATOM 5306 N N . LYS B 1 177 ? -5.078 -36 -19.406 1 79.31 177 LYS B N 1
ATOM 5307 C CA . LYS B 1 177 ? -4.055 -36.25 -20.422 1 79.31 177 LYS B CA 1
ATOM 5308 C C . LYS B 1 177 ? -3 -35.125 -20.406 1 79.31 177 LYS B C 1
ATOM 5310 O O . LYS B 1 177 ? -3.336 -33.938 -20.375 1 79.31 177 LYS B O 1
ATOM 5315 N N . PRO B 1 178 ? -1.722 -35.562 -20.328 1 86.31 178 PRO B N 1
ATOM 5316 C CA . PRO B 1 178 ? -0.645 -34.562 -20.328 1 86.31 178 PRO B CA 1
ATOM 5317 C C . PRO B 1 178 ? -0.64 -33.688 -21.578 1 86.31 178 PRO B C 1
ATOM 5319 O O . PRO B 1 178 ? -0.982 -34.156 -22.672 1 86.31 178 PRO B O 1
ATOM 5322 N N . VAL B 1 179 ? -0.358 -32.469 -21.406 1 87.81 179 VAL B N 1
ATOM 5323 C CA . VAL B 1 179 ? -0.255 -31.547 -22.516 1 87.81 179 VAL B CA 1
ATOM 5324 C C . VAL B 1 179 ? 1.054 -31.766 -23.281 1 87.81 179 VAL B C 1
ATOM 5326 O O . VAL B 1 179 ? 2.078 -32.094 -22.672 1 87.81 179 VAL B O 1
ATOM 5329 N N . GLN B 1 180 ? 0.913 -31.703 -24.594 1 89.94 180 GLN B N 1
ATOM 5330 C CA . GLN B 1 180 ? 2.096 -31.922 -25.422 1 89.94 180 GLN B CA 1
ATOM 5331 C C . GLN B 1 180 ? 2.418 -30.688 -26.25 1 89.94 180 GLN B C 1
ATOM 5333 O O . GLN B 1 180 ? 2.189 -30.672 -27.469 1 89.94 180 GLN B O 1
ATOM 5338 N N . PRO B 1 181 ? 3.08 -29.781 -25.562 1 91.31 181 PRO B N 1
ATOM 5339 C CA . PRO B 1 181 ? 3.463 -28.594 -26.344 1 91.31 181 PRO B CA 1
ATOM 5340 C C . PRO B 1 181 ? 4.703 -28.812 -27.203 1 91.31 181 PRO B C 1
ATOM 5342 O O . PRO B 1 181 ? 5.492 -29.719 -26.922 1 91.31 181 PRO B O 1
ATOM 5345 N N . GLU B 1 182 ? 4.789 -28.031 -28.234 1 91.81 182 GLU B N 1
ATOM 5346 C CA . GLU B 1 182 ? 5.961 -28.141 -29.094 1 91.81 182 GLU B CA 1
ATOM 5347 C C . GLU B 1 182 ? 7.203 -27.578 -28.406 1 91.81 182 GLU B C 1
ATOM 5349 O O . GLU B 1 182 ? 8.297 -28.141 -28.531 1 91.81 182 GLU B O 1
ATOM 5354 N N . ILE B 1 183 ? 6.926 -26.453 -27.734 1 94.44 183 ILE B N 1
ATOM 5355 C CA . ILE B 1 183 ? 8.055 -25.781 -27.109 1 94.44 183 ILE B CA 1
ATOM 5356 C C . ILE B 1 183 ? 7.66 -25.312 -25.703 1 94.44 183 ILE B C 1
ATOM 5358 O O . ILE B 1 183 ? 6.531 -24.859 -25.5 1 94.44 183 ILE B O 1
ATOM 5362 N N . ILE B 1 184 ? 8.555 -25.5 -24.75 1 94.94 184 ILE B N 1
ATOM 5363 C CA . ILE B 1 184 ? 8.398 -24.953 -23.406 1 94.94 184 ILE B CA 1
ATOM 5364 C C . ILE B 1 184 ? 9.656 -24.172 -23.016 1 94.94 184 ILE B C 1
ATOM 5366 O O . ILE B 1 184 ? 10.766 -24.531 -23.406 1 94.94 184 ILE B O 1
ATOM 5370 N N . ALA B 1 185 ? 9.398 -23.078 -22.328 1 95.12 185 ALA B N 1
ATOM 5371 C CA . ALA B 1 185 ? 10.531 -22.266 -21.875 1 95.12 185 ALA B CA 1
ATOM 5372 C C . ALA B 1 185 ? 10.617 -22.266 -20.344 1 95.12 185 ALA B C 1
ATOM 5374 O O . ALA B 1 185 ? 9.602 -22.203 -19.656 1 95.12 185 ALA B O 1
ATOM 5375 N N . ILE B 1 186 ? 11.805 -22.453 -19.828 1 95 186 ILE B N 1
ATOM 5376 C CA . ILE B 1 186 ? 12.094 -22.422 -18.406 1 95 186 ILE B CA 1
ATOM 5377 C C . ILE B 1 186 ? 13.172 -21.375 -18.125 1 95 186 ILE B C 1
ATOM 5379 O O . ILE B 1 186 ? 14.273 -21.453 -18.672 1 95 186 ILE B O 1
ATOM 5383 N N . GLU B 1 187 ? 12.844 -20.438 -17.328 1 93.88 187 GLU B N 1
ATOM 5384 C CA . GLU B 1 187 ? 13.82 -19.422 -16.953 1 93.88 187 GLU B CA 1
ATOM 5385 C C . GLU B 1 187 ? 14.031 -19.375 -15.445 1 93.88 187 GLU B C 1
ATOM 5387 O O . GLU B 1 187 ? 13.07 -19.516 -14.68 1 93.88 187 GLU B O 1
ATOM 5392 N N . GLY B 1 188 ? 15.242 -19.312 -15.023 1 91.19 188 GLY B N 1
ATOM 5393 C CA . GLY B 1 188 ? 15.586 -19.281 -13.609 1 91.19 188 GLY B CA 1
ATOM 5394 C C . GLY B 1 188 ? 16.438 -18.094 -13.227 1 91.19 188 GLY B C 1
ATOM 5395 O O . GLY B 1 188 ? 17.312 -17.672 -14 1 91.19 188 GLY B O 1
ATOM 5396 N N . ASP B 1 189 ? 16.094 -17.531 -12.086 1 88.5 189 ASP B N 1
ATOM 5397 C CA . ASP B 1 189 ? 16.906 -16.438 -11.562 1 88.5 189 ASP B CA 1
ATOM 5398 C C . ASP B 1 189 ? 16.891 -16.422 -10.031 1 88.5 189 ASP B C 1
ATOM 5400 O O . ASP B 1 189 ? 16.016 -17.031 -9.414 1 88.5 189 ASP B O 1
ATOM 5404 N N . GLY B 1 190 ? 17.938 -15.805 -9.469 1 88.69 190 GLY B N 1
ATOM 5405 C CA . GLY B 1 190 ? 18.031 -15.664 -8.023 1 88.69 190 GLY B CA 1
ATOM 5406 C C . GLY B 1 190 ? 17.953 -14.227 -7.551 1 88.69 190 GLY B C 1
ATOM 5407 O O . GLY B 1 190 ? 18.406 -13.312 -8.25 1 88.69 190 GLY B O 1
ATOM 5408 N N . ILE B 1 191 ? 17.344 -14.062 -6.438 1 87.88 191 ILE B N 1
ATOM 5409 C CA . ILE B 1 191 ? 17.266 -12.742 -5.824 1 87.88 191 ILE B CA 1
ATOM 5410 C C . ILE B 1 191 ? 17.922 -12.773 -4.445 1 87.88 191 ILE B C 1
ATOM 5412 O O . ILE B 1 191 ? 17.609 -13.633 -3.621 1 87.88 191 ILE B O 1
ATOM 5416 N N . ILE B 1 192 ? 18.812 -11.859 -4.234 1 88.69 192 ILE B N 1
ATOM 5417 C CA . ILE B 1 192 ? 19.484 -11.766 -2.938 1 88.69 192 ILE B CA 1
ATOM 5418 C C . ILE B 1 192 ? 18.703 -10.812 -2.031 1 88.69 192 ILE B C 1
ATOM 5420 O O . ILE B 1 192 ? 18.422 -9.68 -2.42 1 88.69 192 ILE B O 1
ATOM 5424 N N . LEU B 1 193 ? 18.375 -11.258 -0.9 1 89.25 193 LEU B N 1
ATOM 5425 C CA . LEU B 1 193 ? 17.625 -10.461 0.061 1 89.25 193 LEU B CA 1
ATOM 5426 C C . LEU B 1 193 ? 18.391 -10.32 1.37 1 89.25 193 LEU B C 1
ATOM 5428 O O . LEU B 1 193 ? 19.172 -11.203 1.736 1 89.25 193 LEU B O 1
ATOM 5432 N N . LYS B 1 194 ? 18.203 -9.234 2.051 1 86.81 194 LYS B N 1
ATOM 5433 C CA . LYS B 1 194 ? 18.844 -8.969 3.326 1 86.81 194 LYS B CA 1
ATOM 5434 C C . LYS B 1 194 ? 18.125 -9.672 4.473 1 86.81 194 LYS B C 1
ATOM 5436 O O . LYS B 1 194 ? 16.906 -9.648 4.547 1 86.81 194 LYS B O 1
ATOM 5441 N N . ASN B 1 195 ? 18.922 -10.242 5.363 1 85.88 195 ASN B N 1
ATOM 5442 C CA . ASN B 1 195 ? 18.375 -10.875 6.559 1 85.88 195 ASN B CA 1
ATOM 5443 C C . ASN B 1 195 ? 18.344 -9.906 7.738 1 85.88 195 ASN B C 1
ATOM 5445 O O . ASN B 1 195 ? 19.031 -8.891 7.73 1 85.88 195 ASN B O 1
ATOM 5449 N N . LYS B 1 196 ? 17.484 -10.094 8.633 1 80 196 LYS B N 1
ATOM 5450 C CA . LYS B 1 196 ? 17.422 -9.258 9.836 1 80 196 LYS B CA 1
ATOM 5451 C C . LYS B 1 196 ? 18.75 -9.273 10.586 1 80 196 LYS B C 1
ATOM 5453 O O . LYS B 1 196 ? 19.141 -8.266 11.18 1 80 196 LYS B O 1
ATOM 5458 N N . LYS B 1 197 ? 19.359 -10.469 10.531 1 75.38 197 LYS B N 1
ATOM 5459 C CA . LYS B 1 197 ? 20.672 -10.523 11.156 1 75.38 197 LYS B CA 1
ATOM 5460 C C . LYS B 1 197 ? 21.703 -9.75 10.344 1 75.38 197 LYS B C 1
ATOM 5462 O O . LYS B 1 197 ? 21.797 -9.93 9.125 1 75.38 197 LYS B O 1
ATOM 5467 N N . LYS B 1 198 ? 22.25 -8.906 10.938 1 71.88 198 LYS B N 1
ATOM 5468 C CA . LYS B 1 198 ? 23.156 -7.945 10.32 1 71.88 198 LYS B CA 1
ATOM 5469 C C . LYS B 1 198 ? 24.203 -8.648 9.453 1 71.88 198 LYS B C 1
ATOM 5471 O O . LYS B 1 198 ? 24.844 -9.602 9.906 1 71.88 198 LYS B O 1
ATOM 5476 N N . GLY B 1 199 ? 24.234 -8.297 8.234 1 72.69 199 GLY B N 1
ATOM 5477 C CA . GLY B 1 199 ? 25.281 -8.719 7.32 1 72.69 199 GLY B CA 1
ATOM 5478 C C . GLY B 1 199 ? 24.938 -10 6.586 1 72.69 199 GLY B C 1
ATOM 5479 O O . GLY B 1 199 ? 25.641 -10.383 5.641 1 72.69 199 GLY B O 1
ATOM 5480 N N . GLU B 1 200 ? 23.875 -10.609 7.02 1 83.56 200 GLU B N 1
ATOM 5481 C CA . GLU B 1 200 ? 23.547 -11.875 6.379 1 83.56 200 GLU B CA 1
ATOM 5482 C C . GLU B 1 200 ? 22.562 -11.672 5.23 1 83.56 200 GLU B C 1
ATOM 5484 O O . GLU B 1 200 ? 21.672 -10.812 5.305 1 83.56 200 GLU B O 1
ATOM 5489 N N . VAL B 1 201 ? 22.891 -12.383 4.176 1 85.44 201 VAL B N 1
ATOM 5490 C CA . VAL B 1 201 ? 22.031 -12.312 3.002 1 85.44 201 VAL B CA 1
ATOM 5491 C C . VAL B 1 201 ? 21.516 -13.711 2.66 1 85.44 201 VAL B C 1
ATOM 5493 O O . VAL B 1 201 ? 22.172 -14.711 2.961 1 85.44 201 VAL B O 1
ATOM 5496 N N . SER B 1 202 ? 20.328 -13.766 2.27 1 87.94 202 SER B N 1
ATOM 5497 C CA . SER B 1 202 ? 19.719 -14.992 1.773 1 87.94 202 SER B CA 1
ATOM 5498 C C . SER B 1 202 ? 19.328 -14.859 0.308 1 87.94 202 SER B C 1
ATOM 5500 O O . SER B 1 202 ? 19.078 -13.758 -0.178 1 87.94 202 SER B O 1
ATOM 5502 N N . GLU B 1 203 ? 19.391 -16.016 -0.271 1 89.81 203 GLU B N 1
ATOM 5503 C CA . GLU B 1 203 ? 19.047 -16.016 -1.688 1 89.81 203 GLU B CA 1
ATOM 5504 C C . GLU B 1 203 ? 17.719 -16.734 -1.93 1 89.81 203 GLU B C 1
ATOM 5506 O O . GLU B 1 203 ? 17.484 -17.828 -1.399 1 89.81 203 GLU B O 1
ATOM 5511 N N . VAL B 1 204 ? 16.844 -16.109 -2.658 1 92.25 204 VAL B N 1
ATOM 5512 C CA . VAL B 1 204 ? 15.594 -16.719 -3.107 1 92.25 204 VAL B CA 1
ATOM 5513 C C . VAL B 1 204 ? 15.727 -17.156 -4.559 1 92.25 204 VAL B C 1
ATOM 5515 O O . VAL B 1 204 ? 16.125 -16.375 -5.426 1 92.25 204 VAL B O 1
ATOM 5518 N N . HIS B 1 205 ? 15.453 -18.406 -4.758 1 92.81 205 HIS B N 1
ATOM 5519 C CA . HIS B 1 205 ? 15.539 -18.969 -6.098 1 92.81 205 HIS B CA 1
ATOM 5520 C C . HIS B 1 205 ? 14.18 -18.953 -6.789 1 92.81 205 HIS B C 1
ATOM 5522 O O . HIS B 1 205 ? 13.156 -19.234 -6.16 1 92.81 205 HIS B O 1
ATOM 5528 N N . ARG B 1 206 ? 14.188 -18.609 -8 1 93.44 206 ARG B N 1
ATOM 5529 C CA . ARG B 1 206 ? 12.945 -18.5 -8.758 1 93.44 206 ARG B CA 1
ATOM 5530 C C . ARG B 1 206 ? 13.055 -19.219 -10.094 1 93.44 206 ARG B C 1
ATOM 5532 O O . ARG B 1 206 ? 14.109 -19.188 -10.742 1 93.44 206 ARG B O 1
ATOM 5539 N N . LEU B 1 207 ? 12.023 -19.875 -10.484 1 93.69 207 LEU B N 1
ATOM 5540 C CA . LEU B 1 207 ? 11.875 -20.484 -11.797 1 93.69 207 LEU B CA 1
ATOM 5541 C C . LEU B 1 207 ? 10.531 -20.141 -12.414 1 93.69 207 LEU B C 1
ATOM 5543 O O . LEU B 1 207 ? 9.523 -20.047 -11.711 1 93.69 207 LEU B O 1
ATOM 5547 N N . GLN B 1 208 ? 10.523 -19.891 -13.656 1 94.38 208 GLN B N 1
ATOM 5548 C CA . GLN B 1 208 ? 9.273 -19.672 -14.383 1 94.38 208 GLN B CA 1
ATOM 5549 C C . GLN B 1 208 ? 9.188 -20.578 -15.609 1 94.38 208 GLN B C 1
ATOM 5551 O O . GLN B 1 208 ? 10.188 -20.812 -16.297 1 94.38 208 GLN B O 1
ATOM 5556 N N . VAL B 1 209 ? 8.086 -21.141 -15.859 1 94.44 209 VAL B N 1
ATOM 5557 C CA . VAL B 1 209 ? 7.809 -22.016 -16.984 1 94.44 209 VAL B CA 1
ATOM 5558 C C . VAL B 1 209 ? 6.648 -21.469 -17.812 1 94.44 209 VAL B C 1
ATOM 5560 O O . VAL B 1 209 ? 5.641 -21.031 -17.25 1 94.44 209 VAL B O 1
ATOM 5563 N N . TYR B 1 210 ? 6.801 -21.391 -19.078 1 93.94 210 TYR B N 1
ATOM 5564 C CA . TYR B 1 210 ? 5.699 -20.953 -19.922 1 93.94 210 TYR B CA 1
ATOM 5565 C C . TYR B 1 210 ? 5.773 -21.625 -21.297 1 93.94 210 TYR B C 1
ATOM 5567 O O . TYR B 1 210 ? 6.824 -22.141 -21.688 1 93.94 210 TYR B O 1
ATOM 5575 N N . GLU B 1 211 ? 4.711 -21.641 -22.031 1 92.94 211 GLU B N 1
ATOM 5576 C CA . GLU B 1 211 ? 4.559 -22.406 -23.266 1 92.94 211 GLU B CA 1
ATOM 5577 C C . GLU B 1 211 ? 4.621 -21.5 -24.484 1 92.94 211 GLU B C 1
ATOM 5579 O O . GLU B 1 211 ? 4.859 -21.969 -25.609 1 92.94 211 GLU B O 1
ATOM 5584 N N . GLY B 1 212 ? 4.309 -20.281 -24.234 1 89.19 212 GLY B N 1
ATOM 5585 C CA . GLY B 1 212 ? 4.281 -19.375 -25.375 1 89.19 212 GLY B CA 1
ATOM 5586 C C . GLY B 1 212 ? 3.973 -17.938 -25 1 89.19 212 GLY B C 1
ATOM 5587 O O . GLY B 1 212 ? 4.059 -17.562 -23.828 1 89.19 212 GLY B O 1
ATOM 5588 N N . VAL B 1 213 ? 3.893 -17.156 -26.094 1 88.38 213 VAL B N 1
ATOM 5589 C CA . VAL B 1 213 ? 3.584 -15.742 -25.891 1 88.38 213 VAL B CA 1
ATOM 5590 C C . VAL B 1 213 ? 2.371 -15.352 -26.734 1 88.38 213 VAL B C 1
ATOM 5592 O O . VAL B 1 213 ? 2.174 -15.883 -27.828 1 88.38 213 VAL B O 1
ATOM 5595 N N . ARG B 1 214 ? 1.572 -14.656 -26.125 1 86.75 214 ARG B N 1
ATOM 5596 C CA . ARG B 1 214 ? 0.415 -14.117 -26.828 1 86.75 214 ARG B CA 1
ATOM 5597 C C . ARG B 1 214 ? 0.456 -12.594 -26.859 1 86.75 214 ARG B C 1
ATOM 5599 O O . ARG B 1 214 ? 0.814 -11.953 -25.875 1 86.75 214 ARG B O 1
ATOM 5606 N N . LYS B 1 215 ? 0.243 -12.039 -28 1 82.19 215 LYS B N 1
ATOM 5607 C CA . LYS B 1 215 ? 0.255 -10.586 -28.156 1 82.19 215 LYS B CA 1
ATOM 5608 C C . LYS B 1 215 ? -1.115 -9.992 -27.844 1 82.19 215 LYS B C 1
ATOM 5610 O O . LYS B 1 215 ? -2.139 -10.5 -28.312 1 82.19 215 LYS B O 1
ATOM 5615 N N . ASN B 1 216 ? -1.204 -9.281 -26.875 1 81.44 216 ASN B N 1
ATOM 5616 C CA . ASN B 1 216 ? -2.375 -8.461 -26.578 1 81.44 216 ASN B CA 1
ATOM 5617 C C . ASN B 1 216 ? -2.121 -6.984 -26.891 1 81.44 216 ASN B C 1
ATOM 5619 O O . ASN B 1 216 ? -1.674 -6.23 -26.031 1 81.44 216 ASN B O 1
ATOM 5623 N N . GLY B 1 217 ? -2.467 -6.508 -28.141 1 74.88 217 GLY B N 1
ATOM 5624 C CA . GLY B 1 217 ? -2.057 -5.188 -28.594 1 74.88 217 GLY B CA 1
ATOM 5625 C C . GLY B 1 217 ? -0.551 -5.039 -28.703 1 74.88 217 GLY B C 1
ATOM 5626 O O . GLY B 1 217 ? 0.102 -5.809 -29.406 1 74.88 217 GLY B O 1
ATOM 5627 N N . ASN B 1 218 ? -0.017 -4.109 -27.859 1 76.88 218 ASN B N 1
ATOM 5628 C CA . ASN B 1 218 ? 1.423 -3.877 -27.875 1 76.88 218 ASN B CA 1
ATOM 5629 C C . ASN B 1 218 ? 2.131 -4.629 -26.75 1 76.88 218 ASN B C 1
ATOM 5631 O O . ASN B 1 218 ? 3.363 -4.672 -26.719 1 76.88 218 ASN B O 1
ATOM 5635 N N . ARG B 1 219 ? 1.22 -5.281 -25.984 1 77.19 219 ARG B N 1
ATOM 5636 C CA . ARG B 1 219 ? 1.824 -5.977 -24.859 1 77.19 219 ARG B CA 1
ATOM 5637 C C . ARG B 1 219 ? 1.821 -7.484 -25.078 1 77.19 219 ARG B C 1
ATOM 5639 O O . ARG B 1 219 ? 0.911 -8.023 -25.703 1 77.19 219 ARG B O 1
ATOM 5646 N N . THR B 1 220 ? 2.916 -8.07 -24.672 1 79.62 220 THR B N 1
ATOM 5647 C CA . THR B 1 220 ? 3.051 -9.523 -24.781 1 79.62 220 THR B CA 1
ATOM 5648 C C . THR B 1 220 ? 2.789 -10.195 -23.438 1 79.62 220 THR B C 1
ATOM 5650 O O . THR B 1 220 ? 3.217 -9.695 -22.391 1 79.62 220 THR B O 1
ATOM 5653 N N . GLU B 1 221 ? 1.95 -11.18 -23.562 1 85.44 221 GLU B N 1
ATOM 5654 C CA . GLU B 1 221 ? 1.654 -11.945 -22.344 1 85.44 221 GLU B CA 1
ATOM 5655 C C . GLU B 1 221 ? 2.119 -13.391 -22.484 1 85.44 221 GLU B C 1
ATOM 5657 O O . GLU B 1 221 ? 2.041 -13.977 -23.562 1 85.44 221 GLU B O 1
ATOM 5662 N N . LEU B 1 222 ? 2.611 -13.93 -21.438 1 88.06 222 LEU B N 1
ATOM 5663 C CA . LEU B 1 222 ? 3.061 -15.32 -21.438 1 88.06 222 LEU B CA 1
ATOM 5664 C C . LEU B 1 222 ? 1.882 -16.281 -21.297 1 88.06 222 LEU B C 1
ATOM 5666 O O . LEU B 1 222 ? 0.949 -16 -20.531 1 88.06 222 LEU B O 1
ATOM 5670 N N . VAL B 1 223 ? 1.944 -17.234 -22.094 1 90.62 223 VAL B N 1
ATOM 5671 C CA . VAL B 1 223 ? 0.883 -18.234 -22.062 1 90.62 223 VAL B CA 1
ATOM 5672 C C . VAL B 1 223 ? 1.317 -19.438 -21.219 1 90.62 223 VAL B C 1
ATOM 5674 O O . VAL B 1 223 ? 2.432 -19.938 -21.375 1 90.62 223 VAL B O 1
ATOM 5677 N N . GLY B 1 224 ? 0.448 -19.844 -20.344 1 90.12 224 GLY B N 1
ATOM 5678 C CA . GLY B 1 224 ? 0.73 -21 -19.516 1 90.12 224 GLY B CA 1
ATOM 5679 C C . GLY B 1 224 ? 1.831 -20.75 -18.5 1 90.12 224 GLY B C 1
ATOM 5680 O O . GLY B 1 224 ? 2.648 -21.641 -18.234 1 90.12 224 GLY B O 1
ATOM 5681 N N . LEU B 1 225 ? 1.861 -19.562 -18.031 1 92.38 225 LEU B N 1
ATOM 5682 C CA . LEU B 1 225 ? 2.926 -19.172 -17.109 1 92.38 225 LEU B CA 1
ATOM 5683 C C . LEU B 1 225 ? 2.717 -19.797 -15.742 1 92.38 225 LEU B C 1
ATOM 5685 O O . LEU B 1 225 ? 1.608 -19.781 -15.203 1 92.38 225 LEU B O 1
ATOM 5689 N N . ARG B 1 226 ? 3.727 -20.484 -15.258 1 93.62 226 ARG B N 1
ATOM 5690 C CA . ARG B 1 226 ? 3.795 -21 -13.898 1 93.62 226 ARG B CA 1
ATOM 5691 C C . ARG B 1 226 ? 5.105 -20.609 -13.227 1 93.62 226 ARG B C 1
ATOM 5693 O O . ARG B 1 226 ? 6.188 -20.859 -13.766 1 93.62 226 ARG B O 1
ATOM 5700 N N . CYS B 1 227 ? 4.957 -20.016 -12.07 1 94.5 227 CYS B N 1
ATOM 5701 C CA . CYS B 1 227 ? 6.137 -19.547 -11.359 1 94.5 227 CYS B CA 1
ATOM 5702 C C . CYS B 1 227 ? 6.398 -20.375 -10.109 1 94.5 227 CYS B C 1
ATOM 5704 O O . CYS B 1 227 ? 5.457 -20.844 -9.461 1 94.5 227 CYS B O 1
ATOM 5706 N N . PHE B 1 228 ? 7.633 -20.594 -9.859 1 93.94 228 PHE B N 1
ATOM 5707 C CA . PHE B 1 228 ? 8.102 -21.281 -8.664 1 93.94 228 PHE B CA 1
ATOM 5708 C C . PHE B 1 228 ? 9.156 -20.438 -7.938 1 93.94 228 PHE B C 1
ATOM 5710 O O . PHE B 1 228 ? 10 -19.812 -8.578 1 93.94 228 PHE B O 1
ATOM 5717 N N . ALA B 1 229 ? 9.016 -20.375 -6.723 1 93.31 229 ALA B N 1
ATOM 5718 C CA . ALA B 1 229 ? 10.016 -19.656 -5.938 1 93.31 229 ALA B CA 1
ATOM 5719 C C . ALA B 1 229 ? 10.18 -20.266 -4.551 1 93.31 229 ALA B C 1
ATOM 5721 O O . ALA B 1 229 ? 9.203 -20.734 -3.955 1 93.31 229 ALA B O 1
ATOM 5722 N N . SER B 1 230 ? 11.383 -20.375 -4.105 1 92.25 230 SER B N 1
ATOM 5723 C CA . SER B 1 230 ? 11.688 -20.922 -2.791 1 92.25 230 SER B CA 1
ATOM 5724 C C . SER B 1 230 ? 13.062 -20.484 -2.307 1 92.25 230 SER B C 1
ATOM 5726 O O . SER B 1 230 ? 13.883 -20.016 -3.1 1 92.25 230 SER B O 1
ATOM 5728 N N . THR B 1 231 ? 13.258 -20.578 -1.015 1 91.94 231 THR B N 1
ATOM 5729 C CA . THR B 1 231 ? 14.57 -20.297 -0.442 1 91.94 231 THR B CA 1
ATOM 5730 C C . THR B 1 231 ? 15.484 -21.5 -0.547 1 91.94 231 THR B C 1
ATOM 5732 O O . THR B 1 231 ? 16.703 -21.391 -0.373 1 91.94 231 THR B O 1
ATOM 5735 N N . SER B 1 232 ? 14.961 -22.625 -0.818 1 90.5 232 SER B N 1
ATOM 5736 C CA . SER B 1 232 ? 15.727 -23.844 -1.027 1 90.5 232 SER B CA 1
ATOM 5737 C C . SER B 1 232 ? 15.781 -24.219 -2.504 1 90.5 232 SER B C 1
ATOM 5739 O O . SER B 1 232 ? 14.75 -24.562 -3.1 1 90.5 232 SER B O 1
ATOM 5741 N N . ARG B 1 233 ? 16.938 -24.266 -2.951 1 90.75 233 ARG B N 1
ATOM 5742 C CA . ARG B 1 233 ? 17.125 -24.578 -4.363 1 90.75 233 ARG B CA 1
ATOM 5743 C C . ARG B 1 233 ? 16.703 -26.016 -4.668 1 90.75 233 ARG B C 1
ATOM 5745 O O . ARG B 1 233 ? 16.016 -26.266 -5.66 1 90.75 233 ARG B O 1
ATOM 5752 N N . LYS B 1 234 ? 17.109 -26.875 -3.824 1 90.62 234 LYS B N 1
ATOM 5753 C CA . LYS B 1 234 ? 16.812 -28.297 -4.016 1 90.62 234 LYS B CA 1
ATOM 5754 C C . LYS B 1 234 ? 15.312 -28.531 -4.062 1 90.62 234 LYS B C 1
ATOM 5756 O O . LYS B 1 234 ? 14.812 -29.219 -4.957 1 90.62 234 LYS B O 1
ATOM 5761 N N . GLU B 1 235 ? 14.648 -27.969 -3.139 1 90.75 235 GLU B N 1
ATOM 5762 C CA . GLU B 1 235 ? 13.195 -28.109 -3.082 1 90.75 235 GLU B CA 1
ATOM 5763 C C . GLU B 1 235 ? 12.531 -27.5 -4.312 1 90.75 235 GLU B C 1
ATOM 5765 O O . GLU B 1 235 ? 11.57 -28.062 -4.852 1 90.75 235 GLU B O 1
ATOM 5770 N N . LEU B 1 236 ? 13.047 -26.422 -4.719 1 93.06 236 LEU B N 1
ATOM 5771 C CA . LEU B 1 236 ? 12.477 -25.719 -5.863 1 93.06 236 LEU B CA 1
ATOM 5772 C C . LEU B 1 236 ? 12.617 -26.531 -7.137 1 93.06 236 LEU B C 1
ATOM 5774 O O . LEU B 1 236 ? 11.664 -26.672 -7.902 1 93.06 236 LEU B O 1
ATOM 5778 N N . PHE B 1 237 ? 13.773 -27.094 -7.32 1 92.69 237 PHE B N 1
ATOM 5779 C CA . PHE B 1 237 ? 14.047 -27.859 -8.531 1 92.69 237 PHE B CA 1
ATOM 5780 C C . PHE B 1 237 ? 13.242 -29.156 -8.539 1 92.69 237 PHE B C 1
ATOM 5782 O O . PHE B 1 237 ? 12.742 -29.562 -9.586 1 92.69 237 PHE B O 1
ATOM 5789 N N . ALA B 1 238 ? 13.117 -29.688 -7.395 1 91.94 238 ALA B N 1
ATOM 5790 C CA . ALA B 1 238 ? 12.312 -30.906 -7.289 1 91.94 238 ALA B CA 1
ATOM 5791 C C . ALA B 1 238 ? 10.844 -30.625 -7.617 1 91.94 238 ALA B C 1
ATOM 5793 O O . ALA B 1 238 ? 10.203 -31.391 -8.336 1 91.94 238 ALA B O 1
ATOM 5794 N N . MET B 1 239 ? 10.398 -29.547 -7.137 1 92.62 239 MET B N 1
ATOM 5795 C CA . MET B 1 239 ? 9.008 -29.156 -7.375 1 92.62 239 MET B CA 1
ATOM 5796 C C . MET B 1 239 ? 8.781 -28.844 -8.852 1 92.62 239 MET B C 1
ATOM 5798 O O . MET B 1 239 ? 7.77 -29.25 -9.43 1 92.62 239 MET B O 1
ATOM 5802 N N . ALA B 1 240 ? 9.648 -28.109 -9.43 1 93.56 240 ALA B N 1
ATOM 5803 C CA . ALA B 1 240 ? 9.539 -27.766 -10.844 1 93.56 240 ALA B CA 1
ATOM 5804 C C . ALA B 1 240 ? 9.594 -29.016 -11.719 1 93.56 240 ALA B C 1
ATOM 5806 O O . ALA B 1 240 ? 8.828 -29.141 -12.68 1 93.56 240 ALA B O 1
ATOM 5807 N N . ALA B 1 241 ? 10.516 -29.891 -11.352 1 93.62 241 ALA B N 1
ATOM 5808 C CA . ALA B 1 241 ? 10.641 -31.125 -12.102 1 93.62 241 ALA B CA 1
ATOM 5809 C C . ALA B 1 241 ? 9.352 -31.953 -12.031 1 93.62 241 ALA B C 1
ATOM 5811 O O . ALA B 1 241 ? 8.875 -32.469 -13.047 1 93.62 241 ALA B O 1
ATOM 5812 N N . SER B 1 242 ? 8.836 -32.062 -10.859 1 91.81 242 SER B N 1
ATOM 5813 C CA . SER B 1 242 ? 7.594 -32.812 -10.672 1 91.81 242 SER B CA 1
ATOM 5814 C C . SER B 1 242 ? 6.453 -32.188 -11.469 1 91.81 242 SER B C 1
ATOM 5816 O O . SER B 1 242 ? 5.645 -32.906 -12.062 1 91.81 242 SER B O 1
ATOM 5818 N N . TYR B 1 243 ? 6.383 -30.969 -11.523 1 92.88 243 TYR B N 1
ATOM 5819 C CA . TYR B 1 243 ? 5.359 -30.266 -12.297 1 92.88 243 TYR B CA 1
ATOM 5820 C C . TYR B 1 243 ? 5.523 -30.531 -13.789 1 92.88 243 TYR B C 1
ATOM 5822 O O . TYR B 1 243 ? 4.551 -30.828 -14.484 1 92.88 243 TYR B O 1
ATOM 5830 N N . LEU B 1 244 ? 6.734 -30.391 -14.234 1 93.12 244 LEU B N 1
ATOM 5831 C CA . LEU B 1 244 ? 7.008 -30.562 -15.656 1 93.12 244 LEU B CA 1
ATOM 5832 C C . LEU B 1 244 ? 6.664 -31.969 -16.125 1 93.12 244 LEU B C 1
ATOM 5834 O O . LEU B 1 244 ? 6.02 -32.156 -17.156 1 93.12 244 LEU B O 1
ATOM 5838 N N . HIS B 1 245 ? 7.016 -32.906 -15.32 1 91.44 245 HIS B N 1
ATOM 5839 C CA . HIS B 1 245 ? 6.785 -34.312 -15.703 1 91.44 245 HIS B CA 1
ATOM 5840 C C . HIS B 1 245 ? 5.34 -34.719 -15.461 1 91.44 245 HIS B C 1
ATOM 5842 O O . HIS B 1 245 ? 4.832 -35.625 -16.109 1 91.44 245 HIS B O 1
ATOM 5848 N N . GLY B 1 246 ? 4.715 -34.062 -14.578 1 87.94 246 GLY B N 1
ATOM 5849 C CA . GLY B 1 246 ? 3.32 -34.375 -14.297 1 87.94 246 GLY B CA 1
ATOM 5850 C C . GLY B 1 246 ? 2.354 -33.688 -15.242 1 87.94 246 GLY B C 1
ATOM 5851 O O . GLY B 1 246 ? 1.303 -34.25 -15.57 1 87.94 246 GLY B O 1
ATOM 5852 N N . HIS B 1 247 ? 2.715 -32.562 -15.695 1 89.5 247 HIS B N 1
ATOM 5853 C CA . HIS B 1 247 ? 1.799 -31.719 -16.469 1 89.5 247 HIS B CA 1
ATOM 5854 C C . HIS B 1 247 ? 2.033 -31.891 -17.969 1 89.5 247 HIS B C 1
ATOM 5856 O O . HIS B 1 247 ? 1.1 -31.766 -18.766 1 89.5 247 HIS B O 1
ATOM 5862 N N . TYR B 1 248 ? 3.291 -32.188 -18.328 1 91.62 248 TYR B N 1
ATOM 5863 C CA . TYR B 1 248 ? 3.615 -32.281 -19.75 1 91.62 248 TYR B CA 1
ATOM 5864 C C . TYR B 1 248 ? 4.145 -33.656 -20.125 1 91.62 248 TYR B C 1
ATOM 5866 O O . TYR B 1 248 ? 4.672 -34.375 -19.281 1 91.62 248 TYR B O 1
ATOM 5874 N N . ASP B 1 249 ? 3.869 -33.969 -21.344 1 92 249 ASP B N 1
ATOM 5875 C CA . ASP B 1 249 ? 4.629 -35.031 -22 1 92 249 ASP B CA 1
ATOM 5876 C C . ASP B 1 249 ? 5.832 -34.469 -22.75 1 92 249 ASP B C 1
ATOM 5878 O O . ASP B 1 249 ? 5.684 -33.906 -23.859 1 92 249 ASP B O 1
ATOM 5882 N N . LEU B 1 250 ? 6.926 -34.656 -22.188 1 93.44 250 LEU B N 1
ATOM 5883 C CA . LEU B 1 250 ? 8.125 -33.969 -22.672 1 93.44 250 LEU B CA 1
ATOM 5884 C C . LEU B 1 250 ? 8.773 -34.781 -23.797 1 93.44 250 LEU B C 1
ATOM 5886 O O . LEU B 1 250 ? 9.711 -34.281 -24.438 1 93.44 250 LEU B O 1
ATOM 5890 N N . SER B 1 251 ? 8.266 -35.875 -24.141 1 92.5 251 SER B N 1
ATOM 5891 C CA . SER B 1 251 ? 8.914 -36.75 -25.094 1 92.5 251 SER B CA 1
ATOM 5892 C C . SER B 1 251 ? 8.953 -36.125 -26.484 1 92.5 251 SER B C 1
ATOM 5894 O O . SER B 1 251 ? 9.828 -36.438 -27.297 1 92.5 251 SER B O 1
ATOM 5896 N N . LYS B 1 252 ? 8.102 -35.25 -26.766 1 91.94 252 LYS B N 1
ATOM 5897 C CA . LYS B 1 252 ? 8.094 -34.594 -28.062 1 91.94 252 LYS B CA 1
ATOM 5898 C C . LYS B 1 252 ? 8.219 -33.062 -27.922 1 91.94 252 LYS B C 1
ATOM 5900 O O . LYS B 1 252 ? 7.812 -32.312 -28.812 1 91.94 252 LYS B O 1
ATOM 5905 N N . THR B 1 253 ? 8.695 -32.656 -26.812 1 94.56 253 THR B N 1
ATOM 5906 C CA . THR B 1 253 ? 8.75 -31.234 -26.531 1 94.56 253 THR B CA 1
ATOM 5907 C C . THR B 1 253 ? 10.188 -30.734 -26.531 1 94.56 253 THR B C 1
ATOM 5909 O O . THR B 1 253 ? 11.07 -31.375 -25.938 1 94.56 253 THR B O 1
ATOM 5912 N N . THR B 1 254 ? 10.438 -29.625 -27.266 1 94.88 254 THR B N 1
ATOM 5913 C CA . THR B 1 254 ? 11.711 -28.922 -27.156 1 94.88 254 THR B CA 1
ATOM 5914 C C . THR B 1 254 ? 11.695 -27.953 -25.984 1 94.88 254 THR B C 1
ATOM 5916 O O . THR B 1 254 ? 10.797 -27.109 -25.859 1 94.88 254 THR B O 1
ATOM 5919 N N . VAL B 1 255 ? 12.656 -28.141 -25.125 1 95.94 255 VAL B N 1
ATOM 5920 C CA . VAL B 1 255 ? 12.695 -27.297 -23.922 1 95.94 255 VAL B CA 1
ATOM 5921 C C . VAL B 1 255 ? 13.789 -26.234 -24.078 1 95.94 255 VAL B C 1
ATOM 5923 O O . VAL B 1 255 ? 14.93 -26.562 -24.406 1 95.94 255 VAL B O 1
ATOM 5926 N N . LEU B 1 256 ? 13.375 -25.016 -23.891 1 95.44 256 LEU B N 1
ATOM 5927 C CA . LEU B 1 256 ? 14.312 -23.891 -23.859 1 95.44 256 LEU B CA 1
ATOM 5928 C C . LEU B 1 256 ? 14.562 -23.438 -22.422 1 95.44 256 LEU B C 1
ATOM 5930 O O . LEU B 1 256 ? 13.625 -23.125 -21.688 1 95.44 256 LEU B O 1
ATOM 5934 N N . SER B 1 257 ? 15.766 -23.469 -21.984 1 94.81 257 SER B N 1
ATOM 5935 C CA . SER B 1 257 ? 16.078 -23.016 -20.641 1 94.81 257 SER B CA 1
ATOM 5936 C C . SER B 1 257 ? 17 -21.797 -20.672 1 94.81 257 SER B C 1
ATOM 5938 O O . SER B 1 257 ? 17.797 -21.641 -21.609 1 94.81 257 SER B O 1
ATOM 5940 N N . ASN B 1 258 ? 16.781 -20.859 -19.75 1 93.69 258 ASN B N 1
ATOM 5941 C CA . ASN B 1 258 ? 17.578 -19.656 -19.641 1 93.69 258 ASN B CA 1
ATOM 5942 C C . ASN B 1 258 ? 17.984 -19.375 -18.203 1 93.69 258 ASN B C 1
ATOM 5944 O O . ASN B 1 258 ? 17.156 -19.453 -17.297 1 93.69 258 ASN B O 1
ATOM 5948 N N . GLY B 1 259 ? 19.234 -19.125 -17.953 1 90.31 259 GLY B N 1
ATOM 5949 C CA . GLY B 1 259 ? 19.75 -18.828 -16.625 1 90.31 259 GLY B CA 1
ATOM 5950 C C . GLY B 1 259 ? 20.906 -17.859 -16.641 1 90.31 259 GLY B C 1
ATOM 5951 O O . GLY B 1 259 ? 21.453 -17.562 -17.703 1 90.31 259 GLY B O 1
ATOM 5952 N N . ASP B 1 260 ? 21.297 -17.328 -15.516 1 86.19 260 ASP B N 1
ATOM 5953 C CA . ASP B 1 260 ? 22.391 -16.359 -15.43 1 86.19 260 ASP B CA 1
ATOM 5954 C C . ASP B 1 260 ? 23.734 -17.062 -15.305 1 86.19 260 ASP B C 1
ATOM 5956 O O . ASP B 1 260 ? 24.781 -16.406 -15.352 1 86.19 260 ASP B O 1
ATOM 5960 N N . GLY B 1 261 ? 23.766 -18.359 -15.188 1 82.94 261 GLY B N 1
ATOM 5961 C CA . GLY B 1 261 ? 25 -19.125 -15.109 1 82.94 261 GLY B CA 1
ATOM 5962 C C . GLY B 1 261 ? 25.516 -19.266 -13.688 1 82.94 261 GLY B C 1
ATOM 5963 O O . GLY B 1 261 ? 26.562 -19.875 -13.469 1 82.94 261 GLY B O 1
ATOM 5964 N N . GLY B 1 262 ? 24.828 -18.625 -12.797 1 81.38 262 GLY B N 1
ATOM 5965 C CA . GLY B 1 262 ? 25.219 -18.766 -11.406 1 81.38 262 GLY B CA 1
ATOM 5966 C C . GLY B 1 262 ? 24.984 -20.172 -10.867 1 81.38 262 GLY B C 1
ATOM 5967 O O . GLY B 1 262 ? 24.484 -21.047 -11.594 1 81.38 262 GLY B O 1
ATOM 5968 N N . SER B 1 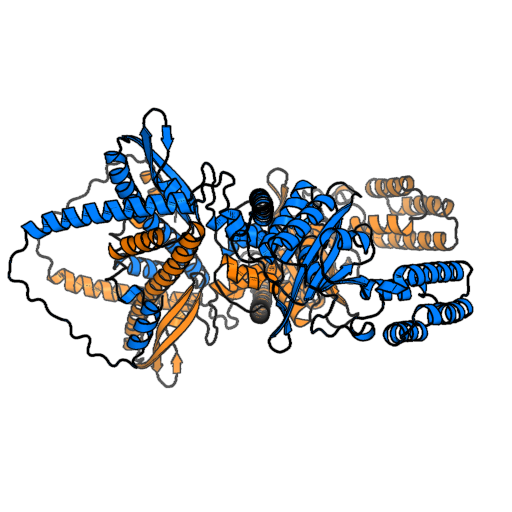263 ? 25.453 -20.297 -9.664 1 79.5 263 SER B N 1
ATOM 5969 C CA . SER B 1 263 ? 25.266 -21.609 -9.031 1 79.5 263 SER B CA 1
ATOM 5970 C C . SER B 1 263 ? 23.797 -22 -9.023 1 79.5 263 SER B C 1
ATOM 5972 O O . SER B 1 263 ? 22.953 -21.266 -8.531 1 79.5 263 SER B O 1
ATOM 5974 N N . GLY B 1 264 ? 23.453 -23.094 -9.727 1 80.5 264 GLY B N 1
ATOM 5975 C CA . GLY B 1 264 ? 22.109 -23.625 -9.75 1 80.5 264 GLY B CA 1
ATOM 5976 C C . GLY B 1 264 ? 21.344 -23.266 -11.016 1 80.5 264 GLY B C 1
ATOM 5977 O O . GLY B 1 264 ? 20.219 -23.734 -11.227 1 80.5 264 GLY B O 1
ATOM 5978 N N . TYR B 1 265 ? 22.016 -22.453 -11.797 1 88.94 265 TYR B N 1
ATOM 5979 C CA . TYR B 1 265 ? 21.328 -22.031 -13.016 1 88.94 265 TYR B CA 1
ATOM 5980 C C . TYR B 1 265 ? 22.172 -22.328 -14.25 1 88.94 265 TYR B C 1
ATOM 5982 O O . TYR B 1 265 ? 22.219 -21.531 -15.18 1 88.94 265 TYR B O 1
ATOM 5990 N N . GLN B 1 266 ? 22.812 -23.406 -14.156 1 89.5 266 GLN B N 1
ATOM 5991 C CA . GLN B 1 266 ? 23.641 -23.859 -15.273 1 89.5 266 GLN B CA 1
ATOM 5992 C C . GLN B 1 266 ? 22.891 -24.906 -16.094 1 89.5 266 GLN B C 1
ATOM 5994 O O . GLN B 1 266 ? 21.812 -25.359 -15.711 1 89.5 266 GLN B O 1
ATOM 5999 N N . PHE B 1 267 ? 23.531 -25.234 -17.188 1 91.88 267 PHE B N 1
ATOM 6000 C CA . PHE B 1 267 ? 22.938 -26.188 -18.109 1 91.88 267 PHE B CA 1
ATOM 6001 C C . PHE B 1 267 ? 22.578 -27.484 -17.391 1 91.88 267 PHE B C 1
ATOM 6003 O O . PHE B 1 267 ? 21.469 -28 -17.547 1 91.88 267 PHE B O 1
ATOM 6010 N N . GLN B 1 268 ? 23.469 -28.016 -16.594 1 89.88 268 GLN B N 1
ATOM 6011 C CA . GLN B 1 268 ? 23.281 -29.297 -15.945 1 89.88 268 GLN B CA 1
ATOM 6012 C C . GLN B 1 268 ? 22.094 -29.281 -15 1 89.88 268 GLN B C 1
ATOM 6014 O O . GLN B 1 268 ? 21.375 -30.266 -14.867 1 89.88 268 GLN B O 1
ATOM 6019 N N . ASP B 1 269 ? 21.922 -28.172 -14.414 1 90.94 269 ASP B N 1
ATOM 6020 C CA . ASP B 1 269 ? 20.828 -28.031 -13.461 1 90.94 269 ASP B CA 1
ATOM 6021 C C . ASP B 1 269 ? 19.469 -28.109 -14.164 1 90.94 269 ASP B C 1
ATOM 6023 O O . ASP B 1 269 ? 18.547 -28.781 -13.68 1 90.94 269 ASP B O 1
ATOM 6027 N N . PHE B 1 270 ? 19.391 -27.531 -15.297 1 93.94 270 PHE B N 1
ATOM 6028 C CA . PHE B 1 270 ? 18.141 -27.547 -16.062 1 93.94 270 PHE B CA 1
ATOM 6029 C C . PHE B 1 270 ? 17.938 -28.891 -16.734 1 93.94 270 PHE B C 1
ATOM 6031 O O . PHE B 1 270 ? 16.812 -29.375 -16.859 1 93.94 270 PHE B O 1
ATOM 6038 N N . GLU B 1 271 ? 19.031 -29.453 -17.188 1 93.44 271 GLU B N 1
ATOM 6039 C CA . GLU B 1 271 ? 18.969 -30.734 -17.891 1 93.44 271 GLU B CA 1
ATOM 6040 C C . GLU B 1 271 ? 18.344 -31.828 -17.016 1 93.44 271 GLU B C 1
ATOM 6042 O O . GLU B 1 271 ? 17.562 -32.625 -17.484 1 93.44 271 GLU B O 1
ATOM 6047 N N . GLN B 1 272 ? 18.688 -31.797 -15.828 1 90.88 272 GLN B N 1
ATOM 6048 C CA . GLN B 1 272 ? 18.172 -32.781 -14.883 1 90.88 272 GLN B CA 1
ATOM 6049 C C . GLN B 1 272 ? 16.672 -32.625 -14.688 1 90.88 272 GLN B C 1
ATOM 6051 O O . GLN B 1 272 ? 15.953 -33.594 -14.484 1 90.88 272 GLN B O 1
ATOM 6056 N N . MET B 1 273 ? 16.203 -31.484 -14.781 1 92.5 273 MET B N 1
ATOM 6057 C CA . MET B 1 273 ? 14.789 -31.172 -14.547 1 92.5 273 MET B CA 1
ATOM 6058 C C . MET B 1 273 ? 13.93 -31.641 -15.719 1 92.5 273 MET B C 1
ATOM 6060 O O . MET B 1 273 ? 12.742 -31.922 -15.547 1 92.5 273 MET B O 1
ATOM 6064 N N . VAL B 1 274 ? 14.539 -31.719 -16.891 1 94.38 274 VAL B N 1
ATOM 6065 C CA . VAL B 1 274 ? 13.734 -32 -18.078 1 94.38 274 VAL B CA 1
ATOM 6066 C C . VAL B 1 274 ? 14.203 -33.312 -18.734 1 94.38 274 VAL B C 1
ATOM 6068 O O . VAL B 1 274 ? 14.219 -33.438 -19.953 1 94.38 274 VAL B O 1
ATOM 6071 N N . GLU B 1 275 ? 14.594 -34.156 -17.938 1 91.75 275 GLU B N 1
ATOM 6072 C CA . GLU B 1 275 ? 15.031 -35.438 -18.453 1 91.75 275 GLU B CA 1
ATOM 6073 C C . GLU B 1 275 ? 13.938 -36.094 -19.281 1 91.75 275 GLU B C 1
ATOM 6075 O O . GLU B 1 275 ? 12.773 -36.125 -18.875 1 91.75 275 GLU B O 1
ATOM 6080 N N . GLY B 1 276 ? 14.305 -36.625 -20.484 1 90.06 276 GLY B N 1
ATOM 6081 C CA . GLY B 1 276 ? 13.344 -37.312 -21.328 1 90.06 276 GLY B CA 1
ATOM 6082 C C . GLY B 1 276 ? 12.734 -36.406 -22.391 1 90.06 276 GLY B C 1
ATOM 6083 O O . GLY B 1 276 ? 11.914 -36.875 -23.203 1 90.06 276 GLY B O 1
ATOM 6084 N N . CYS B 1 277 ? 13.156 -35.219 -22.453 1 93.44 277 CYS B N 1
ATOM 6085 C CA . CYS B 1 277 ? 12.609 -34.312 -23.469 1 93.44 277 CYS B CA 1
ATOM 6086 C C . CYS B 1 277 ? 13.188 -34.625 -24.844 1 93.44 277 CYS B C 1
ATOM 6088 O O . CYS B 1 277 ? 14.164 -35.344 -24.953 1 93.44 277 CYS B O 1
ATOM 6090 N N . LEU B 1 278 ? 12.547 -34.125 -25.812 1 93.25 278 LEU B N 1
ATOM 6091 C CA . LEU B 1 278 ? 13.008 -34.312 -27.188 1 93.25 278 LEU B CA 1
ATOM 6092 C C . LEU B 1 278 ? 14.344 -33.625 -27.422 1 93.25 278 LEU B C 1
ATOM 6094 O O . LEU B 1 278 ? 15.281 -34.25 -27.938 1 93.25 278 LEU B O 1
ATOM 6098 N N . ASP B 1 279 ? 14.383 -32.312 -27.047 1 94.75 279 ASP B N 1
ATOM 6099 C CA . ASP B 1 279 ? 15.57 -31.484 -27.234 1 94.75 279 ASP B CA 1
ATOM 6100 C C . ASP B 1 279 ? 15.664 -30.406 -26.172 1 94.75 279 ASP B C 1
ATOM 6102 O O . ASP B 1 279 ? 14.656 -29.797 -25.797 1 94.75 279 ASP B O 1
ATOM 6106 N N . HIS B 1 280 ? 16.844 -30.344 -25.656 1 95.69 280 HIS B N 1
ATOM 6107 C CA . HIS B 1 280 ? 17.062 -29.328 -24.641 1 95.69 280 HIS B CA 1
ATOM 6108 C C . HIS B 1 280 ? 18.078 -28.281 -25.125 1 95.69 280 HIS B C 1
ATOM 6110 O O . HIS B 1 280 ? 19.234 -28.609 -25.391 1 95.69 280 HIS B O 1
ATOM 6116 N N . GLN B 1 281 ? 17.609 -27.031 -25.234 1 95.06 281 GLN B N 1
ATOM 6117 C CA . GLN B 1 281 ? 18.453 -25.922 -25.625 1 95.06 281 GLN B CA 1
ATOM 6118 C C . GLN B 1 281 ? 18.625 -24.922 -24.484 1 95.06 281 GLN B C 1
ATOM 6120 O O . GLN B 1 281 ? 17.641 -24.281 -24.062 1 95.06 281 GLN B O 1
ATOM 6125 N N . HIS B 1 282 ? 19.828 -24.797 -24.016 1 95.12 282 HIS B N 1
ATOM 6126 C CA . HIS B 1 282 ? 20.094 -23.906 -22.891 1 95.12 282 HIS B CA 1
ATOM 6127 C C . HIS B 1 282 ? 20.719 -22.609 -23.359 1 95.12 282 HIS B C 1
ATOM 6129 O O . HIS B 1 282 ? 21.578 -22.609 -24.25 1 95.12 282 HIS B O 1
ATOM 6135 N N . PHE B 1 283 ? 20.297 -21.531 -22.719 1 93.62 283 PHE B N 1
ATOM 6136 C CA . PHE B 1 283 ? 20.812 -20.203 -23.078 1 93.62 283 PHE B CA 1
ATOM 6137 C C . PHE B 1 283 ? 21.312 -19.453 -21.844 1 93.62 283 PHE B C 1
ATOM 6139 O O . PHE B 1 283 ? 20.781 -19.641 -20.75 1 93.62 283 PHE B O 1
ATOM 6146 N N . ARG B 1 284 ? 22.266 -18.688 -22.094 1 91.94 284 ARG B N 1
ATOM 6147 C CA . ARG B 1 284 ? 22.734 -17.75 -21.078 1 91.94 284 ARG B CA 1
ATOM 6148 C C . ARG B 1 284 ? 22.047 -16.406 -21.219 1 91.94 284 ARG B C 1
ATOM 6150 O O . ARG B 1 284 ? 21.922 -15.867 -22.328 1 91.94 284 ARG B O 1
ATOM 6157 N N . ASP B 1 285 ? 21.578 -15.922 -20.078 1 89.38 285 ASP B N 1
ATOM 6158 C CA . ASP B 1 285 ? 20.891 -14.641 -20.109 1 89.38 285 ASP B CA 1
ATOM 6159 C C . ASP B 1 285 ? 21.75 -13.547 -20.719 1 89.38 285 ASP B C 1
ATOM 6161 O O . ASP B 1 285 ? 22.844 -13.258 -20.234 1 89.38 285 ASP B O 1
ATOM 6165 N N . CYS B 1 286 ? 21.203 -12.875 -21.672 1 86.19 286 CYS B N 1
ATOM 6166 C CA . CYS B 1 286 ? 21.969 -11.906 -22.453 1 86.19 286 CYS B CA 1
ATOM 6167 C C . CYS B 1 286 ? 22.328 -10.688 -21.609 1 86.19 286 CYS B C 1
ATOM 6169 O O . CYS B 1 286 ? 23.375 -10.078 -21.797 1 86.19 286 CYS B O 1
ATOM 6171 N N . TYR B 1 287 ? 21.484 -10.43 -20.781 1 86.62 287 TYR B N 1
ATOM 6172 C CA . TYR B 1 287 ? 21.766 -9.281 -19.938 1 86.62 287 TYR B CA 1
ATOM 6173 C C . TYR B 1 287 ? 23.047 -9.5 -19.141 1 86.62 287 TYR B C 1
ATOM 6175 O O . TYR B 1 287 ? 23.875 -8.594 -19.016 1 86.62 287 TYR B O 1
ATOM 6183 N N . HIS B 1 288 ? 23.141 -10.609 -18.562 1 87.94 288 HIS B N 1
ATOM 6184 C CA . HIS B 1 288 ? 24.312 -10.922 -17.75 1 87.94 288 HIS B CA 1
ATOM 6185 C C . HIS B 1 288 ? 25.578 -10.961 -18.609 1 87.94 288 HIS B C 1
ATOM 6187 O O . HIS B 1 288 ? 26.656 -10.555 -18.156 1 87.94 288 HIS B O 1
ATOM 6193 N N . VAL B 1 289 ? 25.453 -11.43 -19.75 1 90.88 289 VAL B N 1
ATOM 6194 C CA . VAL B 1 289 ? 26.594 -11.477 -20.656 1 90.88 289 VAL B CA 1
ATOM 6195 C C . VAL B 1 289 ? 27.016 -10.062 -21.031 1 90.88 289 VAL B C 1
ATOM 6197 O O . VAL B 1 289 ? 28.203 -9.719 -20.938 1 90.88 289 VAL B O 1
ATOM 6200 N N . HIS B 1 290 ? 26.062 -9.234 -21.406 1 92.12 290 HIS B N 1
ATOM 6201 C CA . HIS B 1 290 ? 26.344 -7.844 -21.75 1 92.12 290 HIS B CA 1
ATOM 6202 C C . HIS B 1 290 ? 26.969 -7.105 -20.562 1 92.12 290 HIS B C 1
ATOM 6204 O O . HIS B 1 290 ? 27.938 -6.348 -20.734 1 92.12 290 HIS B O 1
ATOM 6210 N N . GLU B 1 291 ? 26.375 -7.355 -19.453 1 90.94 291 GLU B N 1
ATOM 6211 C CA . GLU B 1 291 ? 26.875 -6.699 -18.25 1 90.94 291 GLU B CA 1
ATOM 6212 C C . GLU B 1 291 ? 28.312 -7.086 -17.953 1 90.94 291 GLU B C 1
ATOM 6214 O O . GLU B 1 291 ? 29.125 -6.242 -17.562 1 90.94 291 GLU B O 1
ATOM 6219 N N . LYS B 1 292 ? 28.656 -8.32 -18.109 1 92.94 292 LYS B N 1
ATOM 6220 C CA . LYS B 1 292 ? 30.016 -8.789 -17.875 1 92.94 292 LYS B CA 1
ATOM 6221 C C . LYS B 1 292 ? 31 -8.148 -18.859 1 92.94 292 LYS B C 1
ATOM 6223 O O . LYS B 1 292 ? 32.125 -7.773 -18.484 1 92.94 292 LYS B O 1
ATOM 6228 N N . ILE B 1 293 ? 30.562 -8.07 -20.094 1 94.25 293 ILE B N 1
ATOM 6229 C CA . ILE B 1 293 ? 31.391 -7.457 -21.109 1 94.25 293 ILE B CA 1
ATOM 6230 C C . ILE B 1 293 ? 31.625 -5.988 -20.781 1 94.25 293 ILE B C 1
ATOM 6232 O O . ILE B 1 293 ? 32.781 -5.516 -20.797 1 94.25 293 ILE B O 1
ATOM 6236 N N . ARG B 1 294 ? 30.609 -5.332 -20.422 1 94.5 294 ARG B N 1
ATOM 6237 C CA . ARG B 1 294 ? 30.703 -3.906 -20.141 1 94.5 294 ARG B CA 1
ATOM 6238 C C . ARG B 1 294 ? 31.531 -3.654 -18.891 1 94.5 294 ARG B C 1
ATOM 6240 O O . ARG B 1 294 ? 32.344 -2.713 -18.844 1 94.5 294 ARG B O 1
ATOM 6247 N N . THR B 1 295 ? 31.344 -4.461 -17.891 1 93.94 295 THR B N 1
ATOM 6248 C CA . THR B 1 295 ? 32.031 -4.277 -16.625 1 93.94 295 THR B CA 1
ATOM 6249 C C . THR B 1 295 ? 33.531 -4.594 -16.766 1 93.94 295 THR B C 1
ATOM 6251 O O . THR B 1 295 ? 34.375 -3.84 -16.281 1 93.94 295 THR B O 1
ATOM 6254 N N . ARG B 1 296 ? 33.844 -5.633 -17.391 1 94.19 296 ARG B N 1
ATOM 6255 C CA . ARG B 1 296 ? 35.219 -6.078 -17.5 1 94.19 296 ARG B CA 1
ATOM 6256 C C . ARG B 1 296 ? 36 -5.211 -18.469 1 94.19 296 ARG B C 1
ATOM 6258 O O . ARG B 1 296 ? 37.219 -5.027 -18.328 1 94.19 296 ARG B O 1
ATOM 6265 N N . LEU B 1 297 ? 35.281 -4.637 -19.453 1 94.75 297 LEU B N 1
ATOM 6266 C CA . LEU B 1 297 ? 35.938 -3.773 -20.422 1 94.75 297 LEU B CA 1
ATOM 6267 C C . LEU B 1 297 ? 35.625 -2.307 -20.141 1 94.75 297 LEU B C 1
ATOM 6269 O O . LEU B 1 297 ? 35.531 -1.506 -21.078 1 94.75 297 LEU B O 1
ATOM 6273 N N . SER B 1 298 ? 35.375 -2.08 -18.984 1 92.19 298 SER B N 1
ATOM 6274 C CA . SER B 1 298 ? 35 -0.726 -18.609 1 92.19 298 SER B CA 1
ATOM 6275 C C . SER B 1 298 ? 36.094 0.282 -18.953 1 92.19 298 SER B C 1
ATOM 6277 O O . SER B 1 298 ? 35.812 1.473 -19.109 1 92.19 298 SER B O 1
ATOM 6279 N N . PHE B 1 299 ? 37.406 -0.179 -19.156 1 91.38 299 PHE B N 1
ATOM 6280 C CA . PHE B 1 299 ? 38.531 0.69 -19.469 1 91.38 299 PHE B CA 1
ATOM 6281 C C . PHE B 1 299 ? 38.562 1.014 -20.953 1 91.38 299 PHE B C 1
ATOM 6283 O O . PHE B 1 299 ? 39.281 1.929 -21.375 1 91.38 299 PHE B O 1
ATOM 6290 N N . CYS B 1 300 ? 37.781 0.339 -21.75 1 91.94 300 CYS B N 1
ATOM 6291 C CA . CYS B 1 300 ? 37.719 0.578 -23.188 1 91.94 300 CYS B CA 1
ATOM 6292 C C . CYS B 1 300 ? 36.688 1.637 -23.516 1 91.94 300 CYS B C 1
ATOM 6294 O O . CYS B 1 300 ? 35.844 1.966 -22.672 1 91.94 300 CYS B O 1
ATOM 6296 N N . LYS B 1 301 ? 36.875 2.186 -24.719 1 91.62 301 LYS B N 1
ATOM 6297 C CA . LYS B 1 301 ? 35.844 3.123 -25.188 1 91.62 301 LYS B CA 1
ATOM 6298 C C . LYS B 1 301 ? 34.5 2.445 -25.328 1 91.62 301 LYS B C 1
ATOM 6300 O O . LYS B 1 301 ? 34.406 1.281 -25.734 1 91.62 301 LYS B O 1
ATOM 6305 N N . ARG B 1 302 ? 33.438 3.123 -25.062 1 91.62 302 ARG B N 1
ATOM 6306 C CA . ARG B 1 302 ? 32.062 2.6 -25.062 1 91.62 302 ARG B CA 1
ATOM 6307 C C . ARG B 1 302 ? 31.688 2.096 -26.453 1 91.62 302 ARG B C 1
ATOM 6309 O O . ARG B 1 302 ? 31 1.085 -26.594 1 91.62 302 ARG B O 1
ATOM 6316 N N . GLU B 1 303 ? 32.188 2.719 -27.406 1 91.38 303 GLU B N 1
ATOM 6317 C CA . GLU B 1 303 ? 31.859 2.357 -28.781 1 91.38 303 GLU B CA 1
ATOM 6318 C C . GLU B 1 303 ? 32.406 0.977 -29.141 1 91.38 303 GLU B C 1
ATOM 6320 O O . GLU B 1 303 ? 31.75 0.204 -29.828 1 91.38 303 GLU B O 1
ATOM 6325 N N . LEU B 1 304 ? 33.594 0.78 -28.688 1 91.94 304 LEU B N 1
ATOM 6326 C CA . LEU B 1 304 ? 34.188 -0.516 -28.953 1 91.94 304 LEU B CA 1
ATOM 6327 C C . LEU B 1 304 ? 33.438 -1.636 -28.266 1 91.94 304 LEU B C 1
ATOM 6329 O O . LEU B 1 304 ? 33.219 -2.705 -28.844 1 91.94 304 LEU B O 1
ATOM 6333 N N . VAL B 1 305 ? 33.031 -1.376 -27.062 1 94.38 305 VAL B N 1
ATOM 6334 C CA . VAL B 1 305 ? 32.281 -2.365 -26.281 1 94.38 305 VAL B CA 1
ATOM 6335 C C . VAL B 1 305 ? 30.953 -2.637 -26.953 1 94.38 305 VAL B C 1
ATOM 6337 O O . VAL B 1 305 ? 30.531 -3.793 -27.094 1 94.38 305 VAL B O 1
ATOM 6340 N N . ASP B 1 306 ? 30.281 -1.632 -27.406 1 94.25 306 ASP B N 1
ATOM 6341 C CA . ASP B 1 306 ? 29 -1.77 -28.078 1 94.25 306 ASP B CA 1
ATOM 6342 C C . ASP B 1 306 ? 29.125 -2.547 -29.375 1 94.25 306 ASP B C 1
ATOM 6344 O O . ASP B 1 306 ? 28.25 -3.332 -29.734 1 94.25 306 ASP B O 1
ATOM 6348 N N . ARG B 1 307 ? 30.156 -2.262 -30.016 1 92.25 307 ARG B N 1
ATOM 6349 C CA . ARG B 1 307 ? 30.406 -2.99 -31.25 1 92.25 307 ARG B CA 1
ATOM 6350 C C . ARG B 1 307 ? 30.609 -4.477 -30.969 1 92.25 307 ARG B C 1
ATOM 6352 O O . ARG B 1 307 ? 30.109 -5.32 -31.719 1 92.25 307 ARG B O 1
ATOM 6359 N N . MET B 1 308 ? 31.359 -4.766 -30 1 92.5 308 MET B N 1
ATOM 6360 C CA . MET B 1 308 ? 31.578 -6.16 -29.609 1 92.5 308 MET B CA 1
ATOM 6361 C C . MET B 1 308 ? 30.266 -6.855 -29.297 1 92.5 308 MET B C 1
ATOM 6363 O O . MET B 1 308 ? 30.047 -7.996 -29.719 1 92.5 308 MET B O 1
ATOM 6367 N N . ILE B 1 309 ? 29.391 -6.188 -28.562 1 93.12 309 ILE B N 1
ATOM 6368 C CA . ILE B 1 309 ? 28.109 -6.746 -28.172 1 93.12 309 ILE B CA 1
ATOM 6369 C C . ILE B 1 309 ? 27.234 -6.961 -29.406 1 93.12 309 ILE B C 1
ATOM 6371 O O . ILE B 1 309 ? 26.562 -7.984 -29.531 1 93.12 309 ILE B O 1
ATOM 6375 N N . ARG B 1 310 ? 27.297 -6.09 -30.281 1 91.44 310 ARG B N 1
ATOM 6376 C CA . ARG B 1 310 ? 26.562 -6.234 -31.531 1 91.44 310 ARG B CA 1
ATOM 6377 C C . ARG B 1 310 ? 27.062 -7.422 -32.344 1 91.44 310 ARG B C 1
ATOM 6379 O O . ARG B 1 310 ? 26.281 -8.188 -32.906 1 91.44 310 ARG B O 1
ATOM 6386 N N . GLU B 1 311 ? 28.312 -7.535 -32.406 1 91.31 311 GLU B N 1
ATOM 6387 C CA . GLU B 1 311 ? 28.938 -8.617 -33.156 1 91.31 311 GLU B CA 1
ATOM 6388 C C . GLU B 1 311 ? 28.656 -9.977 -32.531 1 91.31 311 GLU B C 1
ATOM 6390 O O . GLU B 1 311 ? 28.562 -10.984 -33.219 1 91.31 311 GLU B O 1
ATOM 6395 N N . LEU B 1 312 ? 28.578 -9.898 -31.297 1 89.56 312 LEU B N 1
ATOM 6396 C CA . LEU B 1 312 ? 28.281 -11.125 -30.547 1 89.56 312 LEU B CA 1
ATOM 6397 C C . LEU B 1 312 ? 26.969 -11.742 -31.031 1 89.56 312 LEU B C 1
ATOM 6399 O O . LEU B 1 312 ? 26.844 -12.961 -31.125 1 89.56 312 LEU B O 1
ATOM 6403 N N . HIS B 1 313 ? 26 -10.938 -31.422 1 86.94 313 HIS B N 1
ATOM 6404 C CA . HIS B 1 313 ? 24.688 -11.414 -31.797 1 86.94 313 HIS B CA 1
ATOM 6405 C C . HIS B 1 313 ? 24.578 -11.617 -33.312 1 86.94 313 HIS B C 1
ATOM 6407 O O . HIS B 1 313 ? 23.594 -12.156 -33.812 1 86.94 313 HIS B O 1
ATOM 6413 N N . GLN B 1 314 ? 25.625 -11.289 -34 1 87 314 GLN B N 1
ATOM 6414 C CA . GLN B 1 314 ? 25.578 -11.391 -35.438 1 87 314 GLN B CA 1
ATOM 6415 C C . GLN B 1 314 ? 26.484 -12.516 -35.938 1 87 314 GLN B C 1
ATOM 6417 O O . GLN B 1 314 ? 26.312 -13.016 -37.062 1 87 314 GLN B O 1
ATOM 6422 N N . THR B 1 315 ? 27.312 -12.875 -35.062 1 86.06 315 THR B N 1
ATOM 6423 C CA . THR B 1 315 ? 28.312 -13.852 -35.5 1 86.06 315 THR B CA 1
ATOM 6424 C C . THR B 1 315 ? 27.734 -15.266 -35.469 1 86.06 315 THR B C 1
ATOM 6426 O O . THR B 1 315 ? 26.953 -15.602 -34.562 1 86.06 315 THR B O 1
ATOM 6429 N N . ASP B 1 316 ? 28.188 -16.047 -36.406 1 82.44 316 ASP B N 1
ATOM 6430 C CA . ASP B 1 316 ? 27.766 -17.453 -36.469 1 82.44 316 ASP B CA 1
ATOM 6431 C C . ASP B 1 316 ? 28.703 -18.328 -35.656 1 82.44 316 ASP B C 1
ATOM 6433 O O . ASP B 1 316 ? 28.328 -19.422 -35.219 1 82.44 316 ASP B O 1
ATOM 6437 N N . ASP B 1 317 ? 29.922 -17.844 -35.531 1 87.19 317 ASP B N 1
ATOM 6438 C CA . ASP B 1 317 ? 30.891 -18.625 -34.781 1 87.19 317 ASP B CA 1
ATOM 6439 C C . ASP B 1 317 ? 31.547 -17.766 -33.719 1 87.19 317 ASP B C 1
ATOM 6441 O O . ASP B 1 317 ? 32.594 -17.141 -33.938 1 87.19 317 ASP B O 1
ATOM 6445 N N . ILE B 1 318 ? 31.109 -17.891 -32.531 1 88.56 318 ILE B N 1
ATOM 6446 C CA . ILE B 1 318 ? 31.547 -17.078 -31.422 1 88.56 318 ILE B CA 1
ATOM 6447 C C . ILE B 1 318 ? 32.969 -17.469 -31.031 1 88.56 318 ILE B C 1
ATOM 6449 O O . ILE B 1 318 ? 33.812 -16.594 -30.719 1 88.56 318 ILE B O 1
ATOM 6453 N N . MET B 1 319 ? 33.375 -18.703 -31.172 1 90.69 319 MET B N 1
ATOM 6454 C CA . MET B 1 319 ? 34.656 -19.203 -30.734 1 90.69 319 MET B CA 1
ATOM 6455 C C . MET B 1 319 ? 35.781 -18.625 -31.578 1 90.69 319 MET B C 1
ATOM 6457 O O . MET B 1 319 ? 36.906 -18.391 -31.078 1 90.69 319 MET B O 1
ATOM 6461 N N . LYS B 1 320 ? 35.438 -18.328 -32.781 1 90.88 320 LYS B N 1
ATOM 6462 C CA . LYS B 1 320 ? 36.438 -17.781 -33.688 1 90.88 320 LYS B CA 1
ATOM 6463 C C . LYS B 1 320 ? 36.625 -16.281 -33.469 1 90.88 320 LYS B C 1
ATOM 6465 O O . LYS B 1 320 ? 37.719 -15.742 -33.719 1 90.88 320 LYS B O 1
ATOM 6470 N N . ARG B 1 321 ? 35.656 -15.68 -33.031 1 91.81 321 ARG B N 1
ATOM 647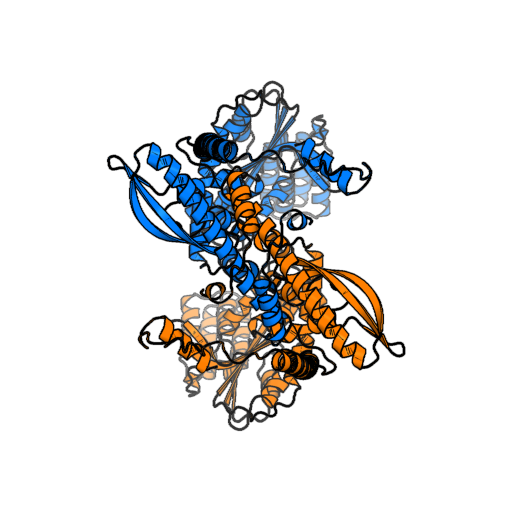1 C CA . ARG B 1 321 ? 35.688 -14.227 -32.906 1 91.81 321 ARG B CA 1
ATOM 6472 C C . ARG B 1 321 ? 36.25 -13.805 -31.547 1 91.81 321 ARG B C 1
ATOM 6474 O O . ARG B 1 321 ? 36.75 -12.688 -31.406 1 91.81 321 ARG B O 1
ATOM 6481 N N . ILE B 1 322 ? 36.219 -14.711 -30.562 1 93.38 322 ILE B N 1
ATOM 6482 C CA . ILE B 1 322 ? 36.625 -14.375 -29.188 1 93.38 322 ILE B CA 1
ATOM 6483 C C . ILE B 1 322 ? 38.062 -13.891 -29.172 1 93.38 322 ILE B C 1
ATOM 6485 O O . ILE B 1 322 ? 38.375 -12.828 -28.625 1 93.38 322 ILE B O 1
ATOM 6489 N N . PRO B 1 323 ? 38.969 -14.57 -29.875 1 92.69 323 PRO B N 1
ATOM 6490 C CA . PRO B 1 323 ? 40.375 -14.117 -29.828 1 92.69 323 PRO B CA 1
ATOM 6491 C C . PRO B 1 323 ? 40.562 -12.742 -30.453 1 92.69 323 PRO B C 1
ATOM 6493 O O . PRO B 1 323 ? 41.375 -11.953 -30 1 92.69 323 PRO B O 1
ATOM 6496 N N . VAL B 1 324 ? 39.781 -12.492 -31.469 1 92.31 324 VAL B N 1
ATOM 6497 C CA . VAL B 1 324 ? 39.875 -11.203 -32.156 1 92.31 324 VAL B CA 1
ATOM 6498 C C . VAL B 1 324 ? 39.438 -10.086 -31.203 1 92.31 324 VAL B C 1
ATOM 6500 O O . VAL B 1 324 ? 40.125 -9.062 -31.094 1 92.31 324 VAL B O 1
ATOM 6503 N N . TRP B 1 325 ? 38.281 -10.32 -30.578 1 93.75 325 TRP B N 1
ATOM 6504 C CA . TRP B 1 325 ? 37.75 -9.32 -29.656 1 93.75 325 TRP B CA 1
ATOM 6505 C C . TRP B 1 325 ? 38.719 -9.102 -28.5 1 93.75 325 TRP B C 1
ATOM 6507 O O . TRP B 1 325 ? 38.969 -7.965 -28.078 1 93.75 325 TRP B O 1
ATOM 6517 N N . MET B 1 326 ? 39.344 -10.164 -28.016 1 94.12 326 MET B N 1
ATOM 6518 C CA . MET B 1 326 ? 40.219 -10.086 -26.859 1 94.12 326 MET B CA 1
ATOM 6519 C C . MET B 1 326 ? 41.531 -9.398 -27.219 1 94.12 326 MET B C 1
ATOM 6521 O O . MET B 1 326 ? 42.094 -8.633 -26.422 1 94.12 326 MET B O 1
ATOM 6525 N N . ASP B 1 327 ? 42 -9.641 -28.422 1 94.25 327 ASP B N 1
ATOM 6526 C CA . ASP B 1 327 ? 43.219 -8.969 -28.875 1 94.25 327 ASP B CA 1
ATOM 6527 C C . ASP B 1 327 ? 43 -7.457 -28.953 1 94.25 327 ASP B C 1
ATOM 6529 O O . ASP B 1 327 ? 43.906 -6.684 -28.578 1 94.25 327 ASP B O 1
ATOM 6533 N N . THR B 1 328 ? 41.906 -7.098 -29.469 1 93.88 328 THR B N 1
ATOM 6534 C CA . THR B 1 328 ? 41.594 -5.68 -29.547 1 93.88 328 THR B CA 1
ATOM 6535 C C . THR B 1 328 ? 41.5 -5.07 -28.156 1 93.88 328 THR B C 1
ATOM 6537 O O . THR B 1 328 ? 42 -3.965 -27.922 1 93.88 328 THR B O 1
ATOM 6540 N N . ALA B 1 329 ? 40.875 -5.773 -27.234 1 94.25 329 ALA B N 1
ATOM 6541 C CA . ALA B 1 329 ? 40.75 -5.293 -25.859 1 94.25 329 ALA B CA 1
ATOM 6542 C C . ALA B 1 329 ? 42.094 -5.188 -25.172 1 94.25 329 ALA B C 1
ATOM 6544 O O . ALA B 1 329 ? 42.344 -4.25 -24.422 1 94.25 329 ALA B O 1
ATOM 6545 N N . ARG B 1 330 ? 43.031 -6.137 -25.422 1 94.25 330 ARG B N 1
ATOM 6546 C CA . ARG B 1 330 ? 44.375 -6.125 -24.844 1 94.25 330 ARG B CA 1
ATOM 6547 C C . ARG B 1 330 ? 45.156 -4.91 -25.328 1 94.25 330 ARG B C 1
ATOM 6549 O O . ARG B 1 330 ? 45.969 -4.352 -24.578 1 94.25 330 ARG B O 1
ATOM 6556 N N . SER B 1 331 ? 44.906 -4.512 -26.578 1 92.56 331 SER B N 1
ATOM 6557 C CA . SER B 1 331 ? 45.594 -3.355 -27.141 1 92.56 331 SER B CA 1
ATOM 6558 C C . SER B 1 331 ? 45.156 -2.062 -26.453 1 92.56 331 SER B C 1
ATOM 6560 O O . SER B 1 331 ? 45.875 -1.076 -26.453 1 92.56 331 SER B O 1
ATOM 6562 N N . CYS B 1 332 ? 43.938 -2.125 -25.938 1 92.31 332 CYS B N 1
ATOM 6563 C CA . CYS B 1 332 ? 43.406 -0.938 -25.281 1 92.31 332 CYS B CA 1
ATOM 6564 C C . CYS B 1 332 ? 43.812 -0.917 -23.797 1 92.31 332 CYS B C 1
ATOM 6566 O O . CYS B 1 332 ? 43.625 0.091 -23.125 1 92.31 332 CYS B O 1
ATOM 6568 N N . ALA B 1 333 ? 44.375 -1.992 -23.297 1 92.19 333 ALA B N 1
ATOM 6569 C CA . ALA B 1 333 ? 44.719 -2.115 -21.875 1 92.19 333 ALA B CA 1
ATOM 6570 C C . ALA B 1 333 ? 45.875 -1.189 -21.5 1 92.19 333 ALA B C 1
ATOM 6572 O O . ALA B 1 333 ? 46.812 -1.054 -22.266 1 92.19 333 ALA B O 1
ATOM 6573 N N . ARG B 1 334 ? 45.688 -0.501 -20.359 1 88.69 334 ARG B N 1
ATOM 6574 C CA . ARG B 1 334 ? 46.719 0.422 -19.906 1 88.69 334 ARG B CA 1
ATOM 6575 C C . ARG B 1 334 ? 47.438 -0.14 -18.688 1 88.69 334 ARG B C 1
ATOM 6577 O O . ARG B 1 334 ? 48.562 0.274 -18.406 1 88.69 334 ARG B O 1
ATOM 6584 N N . THR B 1 335 ? 46.781 -0.979 -17.969 1 91.81 335 THR B N 1
ATOM 6585 C CA . THR B 1 335 ? 47.375 -1.512 -16.734 1 91.81 335 THR B CA 1
ATOM 6586 C C . THR B 1 335 ? 47.344 -3.037 -16.75 1 91.81 335 THR B C 1
ATOM 6588 O O . THR B 1 335 ? 46.688 -3.65 -17.594 1 91.81 335 THR B O 1
ATOM 6591 N N . GLU B 1 336 ? 48.156 -3.521 -15.828 1 90.88 336 GLU B N 1
ATOM 6592 C CA . GLU B 1 336 ? 48.156 -4.973 -15.672 1 90.88 336 GLU B CA 1
ATOM 6593 C C . GLU B 1 336 ? 46.781 -5.469 -15.188 1 90.88 336 GLU B C 1
ATOM 6595 O O . GLU B 1 336 ? 46.375 -6.586 -15.508 1 90.88 336 GLU B O 1
ATOM 6600 N N . ALA B 1 337 ? 46.156 -4.625 -14.438 1 91.12 337 ALA B N 1
ATOM 6601 C CA . ALA B 1 337 ? 44.812 -4.965 -13.953 1 91.12 337 ALA B CA 1
ATOM 6602 C C . ALA B 1 337 ? 43.844 -5.082 -15.109 1 91.12 337 ALA B C 1
ATOM 6604 O O . ALA B 1 337 ? 42.969 -5.961 -15.109 1 91.12 337 ALA B O 1
ATOM 6605 N N . ASP B 1 338 ? 44 -4.316 -16.078 1 93.69 338 ASP B N 1
ATOM 6606 C CA . ASP B 1 338 ? 43.156 -4.367 -17.266 1 93.69 338 ASP B CA 1
ATOM 6607 C C . ASP B 1 338 ? 43.344 -5.684 -18.016 1 93.69 338 ASP B C 1
ATOM 6609 O O . ASP B 1 338 ? 42.375 -6.281 -18.469 1 93.69 338 ASP B O 1
ATOM 6613 N N . LEU B 1 339 ? 44.594 -6.039 -18.094 1 93.88 339 LEU B N 1
ATOM 6614 C CA . LEU B 1 339 ? 44.906 -7.273 -18.812 1 93.88 339 LEU B CA 1
ATOM 6615 C C . LEU B 1 339 ? 44.281 -8.477 -18.094 1 93.88 339 LEU B C 1
ATOM 6617 O O . LEU B 1 339 ? 43.844 -9.422 -18.75 1 93.88 339 LEU B O 1
ATOM 6621 N N . GLU B 1 340 ? 44.281 -8.375 -16.844 1 94.88 340 GLU B N 1
ATOM 6622 C CA . GLU B 1 340 ? 43.688 -9.453 -16.078 1 94.88 340 GLU B CA 1
ATOM 6623 C C . GLU B 1 340 ? 42.188 -9.531 -16.328 1 94.88 340 GLU B C 1
ATOM 6625 O O . GLU B 1 340 ? 41.594 -10.617 -16.391 1 94.88 340 GLU B O 1
ATOM 6630 N N . GLU B 1 341 ? 41.594 -8.391 -16.438 1 95.75 341 GLU B N 1
ATOM 6631 C CA . GLU B 1 341 ? 40.156 -8.344 -16.719 1 95.75 341 GLU B CA 1
ATOM 6632 C C . GLU B 1 341 ? 39.844 -8.906 -18.094 1 95.75 341 GLU B C 1
ATOM 6634 O O . GLU B 1 341 ? 38.812 -9.547 -18.297 1 95.75 341 GLU B O 1
ATOM 6639 N N . VAL B 1 342 ? 40.656 -8.695 -19 1 95.75 342 VAL B N 1
ATOM 6640 C CA . VAL B 1 342 ? 40.469 -9.219 -20.344 1 95.75 342 VAL B CA 1
ATOM 6641 C C . VAL B 1 342 ? 40.594 -10.742 -20.328 1 95.75 342 VAL B C 1
ATOM 6643 O O . VAL B 1 342 ? 39.812 -11.43 -21 1 95.75 342 VAL B O 1
ATOM 6646 N N . ASP B 1 343 ? 41.5 -11.234 -19.562 1 95.62 343 ASP B N 1
ATOM 6647 C CA . ASP B 1 343 ? 41.688 -12.68 -19.453 1 95.62 343 ASP B CA 1
ATOM 6648 C C . ASP B 1 343 ? 40.469 -13.336 -18.828 1 95.62 343 ASP B C 1
ATOM 6650 O O . ASP B 1 343 ? 40.031 -14.414 -19.25 1 95.62 343 ASP B O 1
ATOM 6654 N N . LYS B 1 344 ? 40 -12.695 -17.859 1 95.62 344 LYS B N 1
ATOM 6655 C CA . LYS B 1 344 ? 38.781 -13.211 -17.203 1 95.62 344 LYS B CA 1
ATOM 6656 C C . LYS B 1 344 ? 37.594 -13.211 -18.156 1 95.62 344 LYS B C 1
ATOM 6658 O O . LYS B 1 344 ? 36.781 -14.148 -18.156 1 95.62 344 LYS B O 1
ATOM 6663 N N . LEU B 1 345 ? 37.5 -12.172 -18.875 1 96.06 345 LEU B N 1
ATOM 6664 C CA . LEU B 1 345 ? 36.406 -12.086 -19.844 1 96.06 345 LEU B CA 1
ATOM 6665 C C . LEU B 1 345 ? 36.531 -13.156 -20.906 1 96.06 345 LEU B C 1
ATOM 6667 O O . LEU B 1 345 ? 35.531 -13.773 -21.312 1 96.06 345 LEU B O 1
ATOM 6671 N N . GLN B 1 346 ? 37.688 -13.375 -21.391 1 95.5 346 GLN B N 1
ATOM 6672 C CA . GLN B 1 346 ? 37.938 -14.406 -22.391 1 95.5 346 GLN B CA 1
ATOM 6673 C C . GLN B 1 346 ? 37.531 -15.781 -21.875 1 95.5 346 GLN B C 1
ATOM 6675 O O . GLN B 1 346 ? 36.812 -16.516 -22.578 1 95.5 346 GLN B O 1
ATOM 6680 N N . SER B 1 347 ? 37.969 -16.078 -20.703 1 95.31 347 SER B N 1
ATOM 6681 C CA . SER B 1 347 ? 37.594 -17.344 -20.094 1 95.31 347 SER B CA 1
ATOM 6682 C C . SER B 1 347 ? 36.094 -17.484 -19.953 1 95.31 347 SER B C 1
ATOM 6684 O O . SER B 1 347 ? 35.531 -18.547 -20.188 1 95.31 347 SER B O 1
ATOM 6686 N N . TYR B 1 348 ? 35.469 -16.406 -19.531 1 94.62 348 TYR B N 1
ATOM 6687 C CA . TYR B 1 348 ? 34.031 -16.391 -19.359 1 94.62 348 TYR B CA 1
ATOM 6688 C C . TYR B 1 348 ? 33.312 -16.656 -20.688 1 94.62 348 TYR B C 1
ATOM 6690 O O . TYR B 1 348 ? 32.406 -17.484 -20.75 1 94.62 348 TYR B O 1
ATOM 6698 N N . LEU B 1 349 ? 33.688 -15.961 -21.734 1 94.31 349 LEU B N 1
ATOM 6699 C CA . LEU B 1 349 ? 33.062 -16.078 -23.031 1 94.31 349 LEU B CA 1
ATOM 6700 C C . LEU B 1 349 ? 33.281 -17.469 -23.625 1 94.31 349 LEU B C 1
ATOM 6702 O O . LEU B 1 349 ? 32.344 -18.047 -24.234 1 94.31 349 LEU B O 1
ATOM 6706 N N . GLU B 1 350 ? 34.406 -18 -23.453 1 94.44 350 GLU B N 1
ATOM 6707 C CA . GLU B 1 350 ? 34.719 -19.328 -23.984 1 94.44 350 GLU B CA 1
ATOM 6708 C C . GLU B 1 350 ? 33.906 -20.406 -23.281 1 94.44 350 GLU B C 1
ATOM 6710 O O . GLU B 1 350 ? 33.375 -21.328 -23.922 1 94.44 350 GLU B O 1
ATOM 6715 N N . ARG B 1 351 ? 33.812 -20.281 -21.969 1 91.81 351 ARG B N 1
ATOM 6716 C CA . ARG B 1 351 ? 33.062 -21.234 -21.188 1 91.81 351 ARG B CA 1
ATOM 6717 C C . ARG B 1 351 ? 31.578 -21.188 -21.547 1 91.81 351 ARG B C 1
ATOM 6719 O O . ARG B 1 351 ? 30.891 -22.219 -21.516 1 91.81 351 ARG B O 1
ATOM 6726 N N . ASN B 1 352 ? 31.062 -20.031 -21.906 1 92.94 352 ASN B N 1
ATOM 6727 C CA . ASN B 1 352 ? 29.625 -19.844 -22.141 1 92.94 352 ASN B CA 1
ATOM 6728 C C . ASN B 1 352 ? 29.312 -19.766 -23.641 1 92.94 352 ASN B C 1
ATOM 6730 O O . ASN B 1 352 ? 28.172 -19.531 -24.016 1 92.94 352 ASN B O 1
ATOM 6734 N N . ALA B 1 353 ? 30.25 -19.969 -24.453 1 92.44 353 ALA B N 1
ATOM 6735 C CA . ALA B 1 353 ? 30.141 -19.812 -25.906 1 92.44 353 ALA B CA 1
ATOM 6736 C C . ALA B 1 353 ? 28.984 -20.656 -26.453 1 92.44 353 ALA B C 1
ATOM 6738 O O . ALA B 1 353 ? 28.219 -20.203 -27.312 1 92.44 353 ALA B O 1
ATOM 6739 N N . PRO B 1 354 ? 28.797 -21.906 -25.922 1 91 354 PRO B N 1
ATOM 6740 C CA . PRO B 1 354 ? 27.703 -22.719 -26.469 1 91 354 PRO B CA 1
ATOM 6741 C C . PRO B 1 354 ? 26.328 -22.188 -26.078 1 91 354 PRO B C 1
ATOM 6743 O O . PRO B 1 354 ? 25.328 -22.547 -26.719 1 91 354 PRO B O 1
ATOM 6746 N N . TYR B 1 355 ? 26.25 -21.359 -25.156 1 93.19 355 TYR B N 1
ATOM 6747 C CA . TYR B 1 355 ? 24.969 -20.953 -24.609 1 93.19 355 TYR B CA 1
ATOM 6748 C C . TYR B 1 355 ? 24.641 -19.516 -24.984 1 93.19 355 TYR B C 1
ATOM 6750 O O . TYR B 1 355 ? 23.562 -19.016 -24.656 1 93.19 355 TYR B O 1
ATOM 6758 N N . ILE B 1 356 ? 25.406 -18.797 -25.703 1 91.88 356 ILE B N 1
ATOM 6759 C CA . ILE B 1 356 ? 25.25 -17.375 -25.984 1 91.88 356 ILE B CA 1
ATOM 6760 C C . ILE B 1 356 ? 24.453 -17.172 -27.25 1 91.88 356 ILE B C 1
ATOM 6762 O O . ILE B 1 356 ? 23.609 -16.266 -27.328 1 91.88 356 ILE B O 1
ATOM 6766 N N . PRO B 1 357 ? 24.656 -18.062 -28.281 1 89.62 357 PRO B N 1
ATOM 6767 C CA . PRO B 1 357 ? 23.922 -17.844 -29.531 1 89.62 357 PRO B CA 1
ATOM 6768 C C . PRO B 1 357 ? 22.406 -17.812 -29.328 1 89.62 357 PRO B C 1
ATOM 6770 O O . PRO B 1 357 ? 21.875 -18.625 -28.562 1 89.62 357 PRO B O 1
ATOM 6773 N N . SER B 1 358 ? 21.812 -16.922 -30.031 1 88.94 358 SER B N 1
ATOM 6774 C CA . SER B 1 358 ? 20.375 -16.703 -29.875 1 88.94 358 SER B CA 1
ATOM 6775 C C . SER B 1 358 ? 19.594 -17.828 -30.547 1 88.94 358 SER B C 1
ATOM 6777 O O . SER B 1 358 ? 20.172 -18.719 -31.188 1 88.94 358 SER B O 1
ATOM 6779 N N . LEU B 1 359 ? 18.297 -17.75 -30.312 1 89.25 359 LEU B N 1
ATOM 6780 C CA . LEU B 1 359 ? 17.375 -18.734 -30.891 1 89.25 359 LEU B CA 1
ATOM 6781 C C . LEU B 1 359 ? 17.484 -18.75 -32.406 1 89.25 359 LEU B C 1
ATOM 6783 O O . LEU B 1 359 ? 17.578 -19.812 -33 1 89.25 359 LEU B O 1
ATOM 6787 N N . SER B 1 360 ? 17.547 -17.562 -32.938 1 84.81 360 SER B N 1
ATOM 6788 C CA . SER B 1 360 ? 17.625 -17.453 -34.406 1 84.81 360 SER B CA 1
ATOM 6789 C C . SER B 1 360 ? 18.953 -18 -34.938 1 84.81 360 SER B C 1
ATOM 6791 O O . SER B 1 360 ? 18.984 -18.625 -36 1 84.81 360 SER B O 1
ATOM 6793 N N . GLN B 1 361 ? 19.922 -17.828 -34.25 1 87.06 361 GLN B N 1
ATOM 6794 C CA . GLN B 1 361 ? 21.234 -18.312 -34.688 1 87.06 361 GLN B CA 1
ATOM 6795 C C . GLN B 1 361 ? 21.297 -19.828 -34.656 1 87.06 361 GLN B C 1
ATOM 6797 O O . GLN B 1 361 ? 22.094 -20.438 -35.375 1 87.06 361 GLN B O 1
ATOM 6802 N N . ARG B 1 362 ? 20.453 -20.406 -33.844 1 88.75 362 ARG B N 1
ATOM 6803 C CA . ARG B 1 362 ? 20.406 -21.859 -33.719 1 88.75 362 ARG B CA 1
ATOM 6804 C C . ARG B 1 362 ? 19.359 -22.469 -34.656 1 88.75 362 ARG B C 1
ATOM 6806 O O . ARG B 1 362 ? 19.141 -23.672 -34.656 1 88.75 362 ARG B O 1
ATOM 6813 N N . GLY B 1 363 ? 18.641 -21.609 -35.344 1 86.12 363 GLY B N 1
ATOM 6814 C CA . GLY B 1 363 ? 17.641 -22.062 -36.281 1 86.12 363 GLY B CA 1
ATOM 6815 C C . GLY B 1 363 ? 16.328 -22.453 -35.594 1 86.12 363 GLY B C 1
ATOM 6816 O O . GLY B 1 363 ? 15.547 -23.219 -36.156 1 86.12 363 GLY B O 1
ATOM 6817 N N . ILE B 1 364 ? 16.203 -22.109 -34.406 1 88.31 364 ILE B N 1
ATOM 6818 C CA . ILE B 1 364 ? 14.977 -22.406 -33.688 1 88.31 364 ILE B CA 1
ATOM 6819 C C . ILE B 1 364 ? 13.953 -21.297 -33.938 1 88.31 364 ILE B C 1
ATOM 6821 O O . ILE B 1 364 ? 14.188 -20.141 -33.594 1 88.31 364 ILE B O 1
ATOM 6825 N N . HIS B 1 365 ? 12.859 -21.609 -34.562 1 86.94 365 HIS B N 1
ATOM 6826 C CA . HIS B 1 365 ? 11.82 -20.641 -34.875 1 86.94 365 HIS B CA 1
ATOM 6827 C C . HIS B 1 365 ? 10.68 -20.688 -33.875 1 86.94 365 HIS B C 1
ATOM 6829 O O . HIS B 1 365 ? 9.984 -21.703 -33.75 1 86.94 365 HIS B O 1
ATOM 6835 N N . THR B 1 366 ? 10.602 -19.672 -33.125 1 87.25 366 THR B N 1
ATOM 6836 C CA . THR B 1 366 ? 9.555 -19.578 -32.094 1 87.25 366 THR B CA 1
ATOM 6837 C C . THR B 1 366 ? 9.227 -18.109 -31.812 1 87.25 366 THR B C 1
ATOM 6839 O O . THR B 1 366 ? 9.992 -17.219 -32.156 1 87.25 366 THR B O 1
ATOM 6842 N N . GLU B 1 367 ? 8.031 -17.875 -31.281 1 84.56 367 GLU B N 1
ATOM 6843 C CA . GLU B 1 367 ? 7.629 -16.531 -30.891 1 84.56 367 GLU B CA 1
ATOM 6844 C C . GLU B 1 367 ? 8.141 -16.203 -29.484 1 84.56 367 GLU B C 1
ATOM 6846 O O . GLU B 1 367 ? 8.062 -15.055 -29.047 1 84.56 367 GLU B O 1
ATOM 6851 N N . ILE B 1 368 ? 8.68 -17.219 -28.859 1 86 368 ILE B N 1
ATOM 6852 C CA . ILE B 1 368 ? 9.172 -17.047 -27.5 1 86 368 ILE B CA 1
ATOM 6853 C C . ILE B 1 368 ? 10.445 -16.219 -27.516 1 86 368 ILE B C 1
ATOM 6855 O O . ILE B 1 368 ? 11.344 -16.453 -28.312 1 86 368 ILE B O 1
ATOM 6859 N N . HIS B 1 369 ? 10.383 -15.148 -26.734 1 80.12 369 HIS B N 1
ATOM 6860 C CA . HIS B 1 369 ? 11.594 -14.383 -26.469 1 80.12 369 HIS B CA 1
ATOM 6861 C C . HIS B 1 369 ? 12.07 -14.609 -25.031 1 80.12 369 HIS B C 1
ATOM 6863 O O . HIS B 1 369 ? 11.328 -14.367 -24.078 1 80.12 369 HIS B O 1
ATOM 6869 N N . LEU B 1 370 ? 13.273 -15.133 -24.938 1 82.56 370 LEU B N 1
ATOM 6870 C CA . LEU B 1 370 ? 13.828 -15.414 -23.625 1 82.56 370 LEU B CA 1
ATOM 6871 C C . LEU B 1 370 ? 14.227 -14.117 -22.922 1 82.56 370 LEU B C 1
ATOM 6873 O O . LEU B 1 370 ? 14.414 -13.086 -23.562 1 82.56 370 LEU B O 1
ATOM 6877 N N . GLY B 1 371 ? 14.219 -14.078 -21.656 1 75.94 371 GLY B N 1
ATOM 6878 C CA . GLY B 1 371 ? 14.664 -12.93 -20.891 1 75.94 371 GLY B CA 1
ATOM 6879 C C . GLY B 1 371 ? 13.531 -12.234 -20.156 1 75.94 371 GLY B C 1
ATOM 6880 O O . GLY B 1 371 ? 13.617 -11.039 -19.859 1 75.94 371 GLY B O 1
ATOM 6881 N N . THR B 1 372 ? 12.469 -12.836 -19.984 1 72.69 372 THR B N 1
ATOM 6882 C CA . THR B 1 372 ? 11.328 -12.258 -19.281 1 72.69 372 THR B CA 1
ATOM 6883 C C . THR B 1 372 ? 11.531 -12.336 -17.766 1 72.69 372 THR B C 1
ATOM 6885 O O . THR B 1 372 ? 10.75 -11.773 -17 1 72.69 372 THR B O 1
ATOM 6888 N N . ALA B 1 373 ? 12.633 -12.906 -17.406 1 68.88 373 ALA B N 1
ATOM 6889 C CA . ALA B 1 373 ? 12.914 -13.117 -15.992 1 68.88 373 ALA B CA 1
ATOM 6890 C C . ALA B 1 373 ? 13.055 -11.789 -15.258 1 68.88 373 ALA B C 1
ATOM 6892 O O . ALA B 1 373 ? 12.719 -11.688 -14.078 1 68.88 373 ALA B O 1
ATOM 6893 N N . GLU B 1 374 ? 13.492 -10.734 -16 1 64.56 374 GLU B N 1
ATOM 6894 C CA . GLU B 1 374 ? 13.719 -9.445 -15.359 1 64.56 374 GLU B CA 1
ATOM 6895 C C . GLU B 1 374 ? 12.398 -8.812 -14.922 1 64.56 374 GLU B C 1
ATOM 6897 O O . GLU B 1 374 ? 12.289 -8.305 -13.797 1 64.56 374 GLU B O 1
ATOM 6902 N N . THR B 1 375 ? 11.422 -8.875 -15.789 1 68.88 375 THR B N 1
ATOM 6903 C CA . THR B 1 375 ? 10.133 -8.297 -15.453 1 68.88 375 THR B CA 1
ATOM 6904 C C . THR B 1 375 ? 9.5 -9.023 -14.273 1 68.88 375 THR B C 1
ATOM 6906 O O . THR B 1 375 ? 8.961 -8.398 -13.359 1 68.88 375 THR B O 1
ATOM 6909 N N . ASN B 1 376 ? 9.625 -10.258 -14.289 1 77.56 376 ASN B N 1
ATOM 6910 C CA . ASN B 1 376 ? 9.008 -11.047 -13.219 1 77.56 376 ASN B CA 1
ATOM 6911 C C . ASN B 1 376 ? 9.828 -10.977 -11.938 1 77.56 376 ASN B C 1
ATOM 6913 O O . ASN B 1 376 ? 9.312 -11.273 -10.852 1 77.56 376 ASN B O 1
ATOM 6917 N N . HIS B 1 377 ? 11.062 -10.562 -12.125 1 79.81 377 HIS B N 1
ATOM 6918 C CA . HIS B 1 377 ? 11.938 -10.328 -10.977 1 79.81 377 HIS B CA 1
ATOM 6919 C C . HIS B 1 377 ? 11.445 -9.156 -10.141 1 79.81 377 HIS B C 1
ATOM 6921 O O . HIS B 1 377 ? 11.484 -9.203 -8.906 1 79.81 377 HIS B O 1
ATOM 6927 N N . ARG B 1 378 ? 10.984 -8.203 -10.812 1 78.56 378 ARG B N 1
ATOM 6928 C CA . ARG B 1 378 ? 10.578 -6.965 -10.148 1 78.56 378 ARG B CA 1
ATOM 6929 C C . ARG B 1 378 ? 9.375 -7.203 -9.242 1 78.56 378 ARG B C 1
ATOM 6931 O O . ARG B 1 378 ? 9.234 -6.562 -8.203 1 78.56 378 ARG B O 1
ATOM 6938 N N . PHE B 1 379 ? 8.609 -8.125 -9.633 1 86.31 379 PHE B N 1
ATOM 6939 C CA . PHE B 1 379 ? 7.43 -8.477 -8.844 1 86.31 379 PHE B CA 1
ATOM 6940 C C . PHE B 1 379 ? 7.824 -8.867 -7.422 1 86.31 379 PHE B C 1
ATOM 6942 O O . PHE B 1 379 ? 7.156 -8.484 -6.461 1 86.31 379 PHE B O 1
ATOM 6949 N N . TYR B 1 380 ? 8.922 -9.547 -7.254 1 89.69 380 TYR B N 1
ATOM 6950 C CA . TYR B 1 380 ? 9.406 -9.984 -5.945 1 89.69 380 TYR B CA 1
ATOM 6951 C C . TYR B 1 380 ? 10.281 -8.914 -5.305 1 89.69 380 TYR B C 1
ATOM 6953 O O . TYR B 1 380 ? 10.102 -8.578 -4.133 1 89.69 380 TYR B O 1
ATOM 6961 N N . SER B 1 381 ? 11.203 -8.352 -6.109 1 87.69 381 SER B N 1
ATOM 6962 C CA . SER B 1 381 ? 12.219 -7.449 -5.57 1 87.69 381 SER B CA 1
ATOM 6963 C C . SER B 1 381 ? 11.586 -6.152 -5.078 1 87.69 381 SER B C 1
ATOM 6965 O O . SER B 1 381 ? 12.016 -5.594 -4.066 1 87.69 381 SER B O 1
ATOM 6967 N N . TYR B 1 382 ? 10.586 -5.664 -5.758 1 81.81 382 TYR B N 1
ATOM 6968 C CA . TYR B 1 382 ? 9.961 -4.406 -5.363 1 81.81 382 TYR B CA 1
ATOM 6969 C C . TYR B 1 382 ? 9.25 -4.547 -4.02 1 81.81 382 TYR B C 1
ATOM 6971 O O . TYR B 1 382 ? 9.18 -3.586 -3.246 1 81.81 382 TYR B O 1
ATOM 6979 N N . ARG B 1 383 ? 8.781 -5.715 -3.787 1 88.38 383 ARG B N 1
ATOM 6980 C CA . ARG B 1 383 ? 8.094 -5.938 -2.52 1 88.38 383 ARG B CA 1
ATOM 6981 C C . ARG B 1 383 ? 9.086 -6.277 -1.411 1 88.38 383 ARG B C 1
ATOM 6983 O O . ARG B 1 383 ? 8.883 -5.895 -0.256 1 88.38 383 ARG B O 1
ATOM 6990 N N . MET B 1 384 ? 10.188 -6.891 -1.752 1 90.12 384 MET B N 1
ATOM 6991 C CA . MET B 1 384 ? 10.945 -7.52 -0.675 1 90.12 384 MET B CA 1
ATOM 6992 C C . MET B 1 384 ? 12.289 -6.824 -0.483 1 90.12 384 MET B C 1
ATOM 6994 O O . MET B 1 384 ? 12.969 -7.043 0.521 1 90.12 384 MET B O 1
ATOM 6998 N N . LYS B 1 385 ? 12.664 -6.023 -1.491 1 83.31 385 LYS B N 1
ATOM 6999 C CA . LYS B 1 385 ? 13.984 -5.398 -1.393 1 83.31 385 LYS B CA 1
ATOM 7000 C C . LYS B 1 385 ? 13.867 -3.926 -1.012 1 83.31 385 LYS B C 1
ATOM 7002 O O . LYS B 1 385 ? 12.82 -3.307 -1.22 1 83.31 385 LYS B O 1
ATOM 7007 N N . ARG B 1 386 ? 14.883 -3.377 -0.469 1 71.31 386 ARG B N 1
ATOM 7008 C CA . ARG B 1 386 ? 15.172 -1.966 -0.245 1 71.31 386 ARG B CA 1
ATOM 7009 C C . ARG B 1 386 ? 14.195 -1.354 0.752 1 71.31 386 ARG B C 1
ATOM 7011 O O . ARG B 1 386 ? 13.469 -2.074 1.442 1 71.31 386 ARG B O 1
ATOM 7018 N N . GLN B 1 387 ? 14.383 -0.104 1.083 1 64.31 387 GLN B N 1
ATOM 7019 C CA . GLN B 1 387 ? 13.609 0.701 2.023 1 64.31 387 GLN B CA 1
ATOM 7020 C C . GLN B 1 387 ? 13.672 0.118 3.432 1 64.31 387 GLN B C 1
ATOM 7022 O O . GLN B 1 387 ? 12.656 0.03 4.125 1 64.31 387 GLN B O 1
ATOM 7027 N N . GLY B 1 388 ? 14.867 -0.426 3.689 1 65.56 388 GLY B N 1
ATOM 7028 C CA . GLY B 1 388 ? 15.133 -0.883 5.043 1 65.56 388 GLY B CA 1
ATOM 7029 C C . GLY B 1 388 ? 14.523 -2.24 5.344 1 65.56 388 GLY B C 1
ATOM 7030 O O . GLY B 1 388 ? 14.523 -2.686 6.492 1 65.56 388 GLY B O 1
ATOM 7031 N N . ARG B 1 389 ? 14.078 -2.877 4.332 1 77.94 389 ARG B N 1
ATOM 7032 C CA . ARG B 1 389 ? 13.406 -4.152 4.551 1 77.94 389 ARG B CA 1
ATOM 7033 C C . ARG B 1 389 ? 14.414 -5.262 4.836 1 77.94 389 ARG B C 1
ATOM 7035 O O . ARG B 1 389 ? 15.477 -5.312 4.223 1 77.94 389 ARG B O 1
ATOM 7042 N N . SER B 1 390 ? 14.195 -5.992 5.848 1 84.25 390 SER B N 1
ATOM 7043 C CA . SER B 1 390 ? 14.93 -7.191 6.23 1 84.25 390 SER B CA 1
ATOM 7044 C C . SER B 1 390 ? 13.984 -8.289 6.707 1 84.25 390 SER B C 1
ATOM 7046 O O . SER B 1 390 ? 12.898 -8.008 7.219 1 84.25 390 SER B O 1
ATOM 7048 N N . TRP B 1 391 ? 14.398 -9.508 6.512 1 89.69 391 TRP B N 1
ATOM 7049 C CA . TRP B 1 391 ? 13.453 -10.602 6.723 1 89.69 391 TRP B CA 1
ATOM 7050 C C . TRP B 1 391 ? 14.062 -11.672 7.629 1 89.69 391 TRP B C 1
ATOM 7052 O O . TRP B 1 391 ? 15.266 -11.938 7.566 1 89.69 391 TRP B O 1
ATOM 7062 N N . SER B 1 392 ? 13.242 -12.188 8.492 1 89.5 392 SER B N 1
ATOM 7063 C CA . SER B 1 392 ? 13.609 -13.469 9.102 1 89.5 392 SER B CA 1
ATOM 7064 C C . SER B 1 392 ? 13.555 -14.594 8.078 1 89.5 392 SER B C 1
ATOM 7066 O O . SER B 1 392 ? 12.883 -14.477 7.047 1 89.5 392 SER B O 1
ATOM 7068 N N . SER B 1 393 ? 14.25 -15.672 8.312 1 88.44 393 SER B N 1
ATOM 7069 C CA . SER B 1 393 ? 14.273 -16.797 7.379 1 88.44 393 SER B CA 1
ATOM 7070 C C . SER B 1 393 ? 12.867 -17.312 7.109 1 88.44 393 SER B C 1
ATOM 7072 O O . SER B 1 393 ? 12.477 -17.5 5.953 1 88.44 393 SER B O 1
ATOM 7074 N N . GLU B 1 394 ? 12.125 -17.516 8.156 1 90.19 394 GLU B N 1
ATOM 7075 C CA . GLU B 1 394 ? 10.766 -18.031 8.016 1 90.19 394 GLU B CA 1
ATOM 7076 C C . GLU B 1 394 ? 9.8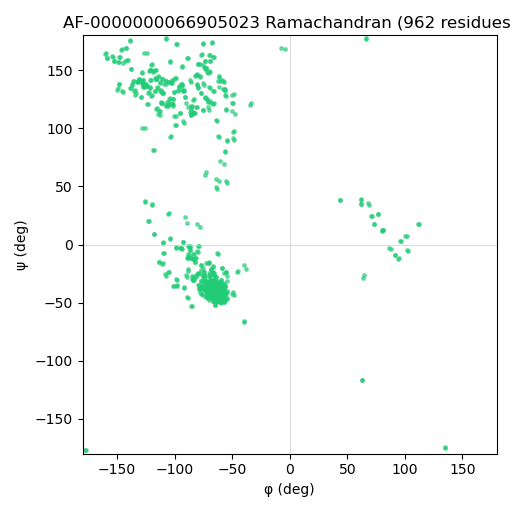59 -17 7.34 1 90.19 394 GLU B C 1
ATOM 7078 O O . GLU B 1 394 ? 9.062 -17.359 6.465 1 90.19 394 GLU B O 1
ATOM 7083 N N . GLY B 1 395 ? 9.969 -15.797 7.777 1 91.56 395 GLY B N 1
ATOM 7084 C CA . GLY B 1 395 ? 9.164 -14.742 7.184 1 91.56 395 GLY B CA 1
ATOM 7085 C C . GLY B 1 395 ? 9.414 -14.562 5.695 1 91.56 395 GLY B C 1
ATOM 7086 O O . GLY B 1 395 ? 8.484 -14.305 4.93 1 91.56 395 GLY B O 1
ATOM 7087 N N . MET B 1 396 ? 10.664 -14.719 5.391 1 93.5 396 MET B N 1
ATOM 7088 C CA . MET B 1 396 ? 11.062 -14.602 3.992 1 93.5 396 MET B CA 1
ATOM 7089 C C . MET B 1 396 ? 10.445 -15.719 3.154 1 93.5 396 MET B C 1
ATOM 7091 O O . MET B 1 396 ? 9.875 -15.461 2.094 1 93.5 396 MET B O 1
ATOM 7095 N N . GLU B 1 397 ? 10.594 -16.891 3.643 1 93.56 397 GLU B N 1
ATOM 7096 C CA . GLU B 1 397 ? 10.07 -18.047 2.93 1 93.56 397 GLU B CA 1
ATOM 7097 C C . GLU B 1 397 ? 8.57 -17.938 2.709 1 93.56 397 GLU B C 1
ATOM 7099 O O . GLU B 1 397 ? 8.078 -18.141 1.596 1 93.56 397 GLU B O 1
ATOM 7104 N N . TYR B 1 398 ? 7.84 -17.594 3.719 1 95.81 398 TYR B N 1
ATOM 7105 C CA . TYR B 1 398 ? 6.387 -17.516 3.629 1 95.81 398 TYR B CA 1
ATOM 7106 C C . TYR B 1 398 ? 5.957 -16.375 2.715 1 95.81 398 TYR B C 1
ATOM 7108 O O . TYR B 1 398 ? 4.957 -16.484 2.002 1 95.81 398 TYR B O 1
ATOM 7116 N N . MET B 1 399 ? 6.688 -15.25 2.752 1 95.88 399 MET B N 1
ATOM 7117 C CA . MET B 1 399 ? 6.355 -14.141 1.86 1 95.88 399 MET B CA 1
ATOM 7118 C C . MET B 1 399 ? 6.539 -14.539 0.401 1 95.88 399 MET B C 1
ATOM 7120 O O . MET B 1 399 ? 5.711 -14.203 -0.449 1 95.88 399 MET B O 1
ATOM 7124 N N . VAL B 1 400 ? 7.594 -15.258 0.151 1 95.62 400 VAL B N 1
ATOM 7125 C CA . VAL B 1 400 ? 7.875 -15.719 -1.206 1 95.62 400 VAL B CA 1
ATOM 7126 C C . VAL B 1 400 ? 6.742 -16.609 -1.695 1 95.62 400 VAL B C 1
ATOM 7128 O O . VAL B 1 400 ? 6.285 -16.484 -2.834 1 95.62 400 VAL B O 1
ATOM 7131 N N . TRP B 1 401 ? 6.277 -17.453 -0.798 1 96 401 TRP B N 1
ATOM 7132 C CA . TRP B 1 401 ? 5.195 -18.359 -1.164 1 96 401 TRP B CA 1
ATOM 7133 C C . TRP B 1 401 ? 3.902 -17.594 -1.413 1 96 401 TRP B C 1
ATOM 7135 O O . TRP B 1 401 ? 3.145 -17.922 -2.328 1 96 401 TRP B O 1
ATOM 7145 N N . VAL B 1 402 ? 3.658 -16.609 -0.64 1 96.69 402 VAL B N 1
ATOM 7146 C CA . VAL B 1 402 ? 2.473 -15.773 -0.825 1 96.69 402 VAL B CA 1
ATOM 7147 C C . VAL B 1 402 ? 2.545 -15.062 -2.174 1 96.69 402 VAL B C 1
ATOM 7149 O O . VAL B 1 402 ? 1.575 -15.062 -2.936 1 96.69 402 VAL B O 1
ATOM 7152 N N . LEU B 1 403 ? 3.658 -14.469 -2.434 1 96.44 403 LEU B N 1
ATOM 7153 C CA . LEU B 1 403 ? 3.844 -13.75 -3.689 1 96.44 403 LEU B CA 1
ATOM 7154 C C . LEU B 1 403 ? 3.701 -14.688 -4.883 1 96.44 403 LEU B C 1
ATOM 7156 O O . LEU B 1 403 ? 3.072 -14.344 -5.883 1 96.44 403 LEU B O 1
ATOM 7160 N N . THR B 1 404 ? 4.285 -15.844 -4.746 1 96.06 404 THR B N 1
ATOM 7161 C CA . THR B 1 404 ? 4.211 -16.812 -5.832 1 96.06 404 THR B CA 1
ATOM 7162 C C . THR B 1 404 ? 2.77 -17.266 -6.055 1 96.06 404 THR B C 1
ATOM 7164 O O . THR B 1 404 ? 2.318 -17.375 -7.199 1 96.06 404 THR B O 1
ATOM 7167 N N . ALA B 1 405 ? 2.074 -17.547 -4.98 1 96.31 405 ALA B N 1
ATOM 7168 C CA . ALA B 1 405 ? 0.668 -17.938 -5.086 1 96.31 405 ALA B CA 1
ATOM 7169 C C . ALA B 1 405 ? -0.148 -16.828 -5.758 1 96.31 405 ALA B C 1
ATOM 7171 O O . ALA B 1 405 ? -1.048 -17.109 -6.551 1 96.31 405 ALA B O 1
ATOM 7172 N N . ARG B 1 406 ? 0.128 -15.625 -5.379 1 94.12 406 ARG B N 1
ATOM 7173 C CA . ARG B 1 406 ? -0.55 -14.484 -5.992 1 94.12 406 ARG B CA 1
ATOM 7174 C C . ARG B 1 406 ? -0.244 -14.406 -7.484 1 94.12 406 ARG B C 1
ATOM 7176 O O . ARG B 1 406 ? -1.146 -14.203 -8.297 1 94.12 406 ARG B O 1
ATOM 7183 N N . LYS B 1 407 ? 0.983 -14.539 -7.824 1 93.25 407 LYS B N 1
ATOM 7184 C CA . LYS B 1 407 ? 1.402 -14.5 -9.219 1 93.25 407 LYS B CA 1
ATOM 7185 C C . LYS B 1 407 ? 0.733 -15.609 -10.031 1 93.25 407 LYS B C 1
ATOM 7187 O O . LYS B 1 407 ? 0.306 -15.391 -11.164 1 93.25 407 LYS B O 1
ATOM 7192 N N . ASN B 1 408 ? 0.646 -16.812 -9.453 1 94.75 408 ASN B N 1
ATOM 7193 C CA . ASN B 1 408 ? 0.026 -17.969 -10.094 1 94.75 408 ASN B CA 1
ATOM 7194 C C . ASN B 1 408 ? -1.495 -17.922 -9.984 1 94.75 408 ASN B C 1
ATOM 7196 O O . ASN B 1 408 ? -2.189 -18.797 -10.516 1 94.75 408 ASN B O 1
ATOM 7200 N N . LYS B 1 409 ? -2.066 -16.984 -9.25 1 93.62 409 LYS B N 1
ATOM 7201 C CA . LYS B 1 409 ? -3.5 -16.828 -9.023 1 93.62 409 LYS B CA 1
ATOM 7202 C C . LYS B 1 409 ? -4.074 -18.047 -8.305 1 93.62 409 LYS B C 1
ATOM 7204 O O . LYS B 1 409 ? -5.145 -18.547 -8.664 1 93.62 409 LYS B O 1
ATOM 7209 N N . THR B 1 410 ? -3.334 -18.594 -7.352 1 94.75 410 THR B N 1
ATOM 7210 C CA . THR B 1 410 ? -3.76 -19.781 -6.629 1 94.75 410 THR B CA 1
ATOM 7211 C C . THR B 1 410 ? -3.93 -19.484 -5.145 1 94.75 410 THR B C 1
ATOM 7213 O O . THR B 1 410 ? -4.047 -20.406 -4.328 1 94.75 410 THR B O 1
ATOM 7216 N N . LEU B 1 411 ? -3.861 -18.203 -4.766 1 94.69 411 LEU B N 1
ATOM 7217 C CA . LEU B 1 411 ? -3.912 -17.844 -3.352 1 94.69 411 LEU B CA 1
ATOM 7218 C C . LEU B 1 411 ? -5.219 -18.312 -2.721 1 94.69 411 LEU B C 1
ATOM 7220 O O . LEU B 1 411 ? -5.223 -18.859 -1.614 1 94.69 411 LEU B O 1
ATOM 7224 N N . THR B 1 412 ? -6.363 -18.141 -3.369 1 94 412 THR B N 1
ATOM 7225 C CA . THR B 1 412 ? -7.664 -18.562 -2.865 1 94 412 THR B CA 1
ATOM 7226 C C . THR B 1 412 ? -7.703 -20.062 -2.645 1 94 412 THR B C 1
ATOM 7228 O O . THR B 1 412 ? -8.109 -20.531 -1.579 1 94 412 THR B O 1
ATOM 7231 N N . GLN B 1 413 ? -7.207 -20.812 -3.615 1 93.56 413 GLN B N 1
ATOM 7232 C CA . GLN B 1 413 ? -7.176 -22.266 -3.525 1 93.56 413 GLN B CA 1
ATOM 7233 C C . GLN B 1 413 ? -6.27 -22.734 -2.387 1 93.56 413 GLN B C 1
ATOM 7235 O O . GLN B 1 413 ? -6.586 -23.703 -1.688 1 93.56 413 GLN B O 1
ATOM 7240 N N . ALA B 1 414 ? -5.176 -22.031 -2.297 1 94.62 414 ALA B N 1
ATOM 7241 C CA . ALA B 1 414 ? -4.23 -22.391 -1.243 1 94.62 414 ALA B CA 1
ATOM 7242 C C . ALA B 1 414 ? -4.852 -22.203 0.138 1 94.62 414 ALA B C 1
ATOM 7244 O O . ALA B 1 414 ? -4.652 -23.031 1.031 1 94.62 414 ALA B O 1
ATOM 7245 N N . LEU B 1 415 ? -5.609 -21.141 0.328 1 93.81 415 LEU B N 1
ATOM 7246 C CA . LEU B 1 415 ? -6.23 -20.859 1.615 1 93.81 415 LEU B CA 1
ATOM 7247 C C . LEU B 1 415 ? -7.32 -21.875 1.933 1 93.81 415 LEU B C 1
ATOM 7249 O O . LEU B 1 415 ? -7.535 -22.219 3.098 1 93.81 415 LEU B O 1
ATOM 7253 N N . LEU B 1 416 ? -7.957 -22.391 0.917 1 92.5 416 LEU B N 1
ATOM 7254 C CA . LEU B 1 416 ? -9.055 -23.328 1.087 1 92.5 416 LEU B CA 1
ATOM 7255 C C . LEU B 1 416 ? -8.523 -24.75 1.233 1 92.5 416 LEU B C 1
ATOM 7257 O O . LEU B 1 416 ? -9.266 -25.656 1.621 1 92.5 416 LEU B O 1
ATOM 7261 N N . TYR B 1 417 ? -7.234 -24.891 0.937 1 87.69 417 TYR B N 1
ATOM 7262 C CA . TYR B 1 417 ? -6.633 -26.219 0.913 1 87.69 417 TYR B CA 1
ATOM 7263 C C . TYR B 1 417 ? -6.543 -26.797 2.316 1 87.69 417 TYR B C 1
ATOM 7265 O O . TYR B 1 417 ? -6.137 -26.109 3.258 1 87.69 417 TYR B O 1
ATOM 7273 N N . HIS B 1 418 ? -7.148 -28.016 2.566 1 76.31 418 HIS B N 1
ATOM 7274 C CA . HIS B 1 418 ? -7.008 -28.781 3.801 1 76.31 418 HIS B CA 1
ATOM 7275 C C . HIS B 1 418 ? -6.285 -30.094 3.549 1 76.31 418 HIS B C 1
ATOM 7277 O O . HIS B 1 418 ? -6.57 -30.781 2.57 1 76.31 418 HIS B O 1
ATOM 7283 N N . ALA B 1 419 ? -4.988 -30.391 4.043 1 54.12 419 ALA B N 1
ATOM 7284 C CA . ALA B 1 419 ? -4.172 -31.578 3.826 1 54.12 419 ALA B CA 1
ATOM 7285 C C . ALA B 1 419 ? -5.031 -32.844 3.867 1 54.12 419 ALA B C 1
ATOM 7287 O O . ALA B 1 419 ? -4.793 -33.781 3.107 1 54.12 419 ALA B O 1
ATOM 7288 N N . ASN B 1 420 ? -5.605 -33.219 4.988 1 45.69 420 ASN B N 1
ATOM 7289 C CA . ASN B 1 420 ? -6.203 -34.531 5.074 1 45.69 420 ASN B CA 1
ATOM 7290 C C . ASN B 1 420 ? -7.375 -34.688 4.105 1 45.69 420 ASN B C 1
ATOM 7292 O O . ASN B 1 420 ? -8.156 -35.625 4.211 1 45.69 420 ASN B O 1
ATOM 7296 N N . GLY B 1 421 ? -7.297 -34.312 2.732 1 44.91 421 GLY B N 1
ATOM 7297 C CA . GLY B 1 421 ? -8.195 -34.688 1.648 1 44.91 421 GLY B CA 1
ATOM 7298 C C . GLY B 1 421 ? -9.602 -34.156 1.84 1 44.91 421 GLY B C 1
ATOM 7299 O O . GLY B 1 421 ? -10.516 -34.531 1.096 1 44.91 421 GLY B O 1
ATOM 7300 N N . LYS B 1 422 ? -10.055 -33.906 2.961 1 39.34 422 LYS B N 1
ATOM 7301 C CA . LYS B 1 422 ? -11.469 -33.562 3.102 1 39.34 422 LYS B CA 1
ATOM 7302 C C . LYS B 1 422 ? -11.75 -32.156 2.578 1 39.34 422 LYS B C 1
ATOM 7304 O O . LYS B 1 422 ? -11.336 -31.156 3.189 1 39.34 422 LYS B O 1
ATOM 7309 N N . SER B 1 423 ? -11.5 -31.922 1.405 1 40.03 423 SER B N 1
ATOM 7310 C CA . SER B 1 423 ? -11.859 -30.625 0.819 1 40.03 423 SER B CA 1
ATOM 7311 C C . SER B 1 423 ? -13.156 -30.094 1.41 1 40.03 423 SER B C 1
ATOM 7313 O O . SER B 1 423 ? -14.094 -30.859 1.667 1 40.03 423 SER B O 1
ATOM 7315 N N . TYR B 1 424 ? -13.109 -29.031 1.977 1 40.53 424 TYR B N 1
ATOM 7316 C CA . TYR B 1 424 ? -14.352 -28.391 2.393 1 40.53 424 TYR B CA 1
ATOM 7317 C C . TYR B 1 424 ? -15.43 -28.562 1.328 1 40.53 424 TYR B C 1
ATOM 7319 O O . TYR B 1 424 ? -16.609 -28.312 1.585 1 40.53 424 TYR B O 1
ATOM 7327 N N . LYS B 1 425 ? -15.078 -28.891 0.12 1 42.5 425 LYS B N 1
ATOM 7328 C CA . LYS B 1 425 ? -16.078 -29.141 -0.905 1 42.5 425 LYS B CA 1
ATOM 7329 C C . LYS B 1 425 ? -16.906 -30.391 -0.566 1 42.5 425 LYS B C 1
ATOM 7331 O O . LYS B 1 425 ? -18.109 -30.422 -0.805 1 42.5 425 LYS B O 1
ATOM 7336 N N . LYS B 1 426 ? -16.203 -31.391 -0.099 1 38.94 426 LYS B N 1
ATOM 7337 C CA . LYS B 1 426 ? -16.922 -32.625 0.165 1 38.94 426 LYS B CA 1
ATOM 7338 C C . LYS B 1 426 ? -17.844 -32.5 1.363 1 38.94 426 LYS B C 1
ATOM 7340 O O . LYS B 1 426 ? -18.953 -33.062 1.368 1 38.94 426 LYS B O 1
ATOM 7345 N N . MET B 1 427 ? -17.359 -31.875 2.297 1 38.09 427 MET B N 1
ATOM 7346 C CA . MET B 1 427 ? -18.297 -31.672 3.395 1 38.09 427 MET B CA 1
ATOM 7347 C C . MET B 1 427 ? -19.438 -30.75 2.965 1 38.09 427 MET B C 1
ATOM 7349 O O . MET B 1 427 ? -20.578 -30.938 3.402 1 38.09 427 MET B O 1
ATOM 7353 N N . ASP B 1 428 ? -19.109 -29.859 2.109 1 41.09 428 ASP B N 1
ATOM 7354 C CA . ASP B 1 428 ? -20.125 -28.938 1.569 1 41.09 428 ASP B CA 1
ATOM 7355 C C . ASP B 1 428 ? -21.078 -29.672 0.626 1 41.09 428 ASP B C 1
ATOM 7357 O O . ASP B 1 428 ? -22.281 -29.453 0.661 1 41.09 428 ASP B O 1
ATOM 7361 N N . ARG B 1 429 ? -20.562 -30.609 -0.235 1 41.22 429 ARG B N 1
ATOM 7362 C CA . ARG B 1 429 ? -21.453 -31.391 -1.08 1 41.22 429 ARG B CA 1
ATOM 7363 C C . ARG B 1 429 ? -22.281 -32.344 -0.244 1 41.22 429 ARG B C 1
ATOM 7365 O O . ARG B 1 429 ? -23.469 -32.562 -0.531 1 41.22 429 ARG B O 1
ATOM 7372 N N . ALA B 1 430 ? -21.672 -32.938 0.658 1 40.81 430 ALA B N 1
ATOM 7373 C CA . ALA B 1 430 ? -22.438 -33.844 1.518 1 40.81 430 ALA B CA 1
ATOM 7374 C C . ALA B 1 430 ? -23.484 -33.062 2.316 1 40.81 430 ALA B C 1
ATOM 7376 O O . ALA B 1 430 ? -24.609 -33.531 2.488 1 40.81 430 ALA B O 1
ATOM 7377 N N . MET B 1 431 ? -23.078 -31.969 2.709 1 41 431 MET B N 1
ATOM 7378 C CA . MET B 1 431 ? -24.047 -31.125 3.396 1 41 431 MET B CA 1
ATOM 7379 C C . MET B 1 431 ? -25.078 -30.578 2.416 1 41 431 MET B C 1
ATOM 7381 O O . MET B 1 431 ? -26.266 -30.484 2.74 1 41 431 MET B O 1
ATOM 7385 N N . HIS B 1 432 ? -24.641 -30.219 1.243 1 43.38 432 HIS B N 1
ATOM 7386 C CA . HIS B 1 432 ? -25.594 -29.812 0.21 1 43.38 432 HIS B CA 1
ATOM 7387 C C . HIS B 1 432 ? -26.562 -30.953 -0.123 1 43.38 432 HIS B C 1
ATOM 7389 O O . HIS B 1 432 ? -27.766 -30.719 -0.25 1 43.38 432 HIS B O 1
ATOM 7395 N N . LYS B 1 433 ? -26.031 -32.156 -0.356 1 43.84 433 LYS B N 1
ATOM 7396 C CA . LYS B 1 433 ? -26.906 -33.281 -0.615 1 43.84 433 LYS B CA 1
ATOM 7397 C C . LYS B 1 433 ? -27.844 -33.562 0.565 1 43.84 433 LYS B C 1
ATOM 7399 O O . LYS B 1 433 ? -29.031 -33.844 0.377 1 43.84 433 LYS B O 1
ATOM 7404 N N . ALA B 1 434 ? -27.375 -33.312 1.688 1 43.5 434 ALA B N 1
ATOM 7405 C CA . ALA B 1 434 ? -28.219 -33.531 2.859 1 43.5 434 ALA B CA 1
ATOM 7406 C C . ALA B 1 434 ? -29.234 -32.406 3.018 1 43.5 434 ALA B C 1
ATOM 7408 O O . ALA B 1 434 ? -30.391 -32.656 3.373 1 43.5 434 ALA B O 1
ATOM 7409 N N . VAL B 1 435 ? -28.828 -31.219 2.68 1 42.44 435 VAL B N 1
ATOM 7410 C CA . VAL B 1 435 ? -29.734 -30.062 2.744 1 42.44 435 VAL B CA 1
ATOM 7411 C C . VAL B 1 435 ? -30.75 -30.156 1.607 1 42.44 435 VAL B C 1
ATOM 7413 O O . VAL B 1 435 ? -31.953 -29.938 1.819 1 42.44 435 VAL B O 1
ATOM 7416 N N . VAL B 1 436 ? -30.328 -30.484 0.408 1 44.91 436 VAL B N 1
ATOM 7417 C CA . VAL B 1 436 ? -31.25 -30.672 -0.703 1 44.91 436 VAL B CA 1
ATOM 7418 C C . VAL B 1 436 ? -32.219 -31.812 -0.386 1 44.91 436 VAL B C 1
ATOM 7420 O O . VAL B 1 436 ? -33.406 -31.719 -0.631 1 44.91 436 VAL B O 1
ATOM 7423 N N . GLN B 1 437 ? -31.719 -32.812 0.182 1 44.34 437 GLN B N 1
ATOM 7424 C CA . GLN B 1 437 ? -32.594 -33.938 0.547 1 44.34 437 GLN B CA 1
ATOM 7425 C C . GLN B 1 437 ? -33.531 -33.531 1.685 1 44.34 437 GLN B C 1
ATOM 7427 O O . GLN B 1 437 ? -34.719 -33.938 1.686 1 44.34 437 GLN B O 1
ATOM 7432 N N . ALA B 1 438 ? -33.062 -32.688 2.527 1 43.41 438 ALA B N 1
ATOM 7433 C CA . ALA B 1 438 ? -33.906 -32.188 3.607 1 43.41 438 ALA B CA 1
ATOM 7434 C C . ALA B 1 438 ? -34.938 -31.172 3.096 1 43.41 438 ALA B C 1
ATOM 7436 O O . ALA B 1 438 ? -36.094 -31.188 3.48 1 43.41 438 ALA B O 1
ATOM 7437 N N . GLU B 1 439 ? -34.5 -30.281 2.262 1 44.72 439 GLU B N 1
ATOM 7438 C CA . GLU B 1 439 ? -35.406 -29.344 1.634 1 44.72 439 GLU B CA 1
ATOM 7439 C C . GLU B 1 439 ? -36.469 -30.062 0.793 1 44.72 439 GLU B C 1
ATOM 7441 O O . GLU B 1 439 ? -37.625 -29.703 0.81 1 44.72 439 GLU B O 1
ATOM 7446 N N . ARG B 1 440 ? -36.062 -31.047 0.064 1 46.06 440 ARG B N 1
ATOM 7447 C CA . ARG B 1 440 ? -37.031 -31.891 -0.643 1 46.06 440 ARG B CA 1
ATOM 7448 C C . ARG B 1 440 ? -38 -32.562 0.331 1 46.06 440 ARG B C 1
ATOM 7450 O O . ARG B 1 440 ? -39.188 -32.688 0.048 1 46.06 440 ARG B O 1
ATOM 7457 N N . ARG B 1 441 ? -37.531 -32.812 1.467 1 42.91 441 ARG B N 1
ATOM 7458 C CA . ARG B 1 441 ? -38.406 -33.406 2.477 1 42.91 441 ARG B CA 1
ATOM 7459 C C . ARG B 1 441 ? -39.312 -32.375 3.131 1 42.91 441 ARG B C 1
ATOM 7461 O O . ARG B 1 441 ? -40.5 -32.625 3.367 1 42.91 441 ARG B O 1
ATOM 7468 N N . ILE B 1 442 ? -38.781 -31.188 3.361 1 42.88 442 ILE B N 1
ATOM 7469 C CA . ILE B 1 442 ? -39.562 -30.109 3.914 1 42.88 442 ILE B CA 1
ATOM 7470 C C . ILE B 1 442 ? -40.531 -29.594 2.855 1 42.88 442 ILE B C 1
ATOM 7472 O O . ILE B 1 442 ? -41.719 -29.359 3.145 1 42.88 442 ILE B O 1
ATOM 7476 N N . ALA B 1 443 ? -40.125 -29.359 1.609 1 42.53 443 ALA B N 1
ATOM 7477 C CA . ALA B 1 443 ? -41.062 -29.031 0.519 1 42.53 443 ALA B CA 1
ATOM 7478 C C . ALA B 1 443 ? -42.094 -30.109 0.323 1 42.53 443 ALA B C 1
ATOM 7480 O O . ALA B 1 443 ? -43.281 -29.812 0.093 1 42.53 443 ALA B O 1
ATOM 7481 N N . LYS B 1 444 ? -41.781 -31.344 0.448 1 43.5 444 LYS B N 1
ATOM 7482 C CA . LYS B 1 444 ? -42.75 -32.438 0.404 1 43.5 444 LYS B CA 1
ATOM 7483 C C . LYS B 1 444 ? -43.688 -32.375 1.598 1 43.5 444 LYS B C 1
ATOM 7485 O O . LYS B 1 444 ? -44.906 -32.594 1.453 1 43.5 444 LYS B O 1
ATOM 7490 N N . ASN B 1 445 ? -43.219 -31.938 2.668 1 37.59 445 ASN B N 1
ATOM 7491 C CA . ASN B 1 445 ? -44.094 -31.828 3.826 1 37.59 445 ASN B CA 1
ATOM 7492 C C . ASN B 1 445 ? -44.969 -30.578 3.742 1 37.59 445 ASN B C 1
ATOM 7494 O O . ASN B 1 445 ? -46.125 -30.609 4.129 1 37.59 445 ASN B O 1
ATOM 7498 N N . LYS B 1 446 ? -44.375 -29.547 3.18 1 39.5 446 LYS B N 1
ATOM 7499 C CA . LYS B 1 446 ? -45.219 -28.391 2.967 1 39.5 446 LYS B CA 1
ATOM 7500 C C . LYS B 1 446 ? -46.219 -28.641 1.838 1 39.5 446 LYS B C 1
ATOM 7502 O O . LYS B 1 446 ? -47.375 -28.172 1.892 1 39.5 446 LYS B O 1
ATOM 7507 N N . ARG B 1 447 ? -45.875 -29.188 0.69 1 37.5 447 ARG B N 1
ATOM 7508 C CA . ARG B 1 447 ? -46.812 -29.578 -0.339 1 37.5 447 ARG B CA 1
ATOM 7509 C C . ARG B 1 447 ? -47.875 -30.516 0.228 1 37.5 447 ARG B C 1
ATOM 7511 O O . ARG B 1 447 ? -49.062 -30.422 -0.13 1 37.5 447 ARG B O 1
ATOM 7518 N N . SER B 1 448 ? -47.5 -31.234 1.139 1 38.44 448 SER B N 1
ATOM 7519 C CA . SER B 1 448 ? -48.5 -32.094 1.741 1 38.44 448 SER B CA 1
ATOM 7520 C C . SER B 1 448 ? -49.438 -31.312 2.656 1 38.44 448 SER B C 1
ATOM 7522 O O . SER B 1 448 ? -50.625 -31.578 2.705 1 38.44 448 SER B O 1
ATOM 7524 N N . GLU B 1 449 ? -48.938 -30.312 3.307 1 35.5 449 GLU B N 1
ATOM 7525 C CA . GLU B 1 449 ? -49.844 -29.484 4.098 1 35.5 449 GLU B CA 1
ATOM 7526 C C . GLU B 1 449 ? -50.625 -28.516 3.207 1 35.5 449 GLU B C 1
ATOM 7528 O O . GLU B 1 449 ? -51.812 -28.25 3.459 1 35.5 449 GLU B O 1
ATOM 7533 N N . ALA B 1 450 ? -49.875 -27.922 2.189 1 34.59 450 ALA B N 1
ATOM 7534 C CA . ALA B 1 450 ? -50.594 -27.062 1.266 1 34.59 450 ALA B CA 1
ATOM 7535 C C . ALA B 1 450 ? -51.594 -27.859 0.438 1 34.59 450 ALA B C 1
ATOM 7537 O O . ALA B 1 450 ? -52.625 -27.328 0.026 1 34.59 450 ALA B O 1
ATOM 7538 N N . GLN B 1 451 ? -51.312 -29 -0.002 1 32.66 451 GLN B N 1
ATOM 7539 C CA . GLN B 1 451 ? -52.312 -29.797 -0.712 1 32.66 451 GLN B CA 1
ATOM 7540 C C . GLN B 1 451 ? -53.562 -30.016 0.133 1 32.66 451 GLN B C 1
ATOM 7542 O O . GLN B 1 451 ? -54.594 -30.438 -0.378 1 32.66 451 GLN B O 1
ATOM 7547 N N . LYS B 1 452 ? -53.562 -29.969 1.409 1 36.22 452 LYS B N 1
ATOM 7548 C CA . LYS B 1 452 ? -54.844 -30.109 2.096 1 36.22 452 LYS B CA 1
ATOM 7549 C C . LYS B 1 452 ? -55.688 -28.875 1.89 1 36.22 452 LYS B C 1
ATOM 7551 O O . LYS B 1 452 ? -56.938 -28.969 1.894 1 36.22 452 LYS B O 1
ATOM 7556 N N . ASN B 1 453 ? -55.125 -27.578 1.966 1 31.58 453 ASN B N 1
ATOM 7557 C CA . ASN B 1 453 ? -56.062 -26.453 1.885 1 31.58 453 ASN B CA 1
ATOM 7558 C C . ASN B 1 453 ? -56.281 -26.031 0.439 1 31.58 453 ASN B C 1
ATOM 7560 O O . ASN B 1 453 ? -55.938 -24.906 0.052 1 31.58 453 ASN B O 1
ATOM 7564 N N . TYR B 1 454 ? -56 -26.781 -0.631 1 28.44 454 TYR B N 1
ATOM 7565 C CA . TYR B 1 454 ? -56.25 -26.469 -2.029 1 28.44 454 TYR B CA 1
ATOM 7566 C C . TYR B 1 454 ? -57.75 -26.266 -2.268 1 28.44 454 TYR B C 1
ATOM 7568 O O . TYR B 1 454 ? -58.531 -27.219 -2.209 1 28.44 454 TYR B O 1
ATOM 7576 N N . ARG B 1 455 ? -58.344 -25.125 -1.785 1 27.47 455 ARG B N 1
ATOM 7577 C CA . ARG B 1 455 ? -59.625 -24.859 -2.381 1 27.47 455 ARG B CA 1
ATOM 7578 C C . ARG B 1 455 ? -59.531 -24.625 -3.881 1 27.47 455 ARG B C 1
ATOM 7580 O O . ARG B 1 455 ? -58.531 -24.062 -4.348 1 27.47 455 ARG B O 1
ATOM 7587 N N . PRO B 1 456 ? -60.375 -25.047 -4.852 1 26.36 456 PRO B N 1
ATOM 7588 C CA . PRO B 1 456 ? -60.438 -25.109 -6.312 1 26.36 456 PRO B CA 1
ATOM 7589 C C . PRO B 1 456 ? -60.281 -23.75 -6.977 1 26.36 456 PRO B C 1
ATOM 7591 O O . PRO B 1 456 ? -59.969 -23.672 -8.164 1 26.36 456 PRO B O 1
ATOM 7594 N N . GLY B 1 457 ? -60.812 -22.594 -6.508 1 25.42 457 GLY B N 1
ATOM 7595 C CA . GLY B 1 457 ? -61.312 -21.562 -7.41 1 25.42 457 GLY B CA 1
ATOM 7596 C C . GLY B 1 457 ? -60.188 -20.781 -8.094 1 25.42 457 GLY B C 1
ATOM 7597 O O . GLY B 1 457 ? -60.438 -19.859 -8.867 1 25.42 457 GLY B O 1
ATOM 7598 N N . CYS B 1 458 ? -59.062 -20.5 -7.406 1 25.58 458 CYS B N 1
ATOM 7599 C CA . CYS B 1 458 ? -58.375 -19.297 -7.844 1 25.58 458 CYS B CA 1
ATOM 7600 C C . CYS B 1 458 ? -57.719 -19.5 -9.203 1 25.58 458 CYS B C 1
ATOM 7602 O O . CYS B 1 458 ? -57.062 -20.516 -9.43 1 25.58 458 CYS B O 1
ATOM 7604 N N . LEU B 1 459 ? -58.188 -18.641 -10.289 1 23.38 459 LEU B N 1
ATOM 7605 C CA . LEU B 1 459 ? -57.938 -18.469 -11.719 1 23.38 459 LEU B CA 1
ATOM 7606 C C . LEU B 1 459 ? -56.438 -18.375 -12.008 1 23.38 459 LEU B C 1
ATOM 7608 O O . LEU B 1 459 ? -55.688 -17.766 -11.234 1 23.38 459 LEU B O 1
ATOM 7612 N N . GLU B 1 460 ? -55.906 -19.359 -12.727 1 24.94 460 GLU B N 1
ATOM 7613 C CA . GLU B 1 460 ? -54.562 -19.531 -13.258 1 24.94 460 GLU B CA 1
ATOM 7614 C C . GLU B 1 460 ? -54.125 -18.344 -14.109 1 24.94 460 GLU B C 1
ATOM 7616 O O . GLU B 1 460 ? -54.594 -18.188 -15.242 1 24.94 460 GLU B O 1
ATOM 7621 N N . GLY B 1 461 ? -54.188 -17.047 -13.625 1 23.86 461 GLY B N 1
ATOM 7622 C CA . GLY B 1 461 ? -53.875 -15.93 -14.5 1 23.86 461 GLY B CA 1
ATOM 7623 C C . GLY B 1 461 ? -52.531 -16.031 -15.156 1 23.86 461 GLY B C 1
ATOM 7624 O O . GLY B 1 461 ? -51.5 -16.219 -14.469 1 23.86 461 GLY B O 1
ATOM 7625 N N . ARG B 1 462 ? -52.438 -16.656 -16.344 1 25.08 462 ARG B N 1
ATOM 7626 C CA . ARG B 1 462 ? -51.312 -16.797 -17.25 1 25.08 462 ARG B CA 1
ATOM 7627 C C . ARG B 1 462 ? -50.75 -15.43 -17.641 1 25.08 462 ARG B C 1
ATOM 7629 O O . ARG B 1 462 ? -51.5 -14.578 -18.156 1 25.08 462 ARG B O 1
ATOM 7636 N N . ILE B 1 463 ? -49.969 -14.852 -16.828 1 24.11 463 ILE B N 1
ATOM 7637 C CA . ILE B 1 463 ? -49.438 -13.555 -17.203 1 24.11 463 ILE B CA 1
ATOM 7638 C C . ILE B 1 463 ? -48.594 -13.695 -18.469 1 24.11 463 ILE B C 1
ATOM 7640 O O . ILE B 1 463 ? -47.656 -14.492 -18.516 1 24.11 463 ILE B O 1
ATOM 7644 N N . GLY B 1 464 ? -49.188 -13.484 -19.625 1 24.47 464 GLY B N 1
ATOM 7645 C CA . GLY B 1 464 ? -48.688 -13.43 -20.984 1 24.47 464 GLY B CA 1
ATOM 7646 C C . GLY B 1 464 ? -47.469 -12.539 -21.109 1 24.47 464 GLY B C 1
ATOM 7647 O O . GLY B 1 464 ? -47.469 -11.391 -20.672 1 24.47 464 GLY B O 1
ATOM 7648 N N . VAL B 1 465 ? -46.312 -13.172 -21.078 1 27.56 465 VAL B N 1
ATOM 7649 C CA . VAL B 1 465 ? -45 -12.586 -21.234 1 27.56 465 VAL B CA 1
ATOM 7650 C C . VAL B 1 465 ? -44.844 -11.992 -22.625 1 27.56 465 VAL B C 1
ATOM 7652 O O . VAL B 1 465 ? -44.75 -12.719 -23.609 1 27.56 465 VAL B O 1
ATOM 7655 N N . TYR B 1 466 ? -45.688 -11.07 -23.094 1 25.03 466 TYR B N 1
ATOM 7656 C CA . TYR B 1 466 ? -45.656 -10.625 -24.484 1 25.03 466 TYR B CA 1
ATOM 7657 C C . TYR B 1 466 ? -44.375 -9.867 -24.812 1 25.03 466 TYR B C 1
ATOM 7659 O O . TYR B 1 466 ? -44.25 -9.242 -25.859 1 25.03 466 TYR B O 1
ATOM 7667 N N . GLY B 1 467 ? -43.594 -9.328 -23.859 1 27.28 467 GLY B N 1
ATOM 7668 C CA . GLY B 1 467 ? -42.781 -8.258 -24.422 1 27.28 467 GLY B CA 1
ATOM 7669 C C . GLY B 1 467 ? -41.656 -8.766 -25.312 1 27.28 467 GLY B C 1
ATOM 7670 O O . GLY B 1 467 ? -41.312 -9.961 -25.297 1 27.28 467 GLY B O 1
ATOM 7671 N N . ALA B 1 468 ? -41.156 -7.953 -26.391 1 29.64 468 ALA B N 1
ATOM 7672 C CA . ALA B 1 468 ? -40.25 -8.227 -27.516 1 29.64 468 ALA B CA 1
ATOM 7673 C C . ALA B 1 468 ? -38.906 -8.719 -27.031 1 29.64 468 ALA B C 1
ATOM 7675 O O . ALA B 1 468 ? -38.469 -8.359 -25.938 1 29.64 468 ALA B O 1
ATOM 7676 N N . SER B 1 469 ? -38.344 -9.875 -27.688 1 34.72 469 SER B N 1
ATOM 7677 C CA . SER B 1 469 ? -37.125 -10.641 -27.516 1 34.72 469 SER B CA 1
ATOM 7678 C C . SER B 1 469 ? -35.906 -9.727 -27.469 1 34.72 469 SER B C 1
ATOM 7680 O O . SER B 1 469 ? -34.875 -10.086 -26.891 1 34.72 469 SER B O 1
ATOM 7682 N N . SER B 1 470 ? -35.875 -8.664 -28.359 1 33.75 470 SER B N 1
ATOM 7683 C CA . SER B 1 470 ? -34.719 -7.777 -28.531 1 33.75 470 SER B CA 1
ATOM 7684 C C . SER B 1 470 ? -34.562 -6.844 -27.344 1 33.75 470 SER B C 1
ATOM 7686 O O . SER B 1 470 ? -33.656 -6.016 -27.312 1 33.75 470 SER B O 1
ATOM 7688 N N . SER B 1 471 ? -35.594 -6.707 -26.516 1 30.47 471 SER B N 1
ATOM 7689 C CA . SER B 1 471 ? -35.562 -5.738 -25.422 1 30.47 471 SER B CA 1
ATOM 7690 C C . SER B 1 471 ? -34.594 -6.168 -24.344 1 30.47 471 SER B C 1
ATOM 7692 O O . SER B 1 471 ? -34.25 -7.348 -24.234 1 30.47 471 SER B O 1
ATOM 7694 N N . PRO B 1 472 ? -33.969 -5.113 -23.641 1 32.56 472 PRO B N 1
ATOM 7695 C CA . PRO B 1 472 ? -32.938 -5.402 -22.641 1 32.56 472 PRO B CA 1
ATOM 7696 C C . PRO B 1 472 ? -33.344 -6.543 -21.703 1 32.56 472 PRO B C 1
ATOM 7698 O O . PRO B 1 472 ? -32.469 -7.297 -21.234 1 32.56 472 PRO B O 1
ATOM 7701 N N . MET B 1 473 ? -34.594 -6.781 -21.562 1 36.69 473 MET B N 1
ATOM 7702 C CA . MET B 1 473 ? -35.125 -7.871 -20.75 1 36.69 473 MET B CA 1
ATOM 7703 C C . MET B 1 473 ? -34.906 -9.219 -21.422 1 36.69 473 MET B C 1
ATOM 7705 O O . MET B 1 473 ? -34.656 -10.219 -20.75 1 36.69 473 MET B O 1
ATOM 7709 N N . GLY B 1 474 ? -35 -9.234 -22.688 1 34.66 474 GLY B N 1
ATOM 7710 C CA . GLY B 1 474 ? -34.812 -10.438 -23.5 1 34.66 474 GLY B CA 1
ATOM 7711 C C . GLY B 1 474 ? -33.375 -10.984 -23.422 1 34.66 474 GLY B C 1
ATOM 7712 O O . GLY B 1 474 ? -33.188 -12.195 -23.297 1 34.66 474 GLY B O 1
ATOM 7713 N N . ARG B 1 475 ? -32.406 -10.062 -23.469 1 36.91 475 ARG B N 1
ATOM 7714 C CA . ARG B 1 475 ? -31.031 -10.539 -23.484 1 36.91 475 ARG B CA 1
ATOM 7715 C C . ARG B 1 475 ? -30.641 -11.109 -22.125 1 36.91 475 ARG B C 1
ATOM 7717 O O . ARG B 1 475 ? -29.812 -12.016 -22.047 1 36.91 475 ARG B O 1
ATOM 7724 N N . LEU B 1 476 ? -31.047 -10.609 -21.047 1 31.64 476 LEU B N 1
ATOM 7725 C CA . LEU B 1 476 ? -30.75 -11.164 -19.719 1 31.64 476 LEU B CA 1
ATOM 7726 C C . LEU B 1 476 ? -31.359 -12.555 -19.562 1 31.64 476 LEU B C 1
ATOM 7728 O O . LEU B 1 476 ? -30.703 -13.453 -19.031 1 31.64 476 LEU B O 1
ATOM 7732 N N . ALA B 1 477 ? -32.469 -12.906 -20.125 1 34.78 477 ALA B N 1
ATOM 7733 C CA . ALA B 1 477 ? -33.031 -14.258 -20.109 1 34.78 477 ALA B CA 1
ATOM 7734 C C . ALA B 1 477 ? -32.062 -15.258 -20.75 1 34.78 477 ALA B C 1
ATOM 7736 O O . ALA B 1 477 ? -31.891 -16.375 -20.234 1 34.78 477 ALA B O 1
ATOM 7737 N N . ARG B 1 478 ? -31.375 -14.828 -21.797 1 39.59 478 ARG B N 1
ATOM 7738 C CA . ARG B 1 478 ? -30.453 -15.75 -22.453 1 39.59 478 ARG B CA 1
ATOM 7739 C C . ARG B 1 478 ? -29.234 -16.031 -21.578 1 39.59 478 ARG B C 1
ATOM 7741 O O . ARG B 1 478 ? -28.75 -17.156 -21.547 1 39.59 478 ARG B O 1
ATOM 7748 N N . ALA B 1 479 ? -28.719 -15.055 -20.969 1 31.78 479 ALA B N 1
ATOM 7749 C CA . ALA B 1 479 ? -27.5 -15.305 -20.203 1 31.78 479 ALA B CA 1
ATOM 7750 C C . ALA B 1 479 ? -27.766 -16.25 -19.031 1 31.78 479 ALA B C 1
ATOM 7752 O O . ALA B 1 479 ? -26.922 -17.062 -18.656 1 31.78 479 ALA B O 1
ATOM 7753 N N . ILE B 1 480 ? -28.891 -16.281 -18.422 1 32.88 480 ILE B N 1
ATOM 7754 C CA . ILE B 1 480 ? -29.219 -17.234 -17.375 1 32.88 480 ILE B CA 1
ATOM 7755 C C . ILE B 1 480 ? -29.359 -18.641 -17.969 1 32.88 480 ILE B C 1
ATOM 7757 O O . ILE B 1 480 ? -28.953 -19.625 -17.359 1 32.88 480 ILE B O 1
ATOM 7761 N N . GLN B 1 481 ? -29.875 -18.812 -19.219 1 30.52 481 GLN B N 1
ATOM 7762 C CA . GLN B 1 481 ? -30.031 -20.141 -19.797 1 30.52 481 GLN B CA 1
ATOM 7763 C C . GLN B 1 481 ? -28.688 -20.766 -20.125 1 30.52 481 GLN B C 1
ATOM 7765 O O . GLN B 1 481 ? -28.578 -21.984 -20.266 1 30.52 481 GLN B O 1
ATOM 7770 N N . LYS B 1 482 ? -27.703 -19.969 -20.5 1 32.38 482 LYS B N 1
ATOM 7771 C CA . LYS B 1 482 ? -26.469 -20.641 -20.891 1 32.38 482 LYS B CA 1
ATOM 7772 C C . LYS B 1 482 ? -25.703 -21.156 -19.672 1 32.38 482 LYS B C 1
ATOM 7774 O O . LYS B 1 482 ? -24.672 -21.812 -19.797 1 32.38 482 LYS B O 1
ATOM 7779 N N . TYR B 1 483 ? -25.953 -20.641 -18.469 1 26.69 483 TYR B N 1
ATOM 7780 C CA . TYR B 1 483 ? -25.344 -21.469 -17.422 1 26.69 483 TYR B CA 1
ATOM 7781 C C . TYR B 1 483 ? -26.359 -22.469 -16.859 1 26.69 483 TYR B C 1
ATOM 7783 O O . TYR B 1 483 ? -27.531 -22.125 -16.656 1 26.69 483 TYR B O 1
#

Radius of gyration: 35.71 Å; Cα contacts (8 Å, |Δi|>4): 1334; chains: 2; bounding box: 110×80×73 Å

Nearest PDB structures (foldseek):
  4ibn-assembly1_A  TM=4.750E-01  e=1.308E-02  uncultured organism
  6oeq-assembly1_C  TM=3.009E-01  e=1.175E-03  Mus musculus
  4wwx-assembly1_B  TM=3.007E-01  e=1.121E-02  Mus musculus
  6dbx-assembly1_A  TM=2.558E-01  e=4.252E-02  Escherichia coli K-12
  6dbv-assembly1_A  TM=1.792E-01  e=6.745E-02  Escherichia coli K-12

InterPro domains:
  IPR009620 Uncharacterised protein family UPF0236 [PF06782] (31-412)